Protein AF-A0A183C1S2-F1 (afdb_monomer)

Structure (mmCIF, N/CA/C/O backbone):
data_AF-A0A183C1S2-F1
#
_entry.id   AF-A0A183C1S2-F1
#
loop_
_atom_site.group_PDB
_atom_site.id
_atom_site.type_symbol
_atom_site.label_atom_id
_atom_site.label_alt_id
_atom_site.label_comp_id
_atom_site.label_asym_id
_atom_site.label_entity_id
_atom_site.label_seq_id
_atom_site.pdbx_PDB_ins_code
_atom_site.Cartn_x
_atom_site.Cartn_y
_atom_site.Cartn_z
_atom_site.occupancy
_atom_site.B_iso_or_equiv
_atom_site.auth_seq_id
_atom_site.auth_comp_id
_atom_site.auth_asym_id
_atom_site.auth_atom_id
_atom_site.pdbx_PDB_model_num
ATOM 1 N N . MET A 1 1 ? 8.996 10.610 -42.663 1.00 86.88 1 MET A N 1
ATOM 2 C CA . MET A 1 1 ? 8.122 9.421 -42.533 1.00 86.88 1 MET A CA 1
ATOM 3 C C . MET A 1 1 ? 7.282 9.482 -41.266 1.00 86.88 1 MET A C 1
ATOM 5 O O . MET A 1 1 ? 6.077 9.630 -41.398 1.00 86.88 1 MET A O 1
ATOM 9 N N . ALA A 1 2 ? 7.885 9.478 -40.071 1.00 90.56 2 ALA A N 1
ATOM 10 C CA . ALA A 1 2 ? 7.154 9.500 -38.797 1.00 90.56 2 ALA A CA 1
ATOM 11 C C . ALA A 1 2 ? 6.073 10.596 -38.691 1.00 90.56 2 ALA A C 1
ATOM 13 O O . ALA A 1 2 ? 4.922 10.272 -38.434 1.00 90.56 2 ALA A O 1
ATOM 14 N N . LEU A 1 3 ? 6.405 11.858 -39.000 1.00 92.50 3 LEU A N 1
ATOM 15 C CA . LEU A 1 3 ? 5.444 12.977 -38.957 1.00 92.50 3 LEU A CA 1
ATOM 16 C C . LEU A 1 3 ? 4.254 12.818 -39.920 1.00 92.50 3 LEU A C 1
ATOM 18 O O . LEU A 1 3 ? 3.155 13.280 -39.635 1.00 92.50 3 LEU A O 1
ATOM 22 N N . VAL A 1 4 ? 4.472 12.184 -41.076 1.00 93.31 4 VAL A N 1
ATOM 23 C CA . VAL A 1 4 ? 3.407 11.931 -42.059 1.00 93.31 4 VAL A CA 1
ATOM 24 C C . VAL A 1 4 ? 2.514 10.797 -41.564 1.00 93.31 4 VAL A C 1
ATOM 26 O O . VAL A 1 4 ? 1.294 10.919 -41.606 1.00 93.31 4 VAL A O 1
ATOM 29 N N . TYR A 1 5 ? 3.123 9.725 -41.047 1.00 94.06 5 TYR A N 1
ATOM 30 C CA . TYR A 1 5 ? 2.396 8.586 -40.499 1.00 94.06 5 TYR A CA 1
ATOM 31 C C . TYR A 1 5 ? 1.552 8.987 -39.286 1.00 94.06 5 TYR A C 1
ATOM 33 O O . TYR A 1 5 ? 0.387 8.631 -39.217 1.00 94.06 5 TYR A O 1
ATOM 41 N N . GLU A 1 6 ? 2.091 9.799 -38.377 1.00 91.88 6 GLU A N 1
ATOM 42 C CA . GLU A 1 6 ? 1.359 10.329 -37.221 1.00 91.88 6 GLU A CA 1
ATOM 43 C C . GLU A 1 6 ? 0.052 11.034 -37.611 1.00 91.88 6 GLU A C 1
ATOM 45 O O . GLU A 1 6 ? -0.973 10.835 -36.968 1.00 91.88 6 GLU A O 1
ATOM 50 N N . ARG A 1 7 ? 0.075 11.837 -38.681 1.00 93.12 7 ARG A N 1
ATOM 51 C CA . ARG A 1 7 ? -1.089 12.619 -39.127 1.00 93.12 7 ARG A CA 1
ATOM 52 C C . ARG A 1 7 ? -2.082 11.818 -39.966 1.00 93.12 7 ARG A C 1
ATOM 54 O O . ARG A 1 7 ? -3.243 12.204 -40.058 1.00 93.12 7 ARG A O 1
ATOM 61 N N . HIS A 1 8 ? -1.629 10.741 -40.605 1.00 92.19 8 HIS A N 1
ATOM 62 C CA . HIS A 1 8 ? -2.396 10.028 -41.628 1.00 92.19 8 HIS A CA 1
ATOM 63 C C . HIS A 1 8 ? -2.383 8.500 -41.452 1.00 92.19 8 HIS A C 1
ATOM 65 O O . HIS A 1 8 ? -2.609 7.779 -42.421 1.00 92.19 8 HIS A O 1
ATOM 71 N N . CYS A 1 9 ? -2.144 7.983 -40.241 1.00 90.38 9 CYS A N 1
ATOM 72 C CA . CYS A 1 9 ? -2.015 6.542 -39.982 1.00 90.38 9 CYS A CA 1
ATOM 73 C C . CYS A 1 9 ? -3.252 5.745 -40.414 1.00 90.38 9 CYS A C 1
ATOM 75 O O . CYS A 1 9 ? -3.107 4.668 -40.976 1.00 90.38 9 CYS A O 1
ATOM 77 N N . ILE A 1 10 ? -4.455 6.298 -40.236 1.00 90.25 10 ILE A N 1
ATOM 78 C CA . ILE A 1 10 ? -5.716 5.660 -40.648 1.00 90.25 10 ILE A CA 1
ATOM 79 C C . ILE A 1 10 ? -5.782 5.509 -42.175 1.00 90.25 10 ILE A C 1
ATOM 81 O O . ILE A 1 10 ? -6.250 4.494 -42.680 1.00 90.25 10 ILE A O 1
ATOM 85 N N . SER A 1 11 ? -5.306 6.514 -42.916 1.00 92.19 11 SER A N 1
ATOM 86 C CA . SER A 1 11 ? -5.316 6.511 -44.383 1.00 92.19 11 SER A CA 1
ATOM 87 C C . SER A 1 11 ? -4.192 5.666 -44.978 1.00 92.19 11 SER A C 1
ATOM 89 O O . SER A 1 11 ? -4.379 5.058 -46.026 1.00 92.19 11 SER A O 1
ATOM 91 N N . ILE A 1 12 ? -3.025 5.643 -44.329 1.00 93.44 12 ILE A N 1
ATOM 92 C CA . ILE A 1 12 ? -1.869 4.848 -44.763 1.00 93.44 12 ILE A CA 1
ATOM 93 C C . ILE A 1 12 ? -2.078 3.367 -44.423 1.00 93.44 12 ILE A C 1
ATOM 95 O O . ILE A 1 12 ? -1.725 2.501 -45.221 1.00 93.44 12 ILE A O 1
ATOM 99 N N . GLY A 1 13 ? -2.666 3.075 -43.262 1.00 91.94 13 GLY A N 1
ATOM 100 C CA . GLY A 1 13 ? -2.820 1.719 -42.753 1.00 91.94 13 GLY A CA 1
ATOM 101 C C . GLY A 1 13 ? -1.478 1.079 -42.362 1.00 91.94 13 GLY A C 1
ATOM 102 O O . GLY A 1 13 ? -0.510 1.788 -42.072 1.00 91.94 13 GLY A O 1
ATOM 103 N N . PRO A 1 14 ? -1.396 -0.263 -42.332 1.00 93.19 14 PRO A N 1
ATOM 104 C CA . PRO A 1 14 ? -0.197 -0.970 -41.901 1.00 93.19 14 PRO A CA 1
ATOM 105 C C . PRO A 1 14 ? 1.006 -0.700 -42.809 1.00 93.19 14 PRO A C 1
ATOM 107 O O . PRO A 1 14 ? 0.916 -0.689 -44.036 1.00 93.19 14 PRO A O 1
ATOM 110 N N . PHE A 1 15 ? 2.168 -0.553 -42.187 1.00 92.62 15 PHE A N 1
ATOM 111 C CA . PHE A 1 15 ? 3.444 -0.322 -42.837 1.00 92.62 15 PHE A CA 1
ATOM 112 C C . PHE A 1 15 ? 4.160 -1.657 -43.080 1.00 92.62 15 PHE A C 1
ATOM 114 O O . PHE A 1 15 ? 4.559 -2.346 -42.136 1.00 92.62 15 PHE A O 1
ATOM 121 N N . ALA A 1 16 ? 4.342 -2.018 -44.353 1.00 89.31 16 ALA A N 1
ATOM 122 C CA . ALA A 1 16 ? 4.861 -3.326 -44.765 1.00 89.31 16 ALA A CA 1
ATOM 123 C C . ALA A 1 16 ? 6.265 -3.631 -44.205 1.00 89.31 16 ALA A C 1
ATOM 125 O O . ALA A 1 16 ? 6.531 -4.748 -43.766 1.00 89.31 16 ALA A O 1
ATOM 126 N N . ASP A 1 17 ? 7.140 -2.624 -44.134 1.00 91.75 17 ASP A N 1
ATOM 127 C CA . ASP A 1 17 ? 8.545 -2.798 -43.737 1.00 91.75 17 ASP A CA 1
ATOM 128 C C . ASP A 1 17 ? 8.784 -2.683 -42.223 1.00 91.75 17 ASP A C 1
ATOM 130 O O . ASP A 1 17 ? 9.921 -2.536 -41.773 1.00 91.75 17 ASP A O 1
ATOM 134 N N . THR A 1 18 ? 7.731 -2.779 -41.405 1.00 92.62 18 THR A N 1
ATOM 135 C CA . THR A 1 18 ? 7.818 -2.676 -39.937 1.00 92.62 18 THR A CA 1
ATOM 136 C C . THR A 1 18 ? 8.899 -3.585 -39.338 1.00 92.62 18 THR A C 1
ATOM 138 O O . THR A 1 18 ? 9.689 -3.137 -38.505 1.00 92.62 18 THR A O 1
ATOM 141 N N . ARG A 1 19 ? 9.007 -4.843 -39.792 1.00 93.50 19 ARG A N 1
ATOM 142 C CA . ARG A 1 19 ? 10.059 -5.770 -39.331 1.00 93.50 19 ARG A CA 1
ATOM 143 C C . ARG A 1 19 ? 11.462 -5.269 -39.685 1.00 93.50 19 ARG A C 1
ATOM 145 O O . ARG A 1 19 ? 12.357 -5.327 -38.844 1.00 93.50 19 ARG A O 1
ATOM 152 N N . HIS A 1 20 ? 11.646 -4.746 -40.895 1.00 94.44 20 HIS A N 1
ATOM 153 C CA . HIS A 1 20 ? 12.939 -4.242 -41.349 1.00 94.44 20 HIS A CA 1
ATOM 154 C C . HIS A 1 20 ? 13.402 -3.033 -40.523 1.00 94.44 20 HIS A C 1
ATOM 156 O O . HIS A 1 20 ? 14.577 -2.945 -40.174 1.00 94.44 20 HIS A O 1
ATOM 162 N N . ILE A 1 21 ? 12.481 -2.147 -40.117 1.00 95.31 21 ILE A N 1
ATOM 163 C CA . ILE A 1 21 ? 12.796 -1.031 -39.207 1.00 95.31 21 ILE A CA 1
ATOM 164 C C . ILE A 1 21 ? 13.357 -1.541 -37.869 1.00 95.31 21 ILE A C 1
ATOM 166 O O . ILE A 1 21 ? 14.352 -1.007 -37.375 1.00 95.31 21 ILE A O 1
ATOM 170 N N . VAL A 1 22 ? 12.764 -2.592 -37.292 1.00 95.75 22 VAL A N 1
ATOM 171 C CA . VAL A 1 22 ? 13.248 -3.191 -36.033 1.00 95.75 22 VAL A CA 1
ATOM 172 C C . VAL A 1 22 ? 14.637 -3.811 -36.212 1.00 95.75 22 VAL A C 1
ATOM 174 O O . VAL A 1 22 ? 15.506 -3.632 -35.359 1.00 95.75 22 VAL A O 1
ATOM 177 N N . GLU A 1 23 ? 14.888 -4.485 -37.336 1.00 95.06 23 GLU A N 1
ATOM 178 C CA . GLU A 1 23 ? 16.210 -5.033 -37.663 1.00 95.06 23 GLU A CA 1
ATOM 179 C C . GLU A 1 23 ? 17.272 -3.940 -37.850 1.00 95.06 23 GLU A C 1
ATOM 181 O O . GLU A 1 23 ? 18.414 -4.109 -37.408 1.00 95.06 23 GLU A O 1
ATOM 186 N N . MET A 1 24 ? 16.908 -2.814 -38.473 1.00 94.44 24 MET A N 1
ATOM 187 C CA . MET A 1 24 ? 17.787 -1.650 -38.595 1.00 94.44 24 MET A CA 1
ATOM 188 C C . MET A 1 24 ? 18.112 -1.060 -37.223 1.00 94.44 24 MET A C 1
ATOM 190 O O . MET A 1 24 ? 19.288 -0.856 -36.927 1.00 94.44 24 MET A O 1
ATOM 194 N N . LEU A 1 25 ? 17.120 -0.880 -36.343 1.00 94.88 25 LEU A N 1
ATOM 195 C CA . LEU A 1 25 ? 17.359 -0.428 -34.968 1.00 94.88 25 LEU A CA 1
ATOM 196 C C . LEU A 1 25 ? 18.285 -1.398 -34.214 1.00 94.88 25 LEU A C 1
ATOM 198 O O . LEU A 1 25 ? 19.251 -0.968 -33.581 1.00 94.88 25 LEU A O 1
ATOM 202 N N . ALA A 1 26 ? 18.060 -2.710 -34.343 1.00 92.00 26 ALA A N 1
ATOM 203 C CA . ALA A 1 26 ? 18.882 -3.735 -33.703 1.00 92.00 26 ALA A CA 1
ATOM 204 C C . ALA A 1 26 ? 20.354 -3.691 -34.154 1.00 92.00 26 ALA A C 1
ATOM 206 O O . ALA A 1 26 ? 21.242 -4.018 -33.365 1.00 92.00 26 ALA A O 1
ATOM 207 N N . LYS A 1 27 ? 20.645 -3.221 -35.376 1.00 90.19 27 LYS A N 1
ATOM 208 C CA . LYS A 1 27 ? 22.004 -3.081 -35.950 1.00 90.19 27 LYS A CA 1
ATOM 209 C C . LYS A 1 27 ? 22.564 -1.645 -35.917 1.00 90.19 27 LYS A C 1
ATOM 211 O O . LYS A 1 27 ? 23.754 -1.451 -36.138 1.00 90.19 27 LYS A O 1
ATOM 216 N N . CYS A 1 28 ? 21.749 -0.654 -35.554 1.00 89.69 28 CYS A N 1
ATOM 217 C CA . CYS A 1 28 ? 22.096 0.768 -35.506 1.00 89.69 28 CYS A CA 1
ATOM 218 C C . CYS A 1 28 ? 23.218 1.131 -34.509 1.00 89.69 28 CYS A C 1
ATOM 220 O O . CYS A 1 28 ? 23.058 0.994 -33.292 1.00 89.69 28 CYS A O 1
ATOM 222 N N . THR A 1 29 ? 24.342 1.657 -34.992 1.00 84.88 29 THR A N 1
ATOM 223 C CA . THR A 1 29 ? 25.438 2.156 -34.134 1.00 84.88 29 THR A CA 1
ATOM 224 C C . THR A 1 29 ? 25.468 3.678 -34.004 1.00 84.88 29 THR A C 1
ATOM 226 O O . THR A 1 29 ? 26.352 4.204 -33.339 1.00 84.88 29 THR A O 1
ATOM 229 N N . ASN A 1 30 ? 24.553 4.396 -34.657 1.00 87.00 30 ASN A N 1
ATOM 230 C CA . ASN A 1 30 ? 24.457 5.852 -34.599 1.00 87.00 30 ASN A CA 1
ATOM 231 C C . ASN A 1 30 ? 23.354 6.267 -33.606 1.00 87.00 30 ASN A C 1
ATOM 233 O O . ASN A 1 30 ? 22.238 5.750 -33.655 1.00 87.00 30 ASN A O 1
ATOM 237 N N . VAL A 1 31 ? 23.671 7.182 -32.686 1.00 88.19 31 VAL A N 1
ATOM 238 C CA . VAL A 1 31 ? 22.743 7.655 -31.642 1.00 88.19 31 VAL A CA 1
ATOM 239 C C . VAL A 1 31 ? 21.575 8.436 -32.251 1.00 88.19 31 VAL A C 1
ATOM 241 O O . VAL A 1 31 ? 20.428 8.203 -31.882 1.00 88.19 31 VAL A O 1
ATOM 244 N N . ALA A 1 32 ? 21.840 9.301 -33.233 1.00 88.12 32 ALA A N 1
ATOM 245 C CA . ALA A 1 32 ? 20.792 10.080 -33.884 1.00 88.12 32 ALA A CA 1
ATOM 246 C C . ALA A 1 32 ? 19.845 9.179 -34.691 1.00 88.12 32 ALA A C 1
ATOM 248 O O . ALA A 1 32 ? 18.630 9.339 -34.620 1.00 88.12 32 ALA A O 1
ATOM 249 N N . GLU A 1 33 ? 20.369 8.198 -35.430 1.00 90.62 33 GLU A N 1
ATOM 250 C CA . GLU A 1 33 ? 19.535 7.235 -36.170 1.00 90.62 33 GLU A CA 1
ATOM 251 C C . GLU A 1 33 ? 18.691 6.371 -35.229 1.00 90.62 33 GLU A C 1
ATOM 253 O O . GLU A 1 33 ? 17.504 6.181 -35.487 1.00 90.62 33 GLU A O 1
ATOM 258 N N . ARG A 1 34 ? 19.269 5.905 -34.110 1.00 93.75 34 ARG A N 1
ATOM 259 C CA . ARG A 1 34 ? 18.539 5.175 -33.059 1.00 93.75 34 ARG A CA 1
ATOM 260 C C . ARG A 1 34 ? 17.307 5.965 -32.621 1.00 93.75 34 ARG A C 1
ATOM 262 O O . ARG A 1 34 ? 16.212 5.410 -32.586 1.00 93.75 34 ARG A O 1
ATOM 269 N N . ASP A 1 35 ? 17.483 7.246 -32.323 1.00 94.19 35 ASP A N 1
ATOM 270 C CA . ASP A 1 35 ? 16.407 8.111 -31.841 1.00 94.19 35 ASP A CA 1
ATOM 271 C C . ASP A 1 35 ? 15.313 8.315 -32.897 1.00 94.19 35 ASP A C 1
ATOM 273 O O . ASP A 1 35 ? 14.125 8.217 -32.587 1.00 94.19 35 ASP A O 1
ATOM 277 N N . HIS A 1 36 ? 15.691 8.508 -34.164 1.00 94.06 36 HIS A N 1
ATOM 278 C CA . HIS A 1 36 ? 14.730 8.597 -35.267 1.00 94.06 36 HIS A CA 1
ATOM 279 C C . HIS A 1 36 ? 13.964 7.284 -35.483 1.00 94.06 36 HIS A C 1
ATOM 281 O O . HIS A 1 36 ? 12.757 7.317 -35.730 1.00 94.06 36 HIS A O 1
ATOM 287 N N . PHE A 1 37 ? 14.633 6.128 -35.387 1.00 95.50 37 PHE A N 1
ATOM 288 C CA . PHE A 1 37 ? 13.973 4.825 -35.486 1.00 95.50 37 PHE A CA 1
ATOM 289 C C . PHE A 1 37 ? 12.991 4.605 -34.339 1.00 95.50 37 PHE A C 1
ATOM 291 O O . PHE A 1 37 ? 11.874 4.162 -34.586 1.00 95.50 37 PHE A O 1
ATOM 298 N N . LEU A 1 38 ? 13.364 4.953 -33.106 1.00 96.31 38 LEU A N 1
ATOM 299 C CA . LEU A 1 38 ? 12.480 4.847 -31.944 1.00 96.31 38 LEU A CA 1
ATOM 300 C C . LEU A 1 38 ? 11.268 5.770 -32.069 1.00 96.31 38 LEU A C 1
ATOM 302 O O . LEU A 1 38 ? 10.142 5.329 -31.842 1.00 96.31 38 LEU A O 1
ATOM 306 N N . PHE A 1 39 ? 11.473 7.009 -32.518 1.00 96.12 39 PHE A N 1
ATOM 307 C CA . PHE A 1 39 ? 10.376 7.924 -32.820 1.00 96.12 39 PHE A CA 1
ATOM 308 C C . PHE A 1 39 ? 9.462 7.372 -33.915 1.00 96.12 39 PHE A C 1
ATOM 310 O O . PHE A 1 39 ? 8.240 7.441 -33.799 1.00 96.12 39 PHE A O 1
ATOM 317 N N . PHE A 1 40 ? 10.020 6.763 -34.963 1.00 96.00 40 PHE A N 1
ATOM 318 C CA . PHE A 1 40 ? 9.198 6.165 -36.005 1.00 96.00 40 PHE A CA 1
ATOM 319 C C . PHE A 1 40 ? 8.435 4.929 -35.514 1.00 96.00 40 PHE A C 1
ATOM 321 O O . PHE A 1 40 ? 7.249 4.822 -35.802 1.00 96.00 40 PHE A O 1
ATOM 328 N N . ILE A 1 41 ? 9.058 4.048 -34.723 1.00 97.00 41 ILE A N 1
ATOM 329 C CA . ILE A 1 41 ? 8.394 2.894 -34.094 1.00 97.00 41 ILE A CA 1
ATOM 330 C C . ILE A 1 41 ? 7.246 3.354 -33.188 1.00 97.00 41 ILE A C 1
ATOM 332 O O . ILE A 1 41 ? 6.169 2.764 -33.242 1.00 97.00 41 ILE A O 1
ATOM 336 N N . ASN A 1 42 ? 7.435 4.434 -32.422 1.00 97.06 42 ASN A N 1
ATOM 337 C CA . ASN A 1 42 ? 6.368 5.050 -31.633 1.00 97.06 42 ASN A CA 1
ATOM 338 C C . ASN A 1 42 ? 5.184 5.500 -32.505 1.00 97.06 42 ASN A C 1
ATOM 340 O O . ASN A 1 42 ? 4.036 5.305 -32.131 1.00 97.06 42 ASN A O 1
ATOM 344 N N . LYS A 1 43 ? 5.429 6.073 -33.690 1.00 96.38 43 LYS A N 1
ATOM 345 C CA . LYS A 1 43 ? 4.331 6.446 -34.602 1.00 96.38 43 LYS A CA 1
ATOM 346 C C . LYS A 1 43 ? 3.717 5.237 -35.305 1.00 96.38 43 LYS A C 1
ATOM 348 O O . LYS A 1 43 ? 2.506 5.206 -35.496 1.00 96.38 43 LYS A O 1
ATOM 353 N N . LEU A 1 44 ? 4.510 4.223 -35.646 1.00 96.12 44 LEU A N 1
ATOM 354 C CA . LEU A 1 44 ? 4.011 2.968 -36.215 1.00 96.12 44 LEU A CA 1
ATOM 355 C C . LEU A 1 44 ? 3.118 2.209 -35.231 1.00 96.12 44 LEU A C 1
ATOM 357 O O . LEU A 1 44 ? 2.179 1.547 -35.675 1.00 96.12 44 LEU A O 1
ATOM 361 N N . SER A 1 45 ? 3.357 2.339 -33.921 1.00 96.19 45 SER A N 1
ATOM 362 C CA . SER A 1 45 ? 2.532 1.701 -32.893 1.00 96.19 45 SER A CA 1
ATOM 363 C C . SER A 1 45 ? 1.125 2.284 -32.773 1.00 96.19 45 SER A C 1
ATOM 365 O O . SER A 1 45 ? 0.346 1.729 -32.013 1.00 96.19 45 SER A O 1
ATOM 367 N N . LEU A 1 46 ? 0.767 3.332 -33.530 1.00 95.75 46 LEU A N 1
ATOM 368 C CA . LEU A 1 46 ? -0.602 3.860 -33.628 1.00 95.75 46 LEU A CA 1
ATOM 369 C C . LEU A 1 46 ? -1.550 2.960 -34.441 1.00 95.75 46 LEU A C 1
ATOM 371 O O . LEU A 1 46 ? -2.757 3.182 -34.414 1.00 95.75 46 LEU A O 1
ATOM 375 N N . ASP A 1 47 ? -1.033 1.958 -35.159 1.00 96.19 47 ASP A N 1
ATOM 376 C CA . ASP A 1 47 ? -1.834 0.979 -35.900 1.00 96.19 47 ASP A CA 1
ATOM 377 C C . ASP A 1 47 ? -1.700 -0.433 -35.305 1.00 96.19 47 ASP A C 1
ATOM 379 O O . ASP A 1 47 ? -0.600 -0.933 -35.052 1.00 96.19 47 ASP A O 1
ATOM 383 N N . LYS A 1 48 ? -2.837 -1.113 -35.118 1.00 95.75 48 LYS A N 1
ATOM 384 C CA . LYS A 1 48 ? -2.898 -2.432 -34.469 1.00 95.75 48 LYS A CA 1
ATOM 385 C C . LYS A 1 48 ? -2.121 -3.509 -35.228 1.00 95.75 48 LYS A C 1
ATOM 387 O O . LYS A 1 48 ? -1.547 -4.401 -34.597 1.00 95.75 48 LYS A O 1
ATOM 392 N N . GLN A 1 49 ? -2.126 -3.477 -36.560 1.00 95.62 49 GLN A N 1
ATOM 393 C CA . GLN A 1 49 ? -1.455 -4.488 -37.372 1.00 95.62 49 GLN A CA 1
ATOM 394 C C . GLN A 1 49 ? 0.064 -4.289 -37.347 1.00 95.62 49 GLN A C 1
ATOM 396 O O . GLN A 1 49 ? 0.790 -5.268 -37.175 1.00 95.62 49 GLN A O 1
ATOM 401 N N . ASN A 1 50 ? 0.544 -3.044 -37.373 1.00 96.25 50 ASN A N 1
ATOM 402 C CA . ASN A 1 50 ? 1.960 -2.751 -37.135 1.00 96.25 50 ASN A CA 1
ATOM 403 C C . ASN A 1 50 ? 2.429 -3.235 -35.767 1.00 96.25 50 ASN A C 1
ATOM 405 O O . ASN A 1 50 ? 3.501 -3.826 -35.665 1.00 96.25 50 ASN A O 1
ATOM 409 N N . VAL A 1 51 ? 1.625 -3.054 -34.714 1.00 97.06 51 VAL A N 1
ATOM 410 C CA . VAL A 1 51 ? 1.975 -3.574 -33.385 1.00 97.06 51 VAL A CA 1
ATOM 411 C C . VAL A 1 51 ? 2.151 -5.097 -33.405 1.00 97.06 51 VAL A C 1
ATOM 413 O O . VAL A 1 51 ? 3.095 -5.600 -32.793 1.00 97.06 51 VAL A O 1
ATOM 416 N N . ARG A 1 52 ? 1.315 -5.855 -34.135 1.00 96.12 52 ARG A N 1
ATOM 417 C CA . ARG A 1 52 ? 1.509 -7.315 -34.282 1.00 96.12 52 ARG A CA 1
ATOM 418 C C . ARG A 1 52 ? 2.856 -7.653 -34.918 1.00 96.12 52 ARG A C 1
ATOM 420 O O . ARG A 1 52 ? 3.537 -8.572 -34.449 1.00 96.12 52 ARG A O 1
ATOM 427 N N . GLU A 1 53 ? 3.239 -6.913 -35.954 1.00 96.31 53 GLU A N 1
ATOM 428 C CA . GLU A 1 53 ? 4.522 -7.096 -36.636 1.00 96.31 53 GLU A CA 1
ATOM 429 C C . GLU A 1 53 ? 5.704 -6.706 -35.739 1.00 96.31 53 GLU A C 1
ATOM 431 O O . GLU A 1 53 ? 6.660 -7.474 -35.633 1.00 96.31 53 GLU A O 1
ATOM 436 N N . LEU A 1 54 ? 5.609 -5.591 -35.005 1.00 97.25 54 LEU A N 1
ATOM 437 C CA . LEU A 1 54 ? 6.607 -5.149 -34.022 1.00 97.25 54 LEU A CA 1
ATOM 438 C C . LEU A 1 54 ? 6.859 -6.223 -32.950 1.00 97.25 54 LEU A C 1
ATOM 440 O O . LEU A 1 54 ? 8.006 -6.613 -32.717 1.00 97.25 54 LEU A O 1
ATOM 444 N N . ILE A 1 55 ? 5.792 -6.769 -32.351 1.00 96.38 55 ILE A N 1
ATOM 445 C CA . ILE A 1 55 ? 5.893 -7.850 -31.354 1.00 96.38 55 ILE A CA 1
ATOM 446 C C . ILE A 1 55 ? 6.566 -9.083 -31.969 1.00 96.38 55 ILE A C 1
ATOM 448 O O . ILE A 1 55 ? 7.413 -9.719 -31.341 1.00 96.38 55 ILE A O 1
ATOM 452 N N . THR A 1 56 ? 6.198 -9.437 -33.202 1.00 95.38 56 THR A N 1
ATOM 453 C CA . THR A 1 56 ? 6.755 -10.610 -33.889 1.00 95.38 56 THR A CA 1
ATOM 454 C C . THR A 1 56 ? 8.222 -10.415 -34.273 1.00 95.38 56 THR A C 1
ATOM 456 O O . THR A 1 56 ? 8.975 -11.385 -34.271 1.00 95.38 56 THR A O 1
ATOM 459 N N . ALA A 1 57 ? 8.644 -9.178 -34.536 1.00 95.31 57 ALA A N 1
ATOM 460 C CA . ALA A 1 57 ? 10.025 -8.795 -34.819 1.00 95.31 57 ALA A CA 1
ATOM 461 C C . ALA A 1 57 ? 10.905 -8.640 -33.558 1.00 95.31 57 ALA A C 1
ATOM 463 O O . ALA A 1 57 ? 12.031 -8.163 -33.662 1.00 95.31 57 ALA A O 1
ATOM 464 N N . ASN A 1 58 ? 10.419 -9.043 -32.376 1.00 93.62 58 ASN A N 1
ATOM 465 C CA . ASN A 1 58 ? 11.127 -8.933 -31.095 1.00 93.62 58 ASN A CA 1
ATOM 466 C C . ASN A 1 58 ? 11.482 -7.483 -30.697 1.00 93.62 58 ASN A C 1
ATOM 468 O O . ASN A 1 58 ? 12.480 -7.243 -30.014 1.00 93.62 58 ASN A O 1
ATOM 472 N N . SER A 1 59 ? 10.662 -6.502 -31.098 1.00 96.69 59 SER A N 1
ATOM 473 C CA . SER A 1 59 ? 10.902 -5.099 -30.736 1.00 96.69 59 SER A CA 1
ATOM 474 C C . SER A 1 59 ? 10.817 -4.863 -29.226 1.00 96.69 59 SER A C 1
ATOM 476 O O . SER A 1 59 ? 11.534 -4.024 -28.702 1.00 96.69 59 SER A O 1
ATOM 478 N N . VAL A 1 60 ? 9.978 -5.620 -28.514 1.00 97.31 60 VAL A N 1
ATOM 479 C CA . VAL A 1 60 ? 9.698 -5.435 -27.081 1.00 97.31 60 VAL A CA 1
ATOM 480 C C . VAL A 1 60 ? 10.964 -5.564 -26.232 1.00 97.31 60 VAL A C 1
ATOM 482 O O . VAL A 1 60 ? 11.262 -4.671 -25.445 1.00 97.31 60 VAL A O 1
ATOM 485 N N . ALA A 1 61 ? 11.742 -6.633 -26.426 1.00 95.44 61 ALA A N 1
ATOM 486 C CA . ALA A 1 61 ? 12.990 -6.839 -25.694 1.00 95.44 61 ALA A CA 1
ATOM 487 C C . ALA A 1 61 ? 14.026 -5.751 -26.020 1.00 95.44 61 ALA A C 1
ATOM 489 O O . ALA A 1 61 ? 14.691 -5.243 -25.122 1.00 95.44 61 ALA A O 1
ATOM 490 N N . LEU A 1 62 ? 14.119 -5.350 -27.294 1.00 95.56 62 LEU A N 1
ATOM 491 C CA . LEU A 1 62 ? 15.014 -4.281 -27.746 1.00 95.56 62 LEU A CA 1
ATOM 492 C C . LEU A 1 62 ? 14.640 -2.919 -27.139 1.00 95.56 62 LEU A C 1
ATOM 494 O O . LEU A 1 62 ? 15.516 -2.160 -26.741 1.00 95.56 62 LEU A O 1
ATOM 498 N N . LEU A 1 63 ? 13.344 -2.622 -27.046 1.00 97.75 63 LEU A N 1
ATOM 499 C CA . LEU A 1 63 ? 12.824 -1.408 -26.425 1.00 97.75 63 LEU A CA 1
ATOM 500 C C . LEU A 1 63 ? 13.173 -1.359 -24.931 1.00 97.75 63 LEU A C 1
ATOM 502 O O . LEU A 1 63 ? 13.707 -0.353 -24.471 1.00 97.75 63 LEU A O 1
ATOM 506 N N . VAL A 1 64 ? 12.949 -2.446 -24.184 1.00 96.69 64 VAL A N 1
ATOM 507 C CA . VAL A 1 64 ? 13.316 -2.522 -22.756 1.00 96.69 64 VAL A CA 1
ATOM 508 C C . VAL A 1 64 ? 14.832 -2.375 -22.558 1.00 96.69 64 VAL A C 1
ATOM 510 O O . VAL A 1 64 ? 15.257 -1.622 -21.683 1.00 96.69 64 VAL A O 1
ATOM 513 N N . ASP A 1 65 ? 15.648 -3.007 -23.409 1.00 93.50 65 ASP A N 1
ATOM 514 C CA . ASP A 1 65 ? 17.119 -2.917 -23.363 1.00 93.50 65 ASP A CA 1
ATOM 515 C C . ASP A 1 65 ? 17.639 -1.482 -23.586 1.00 93.50 65 ASP A C 1
ATOM 517 O O . ASP A 1 65 ? 18.674 -1.097 -23.043 1.00 93.50 65 ASP A O 1
ATOM 521 N N . ILE A 1 66 ? 16.905 -0.658 -24.344 1.00 95.06 66 ILE A N 1
ATOM 522 C CA . ILE A 1 66 ? 17.207 0.771 -24.518 1.00 95.06 66 ILE A CA 1
ATOM 523 C C . ILE A 1 66 ? 16.654 1.599 -23.350 1.00 95.06 66 ILE A C 1
ATOM 525 O O . ILE A 1 66 ? 17.323 2.526 -22.893 1.00 95.06 66 ILE A O 1
ATOM 529 N N . ALA A 1 67 ? 15.464 1.277 -22.837 1.00 96.12 67 ALA A N 1
ATOM 530 C CA . ALA A 1 67 ? 14.821 2.028 -21.757 1.00 96.12 67 ALA A CA 1
ATOM 531 C C . ALA A 1 67 ? 15.671 2.058 -20.474 1.00 96.12 67 ALA A C 1
ATOM 533 O O . ALA A 1 67 ? 15.790 3.105 -19.835 1.00 96.12 67 ALA A O 1
ATOM 534 N N . VAL A 1 68 ? 16.337 0.946 -20.132 1.00 94.56 68 VAL A N 1
ATOM 535 C CA . VAL A 1 68 ? 17.208 0.855 -18.941 1.00 94.56 68 VAL A CA 1
ATOM 536 C C . VAL A 1 68 ? 18.422 1.787 -18.982 1.00 94.56 68 VAL A C 1
ATOM 538 O O . VAL A 1 68 ? 19.001 2.077 -17.936 1.00 94.56 68 VAL A O 1
ATOM 541 N N . LEU A 1 69 ? 18.776 2.338 -20.150 1.00 92.69 69 LEU A N 1
ATOM 542 C CA . LEU A 1 69 ? 19.818 3.364 -20.252 1.00 92.69 69 LEU A CA 1
ATOM 543 C C . LEU A 1 69 ? 19.471 4.636 -19.469 1.00 92.69 69 LEU A C 1
ATOM 545 O O . LEU A 1 69 ? 20.383 5.377 -19.114 1.00 92.69 69 LEU A O 1
ATOM 549 N N . ALA A 1 70 ? 18.196 4.870 -19.136 1.00 92.38 70 ALA A N 1
ATOM 550 C CA . ALA A 1 70 ? 17.778 5.972 -18.268 1.00 92.38 70 ALA A CA 1
ATOM 551 C C . ALA A 1 70 ? 18.532 6.002 -16.924 1.00 92.38 70 ALA A C 1
ATOM 553 O O . ALA A 1 70 ? 18.740 7.077 -16.365 1.00 92.38 70 ALA A O 1
ATOM 554 N N . HIS A 1 71 ? 19.019 4.855 -16.433 1.00 89.62 71 HIS A N 1
ATOM 555 C CA . HIS A 1 71 ? 19.845 4.784 -15.224 1.00 89.62 71 HIS A CA 1
ATOM 556 C C . HIS A 1 71 ? 21.202 5.498 -15.333 1.00 89.62 71 HIS A C 1
ATOM 558 O O . HIS A 1 71 ? 21.803 5.798 -14.303 1.00 89.62 71 HIS A O 1
ATOM 564 N N . LEU A 1 72 ? 21.681 5.790 -16.547 1.00 86.75 72 LEU A N 1
ATOM 565 C CA . LEU A 1 72 ? 22.930 6.520 -16.783 1.00 86.75 72 LEU A CA 1
ATOM 566 C C . LEU A 1 72 ? 22.751 8.041 -16.882 1.00 86.75 72 LEU A C 1
ATOM 568 O O . LEU A 1 72 ? 23.744 8.752 -17.039 1.00 86.75 72 LEU A O 1
ATOM 572 N N . HIS A 1 73 ? 21.520 8.558 -16.840 1.00 81.56 73 HIS A N 1
ATOM 573 C CA . HIS A 1 73 ? 21.292 9.997 -16.947 1.00 81.56 73 HIS A CA 1
ATOM 574 C C . HIS A 1 73 ? 21.864 10.732 -15.718 1.00 81.56 73 HIS A C 1
ATOM 576 O O . HIS A 1 73 ? 21.719 10.284 -14.581 1.00 81.56 73 HIS A O 1
ATOM 582 N N . THR A 1 74 ? 22.536 11.865 -15.948 1.00 54.59 74 THR A N 1
ATOM 583 C CA . THR A 1 74 ? 23.437 12.558 -15.006 1.00 54.59 74 THR A CA 1
ATOM 584 C C . THR A 1 74 ? 22.774 13.160 -13.762 1.00 54.59 74 THR A C 1
ATOM 586 O O . THR A 1 74 ? 23.484 13.596 -12.861 1.00 54.59 74 THR A O 1
ATOM 589 N N . ASN A 1 75 ? 21.446 13.090 -13.636 1.00 51.41 75 ASN A N 1
ATOM 590 C CA . ASN A 1 75 ? 20.694 13.536 -12.464 1.00 51.41 75 ASN A CA 1
ATOM 591 C C . ASN A 1 75 ? 19.823 12.406 -11.912 1.00 51.41 75 ASN A C 1
ATOM 593 O O . ASN A 1 75 ? 18.598 12.429 -12.022 1.00 51.41 75 ASN A O 1
ATOM 597 N N . ARG A 1 76 ? 20.440 11.405 -11.277 1.00 57.28 76 ARG A N 1
ATOM 598 C CA . ARG A 1 76 ? 19.674 10.513 -10.401 1.00 57.28 76 ARG A CA 1
ATOM 599 C C . ARG A 1 76 ? 19.105 11.373 -9.276 1.00 57.28 76 ARG A C 1
ATOM 601 O O . ARG A 1 76 ? 19.891 12.009 -8.570 1.00 57.28 76 ARG A O 1
ATOM 608 N N . ALA A 1 77 ? 17.785 11.409 -9.087 1.00 47.44 77 ALA A N 1
ATOM 609 C CA . ALA A 1 77 ? 17.241 12.073 -7.909 1.00 47.44 77 ALA A CA 1
ATOM 610 C C . ALA A 1 77 ? 17.811 11.352 -6.678 1.00 47.44 77 ALA A C 1
ATOM 612 O O . ALA A 1 77 ? 17.529 10.176 -6.434 1.00 47.44 77 ALA A O 1
ATOM 613 N N . LYS A 1 78 ? 18.701 12.022 -5.944 1.00 50.16 78 LYS A N 1
ATOM 614 C CA . LYS A 1 78 ? 19.217 11.499 -4.683 1.00 50.16 78 LYS A CA 1
ATOM 615 C C . LYS A 1 78 ? 18.095 11.663 -3.668 1.00 50.16 78 LYS A C 1
ATOM 617 O O . LYS A 1 78 ? 17.600 12.772 -3.462 1.00 50.16 78 LYS A O 1
ATOM 622 N N . LEU A 1 79 ? 17.657 10.562 -3.064 1.00 50.16 79 LEU A N 1
ATOM 623 C CA . LEU A 1 79 ? 16.700 10.631 -1.965 1.00 50.16 79 LEU A CA 1
ATOM 624 C C . LEU A 1 79 ? 17.310 11.501 -0.860 1.00 50.16 79 LEU A C 1
ATOM 626 O O . LEU A 1 79 ? 18.416 11.226 -0.398 1.00 50.16 79 LEU A O 1
ATOM 630 N N . HIS A 1 80 ? 16.590 12.540 -0.434 1.00 41.84 80 HIS A N 1
ATOM 631 C CA . HIS A 1 80 ? 17.054 13.513 0.565 1.00 41.84 80 HIS A CA 1
ATOM 632 C C . HIS A 1 80 ? 17.283 12.900 1.970 1.00 41.84 80 HIS A C 1
ATOM 634 O O . HIS A 1 80 ? 17.772 13.594 2.851 1.00 41.84 80 HIS A O 1
ATOM 640 N N . GLY A 1 81 ? 16.984 11.607 2.170 1.00 42.34 81 GLY A N 1
ATOM 641 C CA . GLY A 1 81 ? 17.320 10.822 3.371 1.00 42.34 81 GLY A CA 1
ATOM 642 C C . GLY A 1 81 ? 18.618 10.001 3.269 1.00 42.34 81 GLY A C 1
ATOM 643 O O . GLY A 1 81 ? 18.992 9.314 4.214 1.00 42.34 81 GLY A O 1
ATOM 644 N N . GLN A 1 82 ? 19.339 10.045 2.139 1.00 40.47 82 GLN A N 1
ATOM 645 C CA . GLN A 1 82 ? 20.654 9.391 2.015 1.00 40.47 82 GLN A CA 1
ATOM 646 C C . GLN A 1 82 ? 21.794 10.177 2.682 1.00 40.47 82 GLN A C 1
ATOM 648 O O . GLN A 1 82 ? 22.904 9.662 2.790 1.00 40.47 82 GLN A O 1
ATOM 653 N N . THR A 1 83 ? 21.551 11.403 3.147 1.00 34.88 83 THR A N 1
ATOM 654 C CA . THR A 1 83 ? 22.573 12.276 3.745 1.00 34.88 83 THR A CA 1
ATOM 655 C C . THR A 1 83 ? 23.261 11.644 4.954 1.00 34.88 83 THR A C 1
ATOM 657 O O . THR A 1 83 ? 24.484 11.709 5.030 1.00 34.88 83 THR A O 1
ATOM 660 N N . ASN A 1 84 ? 22.534 10.923 5.814 1.00 34.09 84 ASN A N 1
ATOM 661 C CA . ASN A 1 84 ? 23.114 10.308 7.019 1.00 34.09 84 ASN A CA 1
ATOM 662 C C . ASN A 1 84 ? 23.952 9.047 6.738 1.00 34.09 84 ASN A C 1
ATOM 664 O O . ASN A 1 84 ? 24.758 8.648 7.571 1.00 34.09 84 ASN A O 1
ATOM 668 N N . VAL A 1 85 ? 23.802 8.421 5.565 1.00 37.00 85 VAL A N 1
ATOM 669 C CA . VAL A 1 85 ? 24.646 7.283 5.140 1.00 37.00 85 VAL A CA 1
ATOM 670 C C . VAL A 1 85 ? 25.853 7.771 4.323 1.00 37.00 85 VAL A C 1
ATOM 672 O O . VAL A 1 85 ? 26.843 7.060 4.178 1.00 37.00 85 VAL A O 1
ATOM 675 N N . ILE A 1 86 ? 25.803 9.013 3.828 1.00 37.19 86 ILE A N 1
ATOM 676 C CA . ILE A 1 86 ? 26.867 9.650 3.040 1.00 37.19 86 ILE A CA 1
ATOM 677 C C . ILE A 1 86 ? 27.826 10.473 3.922 1.00 37.19 86 ILE A C 1
ATOM 679 O O . ILE A 1 86 ? 28.879 10.876 3.441 1.00 37.19 86 ILE A O 1
ATOM 683 N N . GLU A 1 87 ? 27.568 10.684 5.218 1.00 33.72 87 GLU A N 1
ATOM 684 C CA . GLU A 1 87 ? 28.553 11.370 6.081 1.00 33.72 87 GLU A CA 1
ATOM 685 C C . GLU A 1 87 ? 29.850 10.574 6.296 1.00 33.72 87 GLU A C 1
ATOM 687 O O . GLU A 1 87 ? 30.879 11.174 6.587 1.00 33.72 87 GLU A O 1
ATOM 692 N N . ALA A 1 88 ? 29.856 9.264 6.030 1.00 32.34 88 ALA A N 1
ATOM 693 C CA . ALA A 1 88 ? 31.093 8.482 5.921 1.00 32.34 88 ALA A CA 1
ATOM 694 C C . ALA A 1 88 ? 31.834 8.675 4.578 1.00 32.34 88 ALA A C 1
ATOM 696 O O . ALA A 1 88 ? 32.893 8.094 4.376 1.00 32.34 88 ALA A O 1
ATOM 697 N N . ASN A 1 89 ? 31.280 9.463 3.653 1.00 38.00 89 ASN A N 1
ATOM 698 C CA . ASN A 1 89 ? 31.800 9.684 2.303 1.00 38.00 89 ASN A CA 1
ATOM 699 C C . ASN A 1 89 ? 31.751 11.176 1.910 1.00 38.00 89 ASN A C 1
ATOM 701 O O . ASN A 1 89 ? 31.573 11.529 0.741 1.00 38.00 89 ASN A O 1
ATOM 705 N N . LYS A 1 90 ? 31.885 12.068 2.902 1.00 29.41 90 LYS A N 1
ATOM 706 C CA . LYS A 1 90 ? 32.126 13.503 2.704 1.00 29.41 90 LYS A CA 1
ATOM 707 C C . LYS A 1 90 ? 33.599 13.738 2.359 1.00 29.41 90 LYS A C 1
ATOM 709 O O . LYS A 1 90 ? 34.318 14.351 3.127 1.00 29.41 90 LYS A O 1
ATOM 714 N N . ASP A 1 91 ? 34.002 13.284 1.181 1.00 27.70 91 ASP A N 1
ATOM 715 C CA . ASP A 1 91 ? 35.053 13.940 0.411 1.00 27.70 91 ASP A CA 1
ATOM 716 C C . ASP A 1 91 ? 34.588 13.976 -1.043 1.00 27.70 91 ASP A C 1
ATOM 718 O O . ASP A 1 91 ? 34.324 12.956 -1.677 1.00 27.70 91 ASP A O 1
ATOM 722 N N . GLY A 1 92 ? 34.398 15.191 -1.554 1.00 32.16 92 GLY A N 1
ATOM 723 C CA . GLY A 1 92 ? 33.865 15.503 -2.880 1.00 32.16 92 GLY A CA 1
ATOM 724 C C . GLY A 1 92 ? 34.821 15.185 -4.030 1.00 32.16 92 GLY A C 1
ATOM 725 O O . GLY A 1 92 ? 34.905 15.960 -4.976 1.00 32.16 92 GLY A O 1
ATOM 726 N N . ILE A 1 93 ? 35.512 14.049 -3.967 1.00 34.44 93 ILE A N 1
ATOM 727 C CA . ILE A 1 93 ? 36.295 13.463 -5.051 1.00 34.44 93 ILE A CA 1
ATOM 728 C C . ILE A 1 93 ? 35.828 12.011 -5.151 1.00 34.44 93 ILE A C 1
ATOM 730 O O . ILE A 1 93 ? 36.106 11.193 -4.281 1.00 34.44 93 ILE A O 1
ATOM 734 N N . GLN A 1 94 ? 35.062 11.676 -6.193 1.00 40.28 94 GLN A N 1
ATOM 735 C CA . GLN A 1 94 ? 34.696 10.283 -6.459 1.00 40.28 94 GLN A CA 1
ATOM 736 C C . GLN A 1 94 ? 35.952 9.515 -6.886 1.00 40.28 94 GLN A C 1
ATOM 738 O O . GLN A 1 94 ? 36.255 9.416 -8.073 1.00 40.28 94 GLN A O 1
ATOM 743 N N . CYS A 1 95 ? 36.693 8.984 -5.915 1.00 39.31 95 CYS A N 1
ATOM 744 C CA . CYS A 1 95 ? 37.803 8.075 -6.158 1.00 39.31 95 CYS A CA 1
ATOM 745 C C . CYS A 1 95 ? 37.283 6.811 -6.861 1.00 39.31 95 CYS A C 1
ATOM 747 O O . CYS A 1 95 ? 36.297 6.210 -6.427 1.00 39.31 95 CYS A O 1
ATOM 749 N N . GLU A 1 96 ? 37.964 6.378 -7.926 1.00 45.28 96 GLU A N 1
ATOM 750 C CA . GLU A 1 96 ? 37.643 5.188 -8.742 1.00 45.28 96 GLU A CA 1
ATOM 751 C C . GLU A 1 96 ? 37.432 3.900 -7.944 1.00 45.28 96 GLU A C 1
ATOM 753 O O . GLU A 1 96 ? 36.796 2.957 -8.415 1.00 45.28 96 GLU A O 1
ATOM 758 N N . GLU A 1 97 ? 37.981 3.845 -6.735 1.00 48.16 97 GLU A N 1
ATOM 759 C CA . GLU A 1 97 ? 37.890 2.698 -5.842 1.00 48.16 97 GLU A CA 1
ATOM 760 C C . GLU A 1 97 ? 36.495 2.513 -5.226 1.00 48.16 97 GLU A C 1
ATOM 762 O O . GLU A 1 97 ? 36.179 1.406 -4.792 1.00 48.16 97 GLU A O 1
ATOM 767 N N . THR A 1 98 ? 35.651 3.552 -5.241 1.00 59.16 98 THR A N 1
ATOM 768 C CA . THR A 1 98 ? 34.332 3.568 -4.578 1.00 59.16 98 THR A CA 1
ATOM 769 C C . THR A 1 98 ? 33.157 3.172 -5.479 1.00 59.16 98 THR A C 1
ATOM 771 O O . THR A 1 98 ? 32.043 2.993 -4.988 1.00 59.16 98 THR A O 1
ATOM 774 N N . GLU A 1 99 ? 33.365 3.000 -6.789 1.00 70.94 99 GLU A N 1
ATOM 775 C CA . GLU A 1 99 ? 32.295 2.575 -7.699 1.00 70.94 99 GLU A CA 1
ATOM 776 C C . GLU A 1 99 ? 32.027 1.064 -7.648 1.00 70.94 99 GLU A C 1
ATOM 778 O O . GLU A 1 99 ? 32.973 0.269 -7.593 1.00 70.94 99 GLU A O 1
ATOM 783 N N . PRO A 1 100 ? 30.755 0.635 -7.775 1.00 82.12 100 PRO A N 1
ATOM 784 C CA . PRO A 1 100 ? 30.425 -0.779 -7.822 1.00 82.12 100 PRO A CA 1
ATOM 785 C C . PRO A 1 100 ? 31.069 -1.446 -9.042 1.00 82.12 100 PRO A C 1
ATOM 787 O O . PRO A 1 100 ? 30.944 -1.001 -10.190 1.00 82.12 100 PRO A O 1
ATOM 790 N N . LYS A 1 101 ? 31.787 -2.536 -8.777 1.00 89.31 101 LYS A N 1
ATOM 791 C CA . LYS A 1 101 ? 32.530 -3.307 -9.772 1.00 89.31 101 LYS A CA 1
ATOM 792 C C . LYS A 1 101 ? 31.657 -4.471 -10.239 1.00 89.31 101 LYS A C 1
ATOM 794 O O . LYS A 1 101 ? 31.485 -5.439 -9.509 1.00 89.31 101 LYS A O 1
ATOM 799 N N . GLU A 1 102 ? 31.129 -4.378 -11.455 1.00 90.50 102 GLU A N 1
ATOM 800 C CA . GLU A 1 102 ? 30.166 -5.351 -12.005 1.00 90.50 102 GLU A CA 1
ATOM 801 C C . GLU A 1 102 ? 30.693 -6.085 -13.247 1.00 90.50 102 GLU A C 1
ATOM 803 O O . GLU A 1 102 ? 30.235 -7.183 -13.561 1.00 90.50 102 GLU A O 1
ATOM 808 N N . TRP A 1 103 ? 31.652 -5.491 -13.962 1.00 93.56 103 TRP A N 1
ATOM 809 C CA . TRP A 1 103 ? 32.043 -5.937 -15.296 1.00 93.56 103 TRP A CA 1
ATOM 810 C C . TRP A 1 103 ? 33.291 -6.806 -15.286 1.00 93.56 103 TRP A C 1
ATOM 812 O O . TRP A 1 103 ? 34.269 -6.520 -14.597 1.00 93.56 103 TRP A O 1
ATOM 822 N N . TYR A 1 104 ? 33.271 -7.834 -16.122 1.00 94.31 104 TYR A N 1
ATOM 823 C CA . TYR A 1 104 ? 34.407 -8.679 -16.446 1.00 94.31 104 TYR A CA 1
ATOM 824 C C . TYR A 1 104 ? 34.691 -8.585 -17.943 1.00 94.31 104 TYR A C 1
ATOM 826 O O . TYR A 1 104 ? 33.770 -8.407 -18.742 1.00 94.31 104 TYR A O 1
ATOM 834 N N . TYR A 1 105 ? 35.955 -8.733 -18.326 1.00 94.25 105 TYR A N 1
ATOM 835 C CA . TYR A 1 105 ? 36.365 -8.813 -19.726 1.00 94.25 105 TYR A CA 1
ATOM 836 C C . TYR A 1 105 ? 37.459 -9.863 -19.910 1.00 94.25 105 TYR A C 1
ATOM 838 O O . TYR A 1 105 ? 38.183 -10.171 -18.962 1.00 94.25 105 TYR A O 1
ATOM 846 N N . ASN A 1 106 ? 37.584 -10.400 -21.121 1.00 92.31 106 ASN A N 1
ATOM 847 C CA . ASN A 1 106 ? 38.706 -11.263 -21.488 1.00 92.31 106 ASN A CA 1
ATOM 848 C C . ASN A 1 106 ? 39.829 -10.413 -22.087 1.00 92.31 106 ASN A C 1
ATOM 850 O O . ASN A 1 106 ? 39.599 -9.632 -23.017 1.00 92.31 106 ASN A O 1
ATOM 854 N N . ASP A 1 107 ? 41.040 -10.546 -21.552 1.00 85.31 107 ASP A N 1
ATOM 855 C CA . ASP A 1 107 ? 42.216 -9.894 -22.125 1.00 85.31 107 ASP A CA 1
ATOM 856 C C . ASP A 1 107 ? 42.677 -10.572 -23.432 1.00 85.31 107 ASP A C 1
ATOM 858 O O . ASP A 1 107 ? 42.093 -11.548 -23.908 1.00 85.31 107 ASP A O 1
ATOM 862 N N . ARG A 1 108 ? 43.752 -10.055 -24.042 1.00 79.88 108 ARG A N 1
ATOM 863 C CA . ARG A 1 108 ? 44.300 -10.595 -25.303 1.00 79.88 108 ARG A CA 1
ATOM 864 C C . ARG A 1 108 ? 44.809 -12.040 -25.182 1.00 79.88 108 ARG A C 1
ATOM 866 O O . ARG A 1 108 ? 45.005 -12.683 -26.207 1.00 79.88 108 ARG A O 1
ATOM 873 N N . GLN A 1 109 ? 45.038 -12.534 -23.964 1.00 79.69 109 GLN A N 1
ATOM 874 C CA . GLN A 1 109 ? 45.455 -13.909 -23.675 1.00 79.69 109 GLN A CA 1
ATOM 875 C C . GLN A 1 109 ? 44.259 -14.812 -23.323 1.00 79.69 109 GLN A C 1
ATOM 877 O O . GLN A 1 109 ? 44.451 -15.984 -23.000 1.00 79.69 109 GLN A O 1
ATOM 882 N N . GLY A 1 110 ? 43.029 -14.286 -23.389 1.00 79.56 110 GLY A N 1
ATOM 883 C CA . GLY A 1 110 ? 41.809 -15.002 -23.024 1.00 79.56 110 GLY A CA 1
ATOM 884 C C . GLY A 1 110 ? 41.633 -15.177 -21.516 1.00 79.56 110 GLY A C 1
ATOM 885 O O . GLY A 1 110 ? 40.798 -15.975 -21.095 1.00 79.56 110 GLY A O 1
ATOM 886 N N . GLN A 1 111 ? 42.411 -14.465 -20.693 1.00 85.94 111 GLN A N 1
ATOM 887 C CA . GLN A 1 111 ? 42.273 -14.518 -19.243 1.00 85.94 111 GLN A CA 1
ATOM 888 C C . GLN A 1 111 ? 41.188 -13.550 -18.780 1.00 85.94 111 GLN A C 1
ATOM 890 O O . GLN A 1 111 ? 41.085 -12.411 -19.243 1.00 85.94 111 GLN A O 1
ATOM 895 N N . ARG A 1 112 ? 40.374 -14.021 -17.834 1.00 91.25 112 ARG A N 1
ATOM 896 C CA . ARG A 1 112 ? 39.282 -13.245 -17.250 1.00 91.25 112 ARG A CA 1
ATOM 897 C C . ARG A 1 112 ? 39.840 -12.183 -16.308 1.00 91.25 112 ARG A C 1
ATOM 899 O O . ARG A 1 112 ? 40.428 -12.506 -15.281 1.00 91.25 112 ARG A O 1
ATOM 906 N N . GLN A 1 113 ? 39.545 -10.928 -16.611 1.00 91.75 113 GLN A N 1
ATOM 907 C CA . GLN A 1 113 ? 39.852 -9.767 -15.785 1.00 91.75 113 GLN A CA 1
ATOM 908 C C . GLN A 1 113 ? 38.565 -9.216 -15.153 1.00 91.75 113 GLN A C 1
ATOM 910 O O . GLN A 1 113 ? 37.506 -9.215 -15.785 1.00 91.75 113 GLN A O 1
ATOM 915 N N . GLY A 1 114 ? 38.640 -8.741 -13.907 1.00 87.56 114 GLY A N 1
ATOM 916 C CA . GLY A 1 114 ? 37.511 -8.139 -13.181 1.00 87.56 114 GLY A CA 1
ATOM 917 C C . GLY A 1 114 ? 37.234 -8.761 -11.802 1.00 87.56 114 GLY A C 1
ATOM 918 O O . GLY A 1 114 ? 37.920 -9.704 -11.410 1.00 87.56 114 GLY A O 1
ATOM 919 N N . PRO A 1 115 ? 36.232 -8.253 -11.060 1.00 90.19 115 PRO A N 1
ATOM 920 C CA . PRO A 1 115 ? 35.254 -7.253 -11.492 1.00 90.19 115 PRO A CA 1
ATOM 921 C C . PRO A 1 115 ? 35.828 -5.827 -11.543 1.00 90.19 115 PRO A C 1
ATOM 923 O O . PRO A 1 115 ? 36.660 -5.449 -10.716 1.00 90.19 115 PRO A O 1
ATOM 926 N N . ILE A 1 116 ? 35.359 -5.012 -12.490 1.00 90.88 116 ILE A N 1
ATOM 927 C CA . ILE A 1 116 ? 35.708 -3.589 -12.634 1.00 90.88 116 ILE A CA 1
ATOM 928 C C . ILE A 1 116 ? 34.472 -2.702 -12.846 1.00 90.88 116 ILE A C 1
ATOM 930 O O . ILE A 1 116 ? 33.394 -3.185 -13.197 1.00 90.88 116 ILE A O 1
ATOM 934 N N . SER A 1 117 ? 34.611 -1.400 -12.574 1.00 90.88 117 SER A N 1
ATOM 935 C CA . SER A 1 117 ? 33.513 -0.434 -12.696 1.00 90.88 117 SER A CA 1
ATOM 936 C C . SER A 1 117 ? 33.260 -0.014 -14.145 1.00 90.88 117 SER A C 1
ATOM 938 O O . SER A 1 117 ? 34.126 -0.145 -15.017 1.00 90.88 117 SER A O 1
ATOM 940 N N . PHE A 1 118 ? 32.075 0.545 -14.400 1.00 89.94 118 PHE A N 1
ATOM 941 C CA . PHE A 1 118 ? 31.715 1.105 -15.702 1.00 89.94 118 PHE A CA 1
ATOM 942 C C . PHE A 1 118 ? 32.679 2.205 -16.175 1.00 89.94 118 PHE A C 1
ATOM 944 O O . PHE A 1 118 ? 33.092 2.190 -17.337 1.00 89.94 118 PHE A O 1
ATOM 951 N N . ARG A 1 119 ? 33.114 3.118 -15.290 1.00 86.88 119 ARG A N 1
ATOM 952 C CA . ARG A 1 119 ? 34.099 4.150 -15.661 1.00 86.88 119 ARG A CA 1
ATOM 953 C C . ARG A 1 119 ? 35.435 3.546 -16.073 1.00 86.88 119 ARG A C 1
ATOM 955 O O . ARG A 1 119 ? 36.007 3.974 -17.075 1.00 86.88 119 ARG A O 1
ATOM 962 N N . LYS A 1 120 ? 35.904 2.516 -15.360 1.00 89.19 120 LYS A N 1
ATOM 963 C CA . LYS A 1 120 ? 37.141 1.811 -15.718 1.00 89.19 120 LYS A CA 1
ATOM 964 C C . LYS A 1 120 ? 37.019 1.090 -17.063 1.00 89.19 120 LYS A C 1
ATOM 966 O O . LYS A 1 120 ? 37.939 1.184 -17.866 1.00 89.19 120 LYS A O 1
ATOM 971 N N . MET A 1 121 ? 35.883 0.449 -17.354 1.00 90.94 121 MET A N 1
ATOM 972 C CA . MET A 1 121 ? 35.609 -0.139 -18.679 1.00 90.94 121 MET A CA 1
ATOM 973 C C . MET A 1 121 ? 35.669 0.912 -19.796 1.00 90.94 121 MET A C 1
ATOM 975 O O . MET A 1 121 ? 36.288 0.678 -20.832 1.00 90.94 121 MET A O 1
ATOM 979 N N . LYS A 1 122 ? 35.063 2.088 -19.572 1.00 89.56 122 LYS A N 1
ATOM 980 C CA . LYS A 1 122 ? 35.094 3.217 -20.514 1.00 89.56 122 LYS A CA 1
ATOM 981 C C . LYS A 1 122 ? 36.529 3.694 -20.769 1.00 89.56 122 LYS A C 1
ATOM 983 O O . LYS A 1 122 ? 36.898 3.889 -21.921 1.00 89.56 122 LYS A O 1
ATOM 988 N N . ARG A 1 123 ? 37.347 3.818 -19.718 1.00 88.94 123 ARG A N 1
ATOM 989 C CA . ARG A 1 123 ? 38.768 4.182 -19.837 1.00 88.94 123 ARG A CA 1
ATOM 990 C C . ARG A 1 123 ? 39.589 3.148 -20.601 1.00 88.94 123 ARG A C 1
ATOM 992 O O . ARG A 1 123 ? 40.216 3.507 -21.585 1.00 88.94 123 ARG A O 1
ATOM 999 N N . LEU A 1 124 ? 39.469 1.864 -20.261 1.00 90.25 124 LEU A N 1
ATOM 1000 C CA . LEU A 1 124 ? 40.161 0.783 -20.977 1.00 90.25 124 LEU A CA 1
ATOM 1001 C C . LEU A 1 124 ? 39.832 0.744 -22.480 1.00 90.25 124 LEU A C 1
ATOM 1003 O O . LEU A 1 124 ? 40.667 0.322 -23.279 1.00 90.25 124 LEU A O 1
ATOM 1007 N N . TYR A 1 125 ? 38.632 1.171 -22.877 1.00 90.25 125 TYR A N 1
ATOM 1008 C CA . TYR A 1 125 ? 38.274 1.317 -24.289 1.00 90.25 125 TYR A CA 1
ATOM 1009 C C . TYR A 1 125 ? 39.009 2.489 -24.956 1.00 90.25 125 TYR A C 1
ATOM 1011 O O . TYR A 1 125 ? 39.584 2.315 -26.028 1.00 90.25 125 TYR A O 1
ATOM 1019 N N . PHE A 1 126 ? 39.037 3.666 -24.323 1.00 88.38 126 PHE A N 1
ATOM 1020 C CA . PHE A 1 126 ? 39.757 4.831 -24.856 1.00 88.38 126 PHE A CA 1
ATOM 1021 C C . PHE A 1 126 ? 41.278 4.655 -24.854 1.00 88.38 126 PHE A C 1
ATOM 1023 O O . PHE A 1 126 ? 41.940 5.117 -25.779 1.00 88.38 126 PHE A O 1
ATOM 1030 N N . ASP A 1 127 ? 41.812 3.912 -23.886 1.00 88.00 127 ASP A N 1
ATOM 1031 C CA . ASP A 1 127 ? 43.231 3.556 -23.798 1.00 88.00 127 ASP A CA 1
ATOM 1032 C C . ASP A 1 127 ? 43.633 2.464 -24.817 1.00 88.00 127 ASP A C 1
ATOM 1034 O O . ASP A 1 127 ? 44.792 2.056 -24.881 1.00 88.00 127 ASP A O 1
ATOM 1038 N N . GLY A 1 128 ? 42.687 1.945 -25.614 1.00 86.62 128 GLY A N 1
ATOM 1039 C CA . GLY A 1 128 ? 42.945 0.925 -26.639 1.00 86.62 128 GLY A CA 1
ATOM 1040 C C . GLY A 1 128 ? 43.236 -0.478 -26.087 1.00 86.62 128 GLY A C 1
ATOM 1041 O O . GLY A 1 128 ? 43.793 -1.332 -26.788 1.00 86.62 128 GLY A O 1
ATOM 1042 N N . VAL A 1 129 ? 42.876 -0.735 -24.826 1.00 87.56 129 VAL A N 1
ATOM 1043 C CA . VAL A 1 129 ? 42.953 -2.067 -24.205 1.00 87.56 129 VAL A CA 1
ATOM 1044 C C . VAL A 1 129 ? 41.742 -2.913 -24.608 1.00 87.56 129 VAL A C 1
ATOM 1046 O O . VAL A 1 129 ? 41.898 -4.093 -24.930 1.00 87.56 129 VAL A O 1
ATOM 1049 N N . LEU A 1 130 ? 40.552 -2.304 -24.633 1.00 90.19 130 LEU A N 1
ATOM 1050 C CA . LEU A 1 130 ? 39.302 -2.907 -25.099 1.00 90.19 130 LEU A CA 1
ATOM 1051 C C . LEU A 1 130 ? 38.926 -2.409 -26.497 1.00 90.19 130 LEU A C 1
ATOM 1053 O O . LEU A 1 130 ? 39.145 -1.254 -26.843 1.00 90.19 130 LEU A O 1
ATOM 1057 N N . PHE A 1 131 ? 38.290 -3.280 -27.278 1.00 90.06 131 PHE A N 1
ATOM 1058 C CA . PHE A 1 131 ? 37.789 -2.991 -28.621 1.00 90.06 131 PHE A CA 1
ATOM 1059 C C . PHE A 1 131 ? 36.321 -3.411 -28.746 1.00 90.06 131 PHE A C 1
ATOM 1061 O O . PHE A 1 131 ? 35.805 -4.167 -27.927 1.00 90.06 131 PHE A O 1
ATOM 1068 N N . GLU A 1 132 ? 35.645 -2.997 -29.821 1.00 89.12 132 GLU A N 1
ATOM 1069 C CA . GLU A 1 132 ? 34.232 -3.332 -30.075 1.00 89.12 132 GLU A CA 1
ATOM 1070 C C . GLU A 1 132 ? 33.923 -4.842 -30.020 1.00 89.12 132 GLU A C 1
ATOM 1072 O O . GLU A 1 132 ? 32.809 -5.230 -29.660 1.00 89.12 132 GLU A O 1
ATOM 1077 N N . LYS A 1 133 ? 34.900 -5.688 -30.372 1.00 90.75 133 LYS A N 1
ATOM 1078 C CA . LYS A 1 133 ? 34.792 -7.157 -30.377 1.00 90.75 133 LYS A CA 1
ATOM 1079 C C . LYS A 1 133 ? 35.271 -7.823 -29.084 1.00 90.75 133 LYS A C 1
ATOM 1081 O O . LYS A 1 133 ? 35.113 -9.035 -28.964 1.00 90.75 133 LYS A O 1
ATOM 1086 N N . SER A 1 134 ? 35.839 -7.076 -28.136 1.00 92.69 134 SER A N 1
ATOM 1087 C CA . SER A 1 134 ? 36.270 -7.632 -26.850 1.00 92.69 134 SER A CA 1
ATOM 1088 C C . SER A 1 134 ? 35.092 -8.283 -26.132 1.00 92.69 134 SER A C 1
ATOM 1090 O O . SER A 1 134 ? 33.994 -7.724 -26.110 1.00 92.69 134 SER A O 1
ATOM 1092 N N . GLU A 1 135 ? 35.309 -9.468 -25.569 1.00 94.06 135 GLU A N 1
ATOM 1093 C CA . GLU A 1 135 ? 34.280 -10.188 -24.825 1.00 94.06 135 GLU A CA 1
ATOM 1094 C C . GLU A 1 135 ? 34.148 -9.618 -23.417 1.00 94.06 135 GLU A C 1
ATOM 1096 O O . GLU A 1 135 ? 35.135 -9.493 -22.687 1.00 94.06 135 GLU A O 1
ATOM 1101 N N . VAL A 1 136 ? 32.915 -9.293 -23.043 1.00 94.69 136 VAL A N 1
ATOM 1102 C CA . VAL A 1 136 ? 32.553 -8.756 -21.736 1.00 94.69 136 VAL A CA 1
ATOM 1103 C C . VAL A 1 136 ? 31.370 -9.504 -21.146 1.00 94.69 136 VAL A C 1
ATOM 1105 O O . VAL A 1 136 ? 30.511 -10.025 -21.862 1.00 94.69 136 VAL A O 1
ATOM 1108 N N . TRP A 1 137 ? 31.321 -9.543 -19.821 1.00 94.69 137 TRP A N 1
ATOM 1109 C CA . TRP A 1 137 ? 30.244 -10.176 -19.076 1.00 94.69 137 TRP A CA 1
ATOM 1110 C C . TRP A 1 137 ? 29.973 -9.432 -17.770 1.00 94.69 137 TRP A C 1
ATOM 1112 O O . TRP A 1 137 ? 30.882 -8.888 -17.146 1.00 94.69 137 TRP A O 1
ATOM 1122 N N . ALA A 1 138 ? 28.715 -9.432 -17.352 1.00 92.50 138 ALA A N 1
ATOM 1123 C CA . ALA A 1 138 ? 28.258 -8.955 -16.058 1.00 92.50 138 ALA A CA 1
ATOM 1124 C C . ALA A 1 138 ? 27.055 -9.799 -15.627 1.00 92.50 138 ALA A C 1
ATOM 1126 O O . ALA A 1 138 ? 26.407 -10.452 -16.452 1.00 92.50 138 ALA A O 1
ATOM 1127 N N . GLU A 1 139 ? 26.743 -9.778 -14.334 1.00 84.38 139 GLU A N 1
ATOM 1128 C CA . GLU A 1 139 ? 25.551 -10.448 -13.825 1.00 84.38 139 GLU A CA 1
ATOM 1129 C C . GLU A 1 139 ? 24.284 -9.887 -14.502 1.00 84.38 139 GLU A C 1
ATOM 1131 O O . GLU A 1 139 ? 24.115 -8.673 -14.610 1.00 84.38 139 GLU A O 1
ATOM 1136 N N . GLY A 1 140 ? 23.394 -10.767 -14.971 1.00 79.25 140 GLY A N 1
ATOM 1137 C CA . GLY A 1 140 ? 22.206 -10.389 -15.752 1.00 79.25 140 GLY A CA 1
ATOM 1138 C C . GLY A 1 140 ? 22.388 -10.494 -17.272 1.00 79.25 140 GLY A C 1
ATOM 1139 O O . GLY A 1 140 ? 21.419 -10.322 -18.008 1.00 79.25 140 GLY A O 1
ATOM 1140 N N . LEU A 1 141 ? 23.597 -10.815 -17.754 1.00 85.81 141 LEU A N 1
ATOM 1141 C CA . LEU A 1 141 ? 23.831 -11.246 -19.134 1.00 85.81 141 LEU A CA 1
ATOM 1142 C C . LEU A 1 141 ? 23.834 -12.777 -19.236 1.00 85.81 141 LEU A C 1
ATOM 1144 O O . LEU A 1 141 ? 24.532 -13.453 -18.478 1.00 85.81 141 LEU A O 1
ATOM 1148 N N . ASP A 1 142 ? 23.112 -13.312 -20.224 1.00 83.88 142 ASP A N 1
ATOM 1149 C CA . ASP A 1 142 ? 22.982 -14.763 -20.445 1.00 83.88 142 ASP A CA 1
ATOM 1150 C C . ASP A 1 142 ? 24.312 -15.435 -20.816 1.00 83.88 142 ASP A C 1
ATOM 1152 O O . ASP A 1 142 ? 24.533 -16.613 -20.541 1.00 83.88 142 ASP A O 1
ATOM 1156 N N . LYS A 1 143 ? 25.200 -14.688 -21.477 1.00 91.75 143 LYS A N 1
ATOM 1157 C CA . LYS A 1 143 ? 26.494 -15.162 -21.972 1.00 91.75 143 LYS A CA 1
ATOM 1158 C C . LYS A 1 143 ? 27.491 -14.018 -22.090 1.00 91.75 143 LYS A C 1
ATOM 1160 O O . LYS A 1 143 ? 27.122 -12.848 -21.998 1.00 91.75 143 LYS A O 1
ATOM 1165 N N . TRP A 1 144 ? 28.753 -14.371 -22.312 1.00 92.81 144 TRP A N 1
ATOM 1166 C CA . TRP A 1 144 ? 29.767 -13.422 -22.758 1.00 92.81 144 TRP A CA 1
ATOM 1167 C C . TRP A 1 144 ? 29.327 -12.792 -24.081 1.00 92.81 144 TRP A C 1
ATOM 1169 O O . TRP A 1 144 ? 28.914 -13.485 -25.014 1.00 92.81 144 TRP A O 1
ATOM 1179 N N . CYS A 1 145 ? 29.377 -11.468 -24.129 1.00 93.19 145 CYS A N 1
ATOM 1180 C CA . CYS A 1 145 ? 28.892 -10.660 -25.237 1.00 93.19 145 CYS A CA 1
ATOM 1181 C C . CYS A 1 145 ? 30.020 -9.765 -25.744 1.00 93.19 145 CYS A C 1
ATOM 1183 O O . CYS A 1 145 ? 30.894 -9.364 -24.981 1.00 93.19 145 CYS A O 1
ATOM 1185 N N . HIS A 1 146 ? 29.997 -9.399 -27.024 1.00 92.94 146 HIS A N 1
ATOM 1186 C CA . HIS A 1 146 ? 30.924 -8.386 -27.523 1.00 92.94 146 HIS A CA 1
ATOM 1187 C C . HIS A 1 146 ? 30.614 -7.027 -26.886 1.00 92.94 146 HIS A C 1
ATOM 1189 O O . HIS A 1 146 ? 29.441 -6.681 -26.721 1.00 92.94 146 HIS A O 1
ATOM 1195 N N . PHE A 1 147 ? 31.641 -6.231 -26.596 1.00 91.75 147 PHE A N 1
ATOM 1196 C CA . PHE A 1 147 ? 31.510 -4.891 -26.015 1.00 91.75 147 PHE A CA 1
ATOM 1197 C C . PHE A 1 147 ? 30.487 -4.026 -26.773 1.00 91.75 147 PHE A C 1
ATOM 1199 O O . PHE A 1 147 ? 29.593 -3.440 -26.172 1.00 91.75 147 PHE A O 1
ATOM 1206 N N . SER A 1 148 ? 30.536 -4.045 -28.108 1.00 90.62 148 SER A N 1
ATOM 1207 C CA . SER A 1 148 ? 29.604 -3.323 -28.993 1.00 90.62 148 SER A CA 1
ATOM 1208 C C . SER A 1 148 ? 28.175 -3.883 -29.046 1.00 90.62 148 SER A C 1
ATOM 1210 O O . SER A 1 148 ? 27.274 -3.210 -29.544 1.00 90.62 148 SER A O 1
ATOM 1212 N N . SER A 1 149 ? 27.938 -5.102 -28.554 1.00 89.75 149 SER A N 1
ATOM 1213 C CA . SER A 1 149 ? 26.604 -5.722 -28.539 1.00 89.75 149 SER A CA 1
ATOM 1214 C C . SER A 1 149 ? 25.781 -5.353 -27.305 1.00 89.75 149 SER A C 1
ATOM 1216 O O . SER A 1 149 ? 24.558 -5.455 -27.331 1.00 89.75 149 SER A O 1
ATOM 1218 N N . VAL A 1 150 ? 26.432 -4.885 -26.238 1.00 91.56 150 VAL A N 1
ATOM 1219 C CA . VAL A 1 150 ? 25.769 -4.451 -25.006 1.00 91.56 150 VAL A CA 1
ATOM 1220 C C . VAL A 1 150 ? 25.282 -3.014 -25.184 1.00 91.56 150 VAL A C 1
ATOM 1222 O O . VAL A 1 150 ? 26.102 -2.112 -25.338 1.00 91.56 150 VAL A O 1
ATOM 1225 N N . ALA A 1 151 ? 23.966 -2.783 -25.116 1.00 90.19 151 ALA A N 1
ATOM 1226 C CA . ALA A 1 151 ? 23.334 -1.467 -25.290 1.00 90.19 151 ALA A CA 1
ATOM 1227 C C . ALA A 1 151 ? 24.024 -0.340 -24.506 1.00 90.19 151 ALA A C 1
ATOM 1229 O O . ALA A 1 151 ? 24.306 0.723 -25.067 1.00 90.19 151 ALA A O 1
ATOM 1230 N N . GLN A 1 152 ? 24.350 -0.613 -23.234 1.00 91.38 152 GLN A N 1
ATOM 1231 C CA . GLN A 1 152 ? 25.038 0.315 -22.340 1.00 91.38 152 GLN A CA 1
ATOM 1232 C C . GLN A 1 152 ? 26.336 0.839 -22.958 1.00 91.38 152 GLN A C 1
ATOM 1234 O O . GLN A 1 152 ? 26.527 2.045 -23.013 1.00 91.38 152 GLN A O 1
ATOM 1239 N N . PHE A 1 153 ? 27.207 -0.028 -23.474 1.00 91.81 153 PHE A N 1
ATOM 1240 C CA . PHE A 1 153 ? 28.475 0.382 -24.084 1.00 91.81 153 PHE A CA 1
ATOM 1241 C C . PHE A 1 153 ? 28.308 0.861 -25.522 1.00 91.81 153 PHE A C 1
ATOM 1243 O O . PHE A 1 153 ? 28.892 1.871 -25.913 1.00 91.81 153 PHE A O 1
ATOM 1250 N N . ARG A 1 154 ? 27.473 0.169 -26.298 1.00 90.50 154 ARG A N 1
ATOM 1251 C CA . ARG A 1 154 ? 27.206 0.466 -27.703 1.00 90.50 154 ARG A CA 1
ATOM 1252 C C . ARG A 1 154 ? 26.832 1.923 -27.910 1.00 90.50 154 ARG A C 1
ATOM 1254 O O . ARG A 1 154 ? 27.460 2.585 -28.725 1.00 90.50 154 ARG A O 1
ATOM 1261 N N . TRP A 1 155 ? 25.841 2.415 -27.167 1.00 87.31 155 TRP A N 1
ATOM 1262 C CA . TRP A 1 155 ? 25.269 3.745 -27.384 1.00 87.31 155 TRP A CA 1
ATOM 1263 C C . TRP A 1 155 ? 25.826 4.837 -26.468 1.00 87.31 155 TRP A C 1
ATOM 1265 O O . TRP A 1 155 ? 25.431 5.989 -26.617 1.00 87.31 155 TRP A O 1
ATOM 1275 N N . THR A 1 156 ? 26.746 4.512 -25.551 1.00 85.12 156 THR A N 1
ATOM 1276 C CA . THR A 1 156 ? 27.373 5.520 -24.669 1.00 85.12 156 THR A CA 1
ATOM 1277 C C . THR A 1 156 ? 28.898 5.590 -24.767 1.00 85.12 156 THR A C 1
ATOM 1279 O O . THR A 1 156 ? 29.479 6.607 -24.392 1.00 85.12 156 THR A O 1
ATOM 1282 N N . VAL A 1 157 ? 29.559 4.550 -25.292 1.00 86.81 157 VAL A N 1
ATOM 1283 C CA . VAL A 1 157 ? 31.024 4.477 -25.425 1.00 86.81 157 VAL A CA 1
ATOM 1284 C C . VAL A 1 157 ? 31.439 4.325 -26.888 1.00 86.81 157 VAL A C 1
ATOM 1286 O O . VAL A 1 157 ? 32.138 5.191 -27.411 1.00 86.81 157 VAL A O 1
ATOM 1289 N N . CYS A 1 158 ? 30.976 3.283 -27.590 1.00 84.88 158 CYS A N 1
ATOM 1290 C CA . CYS A 1 158 ? 31.423 2.997 -28.963 1.00 84.88 158 CYS A CA 1
ATOM 1291 C C . CYS A 1 158 ? 31.092 4.126 -29.954 1.00 84.88 158 CYS A C 1
ATOM 1293 O O . CYS A 1 158 ? 31.846 4.368 -30.895 1.00 84.88 158 CYS A O 1
ATOM 1295 N N . CYS A 1 159 ? 29.995 4.853 -29.729 1.00 72.50 159 CYS A N 1
ATOM 1296 C CA . CYS A 1 159 ? 29.596 5.984 -30.568 1.00 72.50 159 CYS A CA 1
ATOM 1297 C C . CYS A 1 159 ? 30.517 7.213 -30.450 1.00 72.50 159 CYS A C 1
ATOM 1299 O O . CYS A 1 159 ? 30.512 8.038 -31.357 1.00 72.50 159 CYS A O 1
ATOM 1301 N N . VAL A 1 160 ? 31.299 7.344 -29.370 1.00 61.50 160 VAL A N 1
ATOM 1302 C CA . VAL A 1 160 ? 32.184 8.504 -29.123 1.00 61.50 160 VAL A CA 1
ATOM 1303 C C . VAL A 1 160 ? 33.490 8.396 -29.925 1.00 61.50 160 VAL A C 1
ATOM 1305 O O . VAL A 1 160 ? 34.050 9.399 -30.354 1.00 61.50 160 VAL A O 1
ATOM 1308 N N . GLY A 1 161 ? 33.961 7.173 -30.192 1.00 49.59 161 GLY A N 1
ATOM 1309 C CA . GLY A 1 161 ? 35.235 6.918 -30.878 1.00 49.59 161 GLY A CA 1
ATOM 1310 C C . GLY A 1 161 ? 35.232 7.132 -32.399 1.00 49.59 161 GLY A C 1
ATOM 1311 O O . GLY A 1 161 ? 36.261 6.915 -33.030 1.00 49.59 161 GLY A O 1
ATOM 1312 N N . LYS A 1 162 ? 34.104 7.526 -33.010 1.00 47.19 162 LYS A N 1
ATOM 1313 C CA . LYS A 1 162 ? 33.991 7.725 -34.472 1.00 47.19 162 LYS A CA 1
ATOM 1314 C C . LYS A 1 162 ? 34.150 9.185 -34.921 1.00 47.19 162 LYS A C 1
ATOM 1316 O O . LYS A 1 162 ? 34.182 9.449 -36.120 1.00 47.19 162 LYS A O 1
ATOM 1321 N N . THR A 1 163 ? 34.303 10.130 -33.994 1.00 37.34 163 THR A N 1
ATOM 1322 C CA . THR A 1 163 ? 34.533 11.558 -34.277 1.00 37.34 163 THR A CA 1
ATOM 1323 C C . THR A 1 163 ? 36.013 11.925 -34.172 1.00 37.34 163 THR A C 1
ATOM 1325 O O . THR A 1 163 ? 36.448 12.521 -33.195 1.00 37.34 163 THR A O 1
ATOM 1328 N N . THR A 1 164 ? 36.806 11.544 -35.177 1.00 33.47 164 THR A N 1
ATOM 1329 C CA . THR A 1 164 ? 38.036 12.233 -35.640 1.00 33.47 164 THR A CA 1
ATOM 1330 C C . THR A 1 164 ? 38.543 11.468 -36.868 1.00 33.47 164 THR A C 1
ATOM 1332 O O . THR A 1 164 ? 39.024 10.347 -36.772 1.00 33.47 164 THR A O 1
ATOM 1335 N N . THR A 1 165 ? 38.327 11.950 -38.089 1.00 32.97 165 THR A N 1
ATOM 1336 C CA . THR A 1 165 ? 39.306 12.796 -38.786 1.00 32.97 165 THR A CA 1
ATOM 1337 C C . THR A 1 165 ? 38.656 13.365 -40.056 1.00 32.97 165 THR A C 1
ATOM 1339 O O . THR A 1 165 ? 38.600 12.706 -41.090 1.00 32.97 165 THR A O 1
ATOM 1342 N N . ALA A 1 166 ? 38.160 14.603 -40.002 1.00 30.25 166 ALA A N 1
ATOM 1343 C CA . ALA A 1 166 ? 38.012 15.411 -41.210 1.00 30.25 166 ALA A CA 1
ATOM 1344 C C . ALA A 1 166 ? 39.309 16.214 -41.359 1.00 30.25 166 ALA A C 1
ATOM 1346 O O . ALA A 1 166 ? 39.631 17.043 -40.510 1.00 30.25 166 ALA A O 1
ATOM 1347 N N . ALA A 1 167 ? 40.087 15.888 -42.388 1.00 34.03 167 ALA A N 1
ATOM 1348 C CA . ALA A 1 167 ? 41.327 16.567 -42.728 1.00 34.03 167 ALA A CA 1
ATOM 1349 C C . ALA A 1 167 ? 41.071 18.066 -42.964 1.00 34.03 167 ALA A C 1
ATOM 1351 O O . ALA A 1 167 ? 40.305 18.432 -43.854 1.00 34.03 167 ALA A O 1
ATOM 1352 N N . ALA A 1 168 ? 41.720 18.927 -42.180 1.00 30.89 168 ALA A N 1
ATOM 1353 C CA . ALA A 1 168 ? 41.846 20.342 -42.507 1.00 30.89 168 ALA A CA 1
ATOM 1354 C C . ALA A 1 168 ? 42.949 20.518 -43.572 1.00 30.89 168 ALA A C 1
ATOM 1356 O O . ALA A 1 168 ? 43.966 19.819 -43.506 1.00 30.89 168 ALA A O 1
ATOM 1357 N N . PRO A 1 169 ? 42.776 21.413 -44.561 1.00 34.69 169 PRO A N 1
ATOM 1358 C CA . PRO A 1 169 ? 43.772 21.634 -45.596 1.00 34.69 169 PRO A CA 1
ATOM 1359 C C . PRO A 1 169 ? 44.975 22.390 -45.025 1.00 34.69 169 PRO A C 1
ATOM 1361 O O . PRO A 1 169 ? 44.847 23.310 -44.222 1.00 34.69 169 PRO A O 1
ATOM 1364 N N . SER A 1 170 ? 46.159 21.985 -45.469 1.00 35.50 170 SER A N 1
ATOM 1365 C CA . SER A 1 170 ? 47.433 22.620 -45.164 1.00 35.50 170 SER A CA 1
ATOM 1366 C C . SER A 1 170 ? 47.539 24.005 -45.806 1.00 35.50 170 SER A C 1
ATOM 1368 O O . SER A 1 170 ? 47.586 24.111 -47.032 1.00 35.50 170 SER A O 1
ATOM 1370 N N . THR A 1 171 ? 47.699 25.042 -44.990 1.00 31.42 171 THR A N 1
ATOM 1371 C CA . THR A 1 171 ? 48.346 26.302 -45.385 1.00 31.42 171 THR A CA 1
ATOM 1372 C C . THR A 1 171 ? 49.309 26.708 -44.280 1.00 31.42 171 THR A C 1
ATOM 1374 O O . THR A 1 171 ? 48.906 26.828 -43.125 1.00 31.42 171 THR A O 1
ATOM 1377 N N . GLY A 1 172 ? 50.587 26.830 -44.635 1.00 33.94 172 GLY A N 1
ATOM 1378 C CA . GLY A 1 172 ? 51.669 27.171 -43.719 1.00 33.94 172 GLY A CA 1
ATOM 1379 C C . GLY A 1 172 ? 51.873 28.674 -43.547 1.00 33.94 172 GLY A C 1
ATOM 1380 O O . GLY A 1 172 ? 51.573 29.441 -44.452 1.00 33.94 172 GLY A O 1
ATOM 1381 N N . ASP A 1 173 ? 52.374 29.039 -42.370 1.00 30.06 173 ASP A N 1
ATOM 1382 C CA . ASP A 1 173 ? 53.439 30.012 -42.050 1.00 30.06 173 ASP A CA 1
ATOM 1383 C C . ASP A 1 173 ? 53.482 30.042 -40.504 1.00 30.06 173 ASP A C 1
ATOM 1385 O O . ASP A 1 173 ? 52.437 30.039 -39.863 1.00 30.06 173 ASP A O 1
ATOM 1389 N N . GLY A 1 174 ? 54.594 29.870 -39.788 1.00 34.03 174 GLY A N 1
ATOM 1390 C CA . GLY A 1 174 ? 55.806 30.681 -39.829 1.00 34.03 174 GLY A CA 1
ATOM 1391 C C . GLY A 1 174 ? 55.824 31.595 -38.589 1.00 34.03 174 GLY A C 1
ATOM 1392 O O . GLY A 1 174 ? 55.297 32.698 -38.642 1.00 34.03 174 GLY A O 1
ATOM 1393 N N . GLY A 1 175 ? 56.399 31.154 -37.457 1.00 29.28 175 GLY A N 1
ATOM 1394 C CA . GLY A 1 175 ? 56.522 32.011 -36.265 1.00 29.28 175 GLY A CA 1
ATOM 1395 C C . GLY A 1 175 ? 57.032 31.319 -34.996 1.00 29.28 175 GLY A C 1
ATOM 1396 O O . GLY A 1 175 ? 56.299 30.607 -34.325 1.00 29.28 175 GLY A O 1
ATOM 1397 N N . SER A 1 176 ? 58.303 31.558 -34.676 1.00 35.28 176 SER A N 1
ATOM 1398 C CA . SER A 1 176 ? 59.044 31.117 -33.484 1.00 35.28 176 SER A CA 1
ATOM 1399 C C . SER A 1 176 ? 58.555 31.781 -32.186 1.00 35.28 176 SER A C 1
ATOM 1401 O O . SER A 1 176 ? 58.401 33.000 -32.163 1.00 35.28 176 SER A O 1
ATOM 1403 N N . GLY A 1 177 ? 58.462 31.030 -31.079 1.00 28.44 177 GLY A N 1
ATOM 1404 C CA . GLY A 1 177 ? 58.338 31.619 -29.739 1.00 28.44 177 GLY A CA 1
ATOM 1405 C C . GLY A 1 177 ? 58.117 30.637 -28.582 1.00 28.44 177 GLY A C 1
ATOM 1406 O O . GLY A 1 177 ? 56.999 30.204 -28.355 1.00 28.44 177 GLY A O 1
ATOM 1407 N N . THR A 1 178 ? 59.184 30.418 -27.803 1.00 29.33 178 THR A N 1
ATOM 1408 C CA . THR A 1 178 ? 59.227 30.118 -26.349 1.00 29.33 178 THR A CA 1
ATOM 1409 C C . THR A 1 178 ? 58.632 28.816 -25.786 1.00 29.33 178 THR A C 1
ATOM 1411 O O . THR A 1 178 ? 57.434 28.573 -25.780 1.00 29.33 178 THR A O 1
ATOM 1414 N N . ILE A 1 179 ? 59.539 28.032 -25.194 1.00 40.53 179 ILE A N 1
ATOM 1415 C CA . ILE A 1 179 ? 59.308 26.890 -24.305 1.00 40.53 179 ILE A CA 1
ATOM 1416 C C . ILE A 1 179 ? 58.948 27.433 -22.913 1.00 40.53 179 ILE A C 1
ATOM 1418 O O . ILE A 1 179 ? 59.752 28.155 -22.324 1.00 40.53 179 ILE A O 1
ATOM 1422 N N . GLY A 1 180 ? 57.779 27.066 -22.387 1.00 29.70 180 GLY A N 1
ATOM 1423 C CA . GLY A 1 180 ? 57.372 27.351 -21.010 1.00 29.70 180 GLY A CA 1
ATOM 1424 C C . GLY A 1 180 ? 55.981 26.797 -20.693 1.00 29.70 180 GLY A C 1
ATOM 1425 O O . GLY A 1 180 ? 55.005 27.278 -21.244 1.00 29.70 180 GLY A O 1
ATOM 1426 N N . GLU A 1 181 ? 55.943 25.787 -19.819 1.00 35.47 181 GLU A N 1
ATOM 1427 C CA . GLU A 1 181 ? 54.803 25.369 -18.980 1.00 35.47 181 GLU A CA 1
ATOM 1428 C C . GLU A 1 181 ? 53.436 25.114 -19.653 1.00 35.47 181 GLU A C 1
ATOM 1430 O O . GLU A 1 181 ? 52.529 25.934 -19.600 1.00 35.47 181 GLU A O 1
ATOM 1435 N N . GLU A 1 182 ? 53.226 23.885 -20.137 1.00 28.03 182 GLU A N 1
ATOM 1436 C CA . GLU A 1 182 ? 51.885 23.297 -20.288 1.00 28.03 182 GLU A CA 1
ATOM 1437 C C . GLU A 1 182 ? 51.886 21.862 -19.734 1.00 28.03 182 GLU A C 1
ATOM 1439 O O . GLU A 1 182 ? 52.138 20.892 -20.450 1.00 28.03 182 GLU A O 1
ATOM 1444 N N . VAL A 1 183 ? 51.640 21.715 -18.428 1.00 34.41 183 VAL A N 1
ATOM 1445 C CA . VAL A 1 183 ? 51.361 20.409 -17.790 1.00 34.41 183 VAL A CA 1
ATOM 1446 C C . VAL A 1 183 ? 49.972 20.362 -17.125 1.00 34.41 183 VAL A C 1
ATOM 1448 O O . VAL A 1 183 ? 49.539 19.294 -16.714 1.00 34.41 183 VAL A O 1
ATOM 1451 N N . GLU A 1 184 ? 49.180 21.440 -17.126 1.00 30.44 184 GLU A N 1
ATOM 1452 C CA . GLU A 1 184 ? 47.915 21.493 -16.357 1.00 30.44 184 GLU A CA 1
ATOM 1453 C C . GLU A 1 184 ? 46.638 21.828 -17.154 1.00 30.44 184 GLU A C 1
ATOM 1455 O O . GLU A 1 184 ? 45.676 22.357 -16.609 1.00 30.44 184 GLU A O 1
ATOM 1460 N N . THR A 1 185 ? 46.549 21.468 -18.437 1.00 28.30 185 THR A N 1
ATOM 1461 C CA . THR A 1 185 ? 45.312 21.687 -19.228 1.00 28.30 185 THR A CA 1
ATOM 1462 C C . THR A 1 185 ? 44.888 20.486 -20.078 1.00 28.30 185 THR A C 1
ATOM 1464 O O . THR A 1 185 ? 44.375 20.633 -21.185 1.00 28.30 185 THR A O 1
ATOM 1467 N N . ARG A 1 186 ? 45.046 19.259 -19.556 1.00 30.00 186 ARG A N 1
ATOM 1468 C CA . ARG A 1 186 ? 44.479 18.041 -20.180 1.00 30.00 186 ARG A CA 1
ATOM 1469 C C . ARG A 1 186 ? 43.176 17.525 -19.558 1.00 30.00 186 ARG A C 1
ATOM 1471 O O . ARG A 1 186 ? 42.586 16.611 -20.124 1.00 30.00 186 ARG A O 1
ATOM 1478 N N . GLU A 1 187 ? 42.683 18.117 -18.470 1.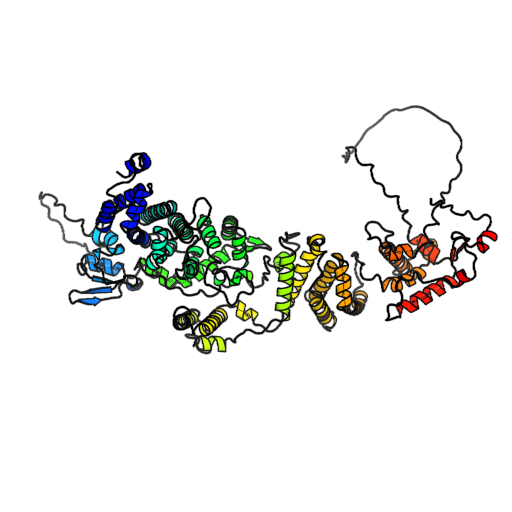00 29.95 187 GLU A N 1
ATOM 1479 C CA . GLU A 1 187 ? 41.449 17.663 -17.797 1.00 29.95 187 GLU A CA 1
ATOM 1480 C C . GLU A 1 187 ? 40.157 18.387 -18.223 1.00 29.95 187 GLU A C 1
ATOM 1482 O O . GLU A 1 187 ? 39.077 17.989 -17.800 1.00 29.95 187 GLU A O 1
ATOM 1487 N N . THR A 1 188 ? 40.210 19.396 -19.100 1.00 27.72 188 THR A N 1
ATOM 1488 C CA . THR A 1 188 ? 39.025 20.207 -19.466 1.00 27.72 188 THR A CA 1
ATOM 1489 C C . THR A 1 188 ? 38.497 20.000 -20.887 1.00 27.72 188 THR A C 1
ATOM 1491 O O . THR A 1 188 ? 37.546 20.665 -21.292 1.00 27.72 188 THR A O 1
ATOM 1494 N N . ALA A 1 189 ? 39.022 19.033 -21.641 1.00 31.64 189 ALA A N 1
ATOM 1495 C CA . ALA A 1 189 ? 38.377 18.587 -22.873 1.00 31.64 189 ALA A CA 1
ATOM 1496 C C . ALA A 1 189 ? 37.314 17.524 -22.544 1.00 31.64 189 ALA A C 1
ATOM 1498 O O . ALA A 1 189 ? 37.531 16.328 -22.747 1.00 31.64 189 ALA A O 1
ATOM 1499 N N . GLU A 1 190 ? 36.151 17.948 -22.037 1.00 36.03 190 GLU A N 1
ATOM 1500 C CA . GLU A 1 190 ? 34.932 17.142 -22.149 1.00 36.03 190 GLU A CA 1
ATOM 1501 C C . GLU A 1 190 ? 34.721 16.825 -23.639 1.00 36.03 190 GLU A C 1
ATOM 1503 O O . GLU A 1 190 ? 34.266 17.656 -24.423 1.00 36.03 190 GLU A O 1
ATOM 1508 N N . MET A 1 191 ? 35.136 15.623 -24.053 1.00 40.97 191 MET A N 1
ATOM 1509 C CA . MET A 1 191 ? 34.907 15.080 -25.389 1.00 40.97 191 MET A CA 1
ATOM 1510 C C . MET A 1 191 ? 33.411 15.185 -25.692 1.00 40.97 191 MET A C 1
ATOM 1512 O O . MET A 1 191 ? 32.610 14.499 -25.054 1.00 40.97 191 MET A O 1
ATOM 1516 N N . ALA A 1 192 ? 33.046 16.053 -26.639 1.00 40.56 192 ALA A N 1
ATOM 1517 C CA . ALA A 1 192 ? 31.664 16.294 -27.034 1.00 40.56 192 ALA A CA 1
ATOM 1518 C C . ALA A 1 192 ? 30.947 14.960 -27.299 1.00 40.56 192 ALA A C 1
ATOM 1520 O O . ALA A 1 192 ? 31.265 14.237 -28.246 1.00 40.56 192 ALA A O 1
ATOM 1521 N N . LEU A 1 193 ? 30.006 14.609 -26.419 1.00 49.84 193 LEU A N 1
ATOM 1522 C CA . LEU A 1 193 ? 29.171 13.425 -26.574 1.00 49.84 193 LEU A CA 1
ATOM 1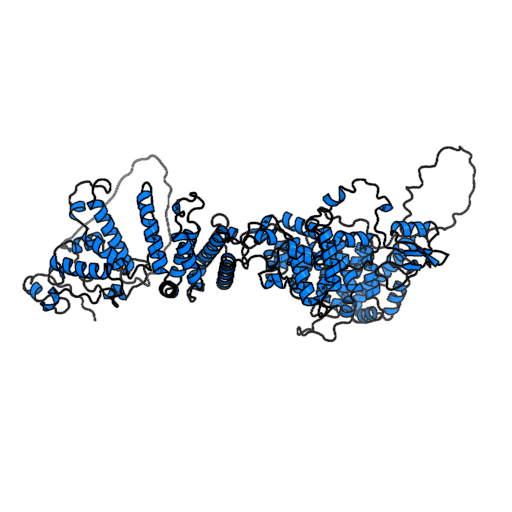523 C C . LEU A 1 193 ? 28.369 13.556 -27.882 1.00 49.84 193 LEU A C 1
ATOM 1525 O O . LEU A 1 193 ? 27.906 14.655 -28.198 1.00 49.84 193 LEU A O 1
ATOM 1529 N N . PRO A 1 194 ? 28.171 12.469 -28.649 1.00 53.62 194 PRO A N 1
ATOM 1530 C CA . PRO A 1 194 ? 27.294 12.500 -29.812 1.00 53.62 194 PRO A CA 1
ATOM 1531 C C . PRO A 1 194 ? 25.903 12.995 -29.393 1.00 53.62 194 PRO A C 1
ATOM 1533 O O . PRO A 1 194 ? 25.268 12.409 -28.515 1.00 53.62 194 PRO A O 1
ATOM 1536 N N . VAL A 1 195 ? 25.451 14.094 -30.003 1.00 62.12 195 VAL A N 1
ATOM 1537 C CA . VAL A 1 195 ? 24.185 14.755 -29.660 1.00 62.12 195 VAL A CA 1
ATOM 1538 C C . VAL A 1 195 ? 23.028 13.901 -30.180 1.00 62.12 195 VAL A C 1
ATOM 1540 O O . VAL A 1 195 ? 22.738 13.882 -31.376 1.00 62.12 195 VAL A O 1
ATOM 1543 N N . GLY A 1 196 ? 22.400 13.143 -29.279 1.00 72.31 196 GLY A N 1
ATOM 1544 C CA . GLY A 1 196 ? 21.114 12.495 -29.535 1.00 72.31 196 GLY A CA 1
ATOM 1545 C C . GLY A 1 196 ? 19.989 13.526 -29.653 1.00 72.31 196 GLY A C 1
ATOM 1546 O O . GLY A 1 196 ? 20.111 14.647 -29.163 1.00 72.31 196 GLY A O 1
ATOM 1547 N N . LEU A 1 197 ? 18.885 13.141 -30.293 1.00 82.50 197 LEU A N 1
ATOM 1548 C CA . LEU A 1 197 ? 17.669 13.963 -30.336 1.00 82.50 197 LEU A CA 1
ATOM 1549 C C . LEU A 1 197 ? 16.992 14.031 -28.965 1.00 82.50 197 LEU A C 1
ATOM 1551 O O . LEU A 1 197 ? 16.353 15.028 -28.639 1.00 82.50 197 LEU A O 1
ATOM 1555 N N . TYR A 1 198 ? 17.119 12.955 -28.189 1.00 86.25 198 TYR A N 1
ATOM 1556 C CA . TYR A 1 198 ? 16.536 12.816 -26.863 1.00 86.25 198 TYR A CA 1
ATOM 1557 C C . TYR A 1 198 ? 17.636 12.574 -25.832 1.00 86.25 198 TYR A C 1
ATOM 1559 O O . TYR A 1 198 ? 18.611 11.861 -26.094 1.00 86.25 198 TYR A O 1
ATOM 1567 N N . ASN A 1 199 ? 17.454 13.105 -24.620 1.00 89.06 199 ASN A N 1
ATOM 1568 C CA . ASN A 1 199 ? 18.193 12.581 -23.474 1.00 89.06 199 ASN A CA 1
ATOM 1569 C C . ASN A 1 199 ? 17.663 11.175 -23.109 1.00 89.06 199 ASN A C 1
ATOM 1571 O O . ASN A 1 199 ? 16.623 10.729 -23.598 1.00 89.06 199 ASN A O 1
ATOM 1575 N N . LEU A 1 200 ? 18.386 10.448 -22.252 1.00 90.69 200 LEU A N 1
ATOM 1576 C CA . LEU A 1 200 ? 18.053 9.052 -21.934 1.00 90.69 200 LEU A CA 1
ATOM 1577 C C . LEU A 1 200 ? 16.718 8.901 -21.181 1.00 90.69 200 LEU A C 1
ATOM 1579 O O . LEU A 1 200 ? 16.061 7.871 -21.329 1.00 90.69 200 LEU A O 1
ATOM 1583 N N . THR A 1 201 ? 16.299 9.912 -20.413 1.00 91.38 201 THR A N 1
ATOM 1584 C CA . THR A 1 201 ? 14.993 9.920 -19.733 1.00 91.38 201 THR A CA 1
ATOM 1585 C C . THR A 1 201 ? 13.856 10.119 -20.731 1.00 91.38 201 THR A C 1
ATOM 1587 O O . THR A 1 201 ? 12.916 9.328 -20.737 1.00 91.38 201 THR A O 1
ATOM 1590 N N . ASP A 1 202 ? 13.959 11.107 -21.622 1.00 93.12 202 ASP A N 1
ATOM 1591 C CA . ASP A 1 202 ? 12.953 11.371 -22.658 1.00 93.12 202 ASP A CA 1
ATOM 1592 C C . ASP A 1 202 ? 12.808 10.178 -23.608 1.00 93.12 202 ASP A C 1
ATOM 1594 O O . ASP A 1 202 ? 11.697 9.796 -23.981 1.00 93.12 202 ASP A O 1
ATOM 1598 N N . LEU A 1 203 ? 13.931 9.534 -23.944 1.00 94.00 203 LEU A N 1
ATOM 1599 C CA . LEU A 1 203 ? 13.947 8.315 -24.744 1.00 94.00 203 LEU A CA 1
ATOM 1600 C C . LEU A 1 203 ? 13.213 7.166 -24.043 1.00 94.00 203 LEU A C 1
ATOM 1602 O O . LEU A 1 203 ? 12.421 6.462 -24.669 1.00 94.00 203 LEU A O 1
ATOM 1606 N N . CYS A 1 204 ? 13.456 6.983 -22.744 1.00 96.25 204 CYS A N 1
ATOM 1607 C CA . CYS A 1 204 ? 12.759 5.992 -21.931 1.00 96.25 204 CYS A CA 1
ATOM 1608 C C . CYS A 1 204 ? 11.254 6.278 -21.876 1.00 96.25 204 CYS A C 1
ATOM 1610 O O . CYS A 1 204 ? 10.456 5.370 -22.097 1.00 96.25 204 CYS A O 1
ATOM 1612 N N . SER A 1 205 ? 10.855 7.537 -21.696 1.00 96.56 205 SER A N 1
ATOM 1613 C CA . SER A 1 205 ? 9.448 7.947 -21.730 1.00 96.56 205 SER A CA 1
ATOM 1614 C C . SER A 1 205 ? 8.779 7.634 -23.073 1.00 96.56 205 SER A C 1
ATOM 1616 O O . SER A 1 205 ? 7.710 7.026 -23.082 1.00 96.56 205 SER A O 1
ATOM 1618 N N . LEU A 1 206 ? 9.433 7.935 -24.203 1.00 97.38 206 LEU A N 1
ATOM 1619 C CA . LEU A 1 206 ? 8.946 7.589 -25.547 1.00 97.38 206 LEU A CA 1
ATOM 1620 C C . LEU A 1 206 ? 8.778 6.070 -25.733 1.00 97.38 206 LEU A C 1
ATOM 1622 O O . LEU A 1 206 ? 7.806 5.601 -26.333 1.00 97.38 206 LEU A O 1
ATOM 1626 N N . ILE A 1 207 ? 9.726 5.286 -25.218 1.00 98.38 207 ILE A N 1
ATOM 1627 C CA . ILE A 1 207 ? 9.673 3.823 -25.265 1.00 98.38 207 ILE A CA 1
ATOM 1628 C C . ILE A 1 207 ? 8.514 3.293 -24.419 1.00 98.38 207 ILE A C 1
ATOM 1630 O O . ILE A 1 207 ? 7.750 2.452 -24.890 1.00 98.38 207 ILE A O 1
ATOM 1634 N N . LEU A 1 208 ? 8.361 3.783 -23.192 1.00 98.44 208 LEU A N 1
ATOM 1635 C CA . LEU A 1 208 ? 7.290 3.359 -22.299 1.00 98.44 208 LEU A CA 1
ATOM 1636 C C . LEU A 1 208 ? 5.911 3.731 -22.862 1.00 98.44 208 LEU A C 1
ATOM 1638 O O . LEU A 1 208 ? 5.021 2.886 -22.838 1.00 98.44 208 LEU A O 1
ATOM 1642 N N . ASP A 1 209 ? 5.752 4.919 -23.458 1.00 98.31 209 ASP A N 1
ATOM 1643 C CA . ASP A 1 209 ? 4.528 5.308 -24.180 1.00 98.31 209 ASP A CA 1
ATOM 1644 C C . ASP A 1 209 ? 4.226 4.344 -25.332 1.00 98.31 209 ASP A C 1
ATOM 1646 O O . ASP A 1 209 ? 3.086 3.925 -25.534 1.00 98.31 209 ASP A O 1
ATOM 1650 N N . THR A 1 210 ? 5.267 3.925 -26.056 1.00 98.25 210 THR A N 1
ATOM 1651 C CA . THR A 1 210 ? 5.139 2.922 -27.118 1.00 98.25 210 THR A CA 1
ATOM 1652 C C . THR A 1 210 ? 4.662 1.583 -26.555 1.00 98.25 210 THR A C 1
ATOM 1654 O O . THR A 1 210 ? 3.720 1.009 -27.092 1.00 98.25 210 THR A O 1
ATOM 1657 N N . LEU A 1 211 ? 5.258 1.087 -25.465 1.00 98.56 211 LEU A N 1
ATOM 1658 C CA . LEU A 1 211 ? 4.868 -0.182 -24.837 1.00 98.56 211 LEU A CA 1
ATOM 1659 C C . LEU A 1 211 ? 3.442 -0.142 -24.268 1.00 98.56 211 LEU A C 1
ATOM 1661 O O . LEU A 1 211 ? 2.700 -1.109 -24.438 1.00 98.56 211 LEU A O 1
ATOM 1665 N N . ILE A 1 212 ? 3.038 0.974 -23.652 1.00 98.38 212 ILE A N 1
ATOM 1666 C CA . ILE A 1 212 ? 1.663 1.192 -23.177 1.00 98.38 212 ILE A CA 1
ATOM 1667 C C . ILE A 1 212 ? 0.698 1.131 -24.363 1.00 98.38 212 ILE A C 1
ATOM 1669 O O . ILE A 1 212 ? -0.244 0.343 -24.335 1.00 98.38 212 ILE A O 1
ATOM 1673 N N . GLN A 1 213 ? 0.977 1.859 -25.449 1.00 97.56 213 GLN A N 1
ATOM 1674 C CA . GLN A 1 213 ? 0.157 1.821 -26.663 1.00 97.56 213 GLN A CA 1
ATOM 1675 C C . GLN A 1 213 ? 0.065 0.410 -27.269 1.00 97.56 213 GLN A C 1
ATOM 1677 O O . GLN A 1 213 ? -0.978 -0.006 -27.771 1.00 97.56 213 GLN A O 1
ATOM 1682 N N . MET A 1 214 ? 1.145 -0.372 -27.214 1.00 97.81 214 MET A N 1
ATOM 1683 C CA . MET A 1 214 ? 1.104 -1.766 -27.658 1.00 97.81 214 MET A CA 1
ATOM 1684 C C . MET A 1 214 ? 0.187 -2.619 -26.766 1.00 97.81 214 MET A C 1
ATOM 1686 O O . MET A 1 214 ? -0.520 -3.485 -27.279 1.00 97.81 214 MET A O 1
ATOM 1690 N N . CYS A 1 215 ? 0.168 -2.384 -25.452 1.00 97.00 215 CYS A N 1
ATOM 1691 C CA . CYS A 1 215 ? -0.725 -3.068 -24.513 1.00 97.00 215 CYS A CA 1
ATOM 1692 C C . CYS A 1 215 ? -2.200 -2.672 -24.690 1.00 97.00 215 CYS A C 1
ATOM 1694 O O . CYS A 1 215 ? -3.058 -3.551 -24.596 1.00 97.00 215 CYS A O 1
ATOM 1696 N N . THR A 1 216 ? -2.511 -1.406 -24.996 1.00 95.69 216 THR A N 1
ATOM 1697 C CA . THR A 1 216 ? -3.902 -0.944 -25.182 1.00 95.69 216 THR A CA 1
ATOM 1698 C C . THR A 1 216 ? -4.586 -1.605 -26.382 1.00 95.69 216 THR A C 1
ATOM 1700 O O . THR A 1 216 ? -5.772 -1.919 -26.316 1.00 95.69 216 THR A O 1
ATOM 1703 N N . PHE A 1 217 ? -3.849 -1.921 -27.454 1.00 95.69 217 PHE A N 1
ATOM 1704 C CA . PHE A 1 217 ? -4.392 -2.653 -28.609 1.00 95.69 217 PHE A CA 1
ATOM 1705 C C . PHE A 1 217 ? -4.732 -4.127 -28.343 1.00 95.69 217 PHE A C 1
ATOM 1707 O O . PHE A 1 217 ? -5.490 -4.736 -29.114 1.00 95.69 217 PHE A O 1
ATOM 1714 N N . PHE A 1 218 ? -4.160 -4.706 -27.284 1.00 95.38 218 PHE A N 1
ATOM 1715 C CA . PHE A 1 218 ? -4.357 -6.098 -26.884 1.00 95.38 218 PHE A CA 1
ATOM 1716 C C . PHE A 1 218 ? -4.695 -6.179 -25.384 1.00 95.38 218 PHE A C 1
ATOM 1718 O O . PHE A 1 218 ? -3.851 -6.607 -24.585 1.00 95.38 218 PHE A O 1
ATOM 1725 N N . PRO A 1 219 ? -5.917 -5.763 -24.991 1.00 94.75 219 PRO A N 1
ATOM 1726 C CA . PRO A 1 219 ? -6.352 -5.761 -23.596 1.00 94.75 219 PRO A CA 1
ATOM 1727 C C . PRO A 1 219 ? -6.433 -7.183 -23.014 1.00 94.75 219 PRO A C 1
ATOM 1729 O O . PRO A 1 219 ? -6.453 -8.173 -23.746 1.00 94.75 219 PRO A O 1
ATOM 1732 N N . SER A 1 220 ? -6.462 -7.294 -21.679 1.00 94.00 220 SER A N 1
ATOM 1733 C CA . SER A 1 220 ? -6.640 -8.592 -20.996 1.00 94.00 220 SER A CA 1
ATOM 1734 C C . SER A 1 220 ? -8.100 -9.048 -20.964 1.00 94.00 220 SER A C 1
ATOM 1736 O O . SER A 1 220 ? -8.359 -10.224 -20.711 1.00 94.00 220 SER A O 1
ATOM 1738 N N . ARG A 1 221 ? -9.034 -8.127 -21.214 1.00 94.38 221 ARG A N 1
ATOM 1739 C CA . ARG A 1 221 ? -10.478 -8.347 -21.208 1.00 94.38 221 ARG A CA 1
ATOM 1740 C C . ARG A 1 221 ? -11.102 -7.842 -22.499 1.00 94.38 221 ARG A C 1
ATOM 1742 O O . ARG A 1 221 ? -10.551 -6.934 -23.122 1.00 94.38 221 ARG A O 1
ATOM 1749 N N . ASP A 1 222 ? -12.194 -8.465 -22.917 1.00 92.38 222 ASP A N 1
ATOM 1750 C CA . ASP A 1 222 ? -12.962 -8.043 -24.087 1.00 92.38 222 ASP A CA 1
ATOM 1751 C C . ASP A 1 222 ? -14.026 -6.985 -23.737 1.00 92.38 222 ASP A C 1
ATOM 1753 O O . ASP A 1 222 ? -14.092 -6.490 -22.613 1.00 92.38 222 ASP A O 1
ATOM 1757 N N . GLU A 1 223 ? -14.855 -6.620 -24.717 1.00 92.62 223 GLU A N 1
ATOM 1758 C CA . GLU A 1 223 ? -15.939 -5.636 -24.567 1.00 92.62 223 GLU A CA 1
ATOM 1759 C C . GLU A 1 223 ? -17.022 -6.070 -23.562 1.00 92.62 223 GLU A C 1
ATOM 1761 O O . GLU A 1 223 ? -17.778 -5.232 -23.077 1.00 92.62 223 GLU A O 1
ATOM 1766 N N . THR A 1 224 ? -17.089 -7.363 -23.225 1.00 93.56 224 THR A N 1
ATOM 1767 C CA . THR A 1 224 ? -18.026 -7.935 -22.245 1.00 93.56 224 THR A CA 1
ATOM 1768 C C . THR A 1 224 ? -17.411 -8.101 -20.851 1.00 93.56 224 THR A C 1
ATOM 1770 O O . THR A 1 224 ? -18.010 -8.734 -19.985 1.00 93.56 224 THR A O 1
ATOM 1773 N N . ASP A 1 225 ? -16.215 -7.541 -20.628 1.00 92.50 225 ASP A N 1
ATOM 1774 C CA . ASP A 1 225 ? -15.384 -7.715 -19.428 1.00 92.50 225 ASP A CA 1
ATOM 1775 C C . ASP A 1 225 ? -14.904 -9.166 -19.195 1.00 92.50 225 ASP A C 1
ATOM 1777 O O . ASP A 1 225 ? -14.349 -9.499 -18.142 1.00 92.50 225 ASP A O 1
ATOM 1781 N N . ALA A 1 226 ? -15.039 -10.052 -20.186 1.00 93.31 226 ALA A N 1
ATOM 1782 C CA . ALA A 1 226 ? -14.571 -11.427 -20.076 1.00 93.31 226 ALA A CA 1
ATOM 1783 C C . ALA A 1 226 ? -13.051 -11.513 -20.281 1.00 93.31 226 ALA A C 1
ATOM 1785 O O . ALA A 1 226 ? -12.468 -10.834 -21.128 1.00 93.31 226 ALA A O 1
ATOM 1786 N N . VAL A 1 227 ? -12.385 -12.372 -19.502 1.00 94.44 227 VAL A N 1
ATOM 1787 C CA . VAL A 1 227 ? -10.925 -12.542 -19.564 1.00 94.44 227 VAL A CA 1
ATOM 1788 C C . VAL A 1 227 ? -10.515 -13.233 -20.867 1.00 94.44 227 VAL A C 1
ATOM 1790 O O . VAL A 1 227 ? -10.892 -14.376 -21.127 1.00 94.44 227 VAL A O 1
ATOM 1793 N N . ILE A 1 228 ? -9.653 -12.584 -21.649 1.00 92.62 228 ILE A N 1
ATOM 1794 C CA . ILE A 1 228 ? -9.147 -13.105 -22.922 1.00 92.62 228 ILE A CA 1
ATOM 1795 C C . ILE A 1 228 ? -8.071 -14.171 -22.662 1.00 92.62 228 ILE A C 1
ATOM 1797 O O . ILE A 1 228 ? -7.058 -13.930 -21.991 1.00 92.62 228 ILE A O 1
ATOM 1801 N N . ARG A 1 229 ? -8.269 -15.369 -23.230 1.00 92.06 229 ARG A N 1
ATOM 1802 C CA . ARG A 1 229 ? -7.316 -16.489 -23.188 1.00 92.06 229 ARG A CA 1
ATOM 1803 C C . ARG A 1 229 ? -7.082 -17.055 -24.603 1.00 92.06 229 ARG A C 1
ATOM 1805 O O . ARG A 1 229 ? -8.055 -17.269 -25.319 1.00 92.06 229 ARG A O 1
ATOM 1812 N N . PRO A 1 230 ? -5.826 -17.340 -25.009 1.00 91.19 230 PRO A N 1
ATOM 1813 C CA . PRO A 1 230 ? -4.584 -17.156 -24.252 1.00 91.19 230 PRO A CA 1
ATOM 1814 C C . PRO A 1 230 ? -4.230 -15.673 -24.051 1.00 91.19 230 PRO A C 1
ATOM 1816 O O . PRO A 1 230 ? -4.683 -14.809 -24.795 1.00 91.19 230 PRO A O 1
ATOM 1819 N N . MET A 1 231 ? -3.414 -15.385 -23.032 1.00 93.12 231 MET A N 1
ATOM 1820 C CA . MET A 1 231 ? -2.965 -14.022 -22.726 1.00 93.12 231 MET A CA 1
ATOM 1821 C C . MET A 1 231 ? -2.323 -13.344 -23.955 1.00 93.12 231 MET A C 1
ATOM 1823 O O . MET A 1 231 ? -1.521 -13.990 -24.642 1.00 93.12 231 MET A O 1
ATOM 1827 N N . PRO A 1 232 ? -2.588 -12.041 -24.189 1.00 94.94 232 PRO A N 1
ATOM 1828 C CA . PRO A 1 232 ? -1.913 -11.250 -25.211 1.00 94.94 232 PRO A CA 1
ATOM 1829 C C . PRO A 1 232 ? -0.392 -11.421 -25.232 1.00 94.94 232 PRO A C 1
ATOM 1831 O O . PRO A 1 232 ? 0.280 -11.325 -24.204 1.00 94.94 232 PRO A O 1
ATOM 1834 N N . ARG A 1 233 ? 0.172 -11.612 -26.431 1.00 95.50 233 ARG A N 1
ATOM 1835 C CA . ARG A 1 233 ? 1.607 -11.888 -26.610 1.00 95.50 233 ARG A CA 1
ATOM 1836 C C . ARG A 1 233 ? 2.505 -10.798 -26.014 1.00 95.50 233 ARG A C 1
ATOM 1838 O O . ARG A 1 233 ? 3.503 -11.144 -25.397 1.00 95.50 233 ARG A O 1
ATOM 1845 N N . ILE A 1 234 ? 2.141 -9.518 -26.150 1.00 96.31 234 ILE A N 1
ATOM 1846 C CA . ILE A 1 234 ? 2.891 -8.396 -25.555 1.00 96.31 234 ILE A CA 1
ATOM 1847 C C . ILE A 1 234 ? 2.987 -8.524 -24.030 1.00 96.31 234 ILE A C 1
ATOM 1849 O O . ILE A 1 234 ? 4.087 -8.505 -23.487 1.00 96.31 234 ILE A O 1
ATOM 1853 N N . LYS A 1 235 ? 1.860 -8.763 -23.349 1.00 96.69 235 LYS A N 1
ATOM 1854 C CA . LYS A 1 235 ? 1.811 -8.929 -21.889 1.00 96.69 235 LYS A CA 1
ATOM 1855 C C . LYS A 1 235 ? 2.576 -10.173 -21.441 1.00 96.69 235 LYS A C 1
ATOM 1857 O O . LYS A 1 235 ? 3.282 -10.123 -20.439 1.00 96.69 235 LYS A O 1
ATOM 1862 N N . LYS A 1 236 ? 2.506 -11.263 -22.217 1.00 95.75 236 LYS A N 1
ATOM 1863 C CA . LYS A 1 236 ? 3.282 -12.485 -21.963 1.00 95.75 236 LYS A CA 1
ATOM 1864 C C . LYS A 1 236 ? 4.793 -12.225 -22.007 1.00 95.75 236 LYS A C 1
ATOM 1866 O O . LYS A 1 236 ? 5.477 -12.627 -21.076 1.00 95.75 236 LYS A O 1
ATOM 1871 N N . VAL A 1 237 ? 5.290 -11.542 -23.044 1.00 96.62 237 VAL A N 1
ATOM 1872 C CA . VAL A 1 237 ? 6.720 -11.194 -23.179 1.00 96.62 237 VAL A CA 1
ATOM 1873 C C . VAL A 1 237 ? 7.158 -10.251 -22.056 1.00 96.62 237 VAL A C 1
ATOM 1875 O O . VAL A 1 237 ? 8.172 -10.485 -21.415 1.00 96.62 237 VAL A O 1
ATOM 1878 N N . LEU A 1 238 ? 6.359 -9.226 -21.744 1.00 97.19 238 LEU A N 1
ATOM 1879 C CA . LEU A 1 238 ? 6.654 -8.291 -20.651 1.00 97.19 238 LEU A CA 1
ATOM 1880 C C . LEU A 1 238 ? 6.594 -8.925 -19.252 1.00 97.19 238 LEU A C 1
ATOM 1882 O O . LEU A 1 238 ? 7.118 -8.350 -18.304 1.00 97.19 238 LEU A O 1
ATOM 1886 N N . SER A 1 239 ? 5.976 -10.101 -19.119 1.00 96.12 239 SER A N 1
ATOM 1887 C CA . SER A 1 239 ? 5.945 -10.873 -17.870 1.00 96.12 239 SER A CA 1
ATOM 1888 C C . SER A 1 239 ? 7.151 -11.801 -17.707 1.00 96.12 239 SER A C 1
ATOM 1890 O O . SER A 1 239 ? 7.283 -12.441 -16.663 1.00 96.12 239 SER A O 1
ATOM 1892 N N . GLU A 1 240 ? 8.025 -11.915 -18.713 1.00 93.81 240 GLU A N 1
ATOM 1893 C CA . GLU A 1 240 ? 9.262 -12.684 -18.584 1.00 93.81 240 GLU A CA 1
ATOM 1894 C C . GLU A 1 240 ? 10.149 -12.060 -17.492 1.00 93.81 240 GLU A C 1
ATOM 1896 O O . GLU A 1 240 ? 10.346 -10.842 -17.507 1.00 93.81 240 GLU A O 1
ATOM 1901 N N . PRO A 1 241 ? 10.712 -12.849 -16.551 1.00 90.00 241 PRO A N 1
ATOM 1902 C CA . PRO A 1 241 ? 11.361 -12.308 -15.354 1.00 90.00 241 PRO A CA 1
ATOM 1903 C C . PRO A 1 241 ? 12.424 -11.239 -15.633 1.00 90.00 241 PRO A C 1
ATOM 1905 O O . PRO A 1 241 ? 12.427 -10.199 -14.988 1.00 90.00 241 PRO A O 1
ATOM 1908 N N . VAL A 1 242 ? 13.293 -11.448 -16.626 1.00 91.81 242 VAL A N 1
ATOM 1909 C CA . VAL A 1 242 ? 14.365 -10.495 -16.958 1.00 91.81 242 VAL A CA 1
ATOM 1910 C C . VAL A 1 242 ? 13.797 -9.153 -17.427 1.00 91.81 242 VAL A C 1
ATOM 1912 O O . VAL A 1 242 ? 14.200 -8.110 -16.913 1.00 91.81 242 VAL A O 1
ATOM 1915 N N . LEU A 1 243 ? 12.837 -9.172 -18.358 1.00 94.81 243 LEU A N 1
ATOM 1916 C CA . LEU A 1 243 ? 12.234 -7.952 -18.904 1.00 94.81 243 LEU A CA 1
ATOM 1917 C C . LEU A 1 243 ? 11.371 -7.236 -17.865 1.00 94.81 243 LEU A C 1
ATOM 1919 O O . LEU A 1 243 ? 11.455 -6.016 -17.738 1.00 94.81 243 LEU A O 1
ATOM 1923 N N . LEU A 1 244 ? 10.589 -7.987 -17.084 1.00 96.38 244 LEU A N 1
ATOM 1924 C CA . LEU A 1 244 ? 9.785 -7.425 -16.004 1.00 96.38 244 LEU A CA 1
ATOM 1925 C C . LEU A 1 244 ? 10.670 -6.719 -14.973 1.00 96.38 244 LEU A C 1
ATOM 1927 O O . LEU A 1 244 ? 10.352 -5.612 -14.549 1.00 96.38 244 LEU A O 1
ATOM 1931 N N . TYR A 1 245 ? 11.793 -7.327 -14.585 1.00 95.12 245 TYR A N 1
ATOM 1932 C CA . TYR A 1 245 ? 12.675 -6.772 -13.557 1.00 95.12 245 TYR A CA 1
ATOM 1933 C C . TYR A 1 245 ? 13.386 -5.519 -14.079 1.00 95.12 245 TYR A C 1
ATOM 1935 O O . TYR A 1 245 ? 13.490 -4.532 -13.353 1.00 95.12 245 TYR A O 1
ATOM 1943 N N . GLN A 1 246 ? 13.792 -5.524 -15.353 1.00 95.19 246 GLN A N 1
ATOM 1944 C CA . GLN A 1 246 ? 14.361 -4.363 -16.045 1.00 95.19 246 GLN A CA 1
ATOM 1945 C C . GLN A 1 246 ? 13.366 -3.206 -16.199 1.00 95.19 246 GLN A C 1
ATOM 1947 O O . GLN A 1 246 ? 13.757 -2.047 -16.094 1.00 95.19 246 GLN A O 1
ATOM 1952 N N . LEU A 1 247 ? 12.078 -3.493 -16.401 1.00 97.06 247 LEU A N 1
ATOM 1953 C CA . LEU A 1 247 ? 11.037 -2.466 -16.376 1.00 97.06 247 LEU A CA 1
ATOM 1954 C C . LEU A 1 247 ? 10.804 -1.930 -14.963 1.00 97.06 247 LEU A C 1
ATOM 1956 O O . LEU A 1 247 ? 10.732 -0.723 -14.763 1.00 97.06 247 LEU A O 1
ATOM 1960 N N . VAL A 1 248 ? 10.707 -2.817 -13.974 1.00 97.00 248 VAL A N 1
ATOM 1961 C CA . VAL A 1 248 ? 10.420 -2.457 -12.580 1.00 97.00 248 VAL A CA 1
ATOM 1962 C C . VAL A 1 248 ? 11.542 -1.614 -11.968 1.00 97.00 248 VAL A C 1
ATOM 1964 O O . VAL A 1 248 ? 11.258 -0.642 -11.270 1.00 97.00 248 VAL A O 1
ATOM 1967 N N . GLN A 1 249 ? 12.814 -1.906 -12.256 1.00 94.88 249 GLN A N 1
ATOM 1968 C CA . GLN A 1 249 ? 13.933 -1.106 -11.737 1.00 94.88 249 GLN A CA 1
ATOM 1969 C C . GLN A 1 249 ? 13.929 0.345 -12.241 1.00 94.88 249 GLN A C 1
ATOM 1971 O O . GLN A 1 249 ? 14.489 1.202 -11.560 1.00 94.88 249 GLN A O 1
ATOM 1976 N N . LEU A 1 250 ? 13.263 0.661 -13.366 1.00 95.44 250 LEU A N 1
ATOM 1977 C CA . LEU A 1 250 ? 13.141 2.040 -13.864 1.00 95.44 250 LEU A CA 1
ATOM 1978 C C . LEU A 1 250 ? 12.435 2.959 -12.856 1.00 95.44 250 LEU A C 1
ATOM 1980 O O . LEU A 1 250 ? 12.655 4.169 -12.885 1.00 95.44 250 LEU A O 1
ATOM 1984 N N . LEU A 1 251 ? 11.665 2.410 -11.909 1.00 95.06 251 LEU A N 1
ATOM 1985 C CA . LEU A 1 251 ? 11.114 3.158 -10.773 1.00 95.06 251 LEU A CA 1
ATOM 1986 C C . LEU A 1 251 ? 12.213 3.833 -9.925 1.00 95.06 251 LEU A C 1
ATOM 1988 O O . LEU A 1 251 ? 12.000 4.914 -9.385 1.00 95.06 251 LEU A O 1
ATOM 1992 N N . LEU A 1 252 ? 13.422 3.257 -9.880 1.00 92.44 252 LEU A N 1
ATOM 1993 C CA . LEU A 1 252 ? 14.596 3.790 -9.169 1.00 92.44 252 LEU A CA 1
ATOM 1994 C C . LEU A 1 252 ? 15.342 4.896 -9.936 1.00 92.44 252 LEU A C 1
ATOM 1996 O O . LEU A 1 252 ? 16.426 5.321 -9.518 1.00 92.44 252 LEU A O 1
ATOM 2000 N N . THR A 1 253 ? 14.800 5.348 -11.072 1.00 90.06 253 THR A N 1
ATOM 2001 C CA . THR A 1 253 ? 15.185 6.637 -11.670 1.00 90.06 253 THR A CA 1
ATOM 2002 C C . THR A 1 253 ? 14.600 7.806 -10.874 1.00 90.06 253 THR A C 1
ATOM 2004 O O . THR A 1 253 ? 15.187 8.886 -10.880 1.00 90.06 253 THR A O 1
ATOM 2007 N N . TYR A 1 254 ? 13.481 7.571 -10.168 1.00 88.38 254 TYR A N 1
ATOM 2008 C CA . TYR A 1 254 ? 12.663 8.563 -9.457 1.00 88.38 254 TYR A CA 1
ATOM 2009 C C . TYR A 1 254 ? 12.166 9.720 -10.332 1.00 88.38 254 TYR A C 1
ATOM 2011 O O . TYR A 1 254 ? 11.656 10.713 -9.812 1.00 88.38 254 TYR A O 1
ATOM 2019 N N . ASP A 1 255 ? 12.291 9.595 -11.653 1.00 90.56 255 ASP A N 1
ATOM 2020 C CA . ASP A 1 255 ? 11.773 10.580 -12.585 1.00 90.56 255 ASP A CA 1
ATOM 2021 C C . ASP A 1 255 ? 10.241 10.454 -12.659 1.00 90.56 255 ASP A C 1
ATOM 2023 O O . ASP A 1 255 ? 9.734 9.365 -12.954 1.00 90.56 255 ASP A O 1
ATOM 2027 N N . PRO A 1 256 ? 9.474 11.532 -12.412 1.00 92.19 256 PRO A N 1
ATOM 2028 C CA . PRO A 1 256 ? 8.016 11.474 -12.424 1.00 92.19 256 PRO A CA 1
ATOM 2029 C C . PRO A 1 256 ? 7.418 10.941 -13.726 1.00 92.19 256 PRO A C 1
ATOM 2031 O O . PRO A 1 256 ? 6.433 10.198 -13.696 1.00 92.19 256 PRO A O 1
ATOM 2034 N N . SER A 1 257 ? 8.018 11.299 -14.863 1.00 92.06 257 SER A N 1
ATOM 2035 C CA . SER A 1 257 ? 7.521 10.932 -16.185 1.00 92.06 257 SER A CA 1
ATOM 2036 C C . SER A 1 257 ? 7.728 9.442 -16.473 1.00 92.06 257 SER A C 1
ATOM 2038 O O . SER A 1 257 ? 6.849 8.809 -17.063 1.00 92.06 257 SER A O 1
ATOM 2040 N N . VAL A 1 258 ? 8.834 8.867 -15.996 1.00 94.81 258 VAL A N 1
ATOM 2041 C CA . VAL A 1 258 ? 9.138 7.434 -16.096 1.00 94.81 258 VAL A CA 1
ATOM 2042 C C . VAL A 1 258 ? 8.293 6.639 -15.104 1.00 94.81 258 VAL A C 1
ATOM 2044 O O . VAL A 1 258 ? 7.619 5.687 -15.494 1.00 94.81 258 VAL A O 1
ATOM 2047 N N . VAL A 1 259 ? 8.266 7.048 -13.832 1.00 95.12 259 VAL A N 1
ATOM 2048 C CA . VAL A 1 259 ? 7.582 6.317 -12.753 1.00 95.12 259 VAL A CA 1
ATOM 2049 C C . VAL A 1 259 ? 6.096 6.131 -13.050 1.00 95.12 259 VAL A C 1
ATOM 2051 O O . VAL A 1 259 ? 5.595 5.009 -12.949 1.00 95.12 259 VAL A O 1
ATOM 2054 N N . GLN A 1 260 ? 5.392 7.184 -13.484 1.00 95.69 260 GLN A N 1
ATOM 2055 C CA . GLN A 1 260 ? 3.962 7.070 -13.795 1.00 95.69 260 GLN A CA 1
ATOM 2056 C C . GLN A 1 260 ? 3.689 6.071 -14.927 1.00 95.69 260 GLN A C 1
ATOM 2058 O O . GLN A 1 260 ? 2.698 5.339 -14.891 1.00 95.69 260 GLN A O 1
ATOM 2063 N N . ARG A 1 261 ? 4.571 6.032 -15.935 1.00 97.69 261 ARG A N 1
ATOM 2064 C CA . ARG A 1 261 ? 4.430 5.169 -17.108 1.00 97.69 261 ARG A CA 1
ATOM 2065 C C . ARG A 1 261 ? 4.739 3.726 -16.759 1.00 97.69 261 ARG A C 1
ATOM 2067 O O . ARG A 1 261 ? 3.994 2.846 -17.167 1.00 97.69 261 ARG A O 1
ATOM 2074 N N . VAL A 1 262 ? 5.778 3.483 -15.960 1.00 98.12 262 VAL A N 1
ATOM 2075 C CA . VAL A 1 262 ? 6.088 2.141 -15.452 1.00 98.12 262 VAL A CA 1
ATOM 2076 C C . VAL A 1 262 ? 4.935 1.624 -14.595 1.00 98.12 262 VAL A C 1
ATOM 2078 O O . VAL A 1 262 ? 4.483 0.508 -14.822 1.00 98.12 262 VAL A O 1
ATOM 2081 N N . ALA A 1 263 ? 4.402 2.432 -13.672 1.00 97.75 263 ALA A N 1
ATOM 2082 C CA . ALA A 1 263 ? 3.255 2.040 -12.849 1.00 97.75 263 ALA A CA 1
ATOM 2083 C C . ALA A 1 263 ? 2.019 1.703 -13.703 1.00 97.75 263 ALA A C 1
ATOM 2085 O O . ALA A 1 263 ? 1.391 0.669 -13.489 1.00 97.75 263 ALA A O 1
ATOM 2086 N N . THR A 1 264 ? 1.718 2.528 -14.712 1.00 97.81 264 THR A N 1
ATOM 2087 C CA . THR A 1 264 ? 0.610 2.293 -15.657 1.00 97.81 264 THR A CA 1
ATOM 2088 C C . THR A 1 264 ? 0.828 1.010 -16.462 1.00 97.81 264 THR A C 1
ATOM 2090 O O . THR A 1 264 ? -0.020 0.123 -16.457 1.00 97.81 264 THR A O 1
ATOM 2093 N N . LEU A 1 265 ? 1.999 0.867 -17.091 1.00 98.31 265 LEU A N 1
ATOM 2094 C CA . LEU A 1 265 ? 2.347 -0.288 -17.914 1.00 98.31 265 LEU A CA 1
ATOM 2095 C C . LEU A 1 265 ? 2.309 -1.588 -17.110 1.00 98.31 265 LEU A C 1
ATOM 2097 O O . LEU A 1 265 ? 1.741 -2.577 -17.567 1.00 98.31 265 LEU A O 1
ATOM 2101 N N . VAL A 1 266 ? 2.908 -1.606 -15.917 1.00 97.75 266 VAL A N 1
ATOM 2102 C CA . VAL A 1 266 ? 2.925 -2.801 -15.069 1.00 97.75 266 VAL A CA 1
ATOM 2103 C C . VAL A 1 266 ? 1.512 -3.130 -14.588 1.00 97.75 266 VAL A C 1
ATOM 2105 O O . VAL A 1 266 ? 1.159 -4.306 -14.600 1.00 97.75 266 VAL A O 1
ATOM 2108 N N . ASN A 1 267 ? 0.674 -2.143 -14.243 1.00 97.25 267 ASN A N 1
ATOM 2109 C CA . ASN A 1 267 ? -0.723 -2.410 -13.887 1.00 97.25 267 ASN A CA 1
ATOM 2110 C C . ASN A 1 267 ? -1.488 -3.068 -15.049 1.00 97.25 267 ASN A C 1
ATOM 2112 O O . ASN A 1 267 ? -2.107 -4.119 -14.874 1.00 97.25 267 ASN A O 1
ATOM 2116 N N . ASP A 1 268 ? -1.353 -2.520 -16.260 1.00 96.25 268 ASP A N 1
ATOM 2117 C CA . ASP A 1 268 ? -1.999 -3.049 -17.465 1.00 96.25 268 ASP A CA 1
ATOM 2118 C C . ASP A 1 268 ? -1.512 -4.462 -17.816 1.00 96.25 268 ASP A C 1
ATOM 2120 O O . ASP A 1 268 ? -2.302 -5.326 -18.211 1.00 96.25 268 ASP A O 1
ATOM 2124 N N . VAL A 1 269 ? -0.208 -4.727 -17.678 1.00 97.00 269 VAL A N 1
ATOM 2125 C CA . VAL A 1 269 ? 0.387 -6.053 -17.922 1.00 97.00 269 VAL A CA 1
ATOM 2126 C C . VAL A 1 269 ? -0.076 -7.068 -16.874 1.00 97.00 269 VAL A C 1
ATOM 2128 O O . VAL A 1 269 ? -0.253 -8.243 -17.204 1.00 97.00 269 VAL A O 1
ATOM 2131 N N . MET A 1 270 ? -0.286 -6.637 -15.630 1.00 96.56 270 MET A N 1
ATOM 2132 C CA . MET A 1 270 ? -0.650 -7.504 -14.506 1.00 96.56 270 MET A CA 1
ATOM 2133 C C . MET A 1 270 ? -2.157 -7.784 -14.398 1.00 96.56 270 MET A C 1
ATOM 2135 O O . MET A 1 270 ? -2.558 -8.701 -13.677 1.00 96.56 270 MET A O 1
ATOM 2139 N N . GLN A 1 271 ? -3.002 -7.088 -15.161 1.00 94.81 271 GLN A N 1
ATOM 2140 C CA . GLN A 1 271 ? -4.438 -7.371 -15.222 1.00 94.81 271 GLN A CA 1
ATOM 2141 C C . GLN A 1 271 ? -4.717 -8.811 -15.707 1.00 94.81 271 GLN A C 1
ATOM 2143 O O . GLN A 1 271 ? -4.357 -9.188 -16.827 1.00 94.81 271 GLN A O 1
ATOM 2148 N N . ASP A 1 272 ? -5.363 -9.614 -14.849 1.00 93.69 272 ASP A N 1
ATOM 2149 C CA . ASP A 1 272 ? -5.692 -11.040 -15.051 1.00 93.69 272 ASP A CA 1
ATOM 2150 C C . ASP A 1 272 ? -4.488 -11.928 -15.422 1.00 93.69 272 ASP A C 1
ATOM 2152 O O . ASP A 1 272 ? -4.610 -12.947 -16.127 1.00 93.69 272 ASP A O 1
ATOM 2156 N N . ASN A 1 273 ? -3.308 -11.532 -14.941 1.00 94.56 273 ASN A N 1
ATOM 2157 C CA . ASN A 1 273 ? -2.042 -12.183 -15.226 1.00 94.56 273 ASN A CA 1
ATOM 2158 C C . ASN A 1 273 ? -1.714 -13.271 -14.183 1.00 94.56 273 ASN A C 1
ATOM 2160 O O . ASN A 1 273 ? -1.645 -12.975 -12.990 1.00 94.56 273 ASN A O 1
ATOM 2164 N N . PRO A 1 274 ? -1.466 -14.532 -14.592 1.00 92.44 274 PRO A N 1
ATOM 2165 C CA . PRO A 1 274 ? -1.154 -15.615 -13.661 1.00 92.44 274 PRO A CA 1
ATOM 2166 C C . PRO A 1 274 ? 0.189 -15.444 -12.931 1.00 92.44 274 PRO A C 1
ATOM 2168 O O . PRO A 1 274 ? 0.429 -16.149 -11.956 1.00 92.44 274 PRO A O 1
ATOM 2171 N N . PHE A 1 275 ? 1.058 -14.519 -13.358 1.00 91.56 275 PHE A N 1
ATOM 2172 C CA . PHE A 1 275 ? 2.312 -14.203 -12.668 1.00 91.56 275 PHE A CA 1
ATOM 2173 C C . PHE A 1 275 ? 2.151 -13.215 -11.502 1.00 91.56 275 PHE A C 1
ATOM 2175 O O . PHE A 1 275 ? 3.088 -13.076 -10.714 1.00 91.56 275 PHE A O 1
ATOM 2182 N N . VAL A 1 276 ? 0.980 -12.581 -11.332 1.00 94.56 276 VAL A N 1
ATOM 2183 C CA . VAL A 1 276 ? 0.717 -11.607 -10.249 1.00 94.56 276 VAL A CA 1
ATOM 2184 C C . VAL A 1 276 ? 1.099 -12.122 -8.858 1.00 94.56 276 VAL A C 1
ATOM 2186 O O . VAL A 1 276 ? 1.723 -11.352 -8.132 1.00 94.56 276 VAL A O 1
ATOM 2189 N N . PRO A 1 277 ? 0.840 -13.391 -8.474 1.00 93.31 277 PRO A N 1
ATOM 2190 C CA . PRO A 1 277 ? 1.228 -13.890 -7.156 1.00 93.31 277 PRO A CA 1
ATOM 2191 C C . PRO A 1 277 ? 2.731 -13.826 -6.866 1.00 93.31 277 PRO A C 1
ATOM 2193 O O . PRO A 1 277 ? 3.129 -13.797 -5.708 1.00 93.31 277 PRO A O 1
ATOM 2196 N N . ARG A 1 278 ? 3.582 -13.787 -7.894 1.00 91.56 278 ARG A N 1
ATOM 2197 C CA . ARG A 1 278 ? 5.045 -13.722 -7.760 1.00 91.56 278 ARG A CA 1
ATOM 2198 C C . ARG A 1 278 ? 5.613 -12.338 -8.071 1.00 91.56 278 ARG A C 1
ATOM 2200 O O . ARG A 1 278 ? 6.829 -12.171 -8.068 1.00 91.56 278 ARG A O 1
ATOM 2207 N N . LEU A 1 279 ? 4.760 -11.345 -8.321 1.00 94.62 279 LEU A N 1
ATOM 2208 C CA . LEU A 1 279 ? 5.176 -9.999 -8.710 1.00 94.62 279 LEU A CA 1
ATOM 2209 C C . LEU A 1 279 ? 6.056 -9.337 -7.643 1.00 94.62 279 LEU A C 1
ATOM 2211 O O . LEU A 1 279 ? 7.009 -8.637 -7.986 1.00 94.62 279 LEU A O 1
ATOM 2215 N N . TYR A 1 280 ? 5.803 -9.611 -6.362 1.00 92.81 280 TYR A N 1
ATOM 2216 C CA . TYR A 1 280 ? 6.609 -9.091 -5.256 1.00 92.81 280 TYR A CA 1
ATOM 2217 C C . TYR A 1 280 ? 8.106 -9.439 -5.357 1.00 92.81 280 TYR A C 1
ATOM 2219 O O . TYR A 1 280 ? 8.942 -8.647 -4.922 1.00 92.81 280 TYR A O 1
ATOM 2227 N N . LEU A 1 281 ? 8.466 -10.550 -6.018 1.00 91.06 281 LEU A N 1
ATOM 2228 C CA . LEU A 1 281 ? 9.860 -10.955 -6.233 1.00 91.06 281 LEU A CA 1
ATOM 2229 C C . LEU A 1 281 ? 10.647 -9.993 -7.140 1.00 91.06 281 LEU A C 1
ATOM 2231 O O . LEU A 1 281 ? 11.877 -10.008 -7.129 1.00 91.06 281 LEU A O 1
ATOM 2235 N N . SER A 1 282 ? 9.965 -9.145 -7.912 1.00 93.75 282 SER A N 1
ATOM 2236 C CA . SER A 1 282 ? 10.614 -8.116 -8.737 1.00 93.75 282 SER A CA 1
ATOM 2237 C C . SER A 1 282 ? 11.131 -6.921 -7.926 1.00 93.75 282 SER A C 1
ATOM 2239 O O . SER A 1 282 ? 11.888 -6.111 -8.451 1.00 93.75 282 SER A O 1
ATOM 2241 N N . GLY A 1 283 ? 10.723 -6.786 -6.656 1.00 94.12 283 GLY A N 1
ATOM 2242 C CA . GLY A 1 283 ? 11.018 -5.608 -5.834 1.00 94.12 283 GLY A CA 1
ATOM 2243 C C . GLY A 1 283 ? 10.109 -4.406 -6.106 1.00 94.12 283 GLY A C 1
ATOM 2244 O O . GLY A 1 283 ? 10.308 -3.357 -5.499 1.00 94.12 283 GLY A O 1
ATOM 2245 N N . VAL A 1 284 ? 9.086 -4.545 -6.964 1.00 97.31 284 VAL A N 1
ATOM 2246 C CA . VAL A 1 284 ? 8.207 -3.434 -7.372 1.00 97.31 284 VAL A CA 1
ATOM 2247 C C . VAL A 1 284 ? 7.600 -2.676 -6.192 1.00 97.31 284 VAL A C 1
ATOM 2249 O O . VAL A 1 284 ? 7.613 -1.450 -6.200 1.00 97.31 284 VAL A O 1
ATOM 2252 N N . PHE A 1 285 ? 7.148 -3.371 -5.144 1.00 97.00 285 PHE A N 1
ATOM 2253 C CA . PHE A 1 285 ? 6.550 -2.731 -3.968 1.00 97.00 285 PHE A CA 1
ATOM 2254 C C . PHE A 1 285 ? 7.567 -1.908 -3.167 1.00 97.00 285 PHE A C 1
ATOM 2256 O O . PHE A 1 285 ? 7.214 -0.860 -2.638 1.00 97.00 285 PHE A O 1
ATOM 2263 N N . PHE A 1 286 ? 8.839 -2.317 -3.143 1.00 95.31 286 PHE A N 1
ATOM 2264 C CA . PHE A 1 286 ? 9.906 -1.528 -2.530 1.00 95.31 286 PHE A CA 1
ATOM 2265 C C . PHE A 1 286 ? 10.182 -0.271 -3.351 1.00 95.31 286 PHE A C 1
ATOM 2267 O O . PHE A 1 286 ? 10.173 0.838 -2.826 1.00 95.31 286 PHE A O 1
ATOM 2274 N N . PHE A 1 287 ? 10.392 -0.433 -4.658 1.00 95.50 287 PHE A N 1
ATOM 2275 C CA . PHE A 1 287 ? 10.818 0.673 -5.513 1.00 95.50 287 PHE A CA 1
ATOM 2276 C C . PHE A 1 287 ? 9.719 1.722 -5.681 1.00 95.50 287 PHE A C 1
ATOM 2278 O O . PHE A 1 287 ? 10.011 2.915 -5.704 1.00 95.50 287 PHE A O 1
ATOM 2285 N N . ILE A 1 288 ? 8.457 1.290 -5.758 1.00 95.25 288 ILE A N 1
ATOM 2286 C CA . ILE A 1 288 ? 7.321 2.188 -5.965 1.00 95.25 288 ILE A CA 1
ATOM 2287 C C . ILE A 1 288 ? 6.977 2.995 -4.705 1.00 95.25 288 ILE A C 1
ATOM 2289 O O . ILE A 1 288 ? 6.617 4.160 -4.824 1.00 95.25 288 ILE A O 1
ATOM 2293 N N . LEU A 1 289 ? 7.143 2.427 -3.502 1.00 95.19 289 LEU A N 1
ATOM 2294 C CA . LEU A 1 289 ? 6.902 3.139 -2.237 1.00 95.19 289 LEU A CA 1
ATOM 2295 C C . LEU A 1 289 ? 7.999 4.153 -1.898 1.00 95.19 289 LEU A C 1
ATOM 2297 O O . LEU A 1 289 ? 7.772 5.069 -1.112 1.00 95.19 289 LEU A O 1
ATOM 2301 N N . MET A 1 290 ? 9.184 4.020 -2.498 1.00 92.25 290 MET A N 1
ATOM 2302 C CA . MET A 1 290 ? 10.251 5.016 -2.374 1.00 92.25 290 MET A CA 1
ATOM 2303 C C . MET A 1 290 ? 9.979 6.289 -3.187 1.00 92.25 290 MET A C 1
ATOM 2305 O O . MET A 1 290 ? 10.692 7.284 -3.035 1.00 92.25 290 MET A O 1
ATOM 2309 N N . TYR A 1 291 ? 8.969 6.272 -4.057 1.00 91.56 291 TYR A N 1
ATOM 2310 C CA . TYR A 1 291 ? 8.587 7.419 -4.858 1.00 91.56 291 TYR A CA 1
ATOM 2311 C C . TYR A 1 291 ? 7.736 8.412 -4.054 1.00 91.56 291 TYR A C 1
ATOM 2313 O O . TYR A 1 291 ? 6.715 8.052 -3.475 1.00 91.56 291 TYR A O 1
ATOM 2321 N N . ASN A 1 292 ? 8.142 9.684 -4.053 1.00 85.88 292 ASN A N 1
ATOM 2322 C CA . ASN A 1 292 ? 7.478 10.766 -3.312 1.00 85.88 292 ASN A CA 1
ATOM 2323 C C . ASN A 1 292 ? 7.055 11.934 -4.227 1.00 85.88 292 ASN A C 1
ATOM 2325 O O . ASN A 1 292 ? 7.040 13.087 -3.804 1.00 85.88 292 ASN A O 1
ATOM 2329 N N . GLY A 1 293 ? 6.787 11.662 -5.509 1.00 86.62 293 GLY A N 1
ATOM 2330 C CA . GLY A 1 293 ? 6.236 12.669 -6.419 1.00 86.62 293 GLY A CA 1
ATOM 2331 C C . GLY A 1 293 ? 4.723 12.830 -6.259 1.00 86.62 293 GLY A C 1
ATOM 2332 O O . GLY A 1 293 ? 4.039 11.945 -5.747 1.00 86.62 293 GLY A O 1
ATOM 2333 N N . SER A 1 294 ? 4.188 13.963 -6.718 1.00 88.25 294 SER A N 1
ATOM 2334 C CA . SER A 1 294 ? 2.759 14.291 -6.599 1.00 88.25 294 SER A CA 1
ATOM 2335 C C . SER A 1 294 ? 1.859 13.469 -7.531 1.00 88.25 294 SER A C 1
ATOM 2337 O O . SER A 1 294 ? 0.688 13.248 -7.236 1.00 88.25 294 SER A O 1
ATOM 2339 N N . ASN A 1 295 ? 2.390 12.951 -8.637 1.00 91.00 295 ASN A N 1
ATOM 2340 C CA . ASN A 1 295 ? 1.692 12.099 -9.605 1.00 91.00 295 ASN A CA 1
ATOM 2341 C C . ASN A 1 295 ? 1.640 10.624 -9.158 1.00 91.00 295 ASN A C 1
ATOM 2343 O O . ASN A 1 295 ? 1.972 9.710 -9.912 1.00 91.00 295 ASN A O 1
ATOM 2347 N N . ILE A 1 296 ? 1.197 10.391 -7.921 1.00 92.50 296 ILE A N 1
ATOM 2348 C CA . ILE A 1 296 ? 1.118 9.062 -7.298 1.00 92.50 296 ILE A CA 1
ATOM 2349 C C . ILE A 1 296 ? -0.131 8.268 -7.717 1.00 92.50 296 ILE A C 1
ATOM 2351 O O . ILE A 1 296 ? -0.226 7.081 -7.433 1.00 92.50 296 ILE A O 1
ATOM 2355 N N . LEU A 1 297 ? -1.108 8.866 -8.407 1.00 95.25 297 LEU A N 1
ATOM 2356 C CA . LEU A 1 297 ? -2.370 8.180 -8.725 1.00 95.25 297 LEU A CA 1
ATOM 2357 C C . LEU A 1 297 ? -2.185 6.855 -9.505 1.00 95.25 297 LEU A C 1
ATOM 2359 O O . LEU A 1 297 ? -2.802 5.860 -9.119 1.00 95.25 297 LEU A O 1
ATOM 2363 N N . PRO A 1 298 ? -1.325 6.763 -10.542 1.00 96.50 298 PRO A N 1
ATOM 2364 C CA . PRO A 1 298 ? -1.038 5.484 -11.198 1.00 96.50 298 PRO A CA 1
ATOM 2365 C C . PRO A 1 298 ? -0.399 4.455 -10.257 1.00 96.50 298 PRO A C 1
ATOM 2367 O O . PRO A 1 298 ? -0.713 3.269 -10.337 1.00 96.50 298 PRO A O 1
ATOM 2370 N N . VAL A 1 299 ? 0.449 4.910 -9.329 1.00 96.00 299 VAL A N 1
ATOM 2371 C CA . VAL A 1 299 ? 1.044 4.070 -8.279 1.00 96.00 299 VAL A CA 1
ATOM 2372 C C . VAL A 1 299 ? -0.037 3.549 -7.334 1.00 96.00 299 VAL A C 1
ATOM 2374 O O . VAL A 1 299 ? -0.083 2.354 -7.066 1.00 96.00 299 VAL A O 1
ATOM 2377 N N . ALA A 1 300 ? -0.943 4.411 -6.876 1.00 96.69 300 ALA A N 1
ATOM 2378 C CA . ALA A 1 300 ? -2.040 4.033 -5.993 1.00 96.69 300 ALA A CA 1
ATOM 2379 C C . ALA A 1 300 ? -2.983 3.010 -6.650 1.00 96.69 300 ALA A C 1
ATOM 2381 O O . ALA A 1 300 ? -3.377 2.040 -6.005 1.00 96.69 300 ALA A O 1
ATOM 2382 N N . ARG A 1 301 ? -3.293 3.179 -7.947 1.00 97.31 301 ARG A N 1
ATOM 2383 C CA . ARG A 1 301 ? -4.078 2.207 -8.733 1.00 97.31 301 ARG A CA 1
ATOM 2384 C C . ARG A 1 301 ? -3.377 0.855 -8.796 1.00 97.31 301 ARG A C 1
ATOM 2386 O O . ARG A 1 301 ? -3.979 -0.155 -8.443 1.00 97.31 301 ARG A O 1
ATOM 2393 N N . PHE A 1 302 ? -2.092 0.858 -9.148 1.00 97.38 302 PHE A N 1
ATOM 2394 C CA . PHE A 1 302 ? -1.269 -0.347 -9.154 1.00 97.38 302 PHE A CA 1
ATOM 2395 C C . PHE A 1 302 ? -1.260 -1.049 -7.789 1.00 97.38 302 PHE A C 1
ATOM 2397 O O . PHE A 1 302 ? -1.482 -2.258 -7.719 1.00 97.38 302 PHE A O 1
ATOM 2404 N N . LEU A 1 303 ? -1.024 -0.309 -6.700 1.00 97.06 303 LEU A N 1
ATOM 2405 C CA . LEU A 1 303 ? -0.986 -0.869 -5.349 1.00 97.06 303 LEU A CA 1
ATOM 2406 C C . LEU A 1 303 ? -2.324 -1.517 -5.000 1.00 97.06 303 LEU A C 1
ATOM 2408 O O . LEU A 1 303 ? -2.334 -2.706 -4.688 1.00 97.06 303 LEU A O 1
ATOM 2412 N N . LYS A 1 304 ? -3.434 -0.783 -5.144 1.00 96.25 304 LYS A N 1
ATOM 2413 C CA . LYS A 1 304 ? -4.794 -1.265 -4.865 1.00 96.25 304 LYS A CA 1
ATOM 2414 C C . LYS A 1 304 ? -5.145 -2.513 -5.683 1.00 96.25 304 LYS A C 1
ATOM 2416 O O . LYS A 1 304 ? -5.742 -3.450 -5.164 1.00 96.25 304 LYS A O 1
ATOM 2421 N N . ASP A 1 305 ? -4.745 -2.579 -6.951 1.00 95.38 305 ASP A N 1
ATOM 2422 C CA . ASP A 1 305 ? -5.089 -3.716 -7.809 1.00 95.38 305 ASP A CA 1
ATOM 2423 C C . ASP A 1 305 ? -4.229 -4.967 -7.553 1.00 95.38 305 ASP A C 1
ATOM 2425 O O . ASP A 1 305 ? -4.625 -6.063 -7.973 1.00 95.38 305 ASP A O 1
ATOM 2429 N N . THR A 1 306 ? -3.077 -4.845 -6.875 1.00 96.00 306 THR A N 1
ATOM 2430 C CA . THR A 1 306 ? -2.076 -5.926 -6.791 1.00 96.00 306 THR A CA 1
ATOM 2431 C C . THR A 1 306 ? -1.674 -6.360 -5.380 1.00 96.00 306 THR A C 1
ATOM 2433 O O . THR A 1 306 ? -1.275 -7.519 -5.223 1.00 96.00 306 THR A O 1
ATOM 2436 N N . HIS A 1 307 ? -1.787 -5.517 -4.347 1.00 94.88 307 HIS A N 1
ATOM 2437 C CA . HIS A 1 307 ? -1.165 -5.790 -3.041 1.00 94.88 307 HIS A CA 1
ATOM 2438 C C . HIS A 1 307 ? -1.717 -7.020 -2.297 1.00 94.88 307 HIS A C 1
ATOM 2440 O O . HIS A 1 307 ? -0.954 -7.693 -1.604 1.00 94.88 307 HIS A O 1
ATOM 2446 N N . LEU A 1 308 ? -3.002 -7.355 -2.484 1.00 94.25 308 LEU A N 1
ATOM 2447 C CA . LEU A 1 308 ? -3.650 -8.552 -1.913 1.00 94.25 308 LEU A CA 1
ATOM 2448 C C . LEU A 1 308 ? -3.545 -9.803 -2.797 1.00 94.25 308 LEU A C 1
ATOM 2450 O O . LEU A 1 308 ? -3.997 -10.880 -2.408 1.00 94.25 308 LEU A O 1
ATOM 2454 N N . LYS A 1 309 ? -2.997 -9.673 -4.010 1.00 94.06 309 LYS A N 1
ATOM 2455 C CA . LYS A 1 309 ? -2.921 -10.762 -5.000 1.00 94.06 309 LYS A CA 1
ATOM 2456 C C . LYS A 1 309 ? -1.565 -11.468 -5.006 1.00 94.06 309 LYS A C 1
ATOM 2458 O O . LYS A 1 309 ? -1.281 -12.224 -5.930 1.00 94.06 309 LYS A O 1
ATOM 2463 N N . GLN A 1 310 ? -0.726 -11.205 -4.008 1.00 92.06 310 GLN A N 1
ATOM 2464 C CA . GLN A 1 310 ? 0.608 -11.784 -3.884 1.00 92.06 310 GLN A CA 1
ATOM 2465 C C . GLN A 1 310 ? 0.547 -13.146 -3.179 1.00 92.06 310 GLN A C 1
ATOM 2467 O O . GLN A 1 310 ? -0.268 -13.353 -2.284 1.00 92.06 310 GLN A O 1
ATOM 2472 N N . ALA A 1 311 ? 1.445 -14.068 -3.529 1.00 86.38 311 ALA A N 1
ATOM 2473 C CA . ALA A 1 311 ? 1.705 -15.299 -2.780 1.00 86.38 311 ALA A CA 1
ATOM 2474 C C . ALA A 1 311 ? 2.534 -14.988 -1.517 1.00 86.38 311 ALA A C 1
ATOM 2476 O O . ALA A 1 311 ? 3.577 -15.586 -1.268 1.00 86.38 311 ALA A O 1
ATOM 2477 N N . PHE A 1 312 ? 2.077 -14.001 -0.750 1.00 81.31 312 PHE A N 1
ATOM 2478 C CA . PHE A 1 312 ? 2.682 -13.508 0.476 1.00 81.31 312 PHE A CA 1
ATOM 2479 C C . PHE A 1 312 ? 1.674 -13.655 1.615 1.00 81.31 312 PHE A C 1
ATOM 2481 O O . PHE A 1 312 ? 0.479 -13.426 1.426 1.00 81.31 312 PHE A O 1
ATOM 2488 N N . ARG A 1 313 ? 2.157 -14.022 2.804 1.00 77.12 313 ARG A N 1
ATOM 2489 C CA . ARG A 1 313 ? 1.357 -13.994 4.027 1.00 77.12 313 ARG A CA 1
ATOM 2490 C C . ARG A 1 313 ? 2.243 -13.620 5.208 1.00 77.12 313 ARG A C 1
ATOM 2492 O O . ARG A 1 313 ? 3.226 -14.309 5.464 1.00 77.12 313 ARG A O 1
ATOM 2499 N N . SER A 1 314 ? 1.892 -12.546 5.907 1.00 73.75 314 SER A N 1
ATOM 2500 C CA . SER A 1 314 ? 2.564 -12.148 7.145 1.00 73.75 314 SER A CA 1
ATOM 2501 C C . SER A 1 314 ? 2.137 -13.072 8.284 1.00 73.75 314 SER A C 1
ATOM 2503 O O . SER A 1 314 ? 0.947 -13.333 8.467 1.00 73.75 314 SER A O 1
ATOM 2505 N N . THR A 1 315 ? 3.114 -13.569 9.042 1.00 66.75 315 THR A N 1
ATOM 2506 C CA . THR A 1 315 ? 2.901 -14.432 10.214 1.00 66.75 315 THR A CA 1
ATOM 2507 C C . THR A 1 315 ? 2.658 -13.651 11.504 1.00 66.75 315 THR A C 1
ATOM 2509 O O . THR A 1 315 ? 2.223 -14.239 12.490 1.00 66.75 315 THR A O 1
ATOM 2512 N N . LEU A 1 316 ? 2.933 -12.344 11.510 1.00 63.97 316 LEU A N 1
ATOM 2513 C CA . LEU A 1 316 ? 2.836 -11.498 12.704 1.00 63.97 316 LEU A CA 1
ATOM 2514 C C . LEU A 1 316 ? 1.590 -10.617 12.756 1.00 63.97 316 LEU A C 1
ATOM 2516 O O . LEU A 1 316 ? 1.217 -10.170 13.841 1.00 63.97 316 LEU A O 1
ATOM 2520 N N . SER A 1 317 ? 0.958 -10.329 11.616 1.00 68.88 317 SER A N 1
ATOM 2521 C CA . SER A 1 317 ? -0.240 -9.491 11.628 1.00 68.88 317 SER A CA 1
ATOM 2522 C C . SER A 1 317 ? -1.432 -10.262 12.189 1.00 68.88 317 SER A C 1
ATOM 2524 O O . SER A 1 317 ? -1.718 -11.386 11.772 1.00 68.88 317 SER A O 1
ATOM 2526 N N . LYS A 1 318 ? -2.134 -9.631 13.134 1.00 67.81 318 LYS A N 1
ATOM 2527 C CA . LYS A 1 318 ? -3.370 -10.158 13.724 1.00 67.81 318 LYS A CA 1
ATOM 2528 C C . LYS A 1 318 ? -4.591 -9.919 12.831 1.00 67.81 318 LYS A C 1
ATOM 2530 O O . LYS A 1 318 ? -5.557 -10.670 12.911 1.00 67.81 318 LYS A O 1
ATOM 2535 N N . SER A 1 319 ? -4.553 -8.884 11.991 1.00 75.06 319 SER A N 1
ATOM 2536 C CA . SER A 1 319 ? -5.644 -8.524 11.085 1.00 75.06 319 SER A CA 1
ATOM 2537 C C . SER A 1 319 ? -5.604 -9.377 9.816 1.00 75.06 319 SER A C 1
ATOM 2539 O O . SER A 1 319 ? -4.548 -9.567 9.208 1.00 75.06 319 SER A O 1
ATOM 2541 N N . GLU A 1 320 ? -6.761 -9.877 9.374 1.00 79.69 320 GLU A N 1
ATOM 2542 C CA . GLU A 1 320 ? -6.846 -10.704 8.166 1.00 79.69 320 GLU A CA 1
ATOM 2543 C C . GLU A 1 320 ? -6.354 -9.943 6.926 1.00 79.69 320 GLU A C 1
ATOM 2545 O O . GLU A 1 320 ? -5.551 -10.480 6.156 1.00 79.69 320 GLU A O 1
ATOM 2550 N N . LEU A 1 321 ? -6.772 -8.681 6.763 1.00 83.88 321 LEU A N 1
ATOM 2551 C CA . LEU A 1 321 ? -6.372 -7.845 5.630 1.00 83.88 321 LEU A CA 1
ATOM 2552 C C . LEU A 1 321 ? -4.856 -7.632 5.611 1.00 83.88 321 LEU A C 1
ATOM 2554 O O . LEU A 1 321 ? -4.193 -7.895 4.604 1.00 83.88 321 LEU A O 1
ATOM 2558 N N . ALA A 1 322 ? -4.295 -7.186 6.734 1.00 82.31 322 ALA A N 1
ATOM 2559 C CA . ALA A 1 322 ? -2.870 -6.906 6.832 1.00 82.31 322 ALA A CA 1
ATOM 2560 C C . ALA A 1 322 ? -2.035 -8.190 6.683 1.00 82.31 322 ALA A C 1
ATOM 2562 O O . ALA A 1 322 ? -1.020 -8.169 5.988 1.00 82.31 322 ALA A O 1
ATOM 2563 N N . SER A 1 323 ? -2.507 -9.340 7.182 1.00 83.94 323 SER A N 1
ATOM 2564 C CA . SER A 1 323 ? -1.824 -10.627 6.986 1.00 83.94 323 SER A CA 1
ATOM 2565 C C . SER A 1 323 ? -1.680 -11.030 5.511 1.00 83.94 323 SER A C 1
ATOM 2567 O O . SER A 1 323 ? -0.716 -11.706 5.153 1.00 83.94 323 SER A O 1
ATOM 2569 N N . ARG A 1 324 ? -2.609 -10.609 4.644 1.00 88.56 324 ARG A N 1
ATOM 2570 C CA . ARG A 1 324 ? -2.633 -10.937 3.206 1.00 88.56 324 ARG A CA 1
ATOM 2571 C C . ARG A 1 324 ? -1.961 -9.883 2.327 1.00 88.56 324 ARG A C 1
ATOM 2573 O O . ARG A 1 324 ? -1.662 -10.154 1.167 1.00 88.56 324 ARG A O 1
ATOM 2580 N N . SER A 1 325 ? -1.740 -8.684 2.856 1.00 92.50 325 SER A N 1
ATOM 2581 C CA . SER A 1 325 ? -1.150 -7.573 2.116 1.00 92.50 325 SER A CA 1
ATOM 2582 C C . SER A 1 325 ? 0.373 -7.655 2.122 1.00 92.50 325 SER A C 1
ATOM 2584 O O . SER A 1 325 ? 1.005 -7.620 3.177 1.00 92.50 325 SER A O 1
ATOM 2586 N N . VAL A 1 326 ? 0.986 -7.650 0.934 1.00 91.56 326 VAL A N 1
ATOM 2587 C CA . VAL A 1 326 ? 2.453 -7.538 0.792 1.00 91.56 326 VAL A CA 1
ATOM 2588 C C . VAL A 1 326 ? 3.012 -6.234 1.375 1.00 91.56 326 VAL A C 1
ATOM 2590 O O . VAL A 1 326 ? 4.205 -6.139 1.643 1.00 91.56 326 VAL A O 1
ATOM 2593 N N . LEU A 1 327 ? 2.157 -5.229 1.583 1.00 94.31 327 LEU A N 1
ATOM 2594 C CA . LEU A 1 327 ? 2.534 -3.920 2.113 1.00 94.31 327 LEU A CA 1
ATOM 2595 C C . LEU A 1 327 ? 2.673 -3.903 3.639 1.00 94.31 327 LEU A C 1
ATOM 2597 O O . LEU A 1 327 ? 3.243 -2.956 4.167 1.00 94.31 327 LEU A O 1
ATOM 2601 N N . CYS A 1 328 ? 2.197 -4.937 4.339 1.00 90.25 328 CYS A N 1
ATOM 2602 C CA . CYS A 1 328 ? 2.191 -5.011 5.803 1.00 90.25 328 CYS A CA 1
ATOM 2603 C C . CYS A 1 328 ? 3.559 -4.752 6.465 1.00 90.25 328 CYS A C 1
ATOM 2605 O O . CYS A 1 328 ? 3.598 -4.004 7.437 1.00 90.25 328 CYS A O 1
ATOM 2607 N N . PRO A 1 329 ? 4.69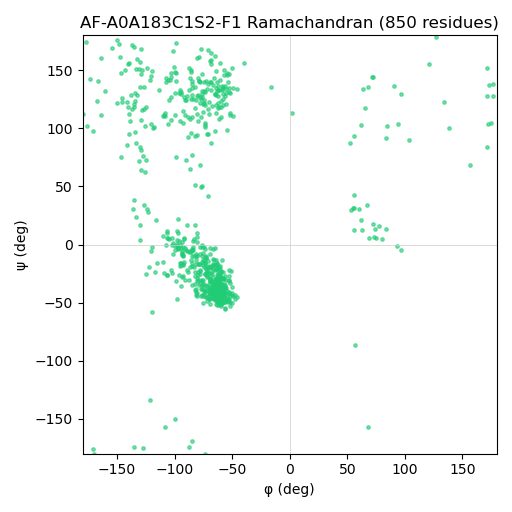7 -5.257 5.946 1.00 87.38 329 PRO A N 1
ATOM 2608 C CA . PRO A 1 329 ? 6.002 -4.937 6.527 1.00 87.38 329 PRO A CA 1
ATOM 2609 C C . PRO A 1 329 ? 6.437 -3.477 6.328 1.00 87.38 329 PRO A C 1
ATOM 2611 O O . PRO A 1 329 ? 7.346 -3.015 7.008 1.00 87.38 329 PRO A O 1
ATOM 2614 N N . MET A 1 330 ? 5.851 -2.759 5.367 1.00 91.69 330 MET A N 1
ATOM 2615 C CA . MET A 1 330 ? 6.314 -1.436 4.936 1.00 91.69 330 MET A CA 1
ATOM 2616 C C . MET A 1 330 ? 5.397 -0.293 5.348 1.00 91.69 330 MET A C 1
ATOM 2618 O O . MET A 1 330 ? 5.868 0.833 5.400 1.00 91.69 330 MET A O 1
ATOM 2622 N N . LEU A 1 331 ? 4.109 -0.551 5.570 1.00 92.62 331 LEU A N 1
ATOM 2623 C CA . LEU A 1 331 ? 3.100 0.467 5.847 1.00 92.62 331 LEU A CA 1
ATOM 2624 C C . LEU A 1 331 ? 2.303 0.115 7.106 1.00 92.62 331 LEU A C 1
ATOM 2626 O O . LEU A 1 331 ? 2.023 -1.065 7.329 1.00 92.62 331 LEU A O 1
ATOM 2630 N N . PRO A 1 332 ? 1.861 1.120 7.886 1.00 91.12 332 PRO A N 1
ATOM 2631 C CA . PRO A 1 332 ? 0.882 0.908 8.944 1.00 91.12 332 PRO A CA 1
ATOM 2632 C C . PRO A 1 332 ? -0.407 0.286 8.400 1.00 91.12 332 PRO A C 1
ATOM 2634 O O . PRO A 1 332 ? -0.805 0.561 7.265 1.00 91.12 332 PRO A O 1
ATOM 2637 N N . GLU A 1 333 ? -1.100 -0.500 9.229 1.00 88.38 333 GLU A N 1
ATOM 2638 C CA . GLU A 1 333 ? -2.351 -1.155 8.827 1.00 88.38 333 GLU A CA 1
ATOM 2639 C C . GLU A 1 333 ? -3.391 -0.139 8.329 1.00 88.38 333 GLU A C 1
ATOM 2641 O O . GLU A 1 333 ? -3.987 -0.356 7.276 1.00 88.38 333 GLU A O 1
ATOM 2646 N N . ALA A 1 334 ? -3.525 1.013 8.999 1.00 89.44 334 ALA A N 1
ATOM 2647 C CA . ALA A 1 334 ? -4.418 2.099 8.589 1.00 89.44 334 ALA A CA 1
ATOM 2648 C C . ALA A 1 334 ? -4.197 2.533 7.128 1.00 89.44 334 ALA A C 1
ATOM 2650 O O . ALA A 1 334 ? -5.145 2.617 6.349 1.00 89.44 334 ALA A O 1
ATOM 2651 N N . ASN A 1 335 ? -2.944 2.742 6.709 1.00 90.06 335 ASN A N 1
ATOM 2652 C CA . ASN A 1 335 ? -2.619 3.122 5.330 1.00 90.06 335 ASN A CA 1
ATOM 2653 C C . ASN A 1 335 ? -3.007 2.038 4.318 1.00 90.06 335 ASN A C 1
ATOM 2655 O O . ASN A 1 335 ? -3.395 2.365 3.198 1.00 90.06 335 ASN A O 1
ATOM 2659 N N . ILE A 1 336 ? -2.910 0.762 4.699 1.00 91.81 336 ILE A N 1
ATOM 2660 C CA . ILE A 1 336 ? -3.332 -0.359 3.851 1.00 91.81 336 ILE A CA 1
ATOM 2661 C C . ILE A 1 336 ? -4.856 -0.360 3.717 1.00 91.81 336 ILE A C 1
ATOM 2663 O O . ILE A 1 336 ? -5.353 -0.489 2.604 1.00 91.81 336 ILE A O 1
ATOM 2667 N N . PHE A 1 337 ? -5.598 -0.126 4.803 1.00 87.94 337 PHE A N 1
ATOM 2668 C CA . PHE A 1 337 ? -7.057 0.008 4.746 1.00 87.94 337 PHE A CA 1
ATOM 2669 C C . PHE A 1 337 ? -7.509 1.158 3.835 1.00 87.94 337 PHE A C 1
ATOM 2671 O O . PHE A 1 337 ? -8.504 1.021 3.128 1.00 87.94 337 PHE A O 1
ATOM 2678 N N . TYR A 1 338 ? -6.760 2.264 3.764 1.00 88.56 338 TYR A N 1
ATOM 2679 C CA . TYR A 1 338 ? -7.090 3.351 2.836 1.00 88.56 338 TYR A CA 1
ATOM 2680 C C . TYR A 1 338 ? -6.988 2.979 1.352 1.00 88.56 338 TYR A C 1
ATOM 2682 O O . TYR A 1 338 ? -7.655 3.622 0.541 1.00 88.56 338 TYR A O 1
ATOM 2690 N N . LEU A 1 339 ? -6.223 1.945 0.981 1.00 90.25 339 LEU A N 1
ATOM 2691 C CA . LEU A 1 339 ? -6.242 1.424 -0.394 1.00 90.25 339 LEU A CA 1
ATOM 2692 C C . LEU A 1 339 ? -7.598 0.809 -0.747 1.00 90.25 339 LEU A C 1
ATOM 2694 O O . LEU A 1 339 ? -8.038 0.944 -1.890 1.00 90.25 339 LEU A O 1
ATOM 2698 N N . GLU A 1 340 ? -8.281 0.205 0.227 1.00 87.25 340 GLU A N 1
ATOM 2699 C CA . GLU A 1 340 ? -9.594 -0.422 0.030 1.00 87.25 340 GLU A CA 1
ATOM 2700 C C . GLU A 1 340 ? -10.699 0.617 -0.213 1.00 87.25 340 GLU A C 1
ATOM 2702 O O . GLU A 1 340 ? -11.647 0.349 -0.948 1.00 87.25 340 GLU A O 1
ATOM 2707 N N . TYR A 1 341 ? -10.549 1.844 0.306 1.00 86.12 341 TYR A N 1
ATOM 2708 C CA . TYR A 1 341 ? -11.444 2.964 -0.024 1.00 86.12 341 TYR A CA 1
ATOM 2709 C C . TYR A 1 341 ? -11.242 3.512 -1.446 1.00 86.12 341 TYR A C 1
ATOM 2711 O O . TYR A 1 341 ? -12.062 4.295 -1.925 1.00 86.12 341 TYR A O 1
ATOM 2719 N N . GLY A 1 342 ? -10.168 3.111 -2.129 1.00 92.00 342 GLY A N 1
ATOM 2720 C CA . GLY A 1 342 ? -9.882 3.470 -3.512 1.00 92.00 342 GLY A CA 1
ATOM 2721 C C . GLY A 1 342 ? -8.560 4.213 -3.697 1.00 92.00 342 GLY A C 1
ATOM 2722 O O . GLY A 1 342 ? -8.051 4.902 -2.814 1.00 92.00 342 GLY A O 1
ATOM 2723 N N . ALA A 1 343 ? -8.013 4.105 -4.910 1.00 94.75 343 ALA A N 1
ATOM 2724 C CA . ALA A 1 343 ? -6.703 4.653 -5.261 1.00 94.75 343 ALA A CA 1
ATOM 2725 C C . ALA A 1 343 ? -6.611 6.184 -5.120 1.00 94.75 343 ALA A C 1
ATOM 2727 O O . ALA A 1 343 ? -5.556 6.706 -4.772 1.00 94.75 343 ALA A O 1
ATOM 2728 N N . GLU A 1 344 ? -7.700 6.908 -5.382 1.00 94.12 344 GLU A N 1
ATOM 2729 C CA . GLU A 1 344 ? -7.740 8.371 -5.262 1.00 94.12 344 GLU A CA 1
ATOM 2730 C C . GLU A 1 344 ? -7.658 8.810 -3.802 1.00 94.12 344 GLU A C 1
ATOM 2732 O O . GLU A 1 344 ? -6.823 9.647 -3.456 1.00 94.12 344 GLU A O 1
ATOM 2737 N N . LYS A 1 345 ? -8.452 8.176 -2.928 1.00 91.62 345 LYS A N 1
ATOM 2738 C CA . LYS A 1 345 ? -8.413 8.460 -1.493 1.00 91.62 345 LYS A CA 1
ATOM 2739 C C . LYS A 1 345 ? -7.065 8.081 -0.893 1.00 91.62 345 LYS A C 1
ATOM 2741 O O . LYS A 1 345 ? -6.519 8.841 -0.098 1.00 91.62 345 LYS A O 1
ATOM 2746 N N . TYR A 1 346 ? -6.491 6.955 -1.313 1.00 93.62 346 TYR A N 1
ATOM 2747 C CA . TYR A 1 346 ? -5.142 6.590 -0.900 1.00 93.62 346 TYR A CA 1
ATOM 2748 C C . TYR A 1 346 ? -4.098 7.615 -1.350 1.00 93.62 346 TYR A C 1
ATOM 2750 O O . TYR A 1 346 ? -3.237 7.969 -0.558 1.00 93.62 346 TYR A O 1
ATOM 2758 N N . ALA A 1 347 ? -4.160 8.116 -2.588 1.00 93.25 347 ALA A N 1
ATOM 2759 C CA . ALA A 1 347 ? -3.217 9.123 -3.077 1.00 93.25 347 ALA A CA 1
ATOM 2760 C C . ALA A 1 347 ? -3.271 10.421 -2.251 1.00 93.25 347 ALA A C 1
ATOM 2762 O O . ALA A 1 347 ? -2.225 10.966 -1.896 1.00 93.25 347 ALA A O 1
ATOM 2763 N N . GLU A 1 348 ? -4.479 10.879 -1.911 1.00 91.62 348 GLU A N 1
ATOM 2764 C CA . GLU A 1 348 ? -4.707 12.023 -1.021 1.00 91.62 348 GLU A CA 1
ATOM 2765 C C . GLU A 1 348 ? -4.100 11.773 0.366 1.00 91.62 348 GLU A C 1
ATOM 2767 O O . GLU A 1 348 ? -3.307 12.582 0.851 1.00 91.62 348 GLU A O 1
ATOM 2772 N N . VAL A 1 349 ? -4.419 10.625 0.976 1.00 91.69 349 VAL A N 1
ATOM 2773 C CA . VAL A 1 349 ? -3.940 10.275 2.319 1.00 91.69 349 VAL A CA 1
ATOM 2774 C C . VAL A 1 349 ? -2.426 10.103 2.346 1.00 91.69 349 VAL A C 1
ATOM 2776 O O . VAL A 1 349 ? -1.748 10.637 3.219 1.00 91.69 349 VAL A O 1
ATOM 2779 N N . PHE A 1 350 ? -1.877 9.398 1.359 1.00 91.75 350 PHE A N 1
ATOM 2780 C CA . PHE A 1 350 ? -0.456 9.105 1.275 1.00 91.75 350 PHE A CA 1
ATOM 2781 C C . PHE A 1 350 ? 0.380 10.376 1.164 1.00 91.75 350 PHE A C 1
ATOM 2783 O O . PHE A 1 350 ? 1.450 10.406 1.767 1.00 91.75 350 PHE A O 1
ATOM 2790 N N . LEU A 1 351 ? -0.094 11.398 0.432 1.00 90.88 351 LEU A N 1
ATOM 2791 C CA . LEU A 1 351 ? 0.604 12.672 0.232 1.00 90.88 351 LEU A CA 1
ATOM 2792 C C . LEU A 1 351 ? 0.303 13.738 1.294 1.00 90.88 351 LEU A C 1
ATOM 2794 O O . LEU A 1 351 ? 1.140 14.628 1.473 1.00 90.88 351 LEU A O 1
ATOM 2798 N N . GLY A 1 352 ? -0.820 13.644 2.003 1.00 90.88 352 GLY A N 1
ATOM 2799 C CA . GLY A 1 352 ? -1.201 14.603 3.038 1.00 90.88 352 GLY A CA 1
ATOM 2800 C C . GLY A 1 352 ? -0.611 14.324 4.424 1.00 90.88 352 GLY A C 1
ATOM 2801 O O . GLY A 1 352 ? 0.293 13.503 4.596 1.00 90.88 352 GLY A O 1
ATOM 2802 N N . GLU A 1 353 ? -1.147 15.062 5.394 1.00 93.81 353 GLU A N 1
ATOM 2803 C CA . GLU A 1 353 ? -0.807 15.039 6.817 1.00 93.81 353 GLU A CA 1
ATOM 2804 C C . GLU A 1 353 ? -2.102 14.772 7.591 1.00 93.81 353 GLU A C 1
ATOM 2806 O O . GLU A 1 353 ? -3.056 15.548 7.497 1.00 93.81 353 GLU A O 1
ATOM 2811 N N . PHE A 1 354 ? -2.160 13.661 8.318 1.00 93.19 354 PHE A N 1
ATOM 2812 C CA . PHE A 1 354 ? -3.359 13.200 9.005 1.00 93.19 354 PHE A CA 1
ATOM 2813 C C . PHE A 1 354 ? -3.021 12.774 10.427 1.00 93.19 354 PHE A C 1
ATOM 2815 O O . PHE A 1 354 ? -2.107 11.985 10.656 1.00 93.19 354 PHE A O 1
ATOM 2822 N N . GLU A 1 355 ? -3.801 13.288 11.370 1.00 92.06 355 GLU A N 1
ATOM 2823 C CA . GLU A 1 355 ? -3.788 12.882 12.770 1.00 92.06 355 GLU A CA 1
ATOM 2824 C C . GLU A 1 355 ? -5.238 12.875 13.258 1.00 92.06 355 GLU A C 1
ATOM 2826 O O . GLU A 1 355 ? -5.779 13.881 13.719 1.00 92.06 355 GLU A O 1
ATOM 2831 N N . ASN A 1 356 ? -5.921 11.759 13.028 1.00 92.12 356 ASN A N 1
ATOM 2832 C CA . ASN A 1 356 ? -7.328 11.581 13.356 1.00 92.12 356 ASN A CA 1
ATOM 2833 C C . ASN A 1 356 ? -7.622 10.113 13.721 1.00 92.12 356 ASN A C 1
ATOM 2835 O O . ASN A 1 356 ? -6.751 9.256 13.560 1.00 92.12 356 ASN A O 1
ATOM 2839 N N . PRO A 1 357 ? -8.841 9.791 14.198 1.00 92.38 357 PRO A N 1
ATOM 2840 C CA . PRO A 1 357 ? -9.175 8.436 14.614 1.00 92.38 357 PRO A CA 1
ATOM 2841 C C . PRO A 1 357 ? -9.017 7.365 13.535 1.00 92.38 357 PRO A C 1
ATOM 2843 O O . PRO A 1 357 ? -8.851 6.218 13.908 1.00 92.38 357 PRO A O 1
ATOM 2846 N N . GLU A 1 358 ? -9.061 7.677 12.237 1.00 90.94 358 GLU A N 1
ATOM 2847 C CA . GLU A 1 358 ? -8.894 6.684 11.158 1.00 90.94 358 GLU A CA 1
ATOM 2848 C C . GLU A 1 358 ? -7.453 6.616 10.619 1.00 90.94 358 GLU A C 1
ATOM 2850 O O . GLU A 1 358 ? -7.025 5.586 10.096 1.00 90.94 358 GLU A O 1
ATOM 2855 N N . CYS A 1 359 ? -6.691 7.708 10.722 1.00 91.75 359 CYS A N 1
ATOM 2856 C CA . CYS A 1 359 ? -5.379 7.835 10.105 1.00 91.75 359 CYS A CA 1
ATOM 2857 C C . CYS A 1 359 ? -4.422 8.675 10.948 1.00 91.75 359 CYS A C 1
ATOM 2859 O O . CYS A 1 359 ? -4.685 9.844 11.233 1.00 91.75 359 CYS A O 1
ATOM 2861 N N . ILE A 1 360 ? -3.262 8.091 11.238 1.00 93.50 360 ILE A N 1
ATOM 2862 C CA . ILE A 1 360 ? -2.083 8.797 11.726 1.00 93.50 360 ILE A CA 1
ATOM 2863 C C . ILE A 1 360 ? -1.000 8.570 10.675 1.00 93.50 360 ILE A C 1
ATOM 2865 O O . ILE A 1 360 ? -0.419 7.488 10.578 1.00 93.50 360 ILE A O 1
ATOM 2869 N N . TRP A 1 361 ? -0.791 9.569 9.825 1.00 94.94 361 TRP A N 1
ATOM 2870 C CA . TRP A 1 361 ? 0.175 9.519 8.738 1.00 94.94 361 TRP A CA 1
ATOM 2871 C C . TRP A 1 361 ? 0.701 10.913 8.444 1.00 94.94 361 TRP A C 1
ATOM 2873 O O . TRP A 1 361 ? -0.061 11.816 8.107 1.00 94.94 361 TRP A O 1
ATOM 2883 N N . ASN A 1 362 ? 2.014 11.078 8.545 1.00 93.62 362 ASN A N 1
ATOM 2884 C CA . ASN A 1 362 ? 2.669 12.359 8.334 1.00 93.62 362 ASN A CA 1
ATOM 2885 C C . ASN A 1 362 ? 3.920 12.224 7.456 1.00 93.62 362 ASN A C 1
ATOM 2887 O O . ASN A 1 362 ? 4.393 11.120 7.148 1.00 93.62 362 ASN A O 1
ATOM 2891 N N . SER A 1 363 ? 4.477 13.358 7.035 1.00 92.38 363 SER A N 1
ATOM 2892 C CA . SER A 1 363 ? 5.697 13.391 6.219 1.00 92.38 363 SER A CA 1
ATOM 2893 C C . SER A 1 363 ? 6.907 12.741 6.896 1.00 92.38 363 SER A C 1
ATOM 2895 O O . SER A 1 363 ? 7.773 12.214 6.195 1.00 92.38 363 SER A O 1
ATOM 2897 N N . GLU A 1 364 ? 6.981 12.728 8.229 1.00 93.44 364 GLU A N 1
ATOM 2898 C CA . GLU A 1 364 ? 8.052 12.052 8.968 1.00 93.44 364 GLU A CA 1
ATOM 2899 C C . GLU A 1 364 ? 7.930 10.526 8.875 1.00 93.44 364 GLU A C 1
ATOM 2901 O O . GLU A 1 364 ? 8.912 9.850 8.565 1.00 93.44 364 GLU A O 1
ATOM 2906 N N . MET A 1 365 ? 6.726 9.977 9.042 1.00 94.81 365 MET A N 1
ATOM 2907 C CA . MET A 1 365 ? 6.444 8.554 8.846 1.00 94.81 365 MET A CA 1
ATOM 2908 C C . MET A 1 365 ? 6.747 8.131 7.408 1.00 94.81 365 MET A C 1
ATOM 2910 O O . MET A 1 365 ? 7.434 7.130 7.185 1.00 94.81 365 MET A O 1
ATOM 2914 N N . ARG A 1 366 ? 6.320 8.927 6.419 1.00 93.62 366 ARG A N 1
ATOM 2915 C CA . ARG A 1 366 ? 6.647 8.681 5.008 1.00 93.62 366 ARG A CA 1
ATOM 2916 C C . ARG A 1 366 ? 8.157 8.680 4.774 1.00 93.62 366 ARG A C 1
ATOM 2918 O O . ARG A 1 366 ? 8.670 7.799 4.088 1.00 93.62 366 ARG A O 1
ATOM 2925 N N . ARG A 1 367 ? 8.884 9.632 5.362 1.00 92.31 367 ARG A N 1
ATOM 2926 C CA . ARG A 1 367 ? 10.347 9.710 5.258 1.00 92.31 367 ARG A CA 1
ATOM 2927 C C . ARG A 1 367 ? 11.025 8.497 5.891 1.00 92.31 367 ARG A C 1
ATOM 2929 O O . ARG A 1 367 ? 11.857 7.885 5.230 1.00 92.31 367 ARG A O 1
ATOM 2936 N N . ASN A 1 368 ? 10.623 8.106 7.103 1.00 91.81 368 ASN A N 1
ATOM 2937 C CA . ASN A 1 368 ? 11.133 6.910 7.779 1.00 91.81 368 ASN A CA 1
ATOM 2938 C C . ASN A 1 368 ? 10.913 5.659 6.914 1.00 91.81 368 ASN A C 1
ATOM 2940 O O . ASN A 1 368 ? 11.843 4.885 6.703 1.00 91.81 368 ASN A O 1
ATOM 2944 N N . MET A 1 369 ? 9.720 5.498 6.328 1.00 94.81 369 MET A N 1
ATOM 2945 C CA . MET A 1 369 ? 9.442 4.400 5.398 1.00 94.81 369 MET A CA 1
ATOM 2946 C C . MET A 1 369 ? 10.433 4.388 4.227 1.00 94.81 369 MET A C 1
ATOM 2948 O O . MET A 1 369 ? 11.102 3.382 3.982 1.00 94.81 369 MET A O 1
ATOM 2952 N N . ILE A 1 370 ? 10.555 5.517 3.524 1.00 92.62 370 ILE A N 1
ATOM 2953 C CA . ILE A 1 370 ? 11.441 5.653 2.364 1.00 92.62 370 ILE A CA 1
ATOM 2954 C C . ILE A 1 370 ? 12.894 5.364 2.756 1.00 92.62 370 ILE A C 1
ATOM 2956 O O . ILE A 1 370 ? 13.577 4.645 2.034 1.00 92.62 370 ILE A O 1
ATOM 2960 N N . GLU A 1 371 ? 13.369 5.868 3.895 1.00 89.00 371 GLU A N 1
ATOM 2961 C CA . GLU A 1 371 ? 14.732 5.645 4.388 1.00 89.00 371 GLU A CA 1
ATOM 2962 C C . GLU A 1 371 ? 15.008 4.169 4.692 1.00 89.00 371 GLU A C 1
ATOM 2964 O O . GLU A 1 371 ? 16.034 3.629 4.271 1.00 89.00 371 GLU A O 1
ATOM 2969 N N . LYS A 1 372 ? 14.089 3.479 5.377 1.00 87.19 372 LYS A N 1
ATOM 2970 C CA . LYS A 1 372 ? 14.251 2.054 5.702 1.00 87.19 372 LYS A CA 1
ATOM 2971 C C . LYS A 1 372 ? 14.260 1.187 4.446 1.00 87.19 372 LYS A C 1
ATOM 2973 O O . LYS A 1 372 ? 15.115 0.303 4.338 1.00 87.19 372 LYS A O 1
ATOM 2978 N N . ILE A 1 373 ? 13.380 1.469 3.481 1.00 91.62 373 ILE A N 1
ATOM 2979 C CA . ILE A 1 373 ? 13.381 0.772 2.188 1.00 91.62 373 ILE A CA 1
ATOM 2980 C C . ILE A 1 373 ? 14.654 1.121 1.400 1.00 91.62 373 ILE A C 1
ATOM 2982 O O . ILE A 1 373 ? 15.303 0.220 0.872 1.00 91.62 373 ILE A O 1
ATOM 2986 N N . ALA A 1 374 ? 15.082 2.387 1.380 1.00 88.88 374 ALA A N 1
ATOM 2987 C CA . ALA A 1 374 ? 16.298 2.822 0.693 1.00 88.88 374 ALA A CA 1
ATOM 2988 C C . ALA A 1 374 ? 17.546 2.099 1.207 1.00 88.88 374 ALA A C 1
ATOM 2990 O O . ALA A 1 374 ? 18.367 1.655 0.406 1.00 88.88 374 ALA A O 1
ATOM 2991 N N . ILE A 1 375 ? 17.676 1.940 2.528 1.00 83.88 375 ILE A N 1
ATOM 2992 C CA . ILE A 1 375 ? 18.759 1.164 3.144 1.00 83.88 375 ILE A CA 1
ATOM 2993 C C . ILE A 1 375 ? 18.670 -0.302 2.711 1.00 83.88 375 ILE A C 1
ATOM 2995 O O . ILE A 1 375 ? 19.690 -0.890 2.349 1.00 83.88 375 ILE A O 1
ATOM 2999 N N . HIS A 1 376 ? 17.467 -0.886 2.709 1.00 83.69 376 HIS A N 1
ATOM 3000 C CA . HIS A 1 376 ? 17.235 -2.276 2.302 1.00 83.69 376 HIS A CA 1
ATOM 3001 C C . HIS A 1 376 ? 17.648 -2.554 0.851 1.00 83.69 376 HIS A C 1
ATOM 3003 O O . HIS A 1 376 ? 18.255 -3.585 0.574 1.00 83.69 376 HIS A O 1
ATOM 3009 N N . VAL A 1 377 ? 17.380 -1.624 -0.070 1.00 88.50 377 VAL A N 1
ATOM 3010 C CA . VAL A 1 377 ? 17.690 -1.785 -1.504 1.00 88.50 377 VAL A CA 1
ATOM 3011 C C . VAL A 1 377 ? 19.002 -1.117 -1.936 1.00 88.50 377 VAL A C 1
ATOM 3013 O O . VAL A 1 377 ? 19.322 -1.119 -3.124 1.00 88.50 377 VAL A O 1
ATOM 3016 N N . SER A 1 378 ? 19.760 -0.533 -1.002 1.00 84.31 378 SER A N 1
ATOM 3017 C CA . SER A 1 378 ? 20.935 0.310 -1.287 1.00 84.31 378 SER A CA 1
ATOM 3018 C C . SER A 1 378 ? 22.017 -0.396 -2.107 1.00 84.31 378 SER A C 1
ATOM 3020 O O . SER A 1 378 ? 22.503 0.182 -3.080 1.00 84.31 378 SER A O 1
ATOM 3022 N N . ASP A 1 379 ? 22.332 -1.652 -1.774 1.00 82.56 379 ASP A N 1
ATOM 3023 C CA . ASP A 1 379 ? 23.293 -2.485 -2.507 1.00 82.56 379 ASP A CA 1
ATOM 3024 C C . ASP A 1 379 ? 22.900 -2.594 -3.987 1.00 82.56 379 ASP A C 1
ATOM 3026 O O . ASP A 1 379 ? 23.631 -2.144 -4.868 1.00 82.56 379 ASP A O 1
ATOM 3030 N N . PHE A 1 380 ? 21.677 -3.048 -4.267 1.00 89.00 380 PHE A N 1
ATOM 3031 C CA . PHE A 1 380 ? 21.154 -3.140 -5.631 1.00 89.00 380 PHE A CA 1
ATOM 3032 C C . PHE A 1 380 ? 21.106 -1.782 -6.342 1.00 89.00 380 PHE A C 1
ATOM 3034 O O . PHE A 1 380 ? 21.572 -1.644 -7.472 1.00 89.00 380 PHE A O 1
ATOM 3041 N N . SER A 1 381 ? 20.579 -0.760 -5.667 1.00 87.38 381 SER A N 1
ATOM 3042 C CA . SER A 1 381 ? 20.443 0.582 -6.224 1.00 87.38 381 SER A CA 1
ATOM 3043 C C . SER A 1 381 ? 21.796 1.167 -6.630 1.00 87.38 381 SER A C 1
ATOM 3045 O O . SER A 1 381 ? 21.879 1.839 -7.660 1.00 87.38 381 SER A O 1
ATOM 3047 N N . SER A 1 382 ? 22.861 0.906 -5.867 1.00 84.38 382 SER A N 1
ATOM 3048 C CA . SER A 1 382 ? 24.213 1.359 -6.201 1.00 84.38 382 SER A CA 1
ATOM 3049 C C . SER A 1 382 ? 24.747 0.689 -7.471 1.00 84.38 382 SER A C 1
ATOM 3051 O O . SER A 1 382 ? 25.288 1.374 -8.334 1.00 84.38 382 SER A O 1
ATOM 3053 N N . ARG A 1 383 ? 24.510 -0.617 -7.649 1.00 87.69 383 ARG A N 1
ATOM 3054 C CA . ARG A 1 383 ? 25.006 -1.414 -8.785 1.00 87.69 383 ARG A CA 1
ATOM 3055 C C . ARG A 1 383 ? 24.463 -0.953 -10.139 1.00 87.69 383 ARG A C 1
ATOM 3057 O O . ARG A 1 383 ? 25.176 -1.059 -11.136 1.00 87.69 383 ARG A O 1
ATOM 3064 N N . LEU A 1 384 ? 23.256 -0.379 -10.174 1.00 88.56 384 LEU A N 1
ATOM 3065 C CA . LEU A 1 384 ? 22.607 0.102 -11.404 1.00 88.56 384 LEU A CA 1
ATOM 3066 C C . LEU A 1 384 ? 23.376 1.215 -12.130 1.00 88.56 384 LEU A C 1
ATOM 3068 O O . LEU A 1 384 ? 23.225 1.354 -13.341 1.00 88.56 384 LEU A O 1
ATOM 3072 N N . SER A 1 385 ? 24.214 1.992 -11.431 1.00 83.25 385 SER A N 1
ATOM 3073 C CA . SER A 1 385 ? 25.070 2.997 -12.085 1.00 83.25 385 SER A CA 1
ATOM 3074 C C . SER A 1 385 ? 26.223 2.369 -12.873 1.00 83.25 385 SER A C 1
ATOM 3076 O O . SER A 1 385 ? 26.756 2.988 -13.793 1.00 83.25 385 SER A O 1
ATOM 3078 N N . SER A 1 386 ? 26.607 1.138 -12.521 1.00 87.75 386 SER A N 1
ATOM 3079 C CA . SER A 1 386 ? 27.678 0.389 -13.174 1.00 87.75 386 SER A CA 1
ATOM 3080 C C . SER A 1 386 ? 27.117 -0.593 -14.203 1.00 87.75 386 SER A C 1
ATOM 3082 O O . SER A 1 386 ? 27.575 -0.614 -15.344 1.00 87.75 386 SER A O 1
ATOM 3084 N N . ASN A 1 387 ? 26.083 -1.357 -13.848 1.00 91.44 387 ASN A N 1
ATOM 3085 C CA . ASN A 1 387 ? 25.409 -2.315 -14.721 1.00 91.44 387 ASN A CA 1
ATOM 3086 C C . ASN A 1 387 ? 23.904 -2.030 -14.750 1.00 91.44 387 ASN A C 1
ATOM 3088 O O . ASN A 1 387 ? 23.169 -2.427 -13.845 1.00 91.44 387 ASN A O 1
ATOM 3092 N N . VAL A 1 388 ? 23.431 -1.393 -15.823 1.00 91.19 388 VAL A N 1
ATOM 3093 C CA . VAL A 1 388 ? 22.006 -1.042 -15.968 1.00 91.19 388 VAL A CA 1
ATOM 3094 C C . VAL A 1 388 ? 21.097 -2.256 -16.169 1.00 91.19 388 VAL A C 1
ATOM 3096 O O . VAL A 1 388 ? 19.883 -2.107 -16.168 1.00 91.19 388 VAL A O 1
ATOM 3099 N N . LYS A 1 389 ? 21.655 -3.456 -16.363 1.00 91.31 389 LYS A N 1
ATOM 3100 C CA . LYS A 1 389 ? 20.909 -4.714 -16.524 1.00 91.31 389 LYS A CA 1
ATOM 3101 C C . LYS A 1 389 ? 21.006 -5.618 -15.295 1.00 91.31 389 LYS A C 1
ATOM 3103 O O . LYS A 1 389 ? 20.598 -6.778 -15.373 1.00 91.31 389 LYS A O 1
ATOM 3108 N N . ALA A 1 390 ? 21.556 -5.117 -14.185 1.00 90.75 390 ALA A N 1
ATOM 3109 C CA . ALA A 1 390 ? 21.625 -5.865 -12.938 1.00 90.75 390 ALA A CA 1
ATOM 3110 C C . ALA A 1 390 ? 20.218 -6.318 -12.520 1.00 90.75 390 ALA A C 1
ATOM 3112 O O . ALA A 1 390 ? 19.268 -5.543 -12.552 1.00 90.75 390 ALA A O 1
ATOM 3113 N N . LEU A 1 391 ? 20.073 -7.581 -12.121 1.00 89.50 391 LEU A N 1
ATOM 3114 C CA . LEU A 1 391 ? 18.775 -8.130 -11.732 1.00 89.50 391 LEU A CA 1
ATOM 3115 C C . LEU A 1 391 ? 18.588 -8.035 -10.221 1.00 89.50 391 LEU A C 1
ATOM 3117 O O . LEU A 1 391 ? 19.442 -8.480 -9.448 1.00 89.50 391 LEU A O 1
ATOM 3121 N N . TYR A 1 392 ? 17.448 -7.488 -9.801 1.00 91.44 392 TYR A N 1
ATOM 3122 C CA . TYR A 1 392 ? 17.097 -7.448 -8.390 1.00 91.44 392 TYR A CA 1
ATOM 3123 C C . TYR A 1 392 ? 16.905 -8.863 -7.840 1.00 91.44 392 TYR A C 1
ATOM 3125 O O . TYR A 1 392 ? 16.242 -9.710 -8.443 1.00 91.44 392 TYR A O 1
ATOM 3133 N N . ARG A 1 393 ? 17.474 -9.110 -6.660 1.00 87.38 393 ARG A N 1
ATOM 3134 C CA . ARG A 1 393 ? 17.282 -10.348 -5.908 1.00 87.38 393 ARG A CA 1
ATOM 3135 C C . ARG A 1 393 ? 16.415 -10.034 -4.701 1.00 87.38 393 ARG A C 1
ATOM 3137 O O . ARG A 1 393 ? 16.858 -9.343 -3.787 1.00 87.38 393 ARG A O 1
ATOM 3144 N N . TYR A 1 394 ? 15.189 -10.544 -4.715 1.00 85.44 394 TYR A N 1
ATOM 3145 C CA . TYR A 1 394 ? 14.239 -10.299 -3.641 1.00 85.44 394 TYR A CA 1
ATOM 3146 C C . TYR A 1 394 ? 14.757 -10.779 -2.288 1.00 85.44 394 TYR A C 1
ATOM 3148 O O . TYR A 1 394 ? 15.233 -11.907 -2.142 1.00 85.44 394 TYR A O 1
ATOM 3156 N N . CYS A 1 395 ? 14.596 -9.910 -1.298 1.00 76.75 395 CYS A N 1
ATOM 3157 C CA . CYS A 1 395 ? 14.763 -10.216 0.107 1.00 76.75 395 CYS A CA 1
ATOM 3158 C C . CYS A 1 395 ? 13.620 -9.531 0.873 1.00 76.75 395 CYS A C 1
ATOM 3160 O O . CYS A 1 395 ? 13.411 -8.330 0.668 1.00 76.75 395 CYS A O 1
ATOM 3162 N N . PRO A 1 396 ? 12.880 -10.254 1.727 1.00 77.38 396 PRO A N 1
ATOM 3163 C CA . PRO A 1 396 ? 11.934 -9.673 2.673 1.00 77.38 396 PRO A CA 1
ATOM 3164 C C . PRO A 1 396 ? 12.554 -8.532 3.476 1.00 77.38 396 PRO A C 1
ATOM 3166 O O . PRO A 1 396 ? 13.685 -8.630 3.955 1.00 77.38 396 PRO A O 1
ATOM 3169 N N . ILE A 1 397 ? 11.812 -7.435 3.591 1.00 79.31 397 ILE A N 1
ATOM 3170 C CA . ILE A 1 397 ? 12.194 -6.301 4.429 1.00 79.31 397 ILE A CA 1
ATOM 3171 C C . ILE A 1 397 ? 11.733 -6.570 5.869 1.00 79.31 397 ILE A C 1
ATOM 3173 O O . ILE A 1 397 ? 10.638 -7.106 6.054 1.00 79.31 397 ILE A O 1
ATOM 3177 N N . PRO A 1 398 ? 12.526 -6.210 6.894 1.00 75.69 398 PRO A N 1
ATOM 3178 C CA . PRO A 1 398 ? 12.023 -6.162 8.259 1.00 75.69 398 PRO A CA 1
ATOM 3179 C C . PRO A 1 398 ? 10.781 -5.270 8.365 1.00 75.69 398 PRO A C 1
ATOM 3181 O O . PRO A 1 398 ? 10.758 -4.232 7.694 1.00 75.69 398 PRO A O 1
ATOM 3184 N N . PRO A 1 399 ? 9.810 -5.598 9.236 1.00 81.00 399 PRO A N 1
ATOM 3185 C CA . PRO A 1 399 ? 8.726 -4.683 9.559 1.00 81.00 399 PRO A CA 1
ATOM 3186 C C . PRO A 1 399 ? 9.266 -3.309 9.977 1.00 81.00 399 PRO A C 1
ATOM 3188 O O . PRO A 1 399 ? 10.176 -3.207 10.804 1.00 81.00 399 PRO A O 1
ATOM 3191 N N . ILE A 1 400 ? 8.732 -2.251 9.373 1.00 86.12 400 ILE A N 1
ATOM 3192 C CA . ILE A 1 400 ? 9.108 -0.875 9.682 1.00 86.12 400 ILE A CA 1
ATOM 3193 C C . ILE A 1 400 ? 8.363 -0.443 10.944 1.00 86.12 400 ILE A C 1
ATOM 3195 O O . ILE A 1 400 ? 7.146 -0.273 10.938 1.00 86.12 400 ILE A O 1
ATOM 3199 N N . ASP A 1 401 ? 9.111 -0.242 12.028 1.00 83.50 401 ASP A N 1
ATOM 3200 C CA . ASP A 1 401 ? 8.573 0.330 13.259 1.00 83.50 401 ASP A CA 1
ATOM 3201 C C . ASP A 1 401 ? 8.398 1.858 13.093 1.00 83.50 401 ASP A C 1
ATOM 3203 O O . ASP A 1 401 ? 9.320 2.569 12.666 1.00 83.50 401 ASP A O 1
ATOM 3207 N N . TYR A 1 402 ? 7.223 2.371 13.471 1.00 88.50 402 TYR A N 1
ATOM 3208 C CA . TYR A 1 402 ? 6.893 3.800 13.457 1.00 88.50 402 TYR A CA 1
ATOM 3209 C C . TYR A 1 402 ? 6.826 4.345 14.888 1.00 88.50 402 TYR A C 1
ATOM 3211 O O . TYR A 1 402 ? 5.918 3.962 15.630 1.00 88.50 402 TYR A O 1
ATOM 3219 N N . PRO A 1 403 ? 7.742 5.246 15.296 1.00 86.50 403 PRO A N 1
ATOM 3220 C CA . PRO A 1 403 ? 7.738 5.827 16.640 1.00 86.50 403 PRO A CA 1
ATOM 3221 C C . PRO A 1 403 ? 6.417 6.509 17.007 1.00 86.50 403 PRO A C 1
ATOM 3223 O O . PRO A 1 403 ? 5.965 6.389 18.142 1.00 86.50 403 PRO A O 1
ATOM 3226 N N . GLN A 1 404 ? 5.777 7.159 16.030 1.00 88.81 404 GLN A N 1
ATOM 3227 C CA . GLN A 1 404 ? 4.502 7.862 16.180 1.00 88.81 404 GLN A CA 1
ATOM 3228 C C . GLN A 1 404 ? 3.345 6.929 16.568 1.00 88.81 404 GLN A C 1
ATOM 3230 O O . GLN A 1 404 ? 2.357 7.391 17.117 1.00 88.81 404 GLN A O 1
ATOM 3235 N N . LEU A 1 405 ? 3.464 5.623 16.299 1.00 88.56 405 LEU A N 1
ATOM 3236 C CA . LEU A 1 405 ? 2.413 4.633 16.555 1.00 88.56 405 LEU A CA 1
ATOM 3237 C C . LEU A 1 405 ? 2.702 3.743 17.770 1.00 88.56 405 LEU A C 1
ATOM 3239 O O . LEU A 1 405 ? 1.973 2.786 18.013 1.00 88.56 405 LEU A O 1
ATOM 3243 N N . LYS A 1 406 ? 3.777 4.003 18.523 1.00 79.94 406 LYS A N 1
ATOM 3244 C CA . LYS A 1 406 ? 4.243 3.101 19.588 1.00 79.94 406 LYS A CA 1
ATOM 3245 C C . LYS A 1 406 ? 3.202 2.891 20.696 1.00 79.94 406 LYS A C 1
ATOM 3247 O O . LYS A 1 406 ? 3.029 1.767 21.162 1.00 79.94 406 LYS A O 1
ATOM 3252 N N . GLU A 1 407 ? 2.528 3.965 21.091 1.00 78.38 407 GLU A N 1
ATOM 3253 C CA . GLU A 1 407 ? 1.505 3.961 22.147 1.00 78.38 407 GLU A CA 1
ATOM 3254 C C . GLU A 1 407 ? 0.080 3.873 21.571 1.00 78.38 407 GLU A C 1
ATOM 3256 O O . GLU A 1 407 ? -0.903 3.834 22.307 1.00 78.38 407 GLU A O 1
ATOM 3261 N N . GLU A 1 408 ? -0.045 3.813 20.244 1.00 86.06 408 GLU A N 1
ATOM 3262 C CA . GLU A 1 408 ? -1.333 3.803 19.569 1.00 86.06 408 GLU A CA 1
ATOM 3263 C C . GLU A 1 408 ? -1.905 2.386 19.491 1.00 86.06 408 GLU A C 1
ATOM 3265 O O . GLU A 1 408 ? -1.225 1.421 19.130 1.00 86.06 408 GLU A O 1
ATOM 3270 N N . LEU A 1 409 ? -3.194 2.259 19.805 1.00 86.75 409 LEU A N 1
ATOM 3271 C CA . LEU A 1 409 ? -3.926 1.003 19.688 1.00 86.75 409 LEU A CA 1
ATOM 3272 C C . LEU A 1 409 ? -4.849 1.063 18.474 1.00 86.75 409 LEU A C 1
ATOM 3274 O O . LEU A 1 409 ? -5.904 1.693 18.519 1.00 86.75 409 LEU A O 1
ATOM 3278 N N . PHE A 1 410 ? -4.446 0.399 17.393 1.00 87.81 410 PHE A N 1
ATOM 3279 C CA . PHE A 1 410 ? -5.241 0.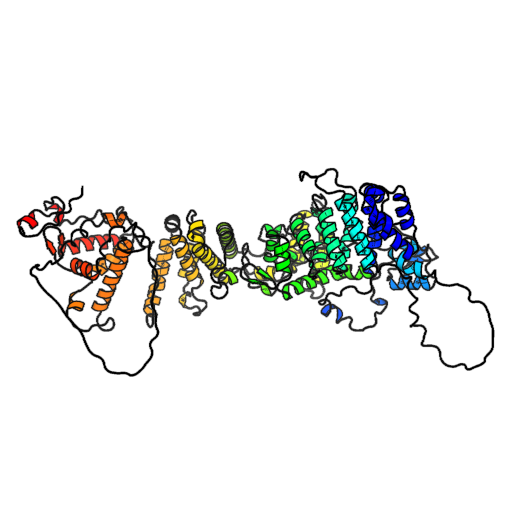298 16.174 1.00 87.81 410 PHE A CA 1
ATOM 3280 C C . PHE A 1 410 ? -6.172 -0.920 16.228 1.00 87.81 410 PHE A C 1
ATOM 3282 O O . PHE A 1 410 ? -5.727 -2.039 16.486 1.00 87.81 410 PHE A O 1
ATOM 3289 N N . CYS A 1 411 ? -7.464 -0.705 15.989 1.00 88.00 411 CYS A N 1
ATOM 3290 C CA . CYS A 1 411 ? -8.483 -1.749 15.960 1.00 88.00 411 CYS A CA 1
ATOM 3291 C C . CYS A 1 411 ? -9.402 -1.548 14.749 1.00 88.00 411 CYS A C 1
ATOM 3293 O O . CYS A 1 411 ? -10.096 -0.532 14.655 1.00 88.00 411 CYS A O 1
ATOM 3295 N N . GLN A 1 412 ? -9.427 -2.532 13.844 1.00 84.12 412 GLN A N 1
ATOM 3296 C CA . GLN A 1 412 ? -10.161 -2.513 12.571 1.00 84.12 412 GLN A CA 1
ATOM 3297 C C . GLN A 1 412 ? -9.783 -1.316 11.677 1.00 84.12 412 GLN A C 1
ATOM 3299 O O . GLN A 1 412 ? -8.906 -1.439 10.833 1.00 84.12 412 GLN A O 1
ATOM 3304 N N . PHE A 1 413 ? -10.433 -0.167 11.875 1.00 86.50 413 PHE A N 1
ATOM 3305 C CA . PHE A 1 413 ? -10.249 1.068 11.108 1.00 86.50 413 PHE A CA 1
ATOM 3306 C C . PHE A 1 413 ? -9.811 2.251 11.969 1.00 86.50 413 PHE A C 1
ATOM 3308 O O . PHE A 1 413 ? -9.561 3.321 11.421 1.00 86.50 413 PHE A O 1
ATOM 3315 N N . TYR A 1 414 ? -9.758 2.084 13.295 1.00 91.62 414 TYR A N 1
ATOM 3316 C CA . TYR A 1 414 ? -9.640 3.208 14.210 1.00 91.62 414 TYR A CA 1
ATOM 3317 C C . TYR A 1 414 ? -8.468 3.070 15.180 1.00 91.62 414 TYR A C 1
ATOM 3319 O O . TYR A 1 414 ? -8.282 2.036 15.823 1.00 91.62 414 TYR A O 1
ATOM 3327 N N . TYR A 1 415 ? -7.727 4.160 15.346 1.00 92.62 415 TYR A N 1
ATOM 3328 C CA . TYR A 1 415 ? -6.859 4.400 16.486 1.00 92.62 415 TYR A CA 1
ATOM 3329 C C . TYR A 1 415 ? -7.729 4.729 17.697 1.00 92.62 415 TYR A C 1
ATOM 3331 O O . TYR A 1 415 ? -8.308 5.812 17.810 1.00 92.62 415 TYR A O 1
ATOM 3339 N N . LEU A 1 416 ? -7.862 3.754 18.596 1.00 92.44 416 LEU A N 1
ATOM 3340 C CA . LEU A 1 416 ? -8.767 3.841 19.736 1.00 92.44 416 LEU A CA 1
ATOM 3341 C C . LEU A 1 416 ? -8.461 5.013 20.680 1.00 92.44 416 LEU A C 1
ATOM 3343 O O . LEU A 1 416 ? -9.429 5.658 21.080 1.00 92.44 416 LEU A O 1
ATOM 3347 N N . PRO A 1 417 ? -7.190 5.357 20.997 1.00 90.75 417 PRO A N 1
ATOM 3348 C CA . PRO A 1 417 ? -6.899 6.523 21.833 1.00 90.75 417 PRO A CA 1
ATOM 3349 C C . PRO A 1 417 ? -7.521 7.804 21.263 1.00 90.75 417 PRO A C 1
ATOM 3351 O O . PRO A 1 417 ? -8.247 8.507 21.966 1.00 90.75 417 PRO A O 1
ATOM 3354 N N . HIS A 1 418 ? -7.349 8.033 19.958 1.00 91.12 418 HIS A N 1
ATOM 3355 C CA . HIS A 1 418 ? -7.921 9.169 19.237 1.00 91.12 418 HIS A CA 1
ATOM 3356 C C . HIS A 1 418 ? -9.453 9.108 19.180 1.00 91.12 418 HIS A C 1
ATOM 3358 O O . HIS A 1 418 ? -10.122 10.114 19.394 1.00 91.12 418 HIS A O 1
ATOM 3364 N N . LEU A 1 419 ? -10.041 7.931 18.941 1.00 92.06 419 LEU A N 1
ATOM 3365 C CA . LEU A 1 419 ? -11.500 7.773 18.926 1.00 92.06 419 LEU A CA 1
ATOM 3366 C C . LEU A 1 419 ? -12.138 8.081 20.293 1.00 92.06 419 LEU A C 1
ATOM 3368 O O . LEU A 1 419 ? -13.254 8.606 20.351 1.00 92.06 419 LEU A O 1
ATOM 3372 N N . THR A 1 420 ? -11.439 7.746 21.382 1.00 89.25 420 THR A N 1
ATOM 3373 C CA . THR A 1 420 ? -11.890 7.996 22.759 1.00 89.25 420 THR A CA 1
ATOM 3374 C C . THR A 1 420 ? -11.656 9.427 23.243 1.00 89.25 420 THR A C 1
ATOM 3376 O O . THR A 1 420 ? -12.200 9.808 24.279 1.00 89.25 420 THR A O 1
ATOM 3379 N N . ASP A 1 421 ? -10.916 10.245 22.493 1.00 86.81 421 ASP A N 1
ATOM 3380 C CA . ASP A 1 421 ? -10.708 11.656 22.811 1.00 86.81 421 ASP A CA 1
ATOM 3381 C C . ASP A 1 421 ? -11.909 12.505 22.361 1.00 86.81 421 ASP A C 1
ATOM 3383 O O . ASP A 1 421 ? -12.024 12.961 21.219 1.00 86.81 421 ASP A O 1
ATOM 3387 N N . HIS A 1 422 ? -12.829 12.732 23.297 1.00 81.19 422 HIS A N 1
ATOM 3388 C CA . HIS A 1 422 ? -14.022 13.548 23.076 1.00 81.19 422 HIS A CA 1
ATOM 3389 C C . HIS A 1 422 ? -13.748 15.046 22.918 1.00 81.19 422 HIS A C 1
ATOM 3391 O O . HIS A 1 422 ? -14.616 15.749 22.400 1.00 81.19 422 HIS A O 1
ATOM 3397 N N . HIS A 1 423 ? -12.583 15.537 23.344 1.00 83.94 423 HIS A N 1
ATOM 3398 C CA . HIS A 1 423 ? -12.229 16.945 23.203 1.00 83.94 423 HIS A CA 1
ATOM 3399 C C . HIS A 1 423 ? -11.723 17.242 21.795 1.00 83.94 423 HIS A C 1
ATOM 3401 O O . HIS A 1 423 ? -12.142 18.229 21.191 1.00 83.94 423 HIS A O 1
ATOM 3407 N N . ARG A 1 424 ? -10.851 16.380 21.262 1.00 86.12 424 ARG A N 1
ATOM 3408 C CA . ARG A 1 424 ? -10.277 16.552 19.921 1.00 86.12 424 ARG A CA 1
ATOM 3409 C C . ARG A 1 424 ? -11.211 16.074 18.812 1.00 86.12 424 ARG A C 1
ATOM 3411 O O . ARG A 1 424 ? -11.291 16.729 17.776 1.00 86.12 424 ARG A O 1
ATOM 3418 N N . PHE A 1 425 ? -11.929 14.967 19.021 1.00 89.88 425 PHE A N 1
ATOM 3419 C CA . PHE A 1 425 ? -12.745 14.325 17.982 1.00 89.88 425 PHE A CA 1
ATOM 3420 C C . PHE A 1 425 ? -14.185 14.050 18.452 1.00 89.88 425 PHE A C 1
ATOM 3422 O O . PHE A 1 425 ? -14.629 12.893 18.535 1.00 89.88 425 PHE A O 1
ATOM 3429 N N . PRO A 1 426 ? -14.965 15.106 18.756 1.00 86.12 426 PRO A N 1
ATOM 3430 C CA . PRO A 1 426 ? -16.356 14.945 19.150 1.00 86.12 426 PRO A CA 1
ATOM 3431 C C . PRO A 1 426 ? -17.167 14.327 18.004 1.00 86.12 426 PRO A C 1
ATOM 3433 O O . PRO A 1 426 ? -17.103 14.771 16.863 1.00 86.12 426 PRO A O 1
ATOM 3436 N N . ASN A 1 427 ? -17.961 13.300 18.318 1.00 85.62 427 ASN A N 1
ATOM 3437 C CA . ASN A 1 427 ? -18.904 12.665 17.387 1.00 85.62 427 ASN A CA 1
ATOM 3438 C C . ASN A 1 427 ? -18.296 12.138 16.070 1.00 85.62 427 ASN A C 1
ATOM 3440 O O . ASN A 1 427 ? -18.995 12.088 15.061 1.00 85.62 427 ASN A O 1
ATOM 3444 N N . TRP A 1 428 ? -17.030 11.693 16.078 1.00 90.88 428 TRP A N 1
ATOM 3445 C CA . TRP A 1 428 ? -16.426 11.046 14.905 1.00 90.88 428 TRP A CA 1
ATOM 3446 C C . TRP A 1 428 ? -17.295 9.879 14.380 1.00 90.88 428 TRP A C 1
ATOM 3448 O O . TRP A 1 428 ? -17.731 9.042 15.188 1.00 90.88 428 TRP A O 1
ATOM 3458 N N . PRO A 1 429 ? -17.572 9.806 13.064 1.00 90.00 429 PRO A N 1
ATOM 3459 C CA . PRO A 1 429 ? -18.483 8.815 12.501 1.00 90.00 429 PRO A CA 1
ATOM 3460 C C . PRO A 1 429 ? -17.909 7.394 12.559 1.00 90.00 429 PRO A C 1
ATOM 3462 O O . PRO A 1 429 ? -16.732 7.165 12.283 1.00 90.00 429 PRO A O 1
ATOM 3465 N N . ILE A 1 430 ? -18.775 6.428 12.875 1.00 91.19 430 ILE A N 1
ATOM 3466 C CA . ILE A 1 430 ? -18.453 4.996 12.903 1.00 91.19 430 ILE A CA 1
ATOM 3467 C C . ILE A 1 430 ? -19.174 4.334 11.730 1.00 91.19 430 ILE A C 1
ATOM 3469 O O . ILE A 1 430 ? -20.403 4.268 11.726 1.00 91.19 430 ILE A O 1
ATOM 3473 N N . ARG A 1 431 ? -18.418 3.886 10.721 1.00 84.88 431 ARG A N 1
ATOM 3474 C CA . ARG A 1 431 ? -18.975 3.409 9.439 1.00 84.88 431 ARG A CA 1
ATOM 3475 C C . ARG A 1 431 ? -19.655 2.048 9.563 1.00 84.88 431 ARG A C 1
ATOM 3477 O O . ARG A 1 431 ? -20.765 1.869 9.077 1.00 84.88 431 ARG A O 1
ATOM 3484 N N . GLU A 1 432 ? -19.007 1.116 10.259 1.00 88.50 432 GLU A N 1
ATOM 3485 C CA . GLU A 1 432 ? -19.465 -0.269 10.422 1.00 88.50 432 GLU A CA 1
ATOM 3486 C C . GLU A 1 432 ? -19.512 -0.643 11.914 1.00 88.50 432 GLU A C 1
ATOM 3488 O O . GLU A 1 432 ? -18.633 -1.348 12.417 1.00 88.50 432 GLU A O 1
ATOM 3493 N N . PRO A 1 433 ? -20.530 -0.167 12.664 1.00 91.94 433 PRO A N 1
ATOM 3494 C CA . PRO A 1 433 ? -20.566 -0.292 14.123 1.00 91.94 433 PRO A CA 1
ATOM 3495 C C . PRO A 1 433 ? -20.510 -1.740 14.618 1.00 91.94 433 PRO A C 1
ATOM 3497 O O . PRO A 1 433 ? -19.883 -2.024 15.634 1.00 91.94 433 PRO A O 1
ATOM 3500 N N . VAL A 1 434 ? -21.147 -2.667 13.895 1.00 92.25 434 VAL A N 1
ATOM 3501 C CA . VAL A 1 434 ? -21.212 -4.083 14.284 1.00 92.25 434 VAL A CA 1
ATOM 3502 C C . VAL A 1 434 ? -19.865 -4.780 14.085 1.00 92.25 434 VAL A C 1
ATOM 3504 O O . VAL A 1 434 ? -19.428 -5.518 14.966 1.00 92.25 434 VAL A O 1
ATOM 3507 N N . GLU A 1 435 ? -19.195 -4.560 12.951 1.00 90.44 435 GLU A N 1
ATOM 3508 C CA . GLU A 1 435 ? -17.880 -5.161 12.689 1.00 90.44 435 GLU A CA 1
ATOM 3509 C C . GLU A 1 435 ? -16.819 -4.596 13.623 1.00 90.44 435 GLU A C 1
ATOM 3511 O O . GLU A 1 435 ? -16.065 -5.353 14.235 1.00 90.44 435 GLU A O 1
ATOM 3516 N N . PHE A 1 436 ? -16.837 -3.279 13.824 1.00 92.31 436 PHE A N 1
ATOM 3517 C CA . PHE A 1 436 ? -15.940 -2.622 14.759 1.00 92.31 436 PHE A CA 1
ATOM 3518 C C . PHE A 1 436 ? -16.150 -3.106 16.203 1.00 92.31 436 PHE A C 1
ATOM 3520 O O . PHE A 1 436 ? -15.174 -3.400 16.892 1.00 92.31 436 PHE A O 1
ATOM 3527 N N . LEU A 1 437 ? -17.399 -3.301 16.651 1.00 93.56 437 LEU A N 1
ATOM 3528 C CA . LEU A 1 437 ? -17.681 -3.880 17.970 1.00 93.56 437 LEU A CA 1
ATOM 3529 C C . LEU A 1 437 ? -17.105 -5.298 18.115 1.00 93.56 437 LEU A C 1
ATOM 3531 O O . LEU A 1 437 ? -16.504 -5.612 19.143 1.00 93.56 437 LEU A O 1
ATOM 3535 N N . ARG A 1 438 ? -17.246 -6.155 17.092 1.00 92.19 438 ARG A N 1
ATOM 3536 C CA . ARG A 1 438 ? -16.645 -7.504 17.102 1.00 92.19 438 ARG A CA 1
ATOM 3537 C C . ARG A 1 438 ? -15.121 -7.440 17.187 1.00 92.19 438 ARG A C 1
ATOM 3539 O O . ARG A 1 438 ? -14.530 -8.212 17.939 1.00 92.19 438 ARG A O 1
ATOM 3546 N N . ALA A 1 439 ? -14.499 -6.513 16.463 1.00 90.75 439 ALA A N 1
ATOM 3547 C CA . ALA A 1 439 ? -13.058 -6.303 16.509 1.00 90.75 439 ALA A CA 1
ATOM 3548 C C . ALA A 1 439 ? -12.593 -5.843 17.898 1.00 90.75 439 ALA A C 1
ATOM 3550 O O . ALA A 1 439 ? -11.641 -6.406 18.435 1.00 90.75 439 ALA A O 1
ATOM 3551 N N . CYS A 1 440 ? -13.306 -4.902 18.530 1.00 93.31 440 CYS A N 1
ATOM 3552 C CA . CYS A 1 440 ? -13.034 -4.478 19.906 1.00 93.31 440 CYS A CA 1
ATOM 3553 C C . CYS A 1 440 ? -13.157 -5.635 20.907 1.00 93.31 440 CYS A C 1
ATOM 3555 O O . CYS A 1 440 ? -12.289 -5.785 21.763 1.00 93.31 440 CYS A O 1
ATOM 3557 N N . LEU A 1 441 ? -14.188 -6.479 20.787 1.00 92.69 441 LEU A N 1
ATOM 3558 C CA . LEU A 1 441 ? -14.351 -7.669 21.634 1.00 92.69 441 LEU A CA 1
ATOM 3559 C C . LEU A 1 441 ? -13.198 -8.667 21.449 1.00 92.69 441 LEU A C 1
ATOM 3561 O O . LEU A 1 441 ? -12.688 -9.208 22.430 1.00 92.69 441 LEU A O 1
ATOM 3565 N N . SER A 1 442 ? -12.755 -8.888 20.207 1.00 90.06 442 SER A N 1
ATOM 3566 C CA . SER A 1 442 ? -11.596 -9.742 19.919 1.00 90.06 442 SER A CA 1
ATOM 3567 C C . SER A 1 442 ? -10.308 -9.154 20.497 1.00 90.06 442 SER A C 1
ATOM 3569 O O . SER A 1 442 ? -9.556 -9.865 21.156 1.00 90.06 442 SER A O 1
ATOM 3571 N N . ALA A 1 443 ? -10.072 -7.853 20.309 1.00 89.00 443 ALA A N 1
ATOM 3572 C CA . ALA A 1 443 ? -8.903 -7.158 20.843 1.00 89.00 443 ALA A CA 1
ATOM 3573 C C . ALA A 1 443 ? -8.873 -7.188 22.379 1.00 89.00 443 ALA A C 1
ATOM 3575 O O . ALA A 1 443 ? -7.817 -7.386 22.976 1.00 89.00 443 ALA A O 1
ATOM 3576 N N . TRP A 1 444 ? -10.034 -7.046 23.025 1.00 90.56 444 TRP A N 1
ATOM 3577 C CA . TRP A 1 444 ? -10.156 -7.151 24.476 1.00 90.56 444 TRP A CA 1
ATOM 3578 C C . TRP A 1 444 ? -9.812 -8.553 24.980 1.00 90.56 444 TRP A C 1
ATOM 3580 O O . TRP A 1 444 ? -9.025 -8.705 25.917 1.00 90.56 444 TRP A O 1
ATOM 3590 N N . GLN A 1 445 ? -10.361 -9.581 24.330 1.00 87.81 445 GLN A N 1
ATOM 3591 C CA . GLN A 1 445 ? -10.073 -10.972 24.657 1.00 87.81 445 GLN A CA 1
ATOM 3592 C C . GLN A 1 445 ? -8.583 -11.293 24.472 1.00 87.81 445 GLN A C 1
ATOM 3594 O O . GLN A 1 445 ? -7.992 -11.949 25.333 1.00 87.81 445 GLN A O 1
ATOM 3599 N N . ASP A 1 446 ? -7.968 -10.815 23.391 1.00 82.50 446 ASP A N 1
ATOM 3600 C CA . ASP A 1 446 ? -6.541 -10.993 23.109 1.00 82.50 446 ASP A CA 1
ATOM 3601 C C . ASP A 1 446 ? -5.646 -10.318 24.155 1.00 82.50 446 ASP A C 1
ATOM 3603 O O . ASP A 1 446 ? -4.606 -10.868 24.515 1.00 82.50 446 ASP A O 1
ATOM 3607 N N . GLU A 1 447 ? -6.037 -9.141 24.651 1.00 84.31 447 GLU A N 1
ATOM 3608 C CA . GLU A 1 447 ? -5.282 -8.409 25.673 1.00 84.31 447 GLU A CA 1
ATOM 3609 C C . GLU A 1 447 ? -5.394 -9.088 27.049 1.00 84.31 447 GLU A C 1
ATOM 3611 O O . GLU A 1 447 ? -4.396 -9.214 27.756 1.00 84.31 447 GLU A O 1
ATOM 3616 N N . ILE A 1 448 ? -6.573 -9.612 27.411 1.00 80.62 448 ILE A N 1
ATOM 3617 C CA . ILE A 1 448 ? -6.757 -10.380 28.656 1.00 80.62 448 ILE A CA 1
ATOM 3618 C C . ILE A 1 448 ? -6.033 -11.731 28.591 1.00 80.62 448 ILE A C 1
ATOM 3620 O O . ILE A 1 448 ? -5.451 -12.178 29.578 1.00 80.62 448 ILE A O 1
ATOM 3624 N N . THR A 1 449 ? -6.088 -12.414 27.445 1.00 78.00 449 THR A N 1
ATOM 3625 C CA . THR A 1 449 ? -5.511 -13.761 27.267 1.00 78.00 449 THR A CA 1
ATOM 3626 C C . THR A 1 449 ? -4.128 -13.751 26.635 1.00 78.00 449 THR A C 1
ATOM 3628 O O . THR A 1 449 ? -3.688 -14.759 26.073 1.00 78.00 449 THR A O 1
ATOM 3631 N N . ARG A 1 450 ? -3.436 -12.614 26.739 1.00 73.50 450 ARG A N 1
ATOM 3632 C CA . ARG A 1 450 ? -2.139 -12.369 26.118 1.00 73.50 450 ARG A CA 1
ATOM 3633 C C . ARG A 1 450 ? -1.157 -13.487 26.467 1.00 73.50 450 ARG A C 1
ATOM 3635 O O . ARG A 1 450 ? -0.781 -13.684 27.620 1.00 73.50 450 ARG A O 1
ATOM 3642 N N . LYS A 1 451 ? -0.768 -14.254 25.447 1.00 64.12 451 LYS A N 1
ATOM 3643 C CA . LYS A 1 451 ? 0.202 -15.348 25.569 1.00 64.12 451 LYS A CA 1
ATOM 3644 C C . LYS A 1 451 ? 1.627 -14.804 25.431 1.00 64.12 451 LYS A C 1
ATOM 3646 O O . LYS A 1 451 ? 1.825 -13.833 24.697 1.00 64.12 451 LYS A O 1
ATOM 3651 N N . PRO A 1 452 ? 2.625 -15.430 26.080 1.00 63.31 452 PRO A N 1
ATOM 3652 C CA . PRO A 1 452 ? 4.024 -15.106 25.827 1.00 63.31 452 PRO A CA 1
ATOM 3653 C C . PRO A 1 452 ? 4.382 -15.367 24.356 1.00 63.31 452 PRO A C 1
ATOM 3655 O O . PRO A 1 452 ? 3.733 -16.172 23.682 1.00 63.31 452 PRO A O 1
ATOM 3658 N N . ALA A 1 453 ? 5.417 -14.684 23.864 1.00 67.12 453 ALA A N 1
ATOM 3659 C CA . ALA A 1 453 ? 5.907 -14.850 22.497 1.00 67.12 453 ALA A CA 1
ATOM 3660 C C . ALA A 1 453 ? 6.188 -16.323 22.159 1.00 67.12 453 ALA A C 1
ATOM 3662 O O . ALA A 1 453 ? 6.647 -17.089 23.007 1.00 67.12 453 ALA A O 1
ATOM 3663 N N . GLN A 1 454 ? 5.961 -16.703 20.895 1.00 67.56 454 GLN A N 1
ATOM 3664 C CA . GLN A 1 454 ? 6.131 -18.085 20.429 1.00 67.56 454 GLN A CA 1
ATOM 3665 C C . GLN A 1 454 ? 7.578 -18.597 20.559 1.00 67.56 454 GLN A C 1
ATOM 3667 O O . GLN A 1 454 ? 7.786 -19.803 20.673 1.00 67.56 454 GLN A O 1
ATOM 3672 N N . MET A 1 455 ? 8.573 -17.702 20.549 1.00 76.31 455 MET A N 1
ATOM 3673 C CA . MET A 1 455 ? 9.978 -18.032 20.800 1.00 76.31 455 MET A CA 1
ATOM 3674 C C . MET A 1 455 ? 10.684 -16.920 21.580 1.00 76.31 455 MET A C 1
ATOM 3676 O O . MET A 1 455 ? 10.328 -15.746 21.454 1.00 76.31 455 MET A O 1
ATOM 3680 N N . SER A 1 456 ? 11.690 -17.290 22.374 1.00 83.00 456 SER A N 1
ATOM 3681 C CA . SER A 1 456 ? 12.558 -16.334 23.073 1.00 83.00 456 SER A CA 1
ATOM 3682 C C . SER A 1 456 ? 13.598 -15.712 22.131 1.00 83.00 456 SER A C 1
ATOM 3684 O O . SER A 1 456 ? 13.813 -16.187 21.012 1.00 83.00 456 SER A O 1
ATOM 3686 N N . VAL A 1 457 ? 14.282 -14.653 22.583 1.00 81.44 457 VAL A N 1
ATOM 3687 C CA . VAL A 1 457 ? 15.376 -14.024 21.816 1.00 81.44 457 VAL A CA 1
ATOM 3688 C C . VAL A 1 457 ? 16.492 -15.036 21.547 1.00 81.44 457 VAL A C 1
ATOM 3690 O O . VAL A 1 457 ? 17.014 -15.086 20.437 1.00 81.44 457 VAL A O 1
ATOM 3693 N N . GLU A 1 458 ? 16.812 -15.888 22.520 1.00 83.12 458 GLU A N 1
ATOM 3694 C CA . GLU A 1 458 ? 17.833 -16.935 22.411 1.00 83.12 458 GLU A CA 1
ATOM 3695 C C . GLU A 1 458 ? 17.448 -17.979 21.360 1.00 83.12 458 GLU A C 1
ATOM 3697 O O . GLU A 1 458 ? 18.260 -18.310 20.499 1.00 83.12 458 GLU A O 1
ATOM 3702 N N . GLN A 1 459 ? 16.192 -18.435 21.374 1.00 84.19 459 GLN A N 1
ATOM 3703 C CA . GLN A 1 459 ? 15.675 -19.389 20.392 1.00 84.19 459 GLN A CA 1
ATOM 3704 C C . GLN A 1 459 ? 15.652 -18.791 18.980 1.00 84.19 459 GLN A C 1
ATOM 3706 O O . GLN A 1 459 ? 16.028 -19.458 18.019 1.00 84.19 459 GLN A O 1
ATOM 3711 N N . ALA A 1 460 ? 15.260 -17.523 18.835 1.00 84.75 460 ALA A N 1
ATOM 3712 C CA . ALA A 1 460 ? 15.286 -16.841 17.544 1.00 84.75 460 ALA A CA 1
ATOM 3713 C C . ALA A 1 460 ? 16.724 -16.685 17.010 1.00 84.75 460 ALA A C 1
ATOM 3715 O O . ALA A 1 460 ? 16.972 -16.892 15.819 1.00 84.75 460 ALA A O 1
ATOM 3716 N N . CYS A 1 461 ? 17.688 -16.383 17.890 1.00 84.56 461 CYS A N 1
ATOM 3717 C CA . CYS A 1 461 ? 19.108 -16.329 17.537 1.00 84.56 461 CYS A CA 1
ATOM 3718 C C . CYS A 1 461 ? 19.630 -17.698 17.094 1.00 84.56 461 CYS A C 1
ATOM 3720 O O . CYS A 1 461 ? 20.280 -17.785 16.055 1.00 84.56 461 CYS A O 1
ATOM 3722 N N . GLU A 1 462 ? 19.298 -18.768 17.821 1.00 86.12 462 GLU A N 1
ATOM 3723 C CA . GLU A 1 462 ? 19.675 -20.141 17.472 1.00 86.12 462 GLU A CA 1
ATOM 3724 C C . GLU A 1 462 ? 19.129 -20.541 16.094 1.00 86.12 462 GLU A C 1
ATOM 3726 O O . GLU A 1 462 ? 19.864 -21.070 15.259 1.00 86.12 462 GLU A O 1
ATOM 3731 N N . ARG A 1 463 ? 17.864 -20.208 15.805 1.00 86.31 463 ARG A N 1
ATOM 3732 C CA . ARG A 1 463 ? 17.227 -20.487 14.507 1.00 86.31 463 ARG A CA 1
ATOM 3733 C C . ARG A 1 463 ? 17.896 -19.764 13.342 1.00 86.31 463 ARG A C 1
ATOM 3735 O O . ARG A 1 463 ? 17.991 -20.342 12.261 1.00 86.31 463 ARG A O 1
ATOM 3742 N N . LEU A 1 464 ? 18.374 -18.536 13.551 1.00 84.75 464 LEU A N 1
ATOM 3743 C CA . LEU A 1 464 ? 19.142 -17.800 12.543 1.00 84.75 464 LEU A CA 1
ATOM 3744 C C . LEU A 1 464 ? 20.646 -18.128 12.559 1.00 84.75 464 LEU A C 1
ATOM 3746 O O . LEU A 1 464 ? 21.371 -17.683 11.673 1.00 84.75 464 LEU A O 1
ATOM 3750 N N . GLY A 1 465 ? 21.133 -18.916 13.520 1.00 82.00 465 GLY A N 1
ATOM 3751 C CA . GLY A 1 465 ? 22.561 -19.198 13.685 1.00 82.00 465 GLY A CA 1
ATOM 3752 C C . GLY A 1 465 ? 23.379 -17.968 14.101 1.00 82.00 465 GLY A C 1
ATOM 3753 O O . GLY A 1 465 ? 24.517 -17.813 13.660 1.00 82.00 465 GLY A O 1
ATOM 3754 N N . LEU A 1 466 ? 22.786 -17.077 14.900 1.00 84.56 466 LEU A N 1
ATOM 3755 C CA . LEU A 1 466 ? 23.401 -15.857 15.426 1.00 84.56 466 LEU A CA 1
ATOM 3756 C C . LEU A 1 466 ? 23.876 -16.055 16.869 1.00 84.56 466 LEU A C 1
ATOM 3758 O O . LEU A 1 466 ? 23.252 -16.776 17.646 1.00 84.56 466 LEU A O 1
ATOM 3762 N N . SER A 1 467 ? 24.956 -15.367 17.246 1.00 75.69 467 SER A N 1
ATOM 3763 C CA . SER A 1 467 ? 25.445 -15.357 18.630 1.00 75.69 467 SER A CA 1
ATOM 3764 C C . SER A 1 467 ? 24.608 -14.417 19.507 1.00 75.69 467 SER A C 1
ATOM 3766 O O . SER A 1 467 ? 24.232 -13.319 19.088 1.00 75.69 467 SER A O 1
ATOM 3768 N N . THR A 1 468 ? 24.324 -14.827 20.744 1.00 69.94 468 THR A N 1
ATOM 3769 C CA . THR A 1 468 ? 23.650 -13.991 21.753 1.00 69.94 468 THR A CA 1
ATOM 3770 C C . THR A 1 468 ? 24.620 -13.085 22.517 1.00 69.94 468 THR A C 1
ATOM 3772 O O . THR A 1 468 ? 24.184 -12.093 23.101 1.00 69.94 468 THR A O 1
ATOM 3775 N N . THR A 1 469 ? 25.922 -13.391 22.497 1.00 64.19 469 THR A N 1
ATOM 3776 C CA . THR A 1 469 ? 26.955 -12.740 23.321 1.00 64.19 469 THR A CA 1
ATOM 3777 C C . THR A 1 469 ? 27.873 -11.795 22.540 1.00 64.19 469 THR A C 1
ATOM 3779 O O . THR A 1 469 ? 28.383 -10.837 23.120 1.00 64.19 469 THR A O 1
ATOM 3782 N N . ASP A 1 470 ? 28.057 -12.003 21.232 1.00 65.06 470 ASP A N 1
ATOM 3783 C CA . ASP A 1 470 ? 28.944 -11.172 20.404 1.00 65.06 470 ASP A CA 1
ATOM 3784 C C . ASP A 1 470 ? 28.247 -9.917 19.871 1.00 65.06 470 ASP A C 1
ATOM 3786 O O . ASP A 1 470 ? 27.239 -9.998 19.178 1.00 65.06 470 ASP A O 1
ATOM 3790 N N . SER A 1 471 ? 28.813 -8.731 20.112 1.00 55.97 471 SER A N 1
ATOM 3791 C CA . SER A 1 471 ? 28.214 -7.465 19.646 1.00 55.97 471 SER A CA 1
ATOM 3792 C C . SER A 1 471 ? 28.437 -7.178 18.152 1.00 55.97 471 SER A C 1
ATOM 3794 O O . SER A 1 471 ? 27.653 -6.445 17.560 1.00 55.97 471 SER A O 1
ATOM 3796 N N . ALA A 1 472 ? 29.465 -7.768 17.526 1.00 53.72 472 ALA A N 1
ATOM 3797 C CA . ALA A 1 472 ? 29.796 -7.562 16.106 1.00 53.72 472 ALA A CA 1
ATOM 3798 C C . ALA A 1 472 ? 29.182 -8.615 15.155 1.00 53.72 472 ALA A C 1
ATOM 3800 O O . ALA A 1 472 ? 29.108 -8.388 13.950 1.00 53.72 472 ALA A O 1
ATOM 3801 N N . ALA A 1 473 ? 28.741 -9.762 15.686 1.00 56.44 473 ALA A N 1
ATOM 3802 C CA . ALA A 1 473 ? 28.110 -10.862 14.942 1.00 56.44 473 ALA A CA 1
ATOM 3803 C C . ALA A 1 473 ? 26.792 -11.334 15.589 1.00 56.44 473 ALA A C 1
ATOM 3805 O O . ALA A 1 473 ? 26.307 -12.436 15.320 1.00 56.44 473 ALA A O 1
ATOM 3806 N N . GLY A 1 474 ? 26.235 -10.514 16.479 1.00 65.38 474 GLY A N 1
ATOM 3807 C CA . GLY A 1 474 ? 25.031 -10.830 17.231 1.00 65.38 474 GLY A CA 1
ATOM 3808 C C . GLY A 1 474 ? 23.777 -10.207 16.650 1.00 65.38 474 GLY A C 1
ATOM 3809 O O . GLY A 1 474 ? 23.800 -9.378 15.742 1.00 65.38 474 GLY A O 1
ATOM 3810 N N . TRP A 1 475 ? 22.649 -10.592 17.232 1.00 69.06 475 TRP A N 1
ATOM 3811 C CA . TRP A 1 475 ? 21.314 -10.208 16.776 1.00 69.06 475 TRP A CA 1
ATOM 3812 C C . TRP A 1 475 ? 21.002 -8.702 16.854 1.00 69.06 475 TRP A C 1
ATOM 3814 O O . TRP A 1 475 ? 20.035 -8.247 16.251 1.00 69.06 475 TRP A O 1
ATOM 3824 N N . LYS A 1 476 ? 21.819 -7.914 17.567 1.00 71.56 476 LYS A N 1
ATOM 3825 C CA . LYS A 1 476 ? 21.702 -6.446 17.615 1.00 71.56 476 LYS A CA 1
ATOM 3826 C C . LYS A 1 476 ? 22.162 -5.766 16.321 1.00 71.56 476 LYS A C 1
ATOM 3828 O O . LYS A 1 476 ? 21.750 -4.639 16.060 1.00 71.56 476 LYS A O 1
ATOM 3833 N N . ASP A 1 477 ? 22.985 -6.433 15.510 1.00 72.88 477 ASP A N 1
ATOM 3834 C CA . ASP A 1 477 ? 23.360 -5.949 14.182 1.00 72.88 477 ASP A CA 1
ATOM 3835 C C . ASP A 1 477 ? 22.326 -6.406 13.141 1.00 72.88 477 ASP A C 1
ATOM 3837 O O . ASP A 1 477 ? 22.271 -7.571 12.737 1.00 72.88 477 ASP A O 1
ATOM 3841 N N . THR A 1 478 ? 21.522 -5.459 12.649 1.00 68.62 478 THR A N 1
ATOM 3842 C CA . THR A 1 478 ? 20.506 -5.713 11.617 1.00 68.62 478 THR A CA 1
ATOM 3843 C C . THR A 1 478 ? 21.113 -6.299 10.335 1.00 68.62 478 THR A C 1
ATOM 3845 O O . THR A 1 478 ? 20.447 -7.058 9.630 1.00 68.62 478 THR A O 1
ATOM 3848 N N . SER A 1 479 ? 22.374 -5.988 10.015 1.00 68.62 479 SER A N 1
ATOM 3849 C CA . SER A 1 479 ? 23.046 -6.516 8.826 1.00 68.62 479 SER A CA 1
ATOM 3850 C C . SER A 1 479 ? 23.438 -7.992 8.987 1.00 68.62 479 SER A C 1
ATOM 3852 O O . SER A 1 479 ? 23.237 -8.785 8.063 1.00 68.62 479 SER A O 1
ATOM 3854 N N . ALA A 1 480 ? 23.912 -8.401 10.170 1.00 75.62 480 ALA A N 1
ATOM 3855 C CA . ALA A 1 480 ? 24.154 -9.801 10.514 1.00 75.62 480 ALA A CA 1
ATOM 3856 C C . ALA A 1 480 ? 22.860 -10.626 10.474 1.00 75.62 480 ALA A C 1
ATOM 3858 O O . ALA A 1 480 ? 22.828 -11.665 9.811 1.00 75.62 480 ALA A O 1
ATOM 3859 N N . VAL A 1 481 ? 21.781 -10.117 11.079 1.00 78.06 481 VAL A N 1
ATOM 3860 C CA . VAL A 1 481 ? 20.455 -10.760 11.069 1.00 78.06 481 VAL A CA 1
ATOM 3861 C C . VAL A 1 481 ? 19.942 -10.958 9.638 1.00 78.06 481 VAL A C 1
ATOM 3863 O O . VAL A 1 481 ? 19.514 -12.055 9.277 1.00 78.06 481 VAL A O 1
ATOM 3866 N N . ARG A 1 482 ? 20.065 -9.935 8.778 1.00 71.75 482 ARG A N 1
ATOM 3867 C CA . ARG A 1 482 ? 19.708 -10.016 7.349 1.00 71.75 482 ARG A CA 1
ATOM 3868 C C . ARG A 1 482 ? 20.518 -11.063 6.590 1.00 71.75 482 ARG A C 1
ATOM 3870 O O . ARG A 1 482 ? 19.937 -11.847 5.844 1.00 71.75 482 ARG A O 1
ATOM 3877 N N . ARG A 1 483 ? 21.844 -11.098 6.765 1.00 74.81 483 ARG A N 1
ATOM 3878 C CA . ARG A 1 483 ? 22.715 -12.076 6.084 1.00 74.81 483 ARG A CA 1
ATOM 3879 C C . ARG A 1 483 ? 22.386 -13.510 6.495 1.00 74.81 483 ARG A C 1
ATOM 3881 O O . ARG A 1 483 ? 22.311 -14.391 5.638 1.00 74.81 483 ARG A O 1
ATOM 3888 N N . ALA A 1 484 ? 22.180 -13.728 7.791 1.00 81.12 484 ALA A N 1
ATOM 3889 C CA . ALA A 1 484 ? 21.803 -15.018 8.349 1.00 81.12 484 ALA A CA 1
ATOM 3890 C C . ALA A 1 484 ? 20.456 -15.502 7.796 1.00 81.12 484 ALA A C 1
ATOM 3892 O O . ALA A 1 484 ? 20.368 -16.609 7.257 1.00 81.12 484 ALA A O 1
ATOM 3893 N N . TYR A 1 485 ? 19.444 -14.630 7.830 1.00 81.56 485 TYR A N 1
ATOM 3894 C CA . TYR A 1 485 ? 18.143 -14.900 7.235 1.00 81.56 485 TYR A CA 1
ATOM 3895 C C . TYR A 1 485 ? 18.258 -15.225 5.744 1.00 81.56 485 TYR A C 1
ATOM 3897 O O . TYR A 1 485 ? 17.771 -16.266 5.325 1.00 81.56 485 TYR A O 1
ATOM 3905 N N . PHE A 1 486 ? 18.971 -14.417 4.950 1.00 71.12 486 PHE A N 1
ATOM 3906 C CA . PHE A 1 486 ? 19.116 -14.636 3.506 1.00 71.12 486 PHE A CA 1
ATOM 3907 C C . PHE A 1 486 ? 19.686 -16.022 3.179 1.00 71.12 486 PHE A C 1
ATOM 3909 O O . PHE A 1 486 ? 19.149 -16.747 2.338 1.00 71.12 486 PHE A O 1
ATOM 3916 N N . LYS A 1 487 ? 20.746 -16.422 3.888 1.00 80.12 487 LYS A N 1
ATOM 3917 C CA . LYS A 1 487 ? 21.390 -17.728 3.710 1.00 80.12 487 LYS A CA 1
ATOM 3918 C C . LYS A 1 487 ? 20.420 -18.885 3.977 1.00 80.12 487 LYS A C 1
ATOM 3920 O O . LYS A 1 487 ? 20.437 -19.879 3.251 1.00 80.12 487 LYS A O 1
ATOM 3925 N N . LEU A 1 488 ? 19.588 -18.765 5.011 1.00 81.00 488 LEU A N 1
ATOM 3926 C CA . LEU A 1 488 ? 18.641 -19.804 5.417 1.00 81.00 488 LEU A CA 1
ATOM 3927 C C . LEU A 1 488 ? 17.362 -19.790 4.567 1.00 81.00 488 LEU A C 1
ATOM 3929 O O . LEU A 1 488 ? 16.936 -20.840 4.092 1.00 81.00 488 LEU A O 1
ATOM 3933 N N . ALA A 1 489 ? 16.806 -18.613 4.287 1.00 73.38 489 ALA A N 1
ATOM 3934 C CA . ALA A 1 489 ? 15.646 -18.411 3.426 1.00 73.38 489 ALA A CA 1
ATOM 3935 C C . ALA A 1 489 ? 15.897 -18.943 2.008 1.00 73.38 489 ALA A C 1
ATOM 3937 O O . ALA A 1 489 ? 15.041 -19.620 1.447 1.00 73.38 489 ALA A O 1
ATOM 3938 N N . GLN A 1 490 ? 17.095 -18.733 1.445 1.00 70.94 490 GLN A N 1
ATOM 3939 C CA . GLN A 1 490 ? 17.464 -19.284 0.136 1.00 70.94 490 GLN A CA 1
ATOM 3940 C C . GLN A 1 490 ? 17.551 -20.820 0.140 1.00 70.94 490 GLN A C 1
ATOM 3942 O O . GLN A 1 490 ? 17.261 -21.452 -0.879 1.00 70.94 490 GLN A O 1
ATOM 3947 N N . LYS A 1 491 ? 17.953 -21.416 1.269 1.00 77.38 491 LYS A N 1
ATOM 3948 C CA . LYS A 1 491 ? 18.104 -22.868 1.438 1.00 77.38 491 LYS A CA 1
ATOM 3949 C C . LYS A 1 491 ? 16.760 -23.578 1.627 1.00 77.38 491 LYS A C 1
ATOM 3951 O O . LYS A 1 491 ? 16.578 -24.674 1.102 1.00 77.38 491 LYS A O 1
ATOM 3956 N N . TYR A 1 492 ? 15.836 -22.962 2.363 1.00 74.62 492 TYR A N 1
ATOM 3957 C CA . TYR A 1 492 ? 14.552 -23.563 2.744 1.00 74.62 492 TYR A CA 1
ATOM 3958 C C . TYR A 1 492 ? 13.347 -22.984 1.992 1.00 74.62 492 TYR A C 1
ATOM 3960 O O . TYR A 1 492 ? 12.210 -23.261 2.352 1.00 74.62 492 TYR A O 1
ATOM 3968 N N . HIS A 1 493 ? 13.577 -22.203 0.933 1.00 71.31 493 HIS A N 1
ATOM 3969 C CA . HIS A 1 493 ? 12.508 -21.586 0.151 1.00 71.31 493 HIS A CA 1
ATOM 3970 C C . HIS A 1 493 ? 11.504 -22.633 -0.386 1.00 71.31 493 HIS A C 1
ATOM 3972 O O . HIS A 1 493 ? 11.947 -23.567 -1.064 1.00 71.31 493 HIS A O 1
ATOM 3978 N N . PRO A 1 494 ? 10.178 -22.451 -0.207 1.00 65.75 494 PRO A N 1
ATOM 3979 C CA . PRO A 1 494 ? 9.162 -23.440 -0.591 1.00 65.75 494 PRO A CA 1
ATOM 3980 C C . PRO A 1 494 ? 9.199 -23.855 -2.071 1.00 65.75 494 PRO A C 1
ATOM 3982 O O . PRO A 1 494 ? 9.015 -25.024 -2.389 1.00 65.75 494 PRO A O 1
ATOM 3985 N N . ASP A 1 495 ? 9.507 -22.921 -2.984 1.00 59.09 495 ASP A N 1
ATOM 3986 C CA . ASP A 1 495 ? 9.630 -23.231 -4.424 1.00 59.09 495 ASP A CA 1
ATOM 3987 C C . ASP A 1 495 ? 10.845 -24.123 -4.770 1.00 59.09 495 ASP A C 1
ATOM 3989 O O . ASP A 1 495 ? 10.847 -24.773 -5.812 1.00 59.09 495 ASP A O 1
ATOM 3993 N N . LYS A 1 496 ? 11.903 -24.130 -3.944 1.00 65.12 496 LYS A N 1
ATOM 3994 C CA . LYS A 1 496 ? 13.124 -24.933 -4.172 1.00 65.12 496 LYS A CA 1
ATOM 3995 C C . LYS A 1 496 ? 13.175 -26.183 -3.299 1.00 65.12 496 LYS A C 1
ATOM 3997 O O . LYS A 1 496 ? 13.871 -27.133 -3.647 1.00 65.12 496 LYS A O 1
ATOM 4002 N N . ASN A 1 497 ? 12.473 -26.160 -2.171 1.00 69.12 497 ASN A N 1
ATOM 4003 C CA . ASN A 1 497 ? 12.418 -27.232 -1.196 1.00 69.12 497 ASN A CA 1
ATOM 4004 C C . ASN A 1 497 ? 10.971 -27.378 -0.681 1.00 69.12 497 ASN A C 1
ATOM 4006 O O . ASN A 1 497 ? 10.589 -26.662 0.248 1.00 69.12 497 ASN A O 1
ATOM 4010 N N . PRO A 1 498 ? 10.169 -28.285 -1.273 1.00 69.81 498 PRO A N 1
ATOM 4011 C CA . PRO A 1 498 ? 8.770 -28.496 -0.890 1.00 69.81 498 PRO A CA 1
ATOM 4012 C C . PRO A 1 498 ? 8.587 -28.860 0.592 1.00 69.81 498 PRO A C 1
ATOM 4014 O O . PRO A 1 498 ? 7.632 -28.404 1.218 1.00 69.81 498 PRO A O 1
ATOM 4017 N N . ASP A 1 499 ? 9.545 -29.592 1.171 1.00 72.25 499 ASP A N 1
ATOM 4018 C CA . ASP A 1 499 ? 9.548 -30.005 2.584 1.00 72.25 499 ASP A CA 1
ATOM 4019 C C . ASP A 1 499 ? 10.138 -28.927 3.519 1.00 72.25 499 ASP A C 1
ATOM 4021 O O . ASP A 1 499 ? 10.134 -29.063 4.741 1.00 72.25 499 ASP A O 1
ATOM 4025 N N . GLY A 1 500 ? 10.658 -27.826 2.961 1.00 71.00 500 GLY A N 1
ATOM 4026 C CA . GLY A 1 500 ? 11.304 -26.737 3.699 1.00 71.00 500 GLY A CA 1
ATOM 4027 C C . GLY A 1 500 ? 10.348 -25.688 4.270 1.00 71.00 500 GLY A C 1
ATOM 4028 O O . GLY A 1 500 ? 10.796 -24.790 4.982 1.00 71.00 500 GLY A O 1
ATOM 4029 N N . ARG A 1 501 ? 9.043 -25.780 3.979 1.00 72.31 501 ARG A N 1
ATOM 4030 C CA . ARG A 1 501 ? 8.053 -24.738 4.298 1.00 72.31 501 ARG A CA 1
ATOM 4031 C C . ARG A 1 501 ? 7.962 -24.416 5.788 1.00 72.31 501 ARG A C 1
ATOM 4033 O O . ARG A 1 501 ? 7.999 -23.247 6.152 1.00 72.31 501 ARG A O 1
ATOM 4040 N N . GLU A 1 502 ? 7.894 -25.434 6.640 1.00 77.69 502 GLU A N 1
ATOM 4041 C CA . GLU A 1 502 ? 7.796 -25.237 8.091 1.00 77.69 502 GLU A CA 1
ATOM 4042 C C . GLU A 1 502 ? 9.051 -24.544 8.647 1.00 77.69 502 GLU A C 1
ATOM 4044 O O . GLU A 1 502 ? 8.966 -23.608 9.441 1.00 77.69 502 GLU A O 1
ATOM 4049 N N . GLN A 1 503 ? 10.235 -24.944 8.171 1.00 79.25 503 GLN A N 1
ATOM 4050 C CA . GLN A 1 503 ? 11.489 -24.303 8.566 1.00 79.25 503 GLN A CA 1
ATOM 4051 C C . GLN A 1 503 ? 11.555 -22.859 8.070 1.00 79.25 503 GLN A C 1
ATOM 4053 O O . GLN A 1 503 ? 11.997 -21.981 8.805 1.00 79.25 503 GLN A O 1
ATOM 4058 N N . PHE A 1 504 ? 11.085 -22.596 6.850 1.00 76.75 504 PHE A N 1
ATOM 4059 C CA . PHE A 1 504 ? 11.011 -21.251 6.290 1.00 76.75 504 PHE A CA 1
ATOM 4060 C C . PHE A 1 504 ? 10.097 -20.334 7.110 1.00 76.75 504 PHE A C 1
ATOM 4062 O O . PHE A 1 504 ? 10.492 -19.213 7.416 1.00 76.75 504 PHE A O 1
ATOM 4069 N N . GLU A 1 505 ? 8.922 -20.814 7.524 1.00 76.56 505 GLU A N 1
ATOM 4070 C CA . GLU A 1 505 ? 7.993 -20.069 8.386 1.00 76.56 505 GLU A CA 1
ATOM 4071 C C . GLU A 1 505 ? 8.626 -19.754 9.754 1.00 76.56 505 GLU A C 1
ATOM 4073 O O . GLU A 1 505 ? 8.565 -18.613 10.213 1.00 76.56 505 GLU A O 1
ATOM 4078 N N . GLN A 1 506 ? 9.330 -20.714 10.366 1.00 80.75 506 GLN A N 1
ATOM 4079 C CA . GLN A 1 506 ? 10.059 -20.493 11.623 1.00 80.75 506 GLN A CA 1
ATOM 4080 C C . GLN A 1 506 ? 11.224 -19.500 11.472 1.00 80.75 506 GLN A C 1
ATOM 4082 O O . GLN A 1 506 ? 11.433 -18.658 12.345 1.00 80.75 506 GLN A O 1
ATOM 4087 N N . ILE A 1 507 ? 11.979 -19.579 10.371 1.00 82.38 507 ILE A N 1
ATOM 4088 C CA . ILE A 1 507 ? 13.066 -18.642 10.043 1.00 82.38 507 ILE A CA 1
ATOM 4089 C C . ILE A 1 507 ? 12.505 -17.233 9.818 1.00 82.38 507 ILE A C 1
ATOM 4091 O O . ILE A 1 507 ? 13.109 -16.257 10.266 1.00 82.38 507 ILE A O 1
ATOM 4095 N N . ASN A 1 508 ? 11.348 -17.124 9.161 1.00 78.06 508 ASN A N 1
ATOM 4096 C CA . ASN A 1 508 ? 10.672 -15.854 8.926 1.00 78.06 508 ASN A CA 1
ATOM 4097 C C . ASN A 1 508 ? 10.183 -15.230 10.234 1.00 78.06 508 ASN A C 1
ATOM 4099 O O . ASN A 1 508 ? 10.494 -14.072 10.499 1.00 78.06 508 ASN A O 1
ATOM 4103 N N . TYR A 1 509 ? 9.542 -16.016 11.102 1.00 79.00 509 TYR A N 1
ATOM 4104 C CA . TYR A 1 509 ? 9.160 -15.549 12.432 1.00 79.00 509 TYR A CA 1
ATOM 4105 C C . TYR A 1 509 ? 10.383 -15.082 13.234 1.00 79.00 509 TYR A C 1
ATOM 4107 O O . TYR A 1 509 ? 10.365 -13.991 13.798 1.00 79.00 509 TYR A O 1
ATOM 4115 N N . ALA A 1 510 ? 11.462 -15.876 13.284 1.00 83.25 510 ALA A N 1
ATOM 4116 C CA . ALA A 1 510 ? 12.671 -15.529 14.038 1.00 83.25 510 ALA A CA 1
ATOM 4117 C C . ALA A 1 510 ? 13.296 -14.214 13.548 1.00 83.25 510 ALA A C 1
ATOM 4119 O O . ALA A 1 510 ? 13.716 -13.377 14.347 1.00 83.25 510 ALA A O 1
ATOM 4120 N N . TYR A 1 511 ? 13.324 -14.014 12.230 1.00 79.56 511 TYR A N 1
ATOM 4121 C CA . TYR A 1 511 ? 13.793 -12.781 11.614 1.00 79.56 511 TYR A CA 1
ATOM 4122 C C . TYR A 1 511 ? 12.924 -11.578 11.970 1.00 79.56 511 TYR A C 1
ATOM 4124 O O . TYR A 1 511 ? 13.446 -10.561 12.431 1.00 79.56 511 TYR A O 1
ATOM 4132 N N . GLU A 1 512 ? 11.608 -11.683 11.799 1.00 75.12 512 GLU A N 1
ATOM 4133 C CA . GLU A 1 512 ? 10.690 -10.586 12.103 1.00 75.12 512 GLU A CA 1
ATOM 4134 C C . GLU A 1 512 ? 10.678 -10.261 13.614 1.00 75.12 512 GLU A C 1
ATOM 4136 O O . GLU A 1 512 ? 10.683 -9.091 13.997 1.00 75.12 512 GLU A O 1
ATOM 4141 N N . PHE A 1 513 ? 10.780 -11.275 14.483 1.00 78.56 513 PHE A N 1
ATOM 4142 C CA . PHE A 1 513 ? 10.868 -11.116 15.940 1.00 78.56 513 PHE A CA 1
ATOM 4143 C C . PHE A 1 513 ? 12.151 -10.404 16.393 1.00 78.56 513 PHE A C 1
ATOM 4145 O O . PHE A 1 513 ? 12.101 -9.517 17.244 1.00 78.56 513 PHE A O 1
ATOM 4152 N N . LEU A 1 514 ? 13.311 -10.769 15.833 1.00 76.88 514 LEU A N 1
ATOM 4153 C CA . LEU A 1 514 ? 14.588 -10.137 16.188 1.00 76.88 514 LEU A CA 1
ATOM 4154 C C . LEU A 1 514 ? 14.714 -8.714 15.641 1.00 76.88 514 LEU A C 1
ATOM 4156 O O . LEU A 1 514 ? 15.434 -7.899 16.219 1.00 76.88 514 LEU A O 1
ATOM 4160 N N . THR A 1 515 ? 14.031 -8.416 14.536 1.00 70.44 515 THR A N 1
ATOM 4161 C CA . THR A 1 515 ? 14.127 -7.115 13.869 1.00 70.44 515 THR A CA 1
ATOM 4162 C C . THR A 1 515 ? 13.095 -6.096 14.348 1.00 70.44 515 THR A C 1
ATOM 4164 O O . THR A 1 515 ? 13.429 -4.913 14.381 1.00 70.44 515 THR A O 1
ATOM 4167 N N . SER A 1 516 ? 11.898 -6.510 14.782 1.00 68.25 516 SER A N 1
ATOM 4168 C CA . SER A 1 516 ? 10.907 -5.581 15.340 1.00 68.25 516 SER A CA 1
ATOM 4169 C C . SER A 1 516 ? 11.144 -5.325 16.830 1.00 68.25 516 SER A C 1
ATOM 4171 O O . SER A 1 516 ? 11.263 -6.232 17.661 1.00 68.25 516 SER A O 1
ATOM 4173 N N . THR A 1 517 ? 11.196 -4.050 17.203 1.00 62.12 517 THR A N 1
ATOM 4174 C CA . THR A 1 517 ? 11.270 -3.634 18.611 1.00 62.12 517 THR A CA 1
ATOM 4175 C C . THR A 1 517 ? 9.887 -3.662 19.259 1.00 62.12 517 THR A C 1
ATOM 4177 O O . THR A 1 517 ? 9.774 -3.999 20.439 1.00 62.12 517 THR A O 1
ATOM 4180 N N . LEU A 1 518 ? 8.832 -3.396 18.481 1.00 58.06 518 LEU A N 1
ATOM 4181 C CA . LEU A 1 518 ? 7.440 -3.413 18.937 1.00 58.06 518 LEU A CA 1
ATOM 4182 C C . LEU A 1 518 ? 6.961 -4.820 19.301 1.00 58.06 518 LEU A C 1
ATOM 4184 O O . LEU A 1 518 ? 6.315 -4.986 20.335 1.00 58.06 518 LEU A O 1
ATOM 4188 N N . VAL A 1 519 ? 7.316 -5.842 18.515 1.00 61.31 519 VAL A N 1
ATOM 4189 C CA . VAL A 1 519 ? 6.961 -7.240 18.822 1.00 61.31 519 VAL A CA 1
ATOM 4190 C C . VAL A 1 519 ? 7.605 -7.684 20.138 1.00 61.31 519 VAL A C 1
ATOM 4192 O O . VAL A 1 519 ? 6.946 -8.291 20.982 1.00 61.31 519 VAL A O 1
ATOM 4195 N N . ARG A 1 520 ? 8.867 -7.305 20.374 1.00 64.94 520 ARG A N 1
ATOM 4196 C CA . ARG A 1 520 ? 9.587 -7.627 21.617 1.00 64.94 520 ARG A CA 1
ATOM 4197 C C . ARG A 1 520 ? 9.043 -6.867 22.825 1.00 64.94 520 ARG A C 1
ATOM 4199 O O . ARG A 1 520 ? 8.857 -7.473 23.875 1.00 64.94 520 ARG A O 1
ATOM 4206 N N . ALA A 1 521 ? 8.722 -5.580 22.677 1.00 56.19 521 ALA A N 1
ATOM 4207 C CA . ALA A 1 521 ? 8.074 -4.791 23.730 1.00 56.19 521 ALA A CA 1
ATOM 4208 C C . ALA A 1 521 ? 6.664 -5.314 24.054 1.00 56.19 521 ALA A C 1
ATOM 4210 O O . ALA A 1 521 ? 6.262 -5.356 25.211 1.00 56.19 521 ALA A O 1
ATOM 4211 N N . SER A 1 522 ? 5.948 -5.799 23.036 1.00 54.94 522 SER A N 1
ATOM 4212 C CA . SER A 1 522 ? 4.622 -6.406 23.170 1.00 54.94 522 SER A CA 1
ATOM 4213 C C . SER A 1 522 ? 4.646 -7.833 23.737 1.00 54.94 522 SER A C 1
ATOM 4215 O O . SER A 1 522 ? 3.586 -8.433 23.917 1.00 54.94 522 SER A O 1
ATOM 4217 N N . SER A 1 523 ? 5.822 -8.392 24.012 1.00 54.25 523 SER A N 1
ATOM 4218 C CA . SER A 1 523 ? 5.977 -9.741 24.565 1.00 54.25 523 SER A CA 1
ATOM 4219 C C . SER A 1 523 ? 6.035 -9.762 26.099 1.00 54.25 523 SER A C 1
ATOM 4221 O O . SER A 1 523 ? 6.265 -10.821 26.682 1.00 54.25 523 SER A O 1
ATOM 4223 N N . SER A 1 524 ? 5.845 -8.616 26.767 1.00 57.41 524 SER A N 1
ATOM 4224 C CA . SER A 1 524 ? 5.670 -8.569 28.220 1.00 57.41 524 SER A CA 1
ATOM 4225 C C . SER A 1 524 ? 4.411 -9.345 28.633 1.00 57.41 524 SER A C 1
ATOM 4227 O O . SER A 1 524 ? 3.364 -9.273 27.994 1.00 57.41 524 SER A O 1
ATOM 4229 N N . SER A 1 525 ? 4.536 -10.144 29.695 1.00 55.72 525 SER A N 1
ATOM 4230 C CA . SER A 1 525 ? 3.515 -11.110 30.132 1.00 55.72 525 SER A CA 1
ATOM 4231 C C . SER A 1 525 ? 2.310 -10.477 30.842 1.00 55.72 525 SER A C 1
ATOM 4233 O O . SER A 1 525 ? 1.347 -11.189 31.123 1.00 55.72 525 SER A O 1
ATOM 4235 N N . SER A 1 526 ? 2.354 -9.189 31.183 1.00 60.78 526 SER A N 1
ATOM 4236 C CA . SER A 1 526 ? 1.293 -8.523 31.943 1.00 60.78 526 SER A CA 1
ATOM 4237 C C . SER A 1 526 ? 0.313 -7.796 31.013 1.00 60.78 526 SER A C 1
ATOM 4239 O O . SER A 1 526 ? 0.777 -7.016 30.177 1.00 60.78 526 SER A O 1
ATOM 4241 N N . PRO A 1 527 ? -1.011 -7.992 31.170 1.00 68.25 527 PRO A N 1
ATOM 4242 C CA . PRO A 1 527 ? -2.022 -7.198 30.476 1.00 68.25 527 PRO A CA 1
ATOM 4243 C C . PRO A 1 527 ? -1.841 -5.707 30.763 1.00 68.25 527 PRO A C 1
ATOM 4245 O O . PRO A 1 527 ? -1.616 -5.316 31.910 1.00 68.25 527 PRO A O 1
ATOM 4248 N N . ASP A 1 528 ? -1.953 -4.874 29.733 1.00 76.31 528 ASP A N 1
ATOM 4249 C CA . ASP A 1 528 ? -1.893 -3.424 29.894 1.00 76.31 528 ASP A CA 1
ATOM 4250 C C . ASP A 1 528 ? -3.285 -2.881 30.257 1.00 76.31 528 ASP A C 1
ATOM 4252 O O . ASP A 1 528 ? -4.207 -2.873 29.435 1.00 76.31 528 ASP A O 1
ATOM 4256 N N . MET A 1 529 ? -3.446 -2.425 31.504 1.00 80.19 529 MET A N 1
ATOM 4257 C CA . MET A 1 529 ? -4.722 -1.904 32.007 1.00 80.19 529 MET A CA 1
ATOM 4258 C C . MET A 1 529 ? -5.220 -0.698 31.200 1.00 80.19 529 MET A C 1
ATOM 4260 O O . MET A 1 529 ? -6.423 -0.592 30.958 1.00 80.19 529 MET A O 1
ATOM 4264 N N . ASN A 1 530 ? -4.323 0.169 30.722 1.00 82.38 530 ASN A N 1
ATOM 4265 C CA . ASN A 1 530 ? -4.707 1.350 29.949 1.00 82.38 530 ASN A CA 1
ATOM 4266 C C . ASN A 1 530 ? -5.262 0.957 28.578 1.00 82.38 530 ASN A C 1
ATOM 4268 O O . ASN A 1 530 ? -6.274 1.507 28.138 1.00 82.38 530 ASN A O 1
ATOM 4272 N N . ARG A 1 531 ? -4.675 -0.057 27.929 1.00 86.38 531 ARG A N 1
ATOM 4273 C CA . ARG A 1 531 ? -5.220 -0.610 26.677 1.00 86.38 531 ARG A CA 1
ATOM 4274 C C . ARG A 1 531 ? -6.619 -1.176 26.873 1.00 86.38 531 ARG A C 1
ATOM 4276 O O . ARG A 1 531 ? -7.499 -0.903 26.060 1.00 86.38 531 ARG A O 1
ATOM 4283 N N . ILE A 1 532 ? -6.846 -1.910 27.963 1.00 88.25 532 ILE A N 1
ATOM 4284 C CA . ILE A 1 532 ? -8.169 -2.465 28.278 1.00 88.25 532 ILE A CA 1
ATOM 4285 C C . ILE A 1 532 ? -9.195 -1.341 28.483 1.00 88.25 532 ILE A C 1
ATOM 4287 O O . ILE A 1 532 ? -10.276 -1.396 27.896 1.00 88.25 532 ILE A O 1
ATOM 4291 N N . VAL A 1 533 ? -8.855 -0.299 29.252 1.00 87.62 533 VAL A N 1
ATOM 4292 C CA . VAL A 1 533 ? -9.721 0.878 29.459 1.00 87.62 533 VAL A CA 1
ATOM 4293 C C . VAL A 1 533 ? -10.111 1.512 28.122 1.00 87.62 533 VAL A C 1
ATOM 4295 O O . VAL A 1 533 ? -11.292 1.763 27.882 1.00 87.62 533 VAL A O 1
ATOM 4298 N N . ILE A 1 534 ? -9.138 1.737 27.236 1.00 90.06 534 ILE A N 1
ATOM 4299 C CA . ILE A 1 534 ? -9.360 2.346 25.918 1.00 90.06 534 ILE A CA 1
ATOM 4300 C C . ILE A 1 534 ? -10.286 1.473 25.055 1.00 90.06 534 ILE A C 1
ATOM 4302 O O . ILE A 1 534 ? -11.216 1.994 24.437 1.00 90.06 534 ILE A O 1
ATOM 4306 N N . ILE A 1 535 ? -10.096 0.148 25.054 1.00 92.88 535 ILE A N 1
ATOM 4307 C CA . ILE A 1 535 ? -10.960 -0.784 24.312 1.00 92.88 535 ILE A CA 1
ATOM 4308 C C . ILE A 1 535 ? -12.398 -0.752 24.845 1.00 92.88 535 ILE A C 1
ATOM 4310 O O . ILE A 1 535 ? -13.343 -0.702 24.059 1.00 92.88 535 ILE A O 1
ATOM 4314 N N . ILE A 1 536 ? -12.587 -0.763 26.167 1.00 92.44 536 ILE A N 1
ATOM 4315 C CA . ILE A 1 536 ? -13.918 -0.714 26.790 1.00 92.44 536 ILE A CA 1
ATOM 4316 C C . ILE A 1 536 ? -14.607 0.623 26.483 1.00 92.44 536 ILE A C 1
ATOM 4318 O O . ILE A 1 536 ? -15.766 0.631 26.067 1.00 92.44 536 ILE A O 1
ATOM 4322 N N . ARG A 1 537 ? -13.895 1.753 26.595 1.00 91.69 537 ARG A N 1
ATOM 4323 C CA . ARG A 1 537 ? -14.433 3.076 26.232 1.00 91.69 537 ARG A CA 1
ATOM 4324 C C . ARG A 1 537 ? -14.831 3.151 24.760 1.00 91.69 537 ARG A C 1
ATOM 4326 O O . ARG A 1 537 ? -15.897 3.677 24.450 1.00 91.69 537 ARG A O 1
ATOM 4333 N N . ALA A 1 538 ? -14.034 2.588 23.850 1.00 94.19 538 ALA A N 1
ATOM 4334 C CA . ALA A 1 538 ? -14.393 2.524 22.434 1.00 94.19 538 ALA A CA 1
ATOM 4335 C C . ALA A 1 538 ? -15.723 1.776 22.216 1.00 94.19 538 ALA A C 1
ATOM 4337 O O . ALA A 1 538 ? -16.576 2.249 21.466 1.00 94.19 538 ALA A O 1
ATOM 4338 N N . GLN A 1 539 ? -15.954 0.670 22.932 1.00 94.94 539 GLN A N 1
ATOM 4339 C CA . GLN A 1 539 ? -17.234 -0.047 22.889 1.00 94.94 539 GLN A CA 1
ATOM 4340 C C . GLN A 1 539 ? -18.397 0.802 23.432 1.00 94.94 539 GLN A C 1
ATOM 4342 O O . GLN A 1 539 ? -19.475 0.805 22.834 1.00 94.94 539 GLN A O 1
ATOM 4347 N N . SER A 1 540 ? -18.186 1.574 24.505 1.00 90.38 540 SER A N 1
ATOM 4348 C CA . SER A 1 540 ? -19.199 2.503 25.035 1.00 90.38 540 SER A CA 1
ATOM 4349 C C . SER A 1 540 ? -19.595 3.547 23.994 1.00 90.38 540 SER A C 1
ATOM 4351 O O . SER A 1 540 ? -20.778 3.826 23.811 1.00 90.38 540 SER A O 1
ATOM 4353 N N . ILE A 1 541 ? -18.618 4.084 23.256 1.00 90.88 541 ILE A N 1
ATOM 4354 C CA . ILE A 1 541 ? -18.849 5.057 22.181 1.00 90.88 541 ILE A CA 1
ATOM 4355 C C . ILE A 1 541 ? -19.688 4.447 21.055 1.00 90.88 541 ILE A C 1
ATOM 4357 O O . ILE A 1 541 ? -20.623 5.094 20.579 1.00 90.88 541 ILE A O 1
ATOM 4361 N N . VAL A 1 542 ? -19.385 3.208 20.660 1.00 92.94 542 VAL A N 1
ATOM 4362 C CA . VAL A 1 542 ? -20.144 2.468 19.641 1.00 92.94 542 VAL A CA 1
ATOM 4363 C C . VAL A 1 542 ? -21.606 2.314 20.057 1.00 92.94 542 VAL A C 1
ATOM 4365 O O . VAL A 1 542 ? -22.502 2.679 19.297 1.00 92.94 542 VAL A O 1
ATOM 4368 N N . TYR A 1 543 ? -21.866 1.862 21.287 1.00 89.06 543 TYR A N 1
ATOM 4369 C CA . TYR A 1 543 ? -23.235 1.742 21.791 1.00 89.06 543 TYR A CA 1
ATOM 4370 C C . TYR A 1 543 ? -23.937 3.092 21.897 1.00 89.06 543 TYR A C 1
ATOM 4372 O O . TYR A 1 543 ? -25.052 3.234 21.402 1.00 89.06 543 TYR A O 1
ATOM 4380 N N . ARG A 1 544 ? -23.278 4.099 22.475 1.00 86.88 544 ARG A N 1
ATOM 4381 C CA . ARG A 1 544 ? -23.830 5.446 22.653 1.00 86.88 544 ARG A CA 1
ATOM 4382 C C . ARG A 1 544 ? -24.264 6.085 21.334 1.00 86.88 544 ARG A C 1
ATOM 4384 O O . ARG A 1 544 ? -25.303 6.738 21.294 1.00 86.88 544 ARG A O 1
ATOM 4391 N N . ARG A 1 545 ? -23.469 5.937 20.269 1.00 89.06 545 ARG A N 1
ATOM 4392 C CA . ARG A 1 545 ? -23.711 6.597 18.974 1.00 89.06 545 ARG A CA 1
ATOM 4393 C C . ARG A 1 545 ? -24.606 5.784 18.037 1.00 89.06 545 ARG A C 1
ATOM 4395 O O . ARG A 1 545 ? -25.248 6.370 17.172 1.00 89.06 545 ARG A O 1
ATOM 4402 N N . ASN A 1 546 ? -24.678 4.460 18.202 1.00 89.94 546 ASN A N 1
ATOM 4403 C CA . ASN A 1 546 ? -25.348 3.561 17.256 1.00 89.94 546 ASN A CA 1
ATOM 4404 C C . ASN A 1 546 ? -26.411 2.652 17.911 1.00 89.94 546 ASN A C 1
ATOM 4406 O O . ASN A 1 546 ? -26.624 1.529 17.449 1.00 89.94 546 ASN A O 1
ATOM 4410 N N . LEU A 1 547 ? -27.121 3.143 18.941 1.00 86.06 547 LEU A N 1
ATOM 4411 C CA . LEU A 1 547 ? -28.153 2.395 19.688 1.00 86.06 547 LEU A CA 1
ATOM 4412 C C . LEU A 1 547 ? -29.161 1.674 18.778 1.00 86.06 547 LEU A C 1
ATOM 4414 O O . LEU A 1 547 ? -29.414 0.490 18.968 1.00 86.06 547 LEU A O 1
ATOM 4418 N N . GLN A 1 548 ? -29.693 2.365 17.765 1.00 84.50 548 GLN A N 1
ATOM 4419 C CA . GLN A 1 548 ? -30.711 1.807 16.861 1.00 84.50 548 GLN A CA 1
ATOM 4420 C C . GLN A 1 548 ? -30.198 0.617 16.039 1.00 84.50 548 GLN A C 1
ATOM 4422 O O . GLN A 1 548 ? -30.939 -0.324 15.780 1.00 84.50 548 GLN A O 1
ATOM 4427 N N . VAL A 1 549 ? -28.920 0.638 15.647 1.00 90.06 549 VAL A N 1
ATOM 4428 C CA . VAL A 1 549 ? -28.296 -0.441 14.861 1.00 90.06 549 VAL A CA 1
ATOM 4429 C C . VAL A 1 549 ? -27.989 -1.654 15.744 1.00 90.06 549 VAL A C 1
ATOM 4431 O O . VAL A 1 549 ? -28.012 -2.790 15.273 1.00 90.06 549 VAL A O 1
ATOM 4434 N N . LEU A 1 550 ? -27.695 -1.419 17.025 1.00 90.19 550 LEU A N 1
ATOM 4435 C CA . LEU A 1 550 ? -27.244 -2.444 17.967 1.00 90.19 550 LEU A CA 1
ATOM 4436 C C . LEU A 1 550 ? -28.374 -3.053 18.808 1.00 90.19 550 LEU A C 1
ATOM 4438 O O . LEU A 1 550 ? -28.193 -4.152 19.326 1.00 90.19 550 LEU A O 1
ATOM 4442 N N . SER A 1 551 ? -29.534 -2.394 18.909 1.00 84.44 551 SER A N 1
ATOM 4443 C CA . SER A 1 551 ? -30.690 -2.850 19.697 1.00 84.44 551 SER A CA 1
ATOM 4444 C C . SER A 1 551 ? -31.179 -4.283 19.404 1.00 84.44 551 SER A C 1
ATOM 4446 O O . SER A 1 551 ? -31.621 -4.942 20.356 1.00 84.44 551 SER A O 1
ATOM 4448 N N . PRO A 1 552 ? -31.067 -4.836 18.170 1.00 87.69 552 PRO A N 1
ATOM 4449 C CA . PRO A 1 552 ? -31.479 -6.215 17.898 1.00 87.69 552 PRO A CA 1
ATOM 4450 C C . PRO A 1 552 ? -30.522 -7.272 18.469 1.00 87.69 552 PRO A C 1
ATOM 4452 O O . PRO A 1 552 ? -30.874 -8.451 18.533 1.00 87.69 552 PRO A O 1
ATOM 4455 N N . TYR A 1 553 ? -29.300 -6.887 18.852 1.00 87.00 553 TYR A N 1
ATOM 4456 C CA . TYR A 1 553 ? -28.235 -7.814 19.224 1.00 87.00 553 TYR A CA 1
ATOM 4457 C C . TYR A 1 553 ? -27.971 -7.808 20.731 1.00 87.00 553 TYR A C 1
ATOM 4459 O O . TYR A 1 553 ? -27.905 -6.763 21.378 1.00 87.00 553 TYR A O 1
ATOM 4467 N N . LYS A 1 554 ? -27.731 -9.002 21.284 1.00 86.75 554 LYS A N 1
ATOM 4468 C CA . LYS A 1 554 ? -27.209 -9.152 22.646 1.00 86.75 554 LYS A CA 1
ATOM 4469 C C . LYS A 1 554 ? -25.729 -8.790 22.684 1.00 86.75 554 LYS A C 1
ATOM 4471 O O . LYS A 1 554 ? -24.969 -9.192 21.802 1.00 86.75 554 LYS A O 1
ATOM 4476 N N . TYR A 1 555 ? -25.304 -8.101 23.732 1.00 91.75 555 TYR A N 1
ATOM 4477 C CA . TYR A 1 555 ? -23.901 -7.811 23.966 1.00 91.75 555 TYR A CA 1
ATOM 4478 C C . TYR A 1 555 ? -23.155 -9.094 24.358 1.00 91.75 555 TYR A C 1
ATOM 4480 O O . TYR A 1 555 ? -23.379 -9.676 25.417 1.00 91.75 555 TYR A O 1
ATOM 4488 N N . ALA A 1 556 ? -22.257 -9.549 23.483 1.00 90.88 556 ALA A N 1
ATOM 4489 C CA . ALA A 1 556 ? -21.521 -10.801 23.666 1.00 90.88 556 ALA A CA 1
ATOM 4490 C C . ALA A 1 556 ? -20.419 -10.717 24.744 1.00 90.88 556 ALA A C 1
ATOM 4492 O O . ALA A 1 556 ? -19.938 -11.744 25.221 1.00 90.88 556 ALA A O 1
ATOM 4493 N N . GLY A 1 557 ? -20.020 -9.504 25.143 1.00 91.19 557 GLY A N 1
ATOM 4494 C CA . GLY A 1 557 ? -18.908 -9.270 26.064 1.00 91.19 557 GLY A CA 1
ATOM 4495 C C . GLY A 1 557 ? -19.248 -9.362 27.555 1.00 91.19 557 GLY A C 1
ATOM 4496 O O . GLY A 1 557 ? -18.364 -9.110 28.369 1.00 91.19 557 GLY A O 1
ATOM 4497 N N . TYR A 1 558 ? -20.483 -9.705 27.957 1.00 90.38 558 TYR A N 1
ATOM 4498 C CA . TYR A 1 558 ? -20.872 -9.690 29.379 1.00 90.38 558 TYR A CA 1
ATOM 4499 C C . TYR A 1 558 ? -20.011 -10.594 30.261 1.00 90.38 558 TYR A C 1
ATOM 4501 O O . TYR A 1 558 ? -19.597 -10.181 31.341 1.00 90.38 558 TYR A O 1
ATOM 4509 N N . SER A 1 559 ? -19.656 -11.787 29.783 1.00 89.06 559 SER A N 1
ATOM 4510 C CA . SER A 1 559 ? -18.794 -12.705 30.537 1.00 89.06 559 SER A CA 1
ATOM 4511 C C . SER A 1 559 ? -17.411 -12.115 30.860 1.00 89.06 559 SER A C 1
ATOM 4513 O O . SER A 1 559 ? -16.876 -12.359 31.942 1.00 89.06 559 SER A O 1
ATOM 4515 N N . GLN A 1 560 ? -16.833 -11.333 29.943 1.00 89.06 560 GLN A N 1
ATOM 4516 C CA . GLN A 1 560 ? -15.562 -10.627 30.139 1.00 89.06 560 GLN A CA 1
ATOM 4517 C C . GLN A 1 560 ? -15.766 -9.399 31.031 1.00 89.06 560 GLN A C 1
ATOM 4519 O O . GLN A 1 560 ? -15.013 -9.197 31.978 1.00 89.06 560 GLN A O 1
ATOM 4524 N N . LEU A 1 561 ? -16.841 -8.642 30.797 1.00 89.69 561 LEU A N 1
ATOM 4525 C CA . LEU A 1 561 ? -17.169 -7.420 31.531 1.00 89.69 561 LEU A CA 1
ATOM 4526 C C . LEU A 1 561 ? -17.385 -7.670 33.019 1.00 89.69 561 LEU A C 1
ATOM 4528 O O . LEU A 1 561 ? -16.818 -6.969 33.851 1.00 89.69 561 LEU A O 1
ATOM 4532 N N . ILE A 1 562 ? -18.134 -8.716 33.355 1.00 86.88 562 ILE A N 1
ATOM 4533 C CA . ILE A 1 562 ? -18.400 -9.114 34.739 1.00 86.88 562 ILE A CA 1
ATOM 4534 C C . ILE A 1 562 ? -17.103 -9.538 35.436 1.00 86.88 562 ILE A C 1
ATOM 4536 O O . ILE A 1 562 ? -16.876 -9.174 36.587 1.00 86.88 562 ILE A O 1
ATOM 4540 N N . LYS A 1 563 ? -16.216 -10.264 34.741 1.00 87.44 563 LYS A N 1
ATOM 4541 C CA . LYS A 1 563 ? -14.897 -10.627 35.281 1.00 87.44 563 LYS A CA 1
ATOM 4542 C C . LYS A 1 563 ? -14.040 -9.394 35.545 1.00 87.44 563 LYS A C 1
ATOM 4544 O O . LYS A 1 563 ? -13.431 -9.322 36.605 1.00 87.44 563 LYS A O 1
ATOM 4549 N N . THR A 1 564 ? -14.014 -8.435 34.621 1.00 86.25 564 THR A N 1
ATOM 4550 C CA . THR A 1 564 ? -13.279 -7.174 34.787 1.00 86.25 564 THR A CA 1
ATOM 4551 C C . THR A 1 564 ? -13.819 -6.355 35.958 1.00 86.25 564 THR A C 1
ATOM 4553 O O . THR A 1 564 ? -13.030 -5.883 36.770 1.00 86.25 564 THR A O 1
ATOM 4556 N N . ILE A 1 565 ? -15.145 -6.249 36.096 1.00 83.06 565 ILE A N 1
ATOM 4557 C CA . ILE A 1 565 ? -15.789 -5.567 37.229 1.00 83.06 565 ILE A CA 1
ATOM 4558 C C . ILE A 1 565 ? -15.412 -6.246 38.545 1.00 83.06 565 ILE A C 1
ATOM 4560 O O . ILE A 1 565 ? -14.964 -5.565 39.456 1.00 83.06 565 ILE A O 1
ATOM 4564 N N . ASN A 1 566 ? -15.540 -7.572 38.637 1.00 84.50 566 ASN A N 1
ATOM 4565 C CA . ASN A 1 566 ? -15.210 -8.315 39.855 1.00 84.50 566 ASN A CA 1
ATOM 4566 C C . ASN A 1 566 ? -13.721 -8.237 40.217 1.00 84.50 566 ASN A C 1
ATOM 4568 O O . ASN A 1 566 ? -13.385 -8.148 41.393 1.00 84.50 566 ASN A O 1
ATOM 4572 N N . LEU A 1 567 ? -12.825 -8.282 39.227 1.00 82.56 567 LEU A N 1
ATOM 4573 C CA . LEU A 1 567 ? -11.384 -8.169 39.454 1.00 82.56 567 LEU A CA 1
ATOM 4574 C C . LEU A 1 567 ? -11.040 -6.820 40.098 1.00 82.56 567 LEU A C 1
ATOM 4576 O O . LEU A 1 567 ? -10.348 -6.781 41.108 1.00 82.56 567 LEU A O 1
ATOM 4580 N N . GLU A 1 568 ? -11.572 -5.732 39.546 1.00 78.56 568 GLU A N 1
ATOM 4581 C CA . GLU A 1 568 ? -11.279 -4.379 40.023 1.00 78.56 568 GLU A CA 1
ATOM 4582 C C . GLU A 1 568 ? -12.040 -4.060 41.322 1.00 78.56 568 GLU A C 1
ATOM 4584 O O . GLU A 1 568 ? -11.510 -3.410 42.220 1.00 78.56 568 GLU A O 1
ATOM 4589 N N . SER A 1 569 ? -13.270 -4.561 41.476 1.00 73.00 569 SER A N 1
ATOM 4590 C CA . SER A 1 569 ? -14.086 -4.348 42.676 1.00 73.00 569 SER A CA 1
ATOM 4591 C C . SER A 1 569 ? -13.655 -5.192 43.868 1.00 73.00 569 SER A C 1
ATOM 4593 O O . SER A 1 569 ? -14.074 -4.895 44.982 1.00 73.00 569 SER A O 1
ATOM 4595 N N . THR A 1 570 ? -12.828 -6.222 43.677 1.00 77.31 570 THR A N 1
ATOM 4596 C CA . THR A 1 570 ? -12.218 -6.995 44.773 1.00 77.31 570 THR A CA 1
ATOM 4597 C C . THR A 1 570 ? -10.839 -6.469 45.175 1.00 77.31 570 THR A C 1
ATOM 4599 O O . THR A 1 570 ? -10.366 -6.821 46.252 1.00 77.31 570 THR A O 1
ATOM 4602 N N . ASP A 1 571 ? -10.252 -5.547 44.409 1.00 75.06 571 ASP A N 1
ATOM 4603 C CA . ASP A 1 571 ? -8.925 -4.985 44.664 1.00 75.06 571 ASP A CA 1
ATOM 4604 C C . ASP A 1 571 ? -8.891 -4.041 45.882 1.00 75.06 571 ASP A C 1
ATOM 4606 O O . ASP A 1 571 ? -9.487 -2.961 45.895 1.00 75.06 571 ASP A O 1
ATOM 4610 N N . ASP A 1 572 ? -8.134 -4.423 46.912 1.00 66.50 572 ASP A N 1
ATOM 4611 C CA . ASP A 1 572 ? -7.931 -3.645 48.144 1.00 66.50 572 ASP A CA 1
ATOM 4612 C C . ASP A 1 572 ? -7.229 -2.305 47.928 1.00 66.50 572 ASP A C 1
ATOM 4614 O O . ASP A 1 572 ? -7.384 -1.384 48.731 1.00 66.50 572 ASP A O 1
ATOM 4618 N N . THR A 1 573 ? -6.531 -2.152 46.804 1.00 66.81 573 THR A N 1
ATOM 4619 C CA . THR A 1 573 ? -5.845 -0.917 46.420 1.00 66.81 573 THR A CA 1
ATOM 4620 C C . THR A 1 573 ? -6.679 0.001 45.526 1.00 66.81 573 THR A C 1
ATOM 4622 O O . THR A 1 573 ? -6.194 1.077 45.173 1.00 66.81 573 THR A O 1
ATOM 4625 N N . LEU A 1 574 ? -7.933 -0.359 45.212 1.00 66.50 574 LEU A N 1
ATOM 4626 C CA . LEU A 1 574 ? -8.825 0.388 44.310 1.00 66.50 574 LEU A CA 1
ATOM 4627 C C . LEU A 1 574 ? -8.865 1.897 44.605 1.00 66.50 574 LEU A C 1
ATOM 4629 O O . LEU A 1 574 ? -8.781 2.713 43.690 1.00 66.50 574 LEU A O 1
ATOM 4633 N N . PHE A 1 575 ? -8.940 2.263 45.888 1.00 64.38 575 PHE A N 1
ATOM 4634 C CA . PHE A 1 575 ? -9.000 3.654 46.353 1.00 64.38 575 PHE A CA 1
ATOM 4635 C C . PHE A 1 575 ? -7.655 4.213 46.853 1.00 64.38 575 PHE A C 1
ATOM 4637 O O . PHE A 1 575 ? -7.591 5.364 47.276 1.00 64.38 575 PHE A O 1
ATOM 4644 N N . ALA A 1 576 ? -6.596 3.398 46.845 1.00 58.44 576 ALA A N 1
ATOM 4645 C CA . ALA A 1 576 ? -5.251 3.774 47.290 1.00 58.44 576 ALA A CA 1
ATOM 4646 C C . ALA A 1 576 ? -4.342 4.229 46.133 1.00 58.44 576 ALA A C 1
ATOM 4648 O O . ALA A 1 576 ? -3.292 4.829 46.368 1.00 58.44 576 ALA A O 1
ATOM 4649 N N . ARG A 1 577 ? -4.729 3.932 44.887 1.00 61.28 577 ARG A N 1
ATOM 4650 C CA . ARG A 1 577 ? -4.054 4.407 43.671 1.00 61.28 577 ARG A CA 1
ATOM 4651 C C . ARG A 1 577 ? -4.243 5.922 43.511 1.00 61.28 577 ARG A C 1
ATOM 4653 O O . ARG A 1 577 ? -5.174 6.500 44.069 1.00 61.28 577 ARG A O 1
ATOM 4660 N N . SER A 1 578 ? -3.326 6.573 42.789 1.00 51.66 578 SER A N 1
ATOM 4661 C CA . SER A 1 578 ? -3.371 8.020 42.527 1.00 51.66 578 SER A CA 1
ATOM 4662 C C . SER A 1 578 ? -4.760 8.440 42.006 1.00 51.66 578 SER A C 1
ATOM 4664 O O . SER A 1 578 ? -5.446 7.648 41.359 1.00 51.66 578 SER A O 1
ATOM 4666 N N . LYS A 1 579 ? -5.178 9.695 42.248 1.00 48.28 579 LYS A N 1
ATOM 4667 C CA . LYS A 1 579 ? -6.447 10.249 41.717 1.00 48.28 579 LYS A CA 1
ATOM 4668 C C . LYS A 1 579 ? -6.584 10.097 40.193 1.00 48.28 579 LYS A C 1
ATOM 4670 O O . LYS A 1 579 ? -7.699 10.154 39.688 1.00 48.28 579 LYS A O 1
ATOM 4675 N N . GLU A 1 580 ? -5.464 9.942 39.490 1.00 45.22 580 GLU A N 1
ATOM 4676 C CA . GLU A 1 580 ? -5.400 9.806 38.039 1.00 45.22 580 GLU A CA 1
ATOM 4677 C C . GLU A 1 580 ? -5.414 8.338 37.577 1.00 45.22 580 GLU A C 1
ATOM 4679 O O . GLU A 1 580 ? -5.957 8.089 36.514 1.00 45.22 580 GLU A O 1
ATOM 4684 N N . ASP A 1 581 ? -4.958 7.351 38.363 1.00 50.31 581 ASP A N 1
ATOM 4685 C CA . ASP A 1 581 ? -4.897 5.934 37.936 1.00 50.31 581 ASP A CA 1
ATOM 4686 C C . ASP A 1 581 ? -5.903 5.005 38.649 1.00 50.31 581 ASP A C 1
ATOM 4688 O O . ASP A 1 581 ? -6.144 3.876 38.214 1.00 50.31 581 ASP A O 1
ATOM 4692 N N . GLY A 1 582 ? -6.507 5.443 39.756 1.00 58.69 582 GLY A N 1
ATOM 4693 C CA . GLY A 1 582 ? -7.423 4.623 40.555 1.00 58.69 582 GLY A CA 1
ATOM 4694 C C . GLY A 1 582 ? -8.806 4.447 39.924 1.00 58.69 582 GLY A C 1
ATOM 4695 O O . GLY A 1 582 ? -9.526 5.415 39.697 1.00 58.69 582 GLY A O 1
ATOM 4696 N N . GLY A 1 583 ? -9.209 3.198 39.667 1.00 67.62 583 GLY A N 1
ATOM 4697 C CA . GLY A 1 583 ? -10.590 2.840 39.320 1.00 67.62 583 GLY A CA 1
ATOM 4698 C C . GLY A 1 583 ? -11.051 3.191 37.900 1.00 67.62 583 GLY A C 1
ATOM 4699 O O . GLY A 1 583 ? -12.218 2.961 37.580 1.00 67.62 583 GLY A O 1
ATOM 4700 N N . GLN A 1 584 ? -10.175 3.690 37.016 1.00 76.12 584 GLN A N 1
ATOM 4701 C CA . GLN A 1 584 ? -10.539 4.007 35.623 1.00 76.12 584 GLN A CA 1
ATOM 4702 C C . GLN A 1 584 ? -11.130 2.808 34.867 1.00 76.12 584 GLN A C 1
ATOM 4704 O O . GLN A 1 584 ? -12.060 2.967 34.072 1.00 76.12 584 GLN A O 1
ATOM 4709 N N . LEU A 1 585 ? -10.600 1.610 35.128 1.00 82.12 585 LEU A N 1
ATOM 4710 C CA . LEU A 1 585 ? -11.079 0.361 34.542 1.00 82.12 585 LEU A CA 1
ATOM 4711 C C . LEU A 1 585 ? -12.506 0.038 34.982 1.00 82.12 585 LEU A C 1
ATOM 4713 O O . LEU A 1 585 ? -13.343 -0.305 34.146 1.00 82.12 585 LEU A O 1
ATOM 4717 N N . LEU A 1 586 ? -12.800 0.218 36.271 1.00 81.06 586 LEU A N 1
ATOM 4718 C CA . LEU A 1 586 ? -14.136 0.016 36.816 1.00 81.06 586 LEU A CA 1
ATOM 4719 C C . LEU A 1 586 ? -15.134 1.025 36.240 1.00 81.06 586 LEU A C 1
ATOM 4721 O O . LEU A 1 586 ? -16.217 0.631 35.816 1.00 81.06 586 LEU A O 1
ATOM 4725 N N . VAL A 1 587 ? -14.756 2.306 36.167 1.00 78.19 587 VAL A N 1
ATOM 4726 C CA . VAL A 1 587 ? -15.597 3.366 35.585 1.00 78.19 587 VAL A CA 1
ATOM 4727 C C . VAL A 1 587 ? -15.942 3.045 34.132 1.00 78.19 587 VAL A C 1
ATOM 4729 O O . VAL A 1 587 ? -17.117 3.049 33.772 1.00 78.19 587 VAL A O 1
ATOM 4732 N N . ALA A 1 588 ? -14.944 2.701 33.311 1.00 82.38 588 ALA A N 1
ATOM 4733 C CA . ALA A 1 588 ? -15.169 2.344 31.913 1.00 82.38 588 ALA A CA 1
ATOM 4734 C C . ALA A 1 588 ? -16.078 1.108 31.775 1.00 82.38 588 ALA A C 1
ATOM 4736 O O . ALA A 1 588 ? -16.975 1.087 30.932 1.00 82.38 588 ALA A O 1
ATOM 4737 N N . ALA A 1 589 ? -15.876 0.087 32.615 1.00 85.94 589 ALA A N 1
ATOM 4738 C CA . ALA A 1 589 ? -16.671 -1.137 32.584 1.00 85.94 589 ALA A CA 1
ATOM 4739 C C . ALA A 1 589 ? -18.141 -0.895 32.971 1.00 85.94 589 ALA A C 1
ATOM 4741 O O . ALA A 1 589 ? -19.053 -1.388 32.304 1.00 85.94 589 ALA A O 1
ATOM 4742 N N . VAL A 1 590 ? -18.385 -0.104 34.019 1.00 79.25 590 VAL A N 1
ATOM 4743 C CA . VAL A 1 590 ? -19.741 0.267 34.449 1.00 79.25 590 VAL A CA 1
ATOM 4744 C C . VAL A 1 590 ? -20.424 1.157 33.408 1.00 79.25 590 VAL A C 1
ATOM 4746 O O . VAL A 1 590 ? -21.604 0.959 33.121 1.00 79.25 590 VAL A O 1
ATOM 4749 N N . GLU A 1 591 ? -19.691 2.080 32.780 1.00 80.62 591 GLU A N 1
ATOM 4750 C CA . GLU A 1 591 ? -20.212 2.899 31.681 1.00 80.62 591 GLU A CA 1
ATOM 4751 C C . GLU A 1 591 ? -20.657 2.032 30.489 1.00 80.62 591 GLU A C 1
ATOM 4753 O O . GLU A 1 591 ? -21.746 2.228 29.944 1.00 80.62 591 GLU A O 1
ATOM 4758 N N . LEU A 1 592 ? -19.863 1.026 30.108 1.00 86.81 592 LEU A N 1
ATOM 4759 C CA . LEU A 1 592 ? -20.234 0.096 29.040 1.00 86.81 592 LEU A CA 1
ATOM 4760 C C . LEU A 1 592 ? -21.473 -0.737 29.408 1.00 86.81 592 LEU A C 1
ATOM 4762 O O . LEU A 1 592 ? -22.371 -0.918 28.579 1.00 86.81 592 LEU A O 1
ATOM 4766 N N . CYS A 1 593 ? -21.567 -1.205 30.658 1.00 83.06 593 CYS A N 1
ATOM 4767 C CA . CYS A 1 593 ? -22.784 -1.834 31.183 1.00 83.06 593 CYS A CA 1
ATOM 4768 C C . CYS A 1 593 ? -24.000 -0.915 30.997 1.00 83.06 593 CYS A C 1
ATOM 4770 O O . CYS A 1 593 ? -25.021 -1.347 30.470 1.00 83.06 593 CYS A O 1
ATOM 4772 N N . TYR A 1 594 ? -23.887 0.359 31.366 1.00 77.88 594 TYR A N 1
ATOM 4773 C CA . TYR A 1 594 ? -24.972 1.323 31.217 1.00 77.88 594 TYR A CA 1
ATOM 4774 C C . TYR A 1 594 ? -25.427 1.476 29.750 1.00 77.88 594 TYR A C 1
ATOM 4776 O O . TYR A 1 594 ? -26.615 1.322 29.454 1.00 77.88 594 TYR A O 1
ATOM 4784 N N . TRP A 1 595 ? -24.502 1.697 28.809 1.00 82.25 595 TRP A N 1
ATOM 4785 C CA . TRP A 1 595 ? -24.861 1.895 27.397 1.00 82.25 595 TRP A CA 1
ATOM 4786 C C . TRP A 1 595 ? -25.422 0.635 26.729 1.00 82.25 595 TRP A C 1
ATOM 4788 O O . TRP A 1 595 ? -26.362 0.720 25.934 1.00 82.25 595 TRP A O 1
ATOM 4798 N N . THR A 1 596 ? -24.894 -0.542 27.071 1.00 83.50 596 THR A N 1
ATOM 4799 C CA . THR A 1 596 ? -25.422 -1.820 26.567 1.00 83.50 596 THR A CA 1
ATOM 4800 C C . THR A 1 596 ? -26.848 -2.064 27.066 1.00 83.50 596 THR A C 1
ATOM 4802 O O . THR A 1 596 ? -27.717 -2.414 26.266 1.00 83.50 596 THR A O 1
ATOM 4805 N N . LEU A 1 597 ? -27.137 -1.792 28.341 1.00 77.44 597 LEU A N 1
ATOM 4806 C CA . LEU A 1 597 ? -28.482 -1.911 28.916 1.00 77.44 597 LEU A CA 1
ATOM 4807 C C . LEU A 1 597 ? -29.474 -0.916 28.305 1.00 77.44 597 LEU A C 1
ATOM 4809 O O . LEU A 1 597 ? -30.604 -1.288 27.995 1.00 77.44 597 LEU A O 1
ATOM 4813 N N . ARG A 1 598 ? -29.043 0.328 28.068 1.00 74.62 598 ARG A N 1
ATOM 4814 C CA . ARG A 1 598 ? -29.872 1.355 27.421 1.00 74.62 598 ARG A CA 1
ATOM 4815 C C . ARG A 1 598 ? -30.255 0.995 25.982 1.00 74.62 598 ARG A C 1
ATOM 4817 O O . ARG A 1 598 ? -31.276 1.465 25.490 1.00 74.62 598 ARG A O 1
ATOM 4824 N N . SER A 1 599 ? -29.451 0.180 25.302 1.00 79.38 599 SER A N 1
ATOM 4825 C CA . SER A 1 599 ? -29.708 -0.187 23.905 1.00 79.38 599 SER A CA 1
ATOM 4826 C C . SER A 1 599 ? -30.836 -1.201 23.706 1.00 79.38 599 SER A C 1
ATOM 4828 O O . SER A 1 599 ? -31.476 -1.170 22.658 1.00 79.38 599 SER A O 1
ATOM 4830 N N . SER A 1 600 ? -31.075 -2.113 24.658 1.00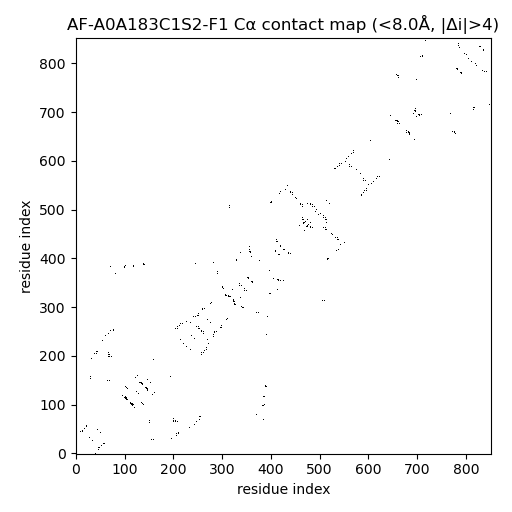 80.31 600 SER A N 1
ATOM 4831 C CA . SER A 1 600 ? -32.046 -3.200 24.477 1.00 80.31 600 SER A CA 1
ATOM 4832 C C . SER A 1 600 ? -32.398 -3.904 25.788 1.00 80.31 600 SER A C 1
ATOM 4834 O O . SER A 1 600 ? -31.515 -4.228 26.581 1.00 80.31 600 SER A O 1
ATOM 4836 N N . ALA A 1 601 ? -33.672 -4.265 25.974 1.00 71.38 601 ALA A N 1
ATOM 4837 C CA . ALA A 1 601 ? -34.111 -5.102 27.097 1.00 71.38 601 ALA A CA 1
ATOM 4838 C C . ALA A 1 601 ? -33.453 -6.499 27.091 1.00 71.38 601 ALA A C 1
ATOM 4840 O O . ALA A 1 601 ? -33.204 -7.080 28.148 1.00 71.38 601 ALA A O 1
ATOM 4841 N N . LEU A 1 602 ? -33.076 -7.009 25.909 1.00 75.75 602 LEU A N 1
ATOM 4842 C CA . LEU A 1 602 ? -32.372 -8.289 25.758 1.00 75.75 602 LEU A CA 1
ATOM 4843 C C . LEU A 1 602 ? -31.019 -8.305 26.484 1.00 75.75 602 LEU A C 1
ATOM 4845 O O . LEU A 1 602 ? -30.570 -9.353 26.950 1.00 75.75 602 LEU A O 1
ATOM 4849 N N . ASN A 1 603 ? -30.374 -7.142 26.585 1.00 77.44 603 ASN A N 1
ATOM 4850 C CA . ASN A 1 603 ? -29.104 -6.975 27.279 1.00 77.44 603 ASN A CA 1
ATOM 4851 C C . ASN A 1 603 ? -29.272 -7.045 28.800 1.00 77.44 603 ASN A C 1
ATOM 4853 O O . ASN A 1 603 ? -28.442 -7.654 29.473 1.00 77.44 603 ASN A O 1
ATOM 4857 N N . ALA A 1 604 ? -30.382 -6.528 29.336 1.00 70.94 604 ALA A N 1
ATOM 4858 C CA . ALA A 1 604 ? -30.714 -6.660 30.754 1.00 70.94 604 ALA A CA 1
ATOM 4859 C C . ALA A 1 604 ? -30.962 -8.122 31.148 1.00 70.94 604 ALA A C 1
ATOM 4861 O O . ALA A 1 604 ? -30.441 -8.593 32.161 1.00 70.94 604 ALA A O 1
ATOM 4862 N N . GLU A 1 605 ? -31.694 -8.870 30.318 1.00 69.69 605 GLU A N 1
ATOM 4863 C CA . GLU A 1 605 ? -31.890 -10.303 30.543 1.00 69.69 605 GLU A CA 1
ATOM 4864 C C . GLU A 1 605 ? -30.574 -11.082 30.511 1.00 69.69 605 GLU A C 1
ATOM 4866 O O . GLU A 1 605 ? -30.359 -11.956 31.354 1.00 69.69 605 GLU A O 1
ATOM 4871 N N . GLN A 1 606 ? -29.696 -10.776 29.549 1.00 77.69 606 GLN A N 1
ATOM 4872 C CA . GLN A 1 606 ? -28.412 -11.455 29.408 1.00 77.69 606 GLN A CA 1
ATOM 4873 C C . GLN A 1 606 ? -27.481 -11.150 30.589 1.00 77.69 606 GLN A C 1
ATOM 4875 O O . GLN A 1 606 ? -26.953 -12.081 31.193 1.00 77.69 606 GLN A O 1
ATOM 4880 N N . LEU A 1 607 ? -27.360 -9.880 30.992 1.00 74.69 607 LEU A N 1
ATOM 4881 C CA . LEU A 1 607 ? -26.574 -9.479 32.161 1.00 74.69 607 LEU A CA 1
ATOM 4882 C C . LEU A 1 607 ? -27.062 -10.179 33.440 1.00 74.69 607 LEU A C 1
ATOM 4884 O O . LEU A 1 607 ? -26.246 -10.634 34.240 1.00 74.69 607 LEU A O 1
ATOM 4888 N N . ARG A 1 608 ? -28.385 -10.305 33.629 1.00 77.44 608 ARG A N 1
ATOM 4889 C CA . ARG A 1 608 ? -28.963 -11.042 34.765 1.00 77.44 608 ARG A CA 1
ATOM 4890 C C . ARG A 1 608 ? -28.590 -12.523 34.729 1.00 77.44 608 ARG A C 1
ATOM 4892 O O . ARG A 1 608 ? -28.197 -13.066 35.758 1.00 77.44 608 ARG A O 1
ATOM 4899 N N . ARG A 1 609 ? -28.723 -13.175 33.568 1.00 77.50 609 ARG A N 1
ATOM 4900 C CA . ARG A 1 609 ? -28.393 -14.603 33.395 1.00 77.50 609 ARG A CA 1
ATOM 4901 C C . ARG A 1 609 ? -26.922 -14.891 33.680 1.00 77.50 609 ARG A C 1
ATOM 4903 O O . ARG A 1 609 ? -26.627 -15.908 34.296 1.00 77.50 609 ARG A O 1
ATOM 4910 N N . ASP A 1 610 ? -26.036 -13.980 33.295 1.00 78.50 610 ASP A N 1
ATOM 4911 C CA . ASP A 1 610 ? -24.591 -14.133 33.475 1.00 78.50 610 ASP A CA 1
ATOM 4912 C C . ASP A 1 610 ? -24.110 -13.723 34.885 1.00 78.50 610 ASP A C 1
ATOM 4914 O O . ASP A 1 610 ? -22.910 -13.725 35.155 1.00 78.50 610 ASP A O 1
ATOM 4918 N N . GLY A 1 611 ? -25.027 -13.380 35.802 1.00 74.75 611 GLY A N 1
ATOM 4919 C CA . GLY A 1 611 ? -24.706 -12.998 37.184 1.00 74.75 611 GLY A CA 1
ATOM 4920 C C . GLY A 1 611 ? -24.168 -11.571 37.338 1.00 74.75 611 GLY A C 1
ATOM 4921 O O . GLY A 1 611 ? -23.615 -11.220 38.377 1.00 74.75 611 GLY A O 1
ATOM 4922 N N . GLY A 1 612 ? -24.329 -10.719 36.326 1.00 70.62 612 GLY A N 1
ATOM 4923 C CA . GLY A 1 612 ? -23.770 -9.369 36.327 1.00 70.62 612 GLY A CA 1
ATOM 4924 C C . GLY A 1 612 ? -24.448 -8.394 37.290 1.00 70.62 612 GLY A C 1
ATOM 4925 O O . GLY A 1 612 ? -23.803 -7.448 37.735 1.00 70.62 612 GLY A O 1
ATOM 4926 N N . LEU A 1 613 ? -25.711 -8.632 37.667 1.00 70.69 613 LEU A N 1
ATOM 4927 C CA . LEU A 1 613 ? -26.402 -7.800 38.665 1.00 70.69 613 LEU A CA 1
ATOM 4928 C C . LEU A 1 613 ? -25.768 -7.919 40.057 1.00 70.69 613 LEU A C 1
ATOM 4930 O O . LEU A 1 613 ? -25.595 -6.911 40.734 1.00 70.69 613 LEU A O 1
ATOM 4934 N N . ASP A 1 614 ? -25.375 -9.130 40.454 1.00 72.00 614 ASP A N 1
ATOM 4935 C CA . ASP A 1 614 ? -24.688 -9.385 41.726 1.00 72.00 614 ASP A CA 1
ATOM 4936 C C . ASP A 1 614 ? -23.298 -8.724 41.750 1.00 72.00 614 ASP A C 1
ATOM 4938 O O . ASP A 1 614 ? -22.931 -8.068 42.724 1.00 72.00 614 ASP A O 1
ATOM 4942 N N . ALA A 1 615 ? -22.559 -8.801 40.637 1.00 71.88 615 ALA A N 1
ATOM 4943 C CA . ALA A 1 615 ? -21.270 -8.124 40.485 1.00 71.88 615 ALA A CA 1
ATOM 4944 C C . ALA A 1 615 ? -21.387 -6.592 40.619 1.00 71.88 615 ALA A C 1
ATOM 4946 O O . ALA A 1 615 ? -20.585 -5.959 41.312 1.00 71.88 615 ALA A O 1
ATOM 4947 N N . LEU A 1 616 ? -22.404 -5.985 39.993 1.00 70.31 616 LEU A N 1
ATOM 4948 C CA . LEU A 1 616 ? -22.673 -4.548 40.107 1.00 70.31 616 LEU A CA 1
ATOM 4949 C C . LEU A 1 616 ? -23.100 -4.155 41.526 1.00 70.31 616 LEU A C 1
ATOM 4951 O O . LEU A 1 616 ? -22.620 -3.145 42.037 1.00 70.31 616 LEU A O 1
ATOM 4955 N N . TYR A 1 617 ? -23.947 -4.957 42.179 1.00 65.62 617 TYR A N 1
ATOM 4956 C CA . TYR A 1 617 ? -24.384 -4.712 43.555 1.00 65.62 617 TYR A CA 1
ATOM 4957 C C . TYR A 1 617 ? -23.206 -4.717 44.540 1.00 65.62 617 TYR A C 1
ATOM 4959 O O . TYR A 1 617 ? -23.026 -3.752 45.279 1.00 65.62 617 TYR A O 1
ATOM 4967 N N . LYS A 1 618 ? -22.346 -5.743 44.491 1.00 68.94 618 LYS A N 1
ATOM 4968 C CA . LYS A 1 618 ? -21.140 -5.836 45.338 1.00 68.94 618 LYS A CA 1
ATOM 4969 C C . LYS A 1 618 ? -20.188 -4.663 45.126 1.00 68.94 618 LYS A C 1
ATOM 4971 O O . LYS A 1 618 ? -19.630 -4.117 46.075 1.00 68.94 618 LYS A O 1
ATOM 4976 N N . THR A 1 619 ? -20.019 -4.258 43.870 1.00 68.25 619 THR A N 1
ATOM 4977 C CA . THR A 1 619 ? -19.210 -3.088 43.513 1.00 68.25 619 THR A CA 1
ATOM 4978 C C . THR A 1 619 ? -19.795 -1.815 44.125 1.00 68.25 619 THR A C 1
ATOM 4980 O O . THR A 1 619 ? -19.074 -1.038 44.746 1.00 68.25 619 THR A O 1
ATOM 4983 N N . PHE A 1 620 ? -21.108 -1.617 43.989 1.00 66.38 620 PHE A N 1
ATOM 4984 C CA . PHE A 1 620 ? -21.808 -0.476 44.566 1.00 66.38 620 PHE A CA 1
ATOM 4985 C C . PHE A 1 620 ? -21.663 -0.441 46.091 1.00 66.38 620 PHE A C 1
ATOM 4987 O O . PHE A 1 620 ? -21.248 0.582 46.630 1.00 66.38 620 PHE A O 1
ATOM 4994 N N . GLU A 1 621 ? -21.907 -1.560 46.775 1.00 65.56 621 GLU A N 1
ATOM 4995 C CA . GLU A 1 621 ? -21.760 -1.687 48.230 1.00 65.56 621 GLU A CA 1
ATOM 4996 C C . GLU A 1 621 ? -20.356 -1.279 48.707 1.00 65.56 621 GLU A C 1
ATOM 4998 O O . GLU A 1 621 ? -20.221 -0.555 49.693 1.00 65.56 621 GLU A O 1
ATOM 5003 N N . ARG A 1 622 ? -19.308 -1.652 47.961 1.00 67.31 622 ARG A N 1
ATOM 5004 C CA . ARG A 1 622 ? -17.921 -1.261 48.255 1.00 67.31 622 ARG A CA 1
ATOM 5005 C C . ARG A 1 622 ? -17.644 0.230 48.019 1.00 67.31 622 ARG A C 1
ATOM 5007 O O . ARG A 1 622 ? -16.840 0.820 48.739 1.00 67.31 622 ARG A O 1
ATOM 5014 N N . CYS A 1 623 ? -18.277 0.848 47.023 1.00 63.81 623 CYS A N 1
ATOM 5015 C CA . CYS A 1 623 ? -18.090 2.267 46.701 1.00 63.81 623 CYS A CA 1
ATOM 5016 C C . CYS A 1 623 ? -18.891 3.212 47.614 1.00 63.81 623 CYS A C 1
ATOM 5018 O O . CYS A 1 623 ? -18.452 4.338 47.852 1.00 63.81 623 CYS A O 1
ATOM 5020 N N . VAL A 1 624 ? -20.038 2.772 48.145 1.00 57.09 624 VAL A N 1
ATOM 5021 C CA . VAL A 1 624 ? -20.939 3.590 48.980 1.00 57.09 624 VAL A CA 1
ATOM 5022 C C . VAL A 1 624 ? -20.227 4.251 50.174 1.00 57.09 624 VAL A C 1
ATOM 5024 O O . VAL A 1 624 ? -20.357 5.468 50.310 1.00 57.09 624 VAL A O 1
ATOM 5027 N N . PRO A 1 625 ? -19.416 3.551 50.995 1.00 53.47 625 PRO A N 1
ATOM 5028 C CA . PRO A 1 625 ? -18.700 4.166 52.118 1.00 53.47 625 PRO A CA 1
ATOM 5029 C C . PRO A 1 625 ? -17.761 5.313 51.715 1.00 53.47 625 PRO A C 1
ATOM 5031 O O . PRO A 1 625 ? -17.564 6.251 52.488 1.00 53.47 625 PRO A O 1
ATOM 5034 N N . MET A 1 626 ? -17.204 5.269 50.500 1.00 52.53 626 MET A N 1
ATOM 5035 C CA . MET A 1 626 ? -16.291 6.296 49.985 1.00 52.53 626 MET A CA 1
ATOM 5036 C C . MET A 1 626 ? -17.036 7.559 49.542 1.00 52.53 626 MET A C 1
ATOM 5038 O O . MET A 1 626 ? -16.507 8.661 49.676 1.00 52.53 626 MET A O 1
ATOM 5042 N N . ILE A 1 627 ? -18.283 7.419 49.082 1.00 48.59 627 ILE A N 1
ATOM 5043 C CA . ILE A 1 627 ? -19.175 8.551 48.790 1.00 48.59 627 ILE A CA 1
ATOM 5044 C C . ILE A 1 627 ? -19.535 9.275 50.096 1.00 48.59 627 ILE A C 1
ATOM 5046 O O . ILE A 1 627 ? -19.524 10.504 50.137 1.00 48.59 627 ILE A O 1
ATOM 5050 N N . THR A 1 628 ? -19.761 8.529 51.183 1.00 40.56 628 THR A N 1
ATOM 5051 C CA . THR A 1 628 ? -20.065 9.074 52.518 1.00 40.56 628 THR A CA 1
ATOM 5052 C C . THR A 1 628 ? -18.852 9.723 53.199 1.00 40.56 628 THR A C 1
ATOM 5054 O O . THR A 1 628 ? -19.013 10.644 53.998 1.00 40.56 628 THR A O 1
ATOM 5057 N N . ALA A 1 629 ? -17.630 9.280 52.881 1.00 36.53 629 ALA A N 1
ATOM 5058 C CA . ALA A 1 629 ? -16.385 9.906 53.339 1.00 36.53 629 ALA A CA 1
ATOM 5059 C C . ALA A 1 629 ? -15.975 11.128 52.486 1.00 36.53 629 ALA A C 1
ATOM 5061 O O . ALA A 1 629 ? -15.307 12.032 52.984 1.00 36.53 629 ALA A O 1
ATOM 5062 N N . GLY A 1 630 ? -16.388 11.164 51.214 1.00 32.62 630 GLY A N 1
ATOM 5063 C CA . GLY A 1 630 ? -16.118 12.240 50.256 1.00 32.62 630 GLY A CA 1
ATOM 5064 C C . GLY A 1 630 ? -17.171 13.350 50.205 1.00 32.62 630 GLY A C 1
ATOM 5065 O O . GLY A 1 630 ? -16.976 14.328 49.492 1.00 32.62 630 GLY A O 1
ATOM 5066 N N . SER A 1 631 ? -18.271 13.257 50.958 1.00 35.41 631 SER A N 1
ATOM 5067 C CA . SER A 1 631 ? -19.343 14.263 50.981 1.00 35.41 631 SER A CA 1
ATOM 5068 C C . SER A 1 631 ? -19.008 15.521 51.805 1.00 35.41 631 SER A C 1
ATOM 5070 O O . SER A 1 631 ? -19.809 15.998 52.606 1.00 35.41 631 SER A O 1
ATOM 5072 N N . HIS A 1 632 ? -17.835 16.102 51.555 1.00 37.19 632 HIS A N 1
ATOM 5073 C CA . HIS A 1 632 ? -17.668 17.549 51.497 1.00 37.19 632 HIS A CA 1
ATOM 5074 C C . HIS A 1 632 ? -17.431 17.895 50.022 1.00 37.19 632 HIS A C 1
ATOM 5076 O O . HIS A 1 632 ? -16.385 17.578 49.477 1.00 37.19 632 HIS A O 1
ATOM 5082 N N . GLU A 1 633 ? -18.418 18.567 49.427 1.00 32.91 633 GLU A N 1
ATOM 5083 C CA . GLU A 1 633 ? -18.441 19.134 48.068 1.00 32.91 633 GLU A CA 1
ATOM 5084 C C . GLU A 1 633 ? -19.053 18.268 46.946 1.00 32.91 633 GLU A C 1
ATOM 5086 O O . GLU A 1 633 ? -18.450 17.373 46.372 1.00 32.91 633 GLU A O 1
ATOM 5091 N N . ASN A 1 634 ? -20.281 18.670 46.588 1.00 36.03 634 ASN A N 1
ATOM 5092 C CA . ASN A 1 634 ? -20.868 18.681 45.245 1.00 36.03 634 ASN A CA 1
ATOM 5093 C C . ASN A 1 634 ? -20.905 17.371 44.434 1.00 36.03 634 ASN A C 1
ATOM 5095 O O . ASN A 1 634 ? -20.069 17.148 43.566 1.00 36.03 634 ASN A O 1
ATOM 5099 N N . LEU A 1 635 ? -22.023 16.638 44.527 1.00 29.19 635 LEU A N 1
ATOM 5100 C CA . LEU A 1 635 ? -22.564 15.907 43.373 1.00 29.19 635 LEU A CA 1
ATOM 5101 C C . LEU A 1 635 ? -23.988 16.384 43.059 1.00 29.19 635 LEU A C 1
ATOM 5103 O O . LEU A 1 635 ? -24.957 16.052 43.741 1.00 29.19 635 LEU A O 1
ATOM 5107 N N . ARG A 1 636 ? -24.092 17.190 41.999 1.00 31.25 636 ARG A N 1
ATOM 5108 C CA . ARG A 1 636 ? -25.311 17.395 41.212 1.00 31.25 636 ARG A CA 1
ATOM 5109 C C . ARG A 1 636 ? -25.218 16.523 39.955 1.00 31.25 636 ARG A C 1
ATOM 5111 O O . ARG A 1 636 ? -24.135 16.354 39.410 1.00 31.25 636 ARG A O 1
ATOM 5118 N N . SER A 1 637 ? -26.391 16.056 39.521 1.00 35.28 637 SER A N 1
ATOM 5119 C CA . SER A 1 637 ? -26.750 15.515 38.198 1.00 35.28 637 SER A CA 1
ATOM 5120 C C . SER A 1 637 ? -26.045 14.245 37.700 1.00 35.28 637 SER A C 1
ATOM 5122 O O . SER A 1 637 ? -24.965 14.320 37.129 1.00 35.28 637 SER A O 1
ATOM 5124 N N . SER A 1 638 ? -26.748 13.110 37.770 1.00 27.58 638 SER A N 1
ATOM 5125 C CA . SER A 1 638 ? -26.887 12.186 36.633 1.00 27.58 638 SER A CA 1
ATOM 5126 C C . SER A 1 638 ? -28.052 11.229 36.897 1.00 27.58 638 SER A C 1
ATOM 5128 O O . SER A 1 638 ? -28.009 10.403 37.803 1.00 27.58 638 SER A O 1
ATOM 5130 N N . THR A 1 639 ? -29.109 11.387 36.112 1.00 38.44 639 THR A N 1
ATOM 5131 C CA . THR A 1 639 ? -30.170 10.407 35.859 1.00 38.44 639 THR A CA 1
ATOM 5132 C C . THR A 1 639 ? -29.579 9.123 35.272 1.00 38.44 639 THR A C 1
ATOM 5134 O O . THR A 1 639 ? -28.715 9.237 34.411 1.00 38.44 639 THR A O 1
ATOM 5137 N N . ASP A 1 640 ? -30.014 7.940 35.738 1.00 30.53 640 ASP A N 1
ATOM 5138 C CA . ASP A 1 640 ? -30.473 6.807 34.903 1.00 30.53 640 ASP A CA 1
ATOM 5139 C C . ASP A 1 640 ? -30.717 5.510 35.705 1.00 30.53 640 ASP A C 1
ATOM 5141 O O . ASP A 1 640 ? -29.867 5.039 36.456 1.00 30.53 640 ASP A O 1
ATOM 5145 N N . TRP A 1 641 ? -31.911 4.925 35.536 1.00 29.70 641 TRP A N 1
ATOM 5146 C CA . TRP A 1 641 ? -32.530 3.982 36.476 1.00 29.70 641 TRP A CA 1
ATOM 5147 C C . TRP A 1 641 ? -33.097 2.610 35.970 1.00 29.70 641 TRP A C 1
ATOM 5149 O O . TRP A 1 641 ? -33.650 1.864 36.780 1.00 29.70 641 TRP A O 1
ATOM 5159 N N . PRO A 1 642 ? -33.011 2.130 34.711 1.00 34.62 642 PRO A N 1
ATOM 5160 C CA . PRO A 1 642 ? -33.987 1.109 34.277 1.00 34.62 642 PRO A CA 1
ATOM 5161 C C . PRO A 1 642 ? -33.803 -0.337 34.792 1.00 34.62 642 PRO A C 1
ATOM 5163 O O . PRO A 1 642 ? -34.686 -1.158 34.564 1.00 34.62 642 PRO A O 1
ATOM 5166 N N . VAL A 1 643 ? -32.716 -0.688 35.494 1.00 36.47 643 VAL A N 1
ATOM 5167 C CA . VAL A 1 643 ? -32.421 -2.092 35.893 1.00 36.47 643 VAL A CA 1
ATOM 5168 C C . VAL A 1 643 ? -32.623 -2.370 37.391 1.00 36.47 643 VAL A C 1
ATOM 5170 O O . VAL A 1 643 ? -32.544 -3.506 37.848 1.00 36.47 643 VAL A O 1
ATOM 5173 N N . LEU A 1 644 ? -33.012 -1.359 38.164 1.00 36.28 644 LEU A N 1
ATOM 5174 C CA . LEU A 1 644 ? -33.267 -1.486 39.602 1.00 36.28 644 LEU A CA 1
ATOM 5175 C C . LEU A 1 644 ? -34.736 -1.814 39.946 1.00 36.28 644 LEU A C 1
ATOM 5177 O O . LEU A 1 644 ? -35.097 -1.902 41.119 1.00 36.28 644 LEU A O 1
ATOM 5181 N N . ARG A 1 645 ? -35.580 -2.061 38.932 1.00 42.47 645 ARG A N 1
ATOM 5182 C CA . ARG A 1 645 ? -37.045 -2.204 39.063 1.00 42.47 645 ARG A CA 1
ATOM 5183 C C . ARG A 1 645 ? -37.514 -3.268 40.068 1.00 42.47 645 ARG A C 1
ATOM 5185 O O . ARG A 1 645 ? -38.550 -3.064 40.683 1.00 42.47 645 ARG A O 1
ATOM 5192 N N . GLN A 1 646 ? -36.771 -4.356 40.282 1.00 43.34 646 GLN A N 1
ATOM 5193 C CA . GLN A 1 646 ? -37.252 -5.490 41.092 1.00 43.34 646 GLN A CA 1
ATOM 5194 C C . GLN A 1 646 ? -36.856 -5.430 42.576 1.00 43.34 646 GLN A C 1
ATOM 5196 O O . GLN A 1 646 ? -37.581 -5.941 43.420 1.00 43.34 646 GLN A O 1
ATOM 5201 N N . SER A 1 647 ? -35.727 -4.789 42.905 1.00 47.88 647 SER A N 1
ATOM 5202 C CA . SER A 1 647 ? -35.255 -4.641 44.293 1.00 47.88 647 SER A CA 1
ATOM 5203 C C . SER A 1 647 ? -35.618 -3.277 44.869 1.00 47.88 647 SER A C 1
ATOM 5205 O O . SER A 1 647 ? -35.887 -3.146 46.059 1.00 47.88 647 SER A O 1
ATOM 5207 N N . VAL A 1 648 ? -35.673 -2.241 44.034 1.00 52.97 648 VAL A N 1
ATOM 5208 C CA . VAL A 1 648 ? -35.668 -0.888 44.572 1.00 52.97 648 VAL A CA 1
ATOM 5209 C C . VAL A 1 648 ? -37.049 -0.300 44.816 1.00 52.97 648 VAL A C 1
ATOM 5211 O O . VAL A 1 648 ? -37.168 0.585 45.656 1.00 52.97 648 VAL A O 1
ATOM 5214 N N . ILE A 1 649 ? -38.119 -0.839 44.234 1.00 58.06 649 ILE A N 1
ATOM 5215 C CA . ILE A 1 649 ? -39.463 -0.496 44.725 1.00 58.06 649 ILE A CA 1
ATOM 5216 C C . ILE A 1 649 ? -39.536 -0.782 46.238 1.00 58.06 649 ILE A C 1
ATOM 5218 O O . ILE A 1 649 ? -39.893 0.107 47.006 1.00 58.06 649 ILE A O 1
ATOM 5222 N N . TRP A 1 650 ? -39.035 -1.943 46.680 1.00 63.75 650 TRP A N 1
ATOM 5223 C CA . TRP A 1 650 ? -38.980 -2.334 48.095 1.00 63.75 650 TRP A CA 1
ATOM 5224 C C . TRP A 1 650 ? -38.015 -1.497 48.947 1.00 63.75 650 TRP A C 1
ATOM 5226 O O . TRP A 1 650 ? -38.215 -1.378 50.152 1.00 63.75 650 TRP A O 1
ATOM 5236 N N . GLN A 1 651 ? -36.982 -0.897 48.346 1.00 62.25 651 GLN A N 1
ATOM 5237 C CA . GLN A 1 651 ? -36.046 -0.020 49.064 1.00 62.25 651 GLN A CA 1
ATOM 5238 C C . GLN A 1 651 ? -36.522 1.441 49.110 1.00 62.25 651 GLN A C 1
ATOM 5240 O O . GLN A 1 651 ? -36.221 2.139 50.072 1.00 62.25 651 GLN A O 1
ATOM 5245 N N . LEU A 1 652 ? -37.269 1.919 48.105 1.00 63.84 652 LEU A N 1
ATOM 5246 C CA . LEU A 1 652 ? -37.781 3.295 48.046 1.00 63.84 652 LEU A CA 1
ATOM 5247 C C . LEU A 1 652 ? -39.093 3.459 48.810 1.00 63.84 652 LEU A C 1
ATOM 5249 O O . LEU A 1 652 ? -39.294 4.518 49.404 1.00 63.84 652 LEU A O 1
ATOM 5253 N N . LEU A 1 653 ? -39.967 2.440 48.813 1.00 70.94 653 LEU A N 1
ATOM 5254 C CA . LEU A 1 653 ? -41.288 2.535 49.443 1.00 70.94 653 LEU A CA 1
ATOM 5255 C C . LEU A 1 653 ? -41.230 2.986 50.912 1.00 70.94 653 LEU A C 1
ATOM 5257 O O . LEU A 1 653 ? -41.935 3.933 51.264 1.00 70.94 653 LEU A O 1
ATOM 5261 N N . PRO A 1 654 ? -40.363 2.406 51.769 1.00 76.44 654 PRO A N 1
ATOM 5262 C CA . PRO A 1 654 ? -40.292 2.784 53.179 1.00 76.44 654 PRO A CA 1
ATOM 5263 C C . PRO A 1 654 ? -39.933 4.257 53.402 1.00 76.44 654 PRO A C 1
ATOM 5265 O O . PRO A 1 654 ? -40.300 4.839 54.421 1.00 76.44 654 PRO A O 1
ATOM 5268 N N . HIS A 1 655 ? -39.223 4.888 52.461 1.00 73.62 655 HIS A N 1
ATOM 5269 C CA . HIS A 1 655 ? -38.819 6.286 52.585 1.00 73.62 655 HIS A CA 1
ATOM 5270 C C . HIS A 1 655 ? -39.977 7.271 52.381 1.00 73.62 655 HIS A C 1
ATOM 5272 O O . HIS A 1 655 ? -39.923 8.356 52.957 1.00 73.62 655 HIS A O 1
ATOM 5278 N N . LE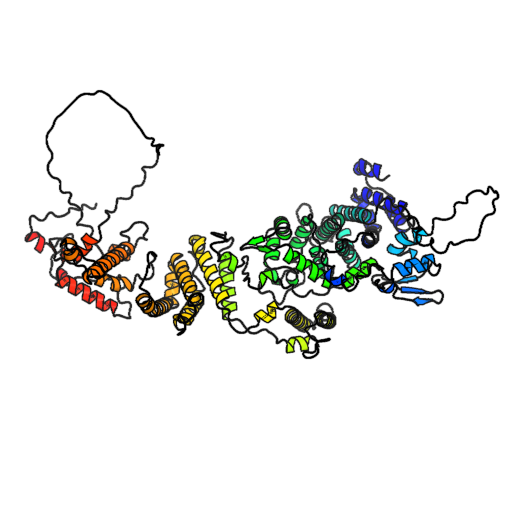U A 1 656 ? -41.036 6.903 51.644 1.00 76.75 656 LEU A N 1
ATOM 5279 C CA . LEU A 1 656 ? -42.237 7.742 51.482 1.00 76.75 656 LEU A CA 1
ATOM 5280 C C . LEU A 1 656 ? -42.949 7.965 52.825 1.00 76.75 656 LEU A C 1
ATOM 5282 O O . LEU A 1 656 ? -43.453 9.054 53.083 1.00 76.75 656 LEU A O 1
ATOM 5286 N N . PHE A 1 657 ? -42.931 6.955 53.700 1.00 80.81 657 PHE A N 1
ATOM 5287 C CA . PHE A 1 657 ? -43.582 6.955 55.018 1.00 80.81 657 PHE A CA 1
ATOM 5288 C C . PHE A 1 657 ? -42.789 7.684 56.111 1.00 80.81 657 PHE A C 1
ATOM 5290 O O . PHE A 1 657 ? -43.164 7.680 57.281 1.00 80.81 657 PHE A O 1
ATOM 5297 N N . ARG A 1 658 ? -41.644 8.276 55.750 1.00 77.19 658 ARG A N 1
ATOM 5298 C CA . ARG A 1 658 ? -40.822 9.103 56.649 1.00 77.19 658 ARG A CA 1
ATOM 5299 C C . ARG A 1 658 ? -41.004 10.596 56.385 1.00 77.19 658 ARG A C 1
ATOM 5301 O O . ARG A 1 658 ? -40.277 11.398 56.968 1.00 77.19 658 ARG A O 1
ATOM 5308 N N . PHE A 1 659 ? -41.927 10.950 55.490 1.00 79.88 659 PHE A N 1
ATOM 5309 C CA . PHE A 1 659 ? -42.268 12.327 55.171 1.00 79.88 659 PHE A CA 1
ATOM 5310 C C . PHE A 1 659 ? -43.170 12.923 56.252 1.00 79.88 659 PHE A C 1
ATOM 5312 O O . PHE A 1 659 ? -44.229 12.381 56.555 1.00 79.88 659 PHE A O 1
ATOM 5319 N N . ASP A 1 660 ? -42.764 14.069 56.787 1.00 80.69 660 ASP A N 1
ATOM 5320 C CA . ASP A 1 660 ? -43.548 14.847 57.741 1.00 80.69 660 ASP A CA 1
ATOM 5321 C C . ASP A 1 660 ? -43.869 16.217 57.141 1.00 80.69 660 ASP A C 1
ATOM 5323 O O . ASP A 1 660 ? -43.035 17.127 57.128 1.00 80.69 660 ASP A O 1
ATOM 5327 N N . TYR A 1 661 ? -45.093 16.366 56.637 1.00 78.94 661 TYR A N 1
ATOM 5328 C CA . TYR A 1 661 ? -45.556 17.606 56.015 1.00 78.94 661 TYR A CA 1
ATOM 5329 C C . TYR A 1 661 ? -45.669 18.771 57.013 1.00 78.94 661 TYR A C 1
ATOM 5331 O O . TYR A 1 661 ? -45.655 19.931 56.601 1.00 78.94 661 TYR A O 1
ATOM 5339 N N . THR A 1 662 ? -45.748 18.496 58.322 1.00 78.94 662 THR A N 1
ATOM 5340 C CA . THR A 1 662 ? -45.891 19.546 59.342 1.00 78.94 662 THR A CA 1
ATOM 5341 C C . THR A 1 662 ? -44.622 20.380 59.500 1.00 78.94 662 THR A C 1
ATOM 5343 O O . THR A 1 662 ? -44.703 21.549 59.877 1.00 78.94 662 THR A O 1
ATOM 5346 N N . LEU A 1 663 ? -43.455 19.830 59.141 1.00 76.62 663 LEU A N 1
ATOM 5347 C CA . LEU A 1 663 ? -42.194 20.570 59.140 1.00 76.62 663 LEU A CA 1
ATOM 5348 C C . LEU A 1 663 ? -42.186 21.695 58.091 1.00 76.62 663 LEU A C 1
ATOM 5350 O O . LEU A 1 663 ? -41.683 22.786 58.361 1.00 76.62 663 LEU A O 1
ATOM 5354 N N . ASP A 1 664 ? -42.758 21.432 56.914 1.00 69.19 664 ASP A N 1
ATOM 5355 C CA . ASP A 1 664 ? -42.808 22.377 55.795 1.00 69.19 664 ASP A CA 1
ATOM 5356 C C . ASP A 1 664 ? -43.963 23.387 55.950 1.00 69.19 664 ASP A C 1
ATOM 5358 O O . ASP A 1 664 ? -43.813 24.563 55.619 1.00 69.19 664 ASP A O 1
ATOM 5362 N N . GLU A 1 665 ? -45.095 22.966 56.527 1.00 76.00 665 GLU A N 1
ATOM 5363 C CA . GLU A 1 665 ? -46.267 23.824 56.782 1.00 76.00 665 GLU A CA 1
ATOM 5364 C C . GLU A 1 665 ? -46.175 24.616 58.101 1.00 76.00 665 GLU A C 1
ATOM 5366 O O . GLU A 1 665 ? -46.888 25.600 58.291 1.00 76.00 665 GLU A O 1
ATOM 5371 N N . GLY A 1 666 ? -45.270 24.233 59.006 1.00 65.19 666 GLY A N 1
ATOM 5372 C CA . GLY A 1 666 ? -45.110 24.838 60.331 1.00 65.19 666 GLY A CA 1
ATOM 5373 C C . GLY A 1 666 ? -44.468 26.231 60.345 1.00 65.19 666 GLY A C 1
ATOM 5374 O O . GLY A 1 666 ? -44.343 26.829 61.412 1.00 65.19 666 GLY A O 1
ATOM 5375 N N . GLY A 1 667 ? -44.033 26.757 59.193 1.00 59.25 667 GLY A N 1
ATOM 5376 C CA . GLY A 1 667 ? -43.483 28.115 59.054 1.00 59.25 667 GLY A CA 1
ATOM 5377 C C . GLY A 1 667 ? -42.122 28.350 59.728 1.00 59.25 667 GLY A C 1
ATOM 5378 O O . GLY A 1 667 ? -41.628 29.479 59.740 1.00 59.25 667 GLY A O 1
ATOM 5379 N N . VAL A 1 668 ? -41.495 27.307 60.284 1.00 67.81 668 VAL A N 1
ATOM 5380 C CA . VAL A 1 668 ? -40.190 27.385 60.954 1.00 67.81 668 VAL A CA 1
ATOM 5381 C C . VAL A 1 668 ? -39.072 27.148 59.943 1.00 67.81 668 VAL A C 1
ATOM 5383 O O . VAL A 1 668 ? -39.017 26.104 59.291 1.00 67.81 668 VAL A O 1
ATOM 5386 N N . ALA A 1 669 ? -38.140 28.101 59.844 1.00 65.44 669 ALA A N 1
ATOM 5387 C CA . ALA A 1 669 ? -36.960 27.964 58.999 1.00 65.44 669 ALA A CA 1
ATOM 5388 C C . ALA A 1 669 ? -36.100 26.778 59.463 1.00 65.44 669 ALA A C 1
ATOM 5390 O O . ALA A 1 669 ? -35.586 26.755 60.582 1.00 65.44 669 ALA A O 1
ATOM 5391 N N . HIS A 1 670 ? -35.927 25.796 58.587 1.00 69.38 670 HIS A N 1
ATOM 5392 C CA . HIS A 1 670 ? -35.144 24.595 58.837 1.00 69.38 670 HIS A CA 1
ATOM 5393 C C . HIS A 1 670 ? -34.164 24.362 57.681 1.00 69.38 670 HIS A C 1
ATOM 5395 O O . HIS A 1 670 ? -34.344 24.864 56.574 1.00 69.38 670 HIS A O 1
ATOM 5401 N N . SER A 1 671 ? -33.084 23.629 57.944 1.00 65.25 671 SER A N 1
ATOM 5402 C CA . SER A 1 671 ? -32.095 23.276 56.926 1.00 65.25 671 SER A CA 1
ATOM 5403 C C . SER A 1 671 ? -31.628 21.842 57.124 1.00 65.25 671 SER A C 1
ATOM 5405 O O . SER A 1 671 ? -31.623 21.337 58.245 1.00 65.25 671 SER A O 1
ATOM 5407 N N . GLU A 1 672 ? -31.157 21.207 56.056 1.00 58.91 672 GLU A N 1
ATOM 5408 C CA . GLU A 1 672 ? -30.602 19.847 56.109 1.00 58.91 672 GLU A CA 1
ATOM 5409 C C . GLU A 1 672 ? -29.390 19.725 57.048 1.00 58.91 672 GLU A C 1
ATOM 5411 O O . GLU A 1 672 ? -29.116 18.650 57.569 1.00 58.91 672 GLU A O 1
ATOM 5416 N N . LYS A 1 673 ? -28.681 20.834 57.305 1.00 50.06 673 LYS A N 1
ATOM 5417 C CA . LYS A 1 673 ? -27.545 20.879 58.240 1.00 50.06 673 LYS A CA 1
ATOM 5418 C C . LYS A 1 673 ? -27.975 20.922 59.707 1.00 50.06 673 LYS A C 1
ATOM 5420 O O . LYS A 1 673 ? -27.168 20.613 60.576 1.00 50.06 673 LYS A O 1
ATOM 5425 N N . SER A 1 674 ? -29.207 21.350 59.983 1.00 60.75 674 SER A N 1
ATOM 5426 C CA . SER A 1 674 ? -29.711 21.585 61.340 1.00 60.75 674 SER A CA 1
ATOM 5427 C C . SER A 1 674 ? -30.856 20.658 61.750 1.00 60.75 674 SER A C 1
ATOM 5429 O O . SER A 1 674 ? -31.140 20.571 62.941 1.00 60.75 674 SER A O 1
ATOM 5431 N N . ASN A 1 675 ? -31.513 19.967 60.809 1.00 71.50 675 ASN A N 1
ATOM 5432 C CA . ASN A 1 675 ? -32.672 19.124 61.093 1.00 71.50 675 ASN A CA 1
ATOM 5433 C C . ASN A 1 675 ? -32.658 17.818 60.276 1.00 71.50 675 ASN A C 1
ATOM 5435 O O . ASN A 1 675 ? -32.763 17.830 59.050 1.00 71.50 675 ASN A O 1
ATOM 5439 N N . GLN A 1 676 ? -32.599 16.680 60.974 1.00 68.94 676 GLN A N 1
ATOM 5440 C CA . GLN A 1 676 ? -32.629 15.346 60.368 1.00 68.94 676 GLN A CA 1
ATOM 5441 C C . GLN A 1 676 ? -33.953 15.054 59.637 1.00 68.94 676 GLN A C 1
ATOM 5443 O O . GLN A 1 676 ? -33.945 14.362 58.620 1.00 68.94 676 GLN A O 1
ATOM 5448 N N . GLN A 1 677 ? -35.076 15.626 60.084 1.00 75.62 677 GLN A N 1
ATOM 5449 C CA . GLN A 1 677 ? -36.376 15.483 59.421 1.00 75.62 677 GLN A CA 1
ATOM 5450 C C . GLN A 1 677 ? -36.420 16.215 58.068 1.00 75.62 677 GLN A C 1
ATOM 5452 O O . GLN A 1 677 ? -37.054 15.731 57.137 1.00 75.62 677 GLN A O 1
ATOM 5457 N N . ALA A 1 678 ? -35.664 17.308 57.892 1.00 67.62 678 ALA A N 1
ATOM 5458 C CA . ALA A 1 678 ? -35.537 17.979 56.592 1.00 67.62 678 ALA A CA 1
ATOM 5459 C C . ALA A 1 678 ? -34.830 17.084 55.553 1.00 67.62 678 ALA A C 1
ATOM 5461 O O . ALA A 1 678 ? -35.199 17.062 54.377 1.00 67.62 678 ALA A O 1
ATOM 5462 N N . VAL A 1 679 ? -33.852 16.288 56.003 1.00 64.75 679 VAL A N 1
ATOM 5463 C CA . VAL A 1 679 ? -33.172 15.281 55.173 1.00 64.75 679 VAL A CA 1
ATOM 5464 C C . VAL A 1 679 ? -34.133 14.147 54.801 1.00 64.75 679 VAL A C 1
ATOM 5466 O O . VAL A 1 679 ? -34.167 13.731 53.643 1.00 64.75 679 VAL A O 1
ATOM 5469 N N . LEU A 1 680 ? -34.953 13.680 55.751 1.00 65.31 680 LEU A N 1
ATOM 5470 C CA . LEU A 1 680 ? -35.969 12.649 55.503 1.00 65.31 680 LEU A CA 1
ATOM 5471 C C . LEU A 1 680 ? -37.058 13.127 54.532 1.00 65.31 680 LEU A C 1
ATOM 5473 O O . LEU A 1 680 ? -37.401 12.385 53.614 1.00 65.31 680 LEU A O 1
ATOM 5477 N N . ASN A 1 681 ? -37.525 14.375 54.648 1.00 73.75 681 ASN A N 1
ATOM 5478 C CA . ASN A 1 681 ? -38.501 14.948 53.717 1.00 73.75 681 ASN A CA 1
ATOM 5479 C C . ASN A 1 681 ? -37.937 15.071 52.294 1.00 73.75 681 ASN A C 1
ATOM 5481 O O . ASN A 1 681 ? -38.614 14.735 51.321 1.00 73.75 681 ASN A O 1
ATOM 5485 N N . ARG A 1 682 ? -36.678 15.505 52.144 1.00 72.50 682 ARG A N 1
ATOM 5486 C CA . ARG A 1 682 ? -36.002 15.535 50.836 1.00 72.50 682 ARG A CA 1
ATOM 5487 C C . ARG A 1 682 ? -35.845 14.138 50.239 1.00 72.50 682 ARG A C 1
ATOM 5489 O O . ARG A 1 682 ? -36.052 13.961 49.034 1.00 72.50 682 ARG A O 1
ATOM 5496 N N . LEU A 1 683 ? -35.476 13.159 51.064 1.00 62.25 683 LEU A N 1
ATOM 5497 C CA . LEU A 1 683 ? -35.338 11.772 50.636 1.00 62.25 683 LEU A CA 1
ATOM 5498 C C . LEU A 1 683 ? -36.687 11.219 50.159 1.00 62.25 683 LEU A C 1
ATOM 5500 O O . LEU A 1 683 ? -36.754 10.700 49.052 1.00 62.25 683 LEU A O 1
ATOM 5504 N N . ALA A 1 684 ? -37.767 11.434 50.914 1.00 65.75 684 ALA A N 1
ATOM 5505 C CA . ALA A 1 684 ? -39.116 11.010 50.543 1.00 65.75 684 ALA A CA 1
ATOM 5506 C C . ALA A 1 684 ? -39.592 11.625 49.214 1.00 65.75 684 ALA A C 1
ATOM 5508 O O . ALA A 1 684 ? -40.096 10.903 48.355 1.00 65.75 684 ALA A O 1
ATOM 5509 N N . ARG A 1 685 ? -39.356 12.927 48.988 1.00 68.56 685 ARG A N 1
ATOM 5510 C CA . ARG A 1 685 ? -39.638 13.600 47.701 1.00 68.56 685 ARG A CA 1
ATOM 5511 C C . ARG A 1 685 ? -38.870 12.991 46.536 1.00 68.56 685 ARG A C 1
ATOM 5513 O O . ARG A 1 685 ? -39.431 12.793 45.463 1.00 68.56 685 ARG A O 1
ATOM 5520 N N . SER A 1 686 ? -37.597 12.679 46.760 1.00 58.38 686 SER A N 1
ATOM 5521 C CA . SER A 1 686 ? -36.732 12.084 45.738 1.00 58.38 686 SER A CA 1
ATOM 5522 C C . SER A 1 686 ? -37.151 10.643 45.419 1.00 58.38 686 SER A C 1
ATOM 5524 O O . SER A 1 686 ? -37.191 10.262 44.252 1.00 58.38 686 SER A O 1
ATOM 5526 N N . CYS A 1 687 ? -37.526 9.859 46.436 1.00 61.78 687 CYS A N 1
ATOM 5527 C CA . CYS A 1 687 ? -38.075 8.513 46.274 1.00 61.78 687 CYS A CA 1
ATOM 5528 C C . CYS A 1 687 ? -39.428 8.536 45.547 1.00 61.78 687 CYS A C 1
ATOM 5530 O O . CYS A 1 687 ? -39.642 7.724 44.652 1.00 61.78 687 CYS A O 1
ATOM 5532 N N . CYS A 1 688 ? -40.305 9.488 45.880 1.00 65.50 688 CYS A N 1
ATOM 5533 C CA . CYS A 1 688 ? -41.588 9.690 45.205 1.00 65.50 688 CYS A CA 1
ATOM 5534 C C . CYS A 1 688 ? -41.403 10.023 43.719 1.00 65.50 688 CYS A C 1
ATOM 5536 O O . CYS A 1 688 ? -42.063 9.425 42.876 1.00 65.50 688 CYS A O 1
ATOM 5538 N N . GLU A 1 689 ? -40.469 10.919 43.383 1.00 64.19 689 GLU A N 1
ATOM 5539 C CA . GLU A 1 689 ? -40.168 11.261 41.987 1.00 64.19 689 GLU A CA 1
ATOM 5540 C C . GLU A 1 689 ? -39.597 10.062 41.219 1.00 64.19 689 GLU A C 1
ATOM 5542 O O . GLU A 1 689 ? -40.030 9.771 40.107 1.00 64.19 689 GLU A O 1
ATOM 5547 N N . ALA A 1 690 ? -38.671 9.315 41.828 1.00 55.16 690 ALA A N 1
ATOM 5548 C CA . ALA A 1 690 ? -38.109 8.113 41.221 1.00 55.16 690 ALA A CA 1
ATOM 5549 C C . ALA A 1 690 ? -39.181 7.039 40.961 1.00 55.16 690 ALA A C 1
ATOM 5551 O O . ALA A 1 690 ? -39.174 6.412 39.901 1.00 55.16 690 ALA A O 1
ATOM 5552 N N . LEU A 1 691 ? -40.124 6.854 41.892 1.00 62.62 691 LEU A N 1
ATOM 5553 C CA . LEU A 1 691 ? -41.255 5.934 41.738 1.00 62.62 691 LEU A CA 1
ATOM 5554 C C . LEU A 1 691 ? -42.259 6.416 40.679 1.00 62.62 691 LEU A C 1
ATOM 5556 O O . LEU A 1 691 ? -42.727 5.605 39.884 1.00 62.62 691 LEU A O 1
ATOM 5560 N N . ALA A 1 692 ? -42.527 7.722 40.594 1.00 59.81 692 ALA A N 1
ATOM 5561 C CA . ALA A 1 692 ? -43.383 8.297 39.556 1.00 59.81 692 ALA A CA 1
ATOM 5562 C C . ALA A 1 692 ? -42.787 8.113 38.147 1.00 59.81 692 ALA A C 1
ATOM 5564 O O . ALA A 1 692 ? -43.492 7.695 37.228 1.00 59.81 692 ALA A O 1
ATOM 5565 N N . CYS A 1 693 ? -41.480 8.341 37.982 1.00 57.69 693 CYS A N 1
ATOM 5566 C CA . CYS A 1 693 ? -40.757 8.063 36.736 1.00 57.69 693 CYS A CA 1
ATOM 5567 C C . CYS A 1 693 ? -40.734 6.563 36.394 1.00 57.69 693 CYS A C 1
ATOM 5569 O O . CYS A 1 693 ? -40.823 6.181 35.230 1.00 57.69 693 CYS A O 1
ATOM 5571 N N . LEU A 1 694 ? -40.611 5.694 37.403 1.00 56.25 694 LEU A N 1
ATOM 5572 C CA . LEU A 1 694 ? -40.644 4.237 37.238 1.00 56.25 694 LEU A CA 1
ATOM 5573 C C . LEU A 1 694 ? -41.996 3.706 36.754 1.00 56.25 694 LEU A C 1
ATOM 5575 O O . LEU A 1 694 ? -42.031 2.722 36.006 1.00 56.25 694 LEU A O 1
ATOM 5579 N N . ALA A 1 695 ? -43.073 4.334 37.220 1.00 57.22 695 ALA A N 1
ATOM 5580 C CA . ALA A 1 695 ? -44.455 4.001 36.904 1.00 57.22 695 ALA A CA 1
ATOM 5581 C C . ALA A 1 695 ? -44.937 4.583 35.562 1.00 57.22 695 ALA A C 1
ATOM 5583 O O . ALA A 1 695 ? -46.023 4.237 35.107 1.00 57.22 695 ALA A O 1
ATOM 5584 N N . GLY A 1 696 ? -44.145 5.446 34.917 1.00 54.59 696 GLY A N 1
ATOM 5585 C CA . GLY A 1 696 ? -44.538 6.100 33.667 1.00 54.59 696 GLY A CA 1
ATOM 5586 C C . GLY A 1 696 ? -45.407 7.350 33.859 1.00 54.59 696 GLY A C 1
ATOM 5587 O O . GLY A 1 696 ? -45.989 7.843 32.902 1.00 54.59 696 GLY A O 1
ATOM 5588 N N . PHE A 1 697 ? -45.508 7.899 35.077 1.00 57.22 697 PHE A N 1
ATOM 5589 C CA . PHE A 1 697 ? -46.319 9.093 35.376 1.00 57.22 697 PHE A CA 1
ATOM 5590 C C . PHE A 1 697 ? -45.604 10.422 35.043 1.00 57.22 697 PHE A C 1
ATOM 5592 O O . PHE A 1 697 ? -45.979 11.485 35.554 1.00 57.22 697 PHE A O 1
ATOM 5599 N N . ARG A 1 698 ? -44.528 10.384 34.241 1.00 61.22 698 ARG A N 1
ATOM 5600 C CA . ARG A 1 698 ? -43.703 11.545 33.862 1.00 61.22 698 ARG A CA 1
ATOM 5601 C C . ARG A 1 698 ? -43.405 11.568 32.355 1.00 61.22 698 ARG A C 1
ATOM 5603 O O . ARG A 1 698 ? -43.303 10.499 31.753 1.00 61.22 698 ARG A O 1
ATOM 5610 N N . PRO A 1 699 ? -43.216 12.758 31.750 1.00 47.62 699 PRO A N 1
ATOM 5611 C CA . PRO A 1 699 ? -42.827 12.879 30.342 1.00 47.62 699 PRO A CA 1
ATOM 5612 C C . PRO A 1 699 ? -41.518 12.124 30.044 1.00 47.62 699 PRO A C 1
ATOM 5614 O O . PRO A 1 699 ? -40.641 12.068 30.903 1.00 47.62 699 PRO A O 1
ATOM 5617 N N . ASP A 1 700 ? -41.387 11.557 28.840 1.00 49.81 700 ASP A N 1
ATOM 5618 C CA . ASP A 1 700 ? -40.185 10.857 28.338 1.00 49.81 700 ASP A CA 1
ATOM 5619 C C . ASP A 1 700 ? -39.750 9.596 29.118 1.00 49.81 700 ASP A C 1
ATOM 5621 O O . ASP A 1 700 ? -38.606 9.143 29.007 1.00 49.81 700 ASP A O 1
ATOM 5625 N N . THR A 1 701 ? -40.663 8.983 29.878 1.00 49.41 701 THR A N 1
ATOM 5626 C CA . THR A 1 701 ? -40.433 7.694 30.554 1.00 49.41 701 THR A CA 1
ATOM 5627 C C . THR A 1 701 ? -41.143 6.543 29.820 1.00 49.41 701 THR A C 1
ATOM 5629 O O . THR A 1 701 ? -42.227 6.752 29.282 1.00 49.41 701 THR A O 1
ATOM 5632 N N . PRO A 1 702 ? -40.540 5.337 29.717 1.00 46.19 702 PRO A N 1
ATOM 5633 C CA . PRO A 1 702 ? -41.158 4.214 29.009 1.00 46.19 702 PRO A CA 1
ATOM 5634 C C . PRO A 1 702 ? -42.391 3.693 29.758 1.00 46.19 702 PRO A C 1
ATOM 5636 O O . PRO A 1 702 ? -42.305 3.438 30.965 1.00 46.19 702 PRO A O 1
ATOM 5639 N N . ASP A 1 703 ? -43.491 3.484 29.025 1.00 48.94 703 ASP A N 1
ATOM 5640 C CA . ASP A 1 703 ? -44.742 2.914 29.542 1.00 48.94 703 ASP A CA 1
ATOM 5641 C C . ASP A 1 703 ? -44.479 1.585 30.269 1.00 48.94 703 ASP A C 1
ATOM 5643 O O . ASP A 1 703 ? -43.686 0.744 29.827 1.00 48.94 703 ASP A O 1
ATOM 5647 N N . ASN A 1 704 ? -45.092 1.421 31.442 1.00 51.84 704 ASN A N 1
ATOM 5648 C CA . ASN A 1 704 ? -44.867 0.274 32.314 1.00 51.84 704 ASN A CA 1
ATOM 5649 C C . ASN A 1 704 ? -46.199 -0.343 32.750 1.00 51.84 704 ASN A C 1
ATOM 5651 O O . ASN A 1 704 ? -46.679 -0.084 33.856 1.00 51.84 704 ASN A O 1
ATOM 5655 N N . ASP A 1 705 ? -46.745 -1.205 31.892 1.00 47.72 705 ASP A N 1
ATOM 5656 C CA . ASP A 1 705 ? -48.011 -1.918 32.108 1.00 47.72 705 ASP A CA 1
ATOM 5657 C C . ASP A 1 705 ? -48.054 -2.657 33.459 1.00 47.72 705 ASP A C 1
ATOM 5659 O O . ASP A 1 705 ? -49.101 -2.743 34.095 1.00 47.72 705 ASP A O 1
ATOM 5663 N N . GLY A 1 706 ? -46.917 -3.166 33.951 1.00 43.91 706 GLY A N 1
ATOM 5664 C CA . GLY A 1 706 ? -46.850 -3.889 35.226 1.00 43.91 706 GLY A CA 1
ATOM 5665 C C . GLY A 1 706 ? -47.066 -3.010 36.463 1.00 43.91 706 GLY A C 1
ATOM 5666 O O . GLY A 1 706 ? -47.617 -3.483 37.451 1.00 43.91 706 GLY A O 1
ATOM 5667 N N . VAL A 1 707 ? -46.666 -1.734 36.412 1.00 45.62 707 VAL A N 1
ATOM 5668 C CA . VAL A 1 707 ? -46.807 -0.789 37.538 1.00 45.62 707 VAL A CA 1
ATOM 5669 C C . VAL A 1 707 ? -48.091 0.033 37.412 1.00 45.62 707 VAL A C 1
ATOM 5671 O O . VAL A 1 707 ? -48.763 0.263 38.414 1.00 45.62 707 VAL A O 1
ATOM 5674 N N . GLN A 1 708 ? -48.503 0.399 36.196 1.00 45.44 708 GLN A N 1
ATOM 5675 C CA . GLN A 1 708 ? -49.775 1.096 35.965 1.00 45.44 708 GLN A CA 1
ATOM 5676 C C . GLN A 1 708 ? -50.984 0.244 36.390 1.00 45.44 708 GLN A C 1
ATOM 5678 O O . GLN A 1 708 ? -51.899 0.753 37.029 1.00 45.44 708 GLN A O 1
ATOM 5683 N N . ASN A 1 709 ? -50.938 -1.074 36.162 1.00 42.00 709 ASN A N 1
ATOM 5684 C CA . ASN A 1 709 ? -51.990 -2.004 36.597 1.00 42.00 709 ASN A CA 1
ATOM 5685 C C . ASN A 1 709 ? -52.010 -2.273 38.116 1.00 42.00 709 ASN A C 1
ATOM 5687 O O . ASN A 1 709 ? -52.952 -2.885 38.614 1.00 42.00 709 ASN A O 1
ATOM 5691 N N . SER A 1 710 ? -50.988 -1.827 38.857 1.00 41.09 710 SER A N 1
ATOM 5692 C CA . SER A 1 710 ? -50.902 -1.983 40.318 1.00 41.09 710 SER A CA 1
ATOM 5693 C C . SER A 1 710 ? -51.469 -0.792 41.106 1.00 41.09 710 SER A C 1
ATOM 5695 O O . SER A 1 710 ? -51.528 -0.849 42.332 1.00 41.09 710 SER A O 1
ATOM 5697 N N . VAL A 1 711 ? -51.934 0.269 40.428 1.00 41.06 711 VAL A N 1
ATOM 5698 C CA . VAL A 1 711 ? -52.498 1.471 41.071 1.00 41.06 711 VAL A CA 1
ATOM 5699 C C . VAL A 1 711 ? -53.872 1.836 40.481 1.00 41.06 711 VAL A C 1
ATOM 5701 O O . VAL A 1 711 ? -53.964 2.750 39.665 1.00 41.06 711 VAL A O 1
ATOM 5704 N N . PRO A 1 712 ? -54.970 1.183 40.908 1.00 37.84 712 PRO A N 1
ATOM 5705 C CA . PRO A 1 712 ? -56.316 1.589 40.492 1.00 37.84 712 PRO A CA 1
ATOM 5706 C C . PRO A 1 712 ? -56.846 2.822 41.255 1.00 37.84 712 PRO A C 1
ATOM 5708 O O . PRO A 1 712 ? -57.670 3.562 40.739 1.00 37.84 712 PRO A O 1
ATOM 5711 N N . GLN A 1 713 ? -56.364 3.093 42.475 1.00 42.66 713 GLN A N 1
ATOM 5712 C CA . GLN A 1 713 ? -57.066 3.989 43.415 1.00 42.66 713 GLN A CA 1
ATOM 5713 C C . GLN A 1 713 ? -56.652 5.474 43.402 1.00 42.66 713 GLN A C 1
ATOM 5715 O O . GLN A 1 713 ? -57.321 6.289 44.031 1.00 42.66 713 GLN A O 1
ATOM 5720 N N . LEU A 1 714 ? -55.581 5.870 42.704 1.00 36.97 714 LEU A N 1
ATOM 5721 C CA . LEU A 1 714 ? -55.104 7.268 42.729 1.00 36.97 714 LEU A CA 1
ATOM 5722 C C . LEU A 1 714 ? -55.683 8.160 41.619 1.00 36.97 714 LEU A C 1
ATOM 5724 O O . LEU A 1 714 ? -55.602 9.379 41.727 1.00 36.97 714 LEU A O 1
ATOM 5728 N N . HIS A 1 715 ? -56.298 7.587 40.581 1.00 33.62 715 HIS A N 1
ATOM 5729 C CA . HIS A 1 715 ? -56.818 8.362 39.447 1.00 33.62 715 HIS A CA 1
ATOM 5730 C C . HIS A 1 715 ? -58.168 9.050 39.711 1.00 33.62 715 HIS A C 1
ATOM 5732 O O . HIS A 1 715 ? -58.526 9.968 38.978 1.00 33.62 715 HIS A O 1
ATOM 5738 N N . ALA A 1 716 ? -58.912 8.653 40.748 1.00 37.44 716 ALA A N 1
ATOM 5739 C CA . ALA A 1 716 ? -60.259 9.172 40.983 1.00 37.44 716 ALA A CA 1
ATOM 5740 C C . ALA A 1 716 ? -60.285 10.565 41.649 1.00 37.44 716 ALA A C 1
ATOM 5742 O O . ALA A 1 716 ? -61.248 11.300 41.480 1.00 37.44 716 ALA A O 1
ATOM 5743 N N . TYR A 1 717 ? -59.240 10.984 42.369 1.00 37.06 717 TYR A N 1
ATOM 5744 C CA . TYR A 1 717 ? -59.341 12.103 43.320 1.00 37.06 717 TYR A CA 1
ATOM 5745 C C . TYR A 1 717 ? -59.201 13.535 42.762 1.00 37.06 717 TYR A C 1
ATOM 5747 O O . TYR A 1 717 ? -59.337 14.490 43.528 1.00 37.06 717 TYR A O 1
ATOM 5755 N N . GLU A 1 718 ? -58.955 13.734 41.463 1.00 38.09 718 GLU A N 1
ATOM 5756 C CA . GLU A 1 718 ? -58.627 15.069 40.917 1.00 38.09 718 GLU A CA 1
ATOM 5757 C C . GLU A 1 718 ? -59.799 15.852 40.290 1.00 38.09 718 GLU A C 1
ATOM 5759 O O . GLU A 1 718 ? -59.634 17.030 39.965 1.00 38.09 718 GLU A O 1
ATOM 5764 N N . GLU A 1 719 ? -61.015 15.301 40.191 1.00 34.03 719 GLU A N 1
ATOM 5765 C CA . GLU A 1 719 ? -62.165 16.068 39.681 1.00 34.03 719 GLU A CA 1
ATOM 5766 C C . GLU A 1 719 ? -62.939 16.809 40.786 1.00 34.03 719 GLU A C 1
ATOM 5768 O O . GLU A 1 719 ? -64.081 16.494 41.112 1.00 34.03 719 GLU A O 1
ATOM 5773 N N . THR A 1 720 ? -62.359 17.887 41.321 1.00 25.94 720 THR A N 1
ATOM 5774 C CA . THR A 1 720 ? -63.168 19.023 41.805 1.00 25.94 720 THR A CA 1
ATOM 5775 C C . THR A 1 720 ? -62.529 20.373 41.453 1.00 25.94 720 THR A C 1
ATOM 5777 O O . THR A 1 720 ? -61.527 20.766 42.046 1.00 25.94 720 THR A O 1
ATOM 5780 N N . PRO A 1 721 ? -63.141 21.168 40.556 1.00 32.62 721 PRO A N 1
ATOM 5781 C CA . PRO A 1 721 ? -62.928 22.606 40.515 1.00 32.62 721 PRO A CA 1
ATOM 5782 C C . PRO A 1 721 ? -63.804 23.281 41.581 1.00 32.62 721 PRO A C 1
ATOM 5784 O O . PRO A 1 721 ? -65.031 23.154 41.566 1.00 32.62 721 PRO A O 1
ATOM 5787 N N . GLN A 1 722 ? -63.199 24.067 42.475 1.00 26.52 722 GLN A N 1
ATOM 5788 C CA . GLN A 1 722 ? -63.933 25.077 43.240 1.00 26.52 722 GLN A CA 1
ATOM 5789 C C . GLN A 1 722 ? -64.466 26.144 42.265 1.00 26.52 722 GLN A C 1
ATOM 5791 O O . GLN A 1 722 ? -63.743 27.054 41.867 1.00 26.52 722 GLN A O 1
ATOM 5796 N N . LYS A 1 723 ? -65.739 26.038 41.865 1.00 28.66 723 LYS A N 1
ATOM 5797 C CA . LYS A 1 723 ? -66.488 27.139 41.243 1.00 28.66 723 LYS A CA 1
ATOM 5798 C C . LYS A 1 723 ? -67.251 27.903 42.324 1.00 28.66 723 LYS A C 1
ATOM 5800 O O . LYS A 1 723 ? -68.286 27.439 42.794 1.00 28.66 723 LYS A O 1
ATOM 5805 N N . GLY A 1 724 ? -66.735 29.078 42.676 1.00 28.33 724 GLY A N 1
ATOM 5806 C CA . GLY A 1 724 ? -67.533 30.176 43.215 1.00 28.33 724 GLY A CA 1
ATOM 5807 C C . GLY A 1 724 ? -68.310 30.861 42.084 1.00 28.33 724 GLY A C 1
ATOM 5808 O O . GLY A 1 724 ? -67.757 31.155 41.030 1.00 28.33 724 GLY A O 1
ATOM 5809 N N . GLU A 1 725 ? -69.605 31.007 42.332 1.00 28.62 725 GLU A N 1
ATOM 5810 C CA . GLU A 1 725 ? -70.703 31.701 41.644 1.00 28.62 725 GLU A CA 1
ATOM 5811 C C . GLU A 1 725 ? -70.380 32.772 40.571 1.00 28.62 725 GLU A C 1
ATOM 5813 O O . GLU A 1 725 ? -69.590 33.691 40.767 1.00 28.62 725 GLU A O 1
ATOM 5818 N N . GLN A 1 726 ? -71.108 32.697 39.446 1.00 29.00 726 GLN A N 1
ATOM 5819 C CA . GLN A 1 726 ? -71.333 33.802 38.500 1.00 29.00 726 GLN A CA 1
ATOM 5820 C C . GLN A 1 726 ? -72.538 34.644 38.950 1.00 29.00 726 GLN A C 1
ATOM 5822 O O . GLN A 1 726 ? -73.548 34.052 39.334 1.00 29.00 726 GLN A O 1
ATOM 5827 N N . SER A 1 727 ? -72.505 35.975 38.764 1.00 25.20 727 SER A N 1
ATOM 5828 C CA . SER A 1 727 ? -73.490 36.737 37.949 1.00 25.20 727 SER A CA 1
ATOM 5829 C C . SER A 1 727 ? -73.369 38.271 38.061 1.00 25.20 727 SER A C 1
ATOM 5831 O O . SER A 1 727 ? -73.046 38.795 39.122 1.00 25.20 727 SER A O 1
ATOM 5833 N N . ALA A 1 728 ? -73.780 38.923 36.957 1.00 28.22 728 ALA A N 1
ATOM 5834 C CA . ALA A 1 728 ? -74.122 40.341 36.702 1.00 28.22 728 ALA A CA 1
ATOM 5835 C C . ALA A 1 728 ? -72.952 41.300 36.365 1.00 28.22 728 ALA A C 1
ATOM 5837 O O . ALA A 1 728 ? -72.111 41.585 37.208 1.00 28.22 728 ALA A O 1
ATOM 5838 N N . GLU A 1 729 ? -72.742 41.656 35.080 1.00 26.95 729 GLU A N 1
ATOM 5839 C CA . GLU A 1 729 ? -73.385 42.770 34.314 1.00 26.95 729 GLU A CA 1
ATOM 5840 C C . GLU A 1 729 ? -73.035 44.159 34.896 1.00 26.95 729 GLU A C 1
ATOM 5842 O O . GLU A 1 729 ? -73.148 44.349 36.096 1.00 26.95 729 GLU A O 1
ATOM 5847 N N . LEU A 1 730 ? -72.653 45.235 34.194 1.00 29.55 730 LEU A N 1
ATOM 5848 C CA . LEU A 1 730 ? -72.574 45.685 32.789 1.00 29.55 730 LEU A CA 1
ATOM 5849 C C . LEU A 1 730 ? -71.768 47.046 32.831 1.00 29.55 730 LEU A C 1
ATOM 5851 O O . LEU A 1 730 ? -71.273 47.395 33.900 1.00 29.55 730 LEU A O 1
ATOM 5855 N N . PRO A 1 731 ? -71.550 47.825 31.745 1.00 38.97 731 PRO A N 1
ATOM 5856 C CA . PRO A 1 731 ? -70.254 48.432 31.378 1.00 38.97 731 PRO A CA 1
ATOM 5857 C C . PRO A 1 731 ? -70.378 49.989 31.304 1.00 38.97 731 PRO A C 1
ATOM 5859 O O . PRO A 1 731 ? -71.116 50.533 32.119 1.00 38.97 731 PRO A O 1
ATOM 5862 N N . PRO A 1 732 ? -69.883 50.761 30.301 1.00 50.44 732 PRO A N 1
ATOM 5863 C CA . PRO A 1 732 ? -68.633 50.795 29.518 1.00 50.44 732 PRO A CA 1
ATOM 5864 C C . PRO A 1 732 ? -67.951 52.209 29.525 1.00 50.44 732 PRO A C 1
ATOM 5866 O O . PRO A 1 732 ? -68.485 53.175 30.057 1.00 50.44 732 PRO A O 1
ATOM 5869 N N . SER A 1 733 ? -66.862 52.349 28.748 1.00 26.95 733 SER A N 1
ATOM 5870 C CA . SER A 1 733 ? -66.609 53.479 27.814 1.00 26.95 733 SER A CA 1
ATOM 5871 C C . SER A 1 733 ? -65.744 54.696 28.216 1.00 26.95 733 SER A C 1
ATOM 5873 O O . SER A 1 733 ? -66.074 55.441 29.129 1.00 26.95 733 SER A O 1
ATOM 5875 N N . ALA A 1 734 ? -64.791 54.974 27.299 1.00 28.33 734 ALA A N 1
ATOM 5876 C CA . ALA A 1 734 ? -64.252 56.278 26.852 1.00 28.33 734 ALA A CA 1
ATOM 5877 C C . ALA A 1 734 ? -63.358 57.057 27.841 1.00 28.33 734 ALA A C 1
ATOM 5879 O O . ALA A 1 734 ? -63.632 57.101 29.025 1.00 28.33 734 ALA A O 1
ATOM 5880 N N . ALA A 1 735 ? -62.302 57.789 27.481 1.00 28.34 735 ALA A N 1
ATOM 5881 C CA . ALA A 1 735 ? -61.596 58.181 26.253 1.00 28.34 735 ALA A CA 1
ATOM 5882 C C . ALA A 1 735 ? -60.355 59.028 26.724 1.00 28.34 735 ALA A C 1
ATOM 5884 O O . ALA A 1 735 ? -60.233 59.272 27.924 1.00 28.34 735 ALA A O 1
ATOM 5885 N N . PRO A 1 736 ? -59.421 59.456 25.844 1.00 37.97 736 PRO A N 1
ATOM 5886 C CA . PRO A 1 736 ? -58.016 59.816 26.158 1.00 37.97 736 PRO A CA 1
ATOM 5887 C C . PRO A 1 736 ? -57.761 61.351 26.298 1.00 37.97 736 PRO A C 1
ATOM 5889 O O . PRO A 1 736 ? -58.713 62.085 26.544 1.00 37.97 736 PRO A O 1
ATOM 5892 N N . PRO A 1 737 ? -56.552 61.893 25.994 1.00 50.09 737 PRO A N 1
ATOM 5893 C CA . PRO A 1 737 ? -55.308 62.067 26.779 1.00 50.09 737 PRO A CA 1
ATOM 5894 C C . PRO A 1 737 ? -55.094 63.584 27.145 1.00 50.09 737 PRO A C 1
ATOM 5896 O O . PRO A 1 737 ? -56.108 64.282 27.161 1.00 50.09 737 PRO A O 1
ATOM 5899 N N . PRO A 1 738 ? -53.893 64.167 27.460 1.00 44.06 738 PRO A N 1
ATOM 5900 C CA . PRO A 1 738 ? -52.731 64.291 26.552 1.00 44.06 738 PRO A CA 1
ATOM 5901 C C . PRO A 1 738 ? -51.308 64.305 27.189 1.00 44.06 738 PRO A C 1
ATOM 5903 O O . PRO A 1 738 ? -51.100 64.308 28.397 1.00 44.06 738 PRO A O 1
ATOM 5906 N N . ASN A 1 739 ? -50.346 64.326 26.262 1.00 30.36 739 ASN A N 1
ATOM 5907 C CA . ASN A 1 739 ? -48.879 64.417 26.288 1.00 30.36 739 ASN A CA 1
ATOM 5908 C C . ASN A 1 739 ? -48.139 65.344 27.280 1.00 30.36 739 ASN A C 1
ATOM 5910 O O . ASN A 1 739 ? -48.565 66.460 27.560 1.00 30.36 739 ASN A O 1
ATOM 5914 N N . GLY A 1 740 ? -46.874 64.948 27.519 1.00 26.38 740 GLY A N 1
ATOM 5915 C CA . GLY A 1 740 ? -45.679 65.807 27.669 1.00 26.38 740 GLY A CA 1
ATOM 5916 C C . GLY A 1 740 ? -44.814 65.406 28.876 1.00 26.38 740 GLY A C 1
ATOM 5917 O O . GLY A 1 740 ? -45.321 65.394 29.983 1.00 26.38 740 GLY A O 1
ATOM 5918 N N . GLY A 1 741 ? -43.524 65.063 28.807 1.00 26.22 741 GLY A N 1
ATOM 5919 C CA . GLY A 1 741 ? -42.512 65.127 27.757 1.00 26.22 741 GLY A CA 1
ATOM 5920 C C . GLY A 1 741 ? -41.239 64.347 28.161 1.00 26.22 741 GLY A C 1
ATOM 5921 O O . GLY A 1 741 ? -41.172 63.728 29.217 1.00 26.22 741 GLY A O 1
ATOM 5922 N N . ALA A 1 742 ? -40.265 64.358 27.254 1.00 25.94 742 ALA A N 1
ATOM 5923 C CA . ALA A 1 742 ? -39.095 63.486 27.115 1.00 25.94 742 ALA A CA 1
ATOM 5924 C C . ALA A 1 742 ? -38.029 63.498 28.240 1.00 25.94 742 ALA A C 1
ATOM 5926 O O . ALA A 1 742 ? -37.716 64.558 28.770 1.00 25.94 742 ALA A O 1
ATOM 5927 N N . HIS A 1 743 ? -37.345 62.361 28.472 1.00 26.53 743 HIS A N 1
ATOM 5928 C CA . HIS A 1 743 ? -35.998 62.070 27.924 1.00 26.53 743 HIS A CA 1
ATOM 5929 C C . HIS A 1 743 ? -35.385 60.731 28.409 1.00 26.53 743 HIS A C 1
ATOM 5931 O O . HIS A 1 743 ? -35.361 60.479 29.604 1.00 26.53 743 HIS A O 1
ATOM 5937 N N . GLN A 1 744 ? -34.754 60.008 27.458 1.00 23.98 744 GLN A N 1
ATOM 5938 C CA . GLN A 1 744 ? -33.625 59.045 27.590 1.00 23.98 744 GLN A CA 1
ATOM 5939 C C . GLN A 1 744 ? -33.935 57.720 28.335 1.00 23.98 744 GLN A C 1
ATOM 5941 O O . GLN A 1 744 ? -34.570 57.722 29.367 1.00 23.98 744 GLN A O 1
ATOM 5946 N N . GLN A 1 745 ? -33.544 56.515 27.909 1.00 24.81 745 GLN A N 1
ATOM 5947 C CA . GLN A 1 745 ? -32.440 56.060 27.070 1.00 24.81 745 GLN A CA 1
ATOM 5948 C C . GLN A 1 745 ? -32.770 54.645 26.529 1.00 24.81 745 GLN A C 1
ATOM 5950 O O . GLN A 1 745 ? -33.190 53.767 27.270 1.00 24.81 745 GLN A O 1
ATOM 5955 N N . LYS A 1 746 ? -32.574 54.488 25.216 1.00 24.41 746 LYS A N 1
ATOM 5956 C CA . LYS A 1 746 ? -32.438 53.294 24.355 1.00 24.41 746 LYS A CA 1
ATOM 5957 C C . LYS A 1 746 ? -32.561 51.884 24.975 1.00 24.41 746 LYS A C 1
ATOM 5959 O O . LYS A 1 746 ? -31.634 51.390 25.608 1.00 24.41 746 LYS A O 1
ATOM 5964 N N . PHE A 1 747 ? -33.642 51.213 24.572 1.00 24.80 747 PHE A N 1
ATOM 5965 C CA . PHE A 1 747 ? -33.776 49.767 24.361 1.00 24.80 747 PHE A CA 1
ATOM 5966 C C . PHE A 1 747 ? -33.670 49.476 22.850 1.00 24.80 747 PHE A C 1
ATOM 5968 O O . PHE A 1 747 ? -34.024 50.335 22.043 1.00 24.80 747 PHE A O 1
ATOM 5975 N N . ASN A 1 748 ? -33.220 48.278 22.482 1.00 26.38 748 ASN A N 1
ATOM 5976 C CA . ASN A 1 748 ? -33.711 47.504 21.331 1.00 26.38 748 ASN A CA 1
ATOM 5977 C C . ASN A 1 748 ? -33.132 46.089 21.504 1.00 26.38 748 ASN A C 1
ATOM 5979 O O . ASN A 1 748 ? -31.924 45.957 21.661 1.00 26.38 748 ASN A O 1
ATOM 5983 N N . GLY A 1 749 ? -33.880 44.996 21.549 1.00 24.66 749 GLY A N 1
ATOM 5984 C CA . GLY A 1 749 ? -35.250 44.759 21.115 1.00 24.66 749 GLY A CA 1
ATOM 5985 C C . GLY A 1 749 ? -35.244 43.391 20.438 1.00 24.66 749 GLY A C 1
ATOM 5986 O O . GLY A 1 749 ? -34.763 43.273 19.317 1.00 24.66 749 GLY A O 1
ATOM 5987 N N . GLN A 1 750 ? -35.690 42.365 21.165 1.00 25.81 750 GLN A N 1
ATOM 5988 C CA . GLN A 1 750 ? -36.342 41.200 20.569 1.00 25.81 750 GLN A CA 1
ATOM 5989 C C . GLN A 1 750 ? -37.714 41.666 20.086 1.00 25.81 750 GLN A C 1
ATOM 5991 O O . GLN A 1 750 ? -38.366 42.372 20.855 1.00 25.81 750 GLN A O 1
ATOM 5996 N N . ALA A 1 751 ? -38.141 41.243 18.898 1.00 25.12 751 ALA A N 1
ATOM 5997 C CA . ALA A 1 751 ? -39.545 40.991 18.575 1.00 25.12 751 ALA A CA 1
ATOM 5998 C C . ALA A 1 751 ? -39.671 40.369 17.171 1.00 25.12 751 ALA A C 1
ATOM 6000 O O . ALA A 1 751 ? -38.947 40.798 16.273 1.00 25.12 751 ALA A O 1
ATOM 6001 N N . GLU A 1 752 ? -40.631 39.437 17.070 1.00 25.98 752 GLU A N 1
ATOM 6002 C CA . GLU A 1 752 ? -41.521 39.170 15.917 1.00 25.98 752 GLU A CA 1
ATOM 6003 C C . GLU A 1 752 ? -40.900 38.498 14.681 1.00 25.98 752 GLU A C 1
ATOM 6005 O O . GLU A 1 752 ? -39.755 38.751 14.325 1.00 25.98 752 GLU A O 1
ATOM 6010 N N . ASP A 1 753 ? -41.567 37.622 13.939 1.00 24.78 753 ASP A N 1
ATOM 6011 C CA . ASP A 1 753 ? -42.872 36.945 13.995 1.00 24.78 753 ASP A CA 1
ATOM 6012 C C . ASP A 1 753 ? -42.755 35.767 13.000 1.00 24.78 753 ASP A C 1
ATOM 6014 O O . ASP A 1 753 ? -41.847 35.768 12.165 1.00 24.78 753 ASP A O 1
ATOM 6018 N N . ASP A 1 754 ? -43.605 34.744 13.112 1.00 25.20 754 ASP A N 1
ATOM 6019 C CA . ASP A 1 754 ? -44.425 34.260 11.986 1.00 25.20 754 ASP A CA 1
ATOM 6020 C C . ASP A 1 754 ? -45.173 32.969 12.356 1.00 25.20 754 ASP A C 1
ATOM 6022 O O . ASP A 1 754 ? -44.665 32.060 13.019 1.00 25.20 754 ASP A O 1
ATOM 6026 N N . ASP A 1 755 ? -46.427 32.979 11.925 1.00 25.34 755 ASP A N 1
ATOM 6027 C CA . ASP A 1 755 ? -47.536 32.081 12.193 1.00 25.34 755 ASP A CA 1
ATOM 6028 C C . ASP A 1 755 ? -47.424 30.656 11.604 1.00 25.34 755 ASP A C 1
ATOM 6030 O O . ASP A 1 755 ? -46.720 30.392 10.632 1.00 25.34 755 ASP A O 1
ATOM 6034 N N . GLU A 1 756 ? -48.303 29.811 12.158 1.00 27.12 756 GLU A N 1
ATOM 6035 C CA . GLU A 1 756 ? -49.107 28.776 11.483 1.00 27.12 756 GLU A CA 1
ATOM 6036 C C . GLU A 1 756 ? -48.594 27.325 11.311 1.00 27.12 756 GLU A C 1
ATOM 6038 O O . GLU A 1 756 ? -47.476 27.042 10.904 1.00 27.12 756 GLU A O 1
ATOM 6043 N N . GLU A 1 757 ? -49.548 26.414 11.579 1.00 27.83 757 GLU A N 1
ATOM 6044 C CA . GLU A 1 757 ? -49.603 24.961 11.313 1.00 27.83 757 GLU A CA 1
ATOM 6045 C C . GLU A 1 757 ? -48.929 23.994 12.314 1.00 27.83 757 GLU A C 1
ATOM 6047 O O . GLU A 1 757 ? -47.763 23.641 12.208 1.00 27.83 757 GLU A O 1
ATOM 6052 N N . ASP A 1 758 ? -49.706 23.513 13.301 1.00 26.50 758 ASP A N 1
ATOM 6053 C CA . ASP A 1 758 ? -50.141 22.096 13.363 1.00 26.50 758 ASP A CA 1
ATOM 6054 C C . ASP A 1 758 ? -50.834 21.757 14.701 1.00 26.50 758 ASP A C 1
ATOM 6056 O O . ASP A 1 758 ? -50.274 21.202 15.649 1.00 26.50 758 ASP A O 1
ATOM 6060 N N . LEU A 1 759 ? -52.132 22.062 14.763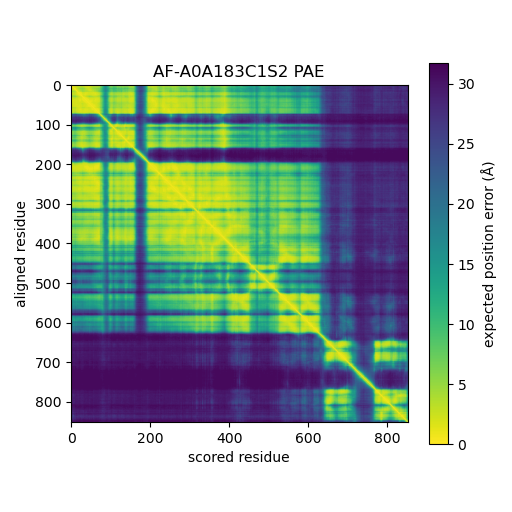 1.00 27.84 759 LEU A N 1
ATOM 6061 C CA . LEU A 1 759 ? -53.073 21.580 15.778 1.00 27.84 759 LEU A CA 1
ATOM 6062 C C . LEU A 1 759 ? -53.662 20.224 15.347 1.00 27.84 759 LEU A C 1
ATOM 6064 O O . LEU A 1 759 ? -54.858 20.126 15.095 1.00 27.84 759 LEU A O 1
ATOM 6068 N N . VAL A 1 760 ? -52.857 19.157 15.252 1.00 33.06 760 VAL A N 1
ATOM 6069 C CA . VAL A 1 760 ? -53.387 17.787 15.056 1.00 33.06 760 VAL A CA 1
ATOM 6070 C C . VAL A 1 760 ? -52.521 16.732 15.761 1.00 33.06 760 VAL A C 1
ATOM 6072 O O . VAL A 1 760 ? -51.755 16.018 15.125 1.00 33.06 760 VAL A O 1
ATOM 6075 N N . ASN A 1 761 ? -52.635 16.650 17.094 1.00 28.20 761 ASN A N 1
ATOM 6076 C CA . ASN A 1 761 ? -52.560 15.430 17.934 1.00 28.20 761 ASN A CA 1
ATOM 6077 C C . ASN A 1 761 ? -52.170 15.780 19.380 1.00 28.20 761 ASN A C 1
ATOM 6079 O O . ASN A 1 761 ? -51.100 15.418 19.870 1.00 28.20 761 ASN A O 1
ATOM 6083 N N . ALA A 1 762 ? -53.061 16.456 20.106 1.00 25.66 762 ALA A N 1
ATOM 6084 C CA . ALA A 1 762 ? -52.957 16.505 21.559 1.00 25.66 762 ALA A CA 1
ATOM 6085 C C . ALA A 1 762 ? -53.517 15.194 22.140 1.00 25.66 762 ALA A C 1
ATOM 6087 O O . ALA A 1 762 ? -54.728 14.973 22.145 1.00 25.66 762 ALA A O 1
ATOM 6088 N N . LYS A 1 763 ? -52.627 14.314 22.619 1.00 24.97 763 LYS A N 1
ATOM 6089 C CA . LYS A 1 763 ? -52.980 13.267 23.594 1.00 24.97 763 LYS A CA 1
ATOM 6090 C C . LYS A 1 763 ? -53.645 13.933 24.816 1.00 24.97 763 LYS A C 1
ATOM 6092 O O . LYS A 1 763 ? -53.268 15.061 25.141 1.00 24.97 763 LYS A O 1
ATOM 6097 N N . PRO A 1 764 ? -54.602 13.280 25.501 1.00 26.69 764 PRO A N 1
ATOM 6098 C CA . PRO A 1 764 ? -55.239 13.859 26.681 1.00 26.69 764 PRO A CA 1
ATOM 6099 C C . PRO A 1 764 ? -54.170 14.211 27.721 1.00 26.69 764 PRO A C 1
ATOM 6101 O O . PRO A 1 764 ? -53.306 13.394 28.040 1.00 26.69 764 PRO A O 1
ATOM 6104 N N . ALA A 1 765 ? -54.198 15.458 28.191 1.00 27.28 765 ALA A N 1
ATOM 6105 C CA . ALA A 1 765 ? -53.265 15.975 29.179 1.00 27.28 765 ALA A CA 1
ATOM 6106 C C . ALA A 1 765 ? -53.397 15.171 30.481 1.00 27.28 765 ALA A C 1
ATOM 6108 O O . ALA A 1 765 ? -54.383 15.301 31.202 1.00 27.28 765 ALA A O 1
ATOM 6109 N N . VAL A 1 766 ? -52.400 14.334 30.773 1.00 35.00 766 VAL A N 1
ATOM 6110 C CA . VAL A 1 766 ? -52.222 13.724 32.092 1.00 35.00 766 VAL A CA 1
ATOM 6111 C C . VAL A 1 766 ? -51.948 14.865 33.070 1.00 35.00 766 VAL A C 1
ATOM 6113 O O . VAL A 1 766 ? -50.935 15.558 32.955 1.00 35.00 766 VAL A O 1
ATOM 6116 N N . VAL A 1 767 ? -52.879 15.103 33.992 1.00 35.00 767 VAL A N 1
ATOM 6117 C CA . VAL A 1 767 ? -52.738 16.100 35.055 1.00 35.00 767 VAL A CA 1
ATOM 6118 C C . VAL A 1 767 ? -51.510 15.737 35.894 1.00 35.00 767 VAL A C 1
ATOM 6120 O O . VAL A 1 767 ? -51.338 14.614 36.364 1.00 35.00 767 VAL A O 1
ATOM 6123 N N . GLN A 1 768 ? -50.580 16.680 36.003 1.00 36.06 768 GLN A N 1
ATOM 6124 C CA . GLN A 1 768 ? -49.278 16.470 36.621 1.00 36.06 768 GLN A CA 1
ATOM 6125 C C . GLN A 1 768 ? -49.413 16.589 38.148 1.00 36.06 768 GLN A C 1
ATOM 6127 O O . GLN A 1 768 ? -49.345 17.686 38.703 1.00 36.06 768 GLN A O 1
ATOM 6132 N N . CYS A 1 769 ? -49.625 15.465 38.838 1.00 48.56 769 CYS A N 1
ATOM 6133 C CA . CYS A 1 769 ? -49.767 15.445 40.296 1.00 48.56 769 CYS A CA 1
ATOM 6134 C C . CYS A 1 769 ? -48.452 15.872 40.994 1.00 48.56 769 CYS A C 1
ATOM 6136 O O . CYS A 1 769 ? -47.370 15.355 40.688 1.00 48.56 769 CYS A O 1
ATOM 6138 N N . ARG A 1 770 ? -48.516 16.823 41.941 1.00 60.38 770 ARG A N 1
ATOM 6139 C CA . ARG A 1 770 ? -47.355 17.264 42.746 1.00 60.38 770 ARG A CA 1
ATOM 6140 C C . ARG A 1 770 ? -47.033 16.220 43.824 1.00 60.38 770 ARG A C 1
ATOM 6142 O O . ARG A 1 770 ? -47.894 15.898 44.635 1.00 60.38 770 ARG A O 1
ATOM 6149 N N . ASN A 1 771 ? -45.775 15.767 43.891 1.00 68.12 771 ASN A N 1
ATOM 6150 C CA . ASN A 1 771 ? -45.304 14.748 44.851 1.00 68.12 771 ASN A CA 1
ATOM 6151 C C . ASN A 1 771 ? -45.691 15.025 46.310 1.00 68.12 771 ASN A C 1
ATOM 6153 O O . ASN A 1 771 ? -46.002 14.093 47.044 1.00 68.12 771 ASN A O 1
ATOM 6157 N N . ASP A 1 772 ? -45.695 16.291 46.728 1.00 73.50 772 ASP A N 1
ATOM 6158 C CA . ASP A 1 772 ? -46.009 16.676 48.107 1.00 73.50 772 ASP A CA 1
ATOM 6159 C C . ASP A 1 772 ? -47.465 16.347 48.492 1.00 73.50 772 ASP A C 1
ATOM 6161 O O . ASP A 1 772 ? -47.714 15.969 49.634 1.00 73.50 772 ASP A O 1
ATOM 6165 N N . SER A 1 773 ? -48.415 16.397 47.549 1.00 72.50 773 SER A N 1
ATOM 6166 C CA . SER A 1 773 ? -49.812 16.008 47.797 1.00 72.50 773 SER A CA 1
ATOM 6167 C C . SER A 1 773 ? -49.946 14.502 48.034 1.00 72.50 773 SER A C 1
ATOM 6169 O O . SER A 1 773 ? -50.625 14.076 48.966 1.00 72.50 773 SER A O 1
ATOM 6171 N N . VAL A 1 774 ? -49.247 13.696 47.228 1.00 75.94 774 VAL A N 1
ATOM 6172 C CA . VAL A 1 774 ? -49.221 12.229 47.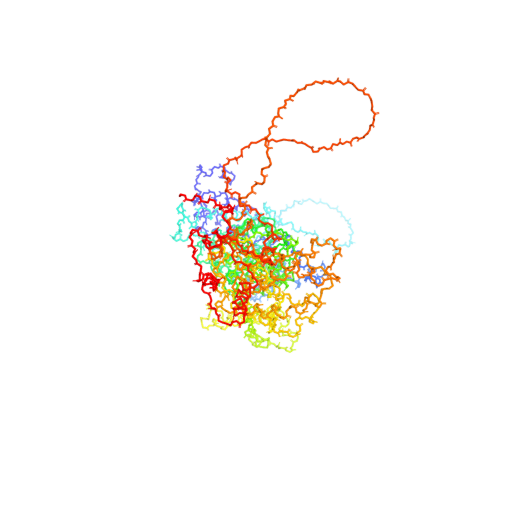355 1.00 75.94 774 VAL A CA 1
ATOM 6173 C C . VAL A 1 774 ? -48.544 11.817 48.659 1.00 75.94 774 VAL A C 1
ATOM 6175 O O . VAL A 1 774 ? -49.071 11.000 49.409 1.00 75.94 774 VAL A O 1
ATOM 6178 N N . LEU A 1 775 ? -47.397 12.421 48.972 1.00 75.38 775 LEU A N 1
ATOM 6179 C CA . LEU A 1 775 ? -46.677 12.177 50.219 1.00 75.38 775 LEU A CA 1
ATOM 6180 C C . LEU A 1 775 ? -47.499 12.572 51.449 1.00 75.38 775 LEU A C 1
ATOM 6182 O O . LEU A 1 775 ? -47.454 11.868 52.457 1.00 75.38 775 LEU A O 1
ATOM 6186 N N . LYS A 1 776 ? -48.273 13.662 51.371 1.00 79.94 776 LYS A N 1
ATOM 6187 C CA . LYS A 1 776 ? -49.186 14.072 52.442 1.00 79.94 776 LYS A CA 1
ATOM 6188 C C . LYS A 1 776 ? -50.299 13.047 52.650 1.00 79.94 776 LYS A C 1
ATOM 6190 O O . LYS A 1 776 ? -50.495 12.632 53.786 1.00 79.94 776 LYS A O 1
ATOM 6195 N N . LEU A 1 777 ? -50.947 12.589 51.575 1.00 80.06 777 LEU A N 1
ATOM 6196 C CA . LEU A 1 777 ? -51.983 11.551 51.633 1.00 80.06 777 LEU A CA 1
ATOM 6197 C C . LEU A 1 777 ? -51.443 10.237 52.220 1.00 80.06 777 LEU A C 1
ATOM 6199 O O . LEU A 1 777 ? -52.060 9.645 53.102 1.00 80.06 777 LEU A O 1
ATOM 6203 N N . LEU A 1 778 ? -50.257 9.805 51.776 1.00 78.75 778 LEU A N 1
ATOM 6204 C CA . LEU A 1 778 ? -49.615 8.586 52.272 1.00 78.75 778 LEU A CA 1
ATOM 6205 C C . LEU A 1 778 ? -49.278 8.659 53.762 1.00 78.75 778 LEU A C 1
ATOM 6207 O O . LEU A 1 778 ? -49.228 7.617 54.399 1.00 78.75 778 LEU A O 1
ATOM 6211 N N . ASN A 1 779 ? -49.061 9.847 54.326 1.00 81.31 779 ASN A N 1
ATOM 6212 C CA . ASN A 1 779 ? -48.712 10.022 55.738 1.00 81.31 779 ASN A CA 1
ATOM 6213 C C . ASN A 1 779 ? -49.870 10.582 56.585 1.00 81.31 779 ASN A C 1
ATOM 6215 O O . ASN A 1 779 ? -49.684 10.840 57.775 1.00 81.31 779 ASN A O 1
ATOM 6219 N N . SER A 1 780 ? -51.066 10.739 56.010 1.00 80.38 780 SER A N 1
ATOM 6220 C CA . SER A 1 780 ? -52.290 11.095 56.729 1.00 80.38 780 SER A CA 1
ATOM 6221 C C . SER A 1 780 ? -53.182 9.873 56.964 1.00 80.38 780 SER A C 1
ATOM 6223 O O . SER A 1 780 ? -52.971 8.803 56.395 1.00 80.38 780 SER A O 1
ATOM 6225 N N . ASN A 1 781 ? -54.180 10.027 57.835 1.00 83.44 781 ASN A N 1
ATOM 6226 C CA . ASN A 1 781 ? -55.286 9.078 57.927 1.00 83.44 781 ASN A CA 1
ATOM 6227 C C . ASN A 1 781 ? -56.436 9.591 57.065 1.00 83.44 781 ASN A C 1
ATOM 6229 O O . ASN A 1 781 ? -56.829 10.751 57.203 1.00 83.44 781 ASN A O 1
ATOM 6233 N N . THR A 1 782 ? -56.976 8.717 56.229 1.00 80.50 782 THR A N 1
ATOM 6234 C CA . THR A 1 782 ? -58.080 9.000 55.320 1.00 80.50 782 THR A CA 1
ATOM 6235 C C . THR A 1 782 ? -59.075 7.853 55.419 1.00 80.50 782 THR A C 1
ATOM 6237 O O . THR A 1 782 ? -58.709 6.695 55.239 1.00 80.50 782 THR A O 1
ATOM 6240 N N . GLU A 1 783 ? -60.327 8.164 55.737 1.00 80.12 783 GLU A N 1
ATOM 6241 C CA . GLU A 1 783 ? -61.421 7.195 55.718 1.00 80.12 783 GLU A CA 1
ATOM 6242 C C . GLU A 1 783 ? -62.611 7.840 55.014 1.00 80.12 783 GLU A C 1
ATOM 6244 O O . GLU A 1 783 ? -63.378 8.616 55.591 1.00 80.12 783 GLU A O 1
ATOM 6249 N N . ASP A 1 784 ? -62.727 7.544 53.730 1.00 81.12 784 ASP A N 1
ATOM 6250 C CA . ASP A 1 784 ? -63.787 8.035 52.867 1.00 81.12 784 ASP A CA 1
ATOM 6251 C C . ASP A 1 784 ? -64.306 6.897 51.970 1.00 81.12 784 ASP A C 1
ATOM 6253 O O . ASP A 1 784 ? -63.766 5.786 51.989 1.00 81.12 784 ASP A O 1
ATOM 6257 N N . PRO A 1 785 ? -65.398 7.113 51.217 1.00 78.25 785 PRO A N 1
ATOM 6258 C CA . PRO A 1 785 ? -65.998 6.064 50.403 1.00 78.25 785 PRO A CA 1
ATOM 6259 C C . PRO A 1 785 ? -65.082 5.431 49.342 1.00 78.25 785 PRO A C 1
ATOM 6261 O O . PRO A 1 785 ? -65.451 4.371 48.840 1.00 78.25 785 PRO A O 1
ATOM 6264 N N . TYR A 1 786 ? -63.922 6.016 49.017 1.00 70.38 786 TYR A N 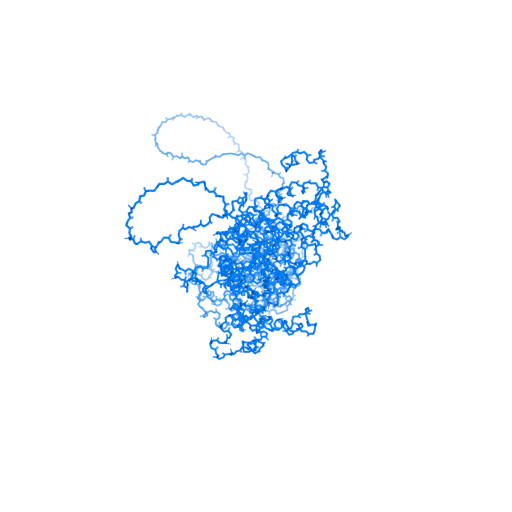1
ATOM 6265 C CA . TYR A 1 786 ? -62.959 5.480 48.042 1.00 70.38 786 TYR A CA 1
ATOM 6266 C C . TYR A 1 786 ? -61.697 4.888 48.677 1.00 70.38 786 TYR A C 1
ATOM 6268 O O . TYR A 1 786 ? -61.065 4.017 48.077 1.00 70.38 786 TYR A O 1
ATOM 6276 N N . LEU A 1 787 ? -61.308 5.343 49.868 1.00 76.06 787 LEU A N 1
ATOM 6277 C CA . LEU A 1 787 ? -60.045 4.973 50.491 1.00 76.06 787 LEU A CA 1
ATOM 6278 C C . LEU A 1 787 ? -60.196 4.787 52.005 1.00 76.06 787 LEU A C 1
ATOM 6280 O O . LEU A 1 787 ? -60.539 5.711 52.739 1.00 76.06 787 LEU A O 1
ATOM 6284 N N . ILE A 1 788 ? -59.841 3.587 52.472 1.00 78.81 788 ILE A N 1
ATOM 6285 C CA . ILE A 1 788 ? -59.553 3.314 53.885 1.00 78.81 788 ILE A CA 1
ATOM 6286 C C . ILE A 1 788 ? -58.036 3.241 54.021 1.00 78.81 788 ILE A C 1
ATOM 6288 O O . ILE A 1 788 ? -57.413 2.285 53.551 1.00 78.81 788 ILE A O 1
ATOM 6292 N N . TRP A 1 789 ? -57.453 4.273 54.622 1.00 83.69 789 TRP A N 1
ATOM 6293 C CA . TRP A 1 789 ? -56.018 4.425 54.809 1.00 83.69 789 TRP A CA 1
ATOM 6294 C C . TRP A 1 789 ? -55.712 4.973 56.198 1.00 83.69 789 TRP A C 1
ATOM 6296 O O . TRP A 1 789 ? -55.914 6.151 56.483 1.00 83.69 789 TRP A O 1
ATOM 6306 N N . ASP A 1 790 ? -55.203 4.126 57.082 1.00 82.06 790 ASP A N 1
ATOM 6307 C CA . ASP A 1 790 ? -54.860 4.491 58.450 1.00 82.06 790 ASP A CA 1
ATOM 6308 C C . ASP A 1 790 ? -53.493 3.923 58.867 1.00 82.06 790 ASP A C 1
ATOM 6310 O O . ASP A 1 790 ? -52.741 3.355 58.073 1.00 82.06 790 ASP A O 1
ATOM 6314 N N . ASN A 1 791 ? -53.128 4.092 60.140 1.00 81.44 791 ASN A N 1
ATOM 6315 C CA . ASN A 1 791 ? -51.878 3.538 60.662 1.00 81.44 791 ASN A CA 1
ATOM 6316 C C . ASN A 1 791 ? -51.807 2.002 60.542 1.00 81.44 791 ASN A C 1
ATOM 6318 O O . ASN A 1 791 ? -50.705 1.467 60.428 1.00 81.44 791 ASN A O 1
ATOM 6322 N N . SER A 1 792 ? -52.944 1.299 60.580 1.00 80.12 792 SER A N 1
ATOM 6323 C CA . SER A 1 792 ? -52.997 -0.164 60.511 1.00 80.12 792 SER A CA 1
ATOM 6324 C C . SER A 1 792 ? -52.790 -0.671 59.083 1.00 80.12 792 SER A C 1
ATOM 6326 O O . SER A 1 792 ? -51.943 -1.538 58.872 1.00 80.12 792 SER A O 1
ATOM 6328 N N . THR A 1 793 ? -53.440 -0.056 58.088 1.00 81.38 793 THR A N 1
ATOM 6329 C CA . THR A 1 793 ? -53.246 -0.392 56.668 1.00 81.38 793 THR A CA 1
ATOM 6330 C C . THR A 1 793 ? -51.833 -0.041 56.201 1.00 81.38 793 THR A C 1
ATOM 6332 O O . THR A 1 793 ? -51.238 -0.767 55.404 1.00 81.38 793 THR A O 1
ATOM 6335 N N . ARG A 1 794 ? -51.251 1.041 56.738 1.00 83.69 794 ARG A N 1
ATOM 6336 C CA . ARG A 1 794 ? -49.849 1.410 56.492 1.00 83.69 794 ARG A CA 1
ATOM 6337 C C . ARG A 1 794 ? -48.859 0.409 57.068 1.00 83.69 794 ARG A C 1
ATOM 6339 O O . ARG A 1 794 ? -47.900 0.059 56.386 1.00 83.69 794 ARG A O 1
ATOM 6346 N N . ALA A 1 795 ? -49.084 -0.049 58.298 1.00 80.50 795 ALA A N 1
ATOM 6347 C CA . ALA A 1 795 ? -48.241 -1.064 58.923 1.00 80.50 795 ALA A CA 1
ATOM 6348 C C . ALA A 1 795 ? -48.303 -2.395 58.156 1.00 80.50 795 ALA A C 1
ATOM 6350 O O . ALA A 1 795 ? -47.263 -2.985 57.890 1.00 80.50 795 ALA A O 1
ATOM 6351 N N . GLU A 1 796 ? -49.494 -2.814 57.717 1.00 82.94 796 GLU A N 1
ATOM 6352 C CA . GLU A 1 796 ? -49.678 -4.035 56.923 1.00 82.94 796 GLU A CA 1
ATOM 6353 C C . GLU A 1 796 ? -48.914 -3.983 55.586 1.00 82.94 796 GLU A C 1
ATOM 6355 O O . GLU A 1 796 ? -48.257 -4.953 55.199 1.00 82.94 796 GLU A O 1
ATOM 6360 N N . LEU A 1 797 ? -48.938 -2.833 54.901 1.00 80.00 797 LEU A N 1
ATOM 6361 C CA . LEU A 1 797 ? -48.154 -2.624 53.683 1.00 80.00 797 LEU A CA 1
ATOM 6362 C C . LEU A 1 797 ? -46.644 -2.628 53.963 1.00 80.00 797 LEU A C 1
ATOM 6364 O O . LEU A 1 797 ? -45.884 -3.229 53.205 1.00 80.00 797 LEU A O 1
ATOM 6368 N N . LEU A 1 798 ? -46.191 -1.970 55.033 1.00 79.44 798 LEU A N 1
ATOM 6369 C CA . LEU A 1 798 ? -44.771 -1.932 55.393 1.00 79.44 798 LEU A CA 1
ATOM 6370 C C . LEU A 1 798 ? -44.237 -3.315 55.782 1.00 79.44 798 LEU A C 1
ATOM 6372 O O . LEU A 1 798 ? -43.149 -3.671 55.338 1.00 79.44 798 LEU A O 1
ATOM 6376 N N . ASP A 1 799 ? -45.013 -4.126 56.503 1.00 80.19 799 ASP A N 1
ATOM 6377 C CA . ASP A 1 799 ? -44.656 -5.514 56.822 1.00 80.19 799 ASP A CA 1
ATOM 6378 C C . ASP A 1 799 ? -44.523 -6.365 55.549 1.00 80.19 799 ASP A C 1
ATOM 6380 O O . ASP A 1 799 ? -43.587 -7.162 55.405 1.00 80.19 799 ASP A O 1
ATOM 6384 N N . PHE A 1 800 ? -45.430 -6.174 54.585 1.00 77.25 800 PHE A N 1
ATOM 6385 C CA . PHE A 1 800 ? -45.344 -6.822 53.278 1.00 77.25 800 PHE A CA 1
ATOM 6386 C C . PHE A 1 800 ? -44.082 -6.394 52.514 1.00 77.25 800 PHE A C 1
ATOM 6388 O O . PHE A 1 800 ? -43.368 -7.248 51.979 1.00 77.25 800 PHE A O 1
ATOM 6395 N N . VAL A 1 801 ? -43.763 -5.098 52.508 1.00 73.50 801 VAL A N 1
ATOM 6396 C CA . VAL A 1 801 ? -42.560 -4.538 51.871 1.00 73.50 801 VAL A CA 1
ATOM 6397 C C . VAL A 1 801 ? -41.282 -5.053 52.533 1.00 73.50 801 VAL A C 1
ATOM 6399 O O . VAL A 1 801 ? -40.374 -5.499 51.832 1.00 73.50 801 VAL A O 1
ATOM 6402 N N . ASP A 1 802 ? -41.202 -5.057 53.865 1.00 71.12 802 ASP A N 1
ATOM 6403 C CA . ASP A 1 802 ? -40.017 -5.508 54.602 1.00 71.12 802 ASP A CA 1
ATOM 6404 C C . ASP A 1 802 ? -39.775 -7.016 54.442 1.00 71.12 802 ASP A C 1
ATOM 6406 O O . ASP A 1 802 ? -38.624 -7.461 54.373 1.00 71.12 802 ASP A O 1
ATOM 6410 N N . LYS A 1 803 ? -40.835 -7.818 54.291 1.00 72.94 803 LYS A N 1
ATOM 6411 C CA . LYS A 1 803 ? -40.712 -9.242 53.948 1.00 72.94 803 LYS A CA 1
ATOM 6412 C C . LYS A 1 803 ? -40.046 -9.451 52.583 1.00 72.94 803 LYS A C 1
ATOM 6414 O O . LYS A 1 803 ? -39.206 -10.340 52.452 1.00 72.94 803 LYS A O 1
ATOM 6419 N N . HIS A 1 804 ? -40.375 -8.626 51.590 1.00 67.06 804 HIS A N 1
ATOM 6420 C CA . HIS A 1 804 ? -39.778 -8.697 50.250 1.00 67.06 804 HIS A CA 1
ATOM 6421 C C . HIS A 1 804 ? -38.376 -8.081 50.206 1.00 67.06 804 HIS A C 1
ATOM 6423 O O . HIS A 1 804 ? -37.500 -8.588 49.509 1.00 67.06 804 HIS A O 1
ATOM 6429 N N . ARG A 1 805 ? -38.127 -7.047 51.015 1.00 64.25 805 ARG A N 1
ATOM 6430 C CA . ARG A 1 805 ? -36.820 -6.394 51.163 1.00 64.25 805 ARG A CA 1
ATOM 6431 C C . ARG A 1 805 ? -35.741 -7.329 51.715 1.00 64.25 805 ARG A C 1
ATOM 6433 O O . ARG A 1 805 ? -34.579 -7.199 51.342 1.00 64.25 805 ARG A O 1
ATOM 6440 N N . ASN A 1 806 ? -36.133 -8.254 52.591 1.00 59.56 806 ASN A N 1
ATOM 6441 C CA . ASN A 1 806 ? -35.234 -9.193 53.266 1.00 59.56 806 ASN A CA 1
ATOM 6442 C C . ASN A 1 806 ? -35.241 -10.609 52.648 1.00 59.56 806 ASN A C 1
ATOM 6444 O O . ASN A 1 806 ? -34.553 -11.498 53.147 1.00 59.56 806 ASN A O 1
ATOM 6448 N N . SER A 1 807 ? -36.011 -10.836 51.577 1.00 56.31 807 SER A N 1
ATOM 6449 C CA . SER A 1 807 ? -36.074 -12.122 50.871 1.00 56.31 807 SER A CA 1
ATOM 6450 C C . SER A 1 807 ? -34.987 -12.221 49.797 1.00 56.31 807 SER A C 1
ATOM 6452 O O . SER A 1 807 ? -34.835 -11.327 48.969 1.00 56.31 807 SER A O 1
ATOM 6454 N N . HIS A 1 808 ? -34.265 -13.345 49.759 1.00 45.50 808 HIS A N 1
ATOM 6455 C CA . HIS A 1 808 ? -33.310 -13.665 48.687 1.00 45.50 808 HIS A CA 1
ATOM 6456 C C . HIS A 1 808 ? -33.956 -14.378 47.483 1.00 45.50 808 HIS A C 1
ATOM 6458 O O . HIS A 1 808 ? -33.297 -14.590 46.465 1.00 45.50 808 HIS A O 1
ATOM 6464 N N . GLU A 1 809 ? -35.238 -14.735 47.583 1.00 48.12 809 GLU A N 1
ATOM 6465 C CA . GLU A 1 809 ? -36.020 -15.365 46.516 1.00 48.12 809 GLU A CA 1
ATOM 6466 C C . GLU A 1 809 ? -36.999 -14.359 45.896 1.00 48.12 809 GLU A C 1
ATOM 6468 O O . GLU A 1 809 ? -37.592 -13.533 46.601 1.00 48.12 809 GLU A O 1
ATOM 6473 N N . ASN A 1 810 ? -37.175 -14.436 44.571 1.00 51.06 810 ASN A N 1
ATOM 6474 C CA . ASN A 1 810 ? -38.132 -13.615 43.831 1.00 51.06 810 ASN A CA 1
ATOM 6475 C C . ASN A 1 810 ? -39.555 -14.088 44.164 1.00 51.06 810 ASN A C 1
ATOM 6477 O O . ASN A 1 810 ? -40.037 -15.065 43.599 1.00 51.06 810 ASN A O 1
ATOM 6481 N N . THR A 1 811 ? -40.184 -13.433 45.135 1.00 51.50 811 THR A N 1
ATOM 6482 C CA . THR A 1 811 ? -41.438 -13.875 45.767 1.00 51.50 811 THR A CA 1
ATOM 6483 C C . THR A 1 811 ? -42.696 -13.292 45.123 1.00 51.50 811 THR A C 1
ATOM 6485 O O . THR A 1 811 ? -43.788 -13.766 45.420 1.00 51.50 811 THR A O 1
ATOM 6488 N N . SER A 1 812 ? -42.551 -12.327 44.207 1.00 54.19 812 SER A N 1
ATOM 6489 C CA . SER A 1 812 ? -43.661 -11.648 43.535 1.00 54.19 812 SER A CA 1
ATOM 6490 C C . SER A 1 812 ? -43.489 -11.662 42.013 1.00 54.19 812 SER A C 1
ATOM 6492 O O . SER A 1 812 ? -42.557 -11.059 41.474 1.00 54.19 812 SER A O 1
ATOM 6494 N N . GLU A 1 813 ? -44.395 -12.341 41.305 1.00 53.47 813 GLU A N 1
ATOM 6495 C CA . GLU A 1 813 ? -44.466 -12.324 39.833 1.00 53.47 813 GLU A CA 1
ATOM 6496 C C . GLU A 1 813 ? -45.196 -11.080 39.291 1.00 53.47 813 GLU A C 1
ATOM 6498 O O . GLU A 1 813 ? -45.041 -10.747 38.117 1.00 53.47 813 GLU A O 1
ATOM 6503 N N . LEU A 1 814 ? -45.953 -10.372 40.142 1.00 55.00 814 LEU A N 1
ATOM 6504 C CA . LEU A 1 814 ? -46.806 -9.233 39.779 1.00 55.00 814 LEU A CA 1
ATOM 6505 C C . LEU A 1 814 ? -46.363 -7.909 40.430 1.00 55.00 814 LEU A C 1
ATOM 6507 O O . LEU A 1 814 ? -47.155 -6.977 40.540 1.00 55.00 814 LEU A O 1
ATOM 6511 N N . PHE A 1 815 ? -45.102 -7.809 40.858 1.00 56.75 815 PHE A N 1
ATOM 6512 C CA . PHE A 1 815 ? -44.515 -6.587 41.432 1.00 56.75 815 PHE A CA 1
ATOM 6513 C C . PHE A 1 815 ? -45.290 -6.015 42.638 1.00 56.75 815 PHE A C 1
ATOM 6515 O O . PHE A 1 815 ? -45.294 -4.806 42.858 1.00 56.75 815 PHE A O 1
ATOM 6522 N N . GLY A 1 816 ? -45.931 -6.880 43.428 1.00 61.12 816 GLY A N 1
ATOM 6523 C CA . GLY A 1 816 ? -46.721 -6.513 44.601 1.00 61.12 816 GLY A CA 1
ATOM 6524 C C . GLY A 1 816 ? -48.212 -6.304 44.333 1.00 61.12 816 GLY A C 1
ATOM 6525 O O . GLY A 1 816 ? -48.946 -6.066 45.288 1.00 61.12 816 GLY A O 1
ATOM 6526 N N . ALA A 1 817 ? -48.690 -6.433 43.088 1.00 59.09 817 ALA A N 1
ATOM 6527 C CA . ALA A 1 817 ? -50.117 -6.305 42.765 1.00 59.09 817 ALA A CA 1
ATOM 6528 C C . ALA A 1 817 ? -50.991 -7.424 43.375 1.00 59.09 817 ALA A C 1
ATOM 6530 O O . ALA A 1 817 ? -52.215 -7.317 43.416 1.00 59.09 817 ALA A O 1
ATOM 6531 N N . GLU A 1 818 ? -50.381 -8.501 43.873 1.00 66.00 818 GLU A N 1
ATOM 6532 C CA . GLU A 1 818 ? -51.049 -9.532 44.666 1.00 66.00 818 GLU A CA 1
ATOM 6533 C C . GLU A 1 818 ? -51.378 -9.095 46.106 1.00 66.00 818 GLU A C 1
ATOM 6535 O O . GLU A 1 818 ? -52.161 -9.774 46.778 1.00 66.00 818 GLU A O 1
ATOM 6540 N N . PHE A 1 819 ? -50.798 -7.989 46.590 1.00 74.88 819 PHE A N 1
ATOM 6541 C CA . PHE A 1 819 ? -51.066 -7.466 47.927 1.00 74.88 819 PHE A CA 1
ATOM 6542 C C . PHE A 1 819 ? -52.521 -7.003 48.044 1.00 74.88 819 PHE A C 1
ATOM 6544 O O . PHE A 1 819 ? -53.026 -6.235 47.226 1.00 74.88 819 PHE A O 1
ATOM 6551 N N . LYS A 1 820 ? -53.203 -7.460 49.095 1.00 71.06 820 LYS A N 1
ATOM 6552 C CA . LYS A 1 820 ? -54.563 -7.042 49.437 1.00 71.06 820 LYS A CA 1
ATOM 6553 C C . LYS A 1 820 ? -54.612 -6.713 50.915 1.00 71.06 820 LYS A C 1
ATOM 6555 O O . LYS A 1 820 ? -54.222 -7.547 51.726 1.00 71.06 820 LYS A O 1
ATOM 6560 N N . LEU A 1 821 ? -55.135 -5.535 51.238 1.00 76.19 821 LEU A N 1
ATOM 6561 C CA . LEU A 1 821 ? -55.353 -5.123 52.619 1.00 76.19 821 LEU A CA 1
ATOM 6562 C C . LEU A 1 821 ? -56.387 -6.031 53.282 1.00 76.19 821 LEU A C 1
ATOM 6564 O O . LEU A 1 821 ? -57.492 -6.220 52.763 1.00 76.19 821 LEU A O 1
ATOM 6568 N N . SER A 1 822 ? -56.039 -6.557 54.451 1.00 79.69 822 SER A N 1
ATOM 6569 C CA . SER A 1 822 ? -56.902 -7.422 55.255 1.00 79.69 822 SER A CA 1
ATOM 6570 C C . SER A 1 822 ? -58.250 -6.769 55.583 1.00 79.69 822 SER A C 1
ATOM 6572 O O . SER A 1 822 ? -59.284 -7.441 55.568 1.00 79.69 822 SER A O 1
ATOM 6574 N N . VAL A 1 823 ? -58.258 -5.446 55.781 1.00 76.75 823 VAL A N 1
ATOM 6575 C CA . VAL A 1 823 ? -59.457 -4.638 56.056 1.00 76.75 823 VAL A CA 1
ATOM 6576 C C . VAL A 1 823 ? -60.490 -4.745 54.929 1.00 76.75 823 VAL A C 1
ATOM 6578 O O . VAL A 1 823 ? -61.688 -4.783 55.198 1.00 76.75 823 VAL A O 1
ATOM 6581 N N . TYR A 1 824 ? -60.062 -4.886 53.670 1.00 75.62 824 TYR A N 1
ATOM 6582 C CA . TYR A 1 824 ? -60.984 -4.940 52.529 1.00 75.62 824 TYR A CA 1
ATOM 6583 C C . TYR A 1 824 ? -61.755 -6.261 52.445 1.00 75.62 824 TYR A C 1
ATOM 6585 O O . TYR A 1 824 ? -62.818 -6.306 51.833 1.00 75.62 824 TYR A O 1
ATOM 6593 N N . ALA A 1 825 ? -61.274 -7.333 53.085 1.00 74.38 825 ALA A N 1
ATOM 6594 C CA . ALA A 1 825 ? -61.964 -8.624 53.088 1.00 74.38 825 ALA A CA 1
ATOM 6595 C C . ALA A 1 825 ? -63.302 -8.592 53.853 1.00 74.38 825 ALA A C 1
ATOM 6597 O O . ALA A 1 825 ? -64.163 -9.440 53.616 1.00 74.38 825 ALA A O 1
ATOM 6598 N N . ALA A 1 826 ? -63.475 -7.630 54.764 1.00 71.81 826 ALA A N 1
ATOM 6599 C CA . ALA A 1 826 ? -64.683 -7.454 55.567 1.00 71.81 826 ALA A CA 1
ATOM 6600 C C . ALA A 1 826 ? -65.651 -6.395 54.999 1.00 71.81 826 ALA A C 1
ATOM 6602 O O . ALA A 1 826 ? -66.734 -6.206 55.555 1.00 71.81 826 ALA A O 1
ATOM 6603 N N . GLU A 1 827 ? -65.287 -5.715 53.907 1.00 78.88 827 GLU A N 1
ATOM 6604 C CA . GLU A 1 827 ? -66.044 -4.593 53.347 1.00 78.88 827 GLU A CA 1
ATOM 6605 C C . GLU A 1 827 ? -66.849 -4.980 52.097 1.00 78.88 827 GLU A C 1
ATOM 6607 O O . GLU A 1 827 ? -66.406 -5.761 51.254 1.00 78.88 827 GLU A O 1
ATOM 6612 N N . LEU A 1 828 ? -68.037 -4.384 51.938 1.00 78.38 828 LEU A N 1
ATOM 6613 C CA . LEU A 1 828 ? -68.823 -4.491 50.707 1.00 78.38 828 LEU A CA 1
ATOM 6614 C C . LEU A 1 828 ? -68.406 -3.377 49.740 1.00 78.38 828 LEU A C 1
ATOM 6616 O O . LEU A 1 828 ? -68.730 -2.209 49.968 1.00 78.38 828 LEU A O 1
ATOM 6620 N N . VAL A 1 829 ? -67.724 -3.753 48.656 1.00 73.12 829 VAL A N 1
ATOM 6621 C CA . VAL A 1 829 ? -67.266 -2.828 47.610 1.00 73.12 829 VAL A CA 1
ATOM 6622 C C . VAL A 1 829 ? -68.145 -2.959 46.365 1.00 73.12 829 VAL A C 1
ATOM 6624 O O . VAL A 1 829 ? -68.284 -4.053 45.817 1.00 73.12 829 VAL A O 1
ATOM 6627 N N . VAL A 1 830 ? -68.733 -1.852 45.903 1.00 70.31 830 VAL A N 1
ATOM 6628 C CA . VAL A 1 830 ? -69.526 -1.788 44.660 1.00 70.31 830 VAL A CA 1
ATOM 6629 C C . VAL A 1 830 ? -68.978 -0.662 43.792 1.00 70.31 830 VAL A C 1
ATOM 6631 O O . VAL A 1 830 ? -69.023 0.489 44.205 1.00 70.31 830 VAL A O 1
ATOM 6634 N N . GLY A 1 831 ? -68.456 -0.986 42.603 1.00 59.41 831 GLY A N 1
ATOM 6635 C CA . GLY A 1 831 ? -67.908 0.019 41.680 1.00 59.41 831 GLY A CA 1
ATOM 6636 C C . GLY A 1 831 ? -66.807 0.882 42.306 1.00 59.41 831 GLY A C 1
ATOM 6637 O O . GLY A 1 831 ? -66.838 2.091 42.141 1.00 59.41 831 GLY A O 1
ATOM 6638 N N . GLU A 1 832 ? -65.896 0.256 43.065 1.00 69.00 832 GLU A N 1
ATOM 6639 C CA . GLU A 1 832 ? -64.794 0.899 43.816 1.00 69.00 832 GLU A CA 1
ATOM 6640 C C . GLU A 1 832 ? -65.208 1.684 45.074 1.00 69.00 832 GLU A C 1
ATOM 6642 O O . GLU A 1 832 ? -64.360 2.275 45.736 1.00 69.00 832 GLU A O 1
ATOM 6647 N N . ILE A 1 833 ? -66.486 1.628 45.463 1.00 74.25 833 ILE A N 1
ATOM 6648 C CA . ILE A 1 833 ? -67.011 2.355 46.623 1.00 74.25 833 ILE A CA 1
ATOM 6649 C C . ILE A 1 833 ? -67.208 1.419 47.814 1.00 74.25 833 ILE A C 1
ATOM 6651 O O . ILE A 1 833 ? -67.936 0.425 47.723 1.00 74.25 833 ILE A O 1
ATOM 6655 N N . PHE A 1 834 ? -66.636 1.783 48.962 1.00 79.38 834 PHE A N 1
ATOM 6656 C CA . PHE A 1 834 ? -66.900 1.157 50.257 1.00 79.38 834 PHE A CA 1
ATOM 6657 C C . PHE A 1 834 ? -68.301 1.549 50.748 1.00 79.38 834 PHE A C 1
ATOM 6659 O O . PHE A 1 834 ? -68.504 2.598 51.367 1.00 79.38 834 PHE A O 1
ATOM 6666 N N . VAL A 1 835 ? -69.293 0.691 50.480 1.00 78.69 835 VAL A N 1
ATOM 6667 C CA . VAL A 1 835 ? -70.725 0.975 50.705 1.00 78.69 835 VAL A CA 1
ATOM 6668 C C . VAL A 1 835 ? -71.020 1.317 52.168 1.00 78.69 835 VAL A C 1
ATOM 6670 O O . VAL A 1 835 ? -71.847 2.184 52.451 1.00 78.69 835 VAL A O 1
ATOM 6673 N N . ARG A 1 836 ? -70.319 0.678 53.113 1.00 85.69 836 ARG A N 1
ATOM 6674 C CA . ARG A 1 836 ? -70.436 0.982 54.546 1.00 85.69 836 ARG A CA 1
ATOM 6675 C C . ARG A 1 836 ? -70.081 2.441 54.841 1.00 85.69 836 ARG A C 1
ATOM 6677 O O . ARG A 1 836 ? -70.830 3.103 55.554 1.00 85.69 836 ARG A O 1
ATOM 6684 N N . ILE A 1 837 ? -68.975 2.932 54.283 1.00 81.75 837 ILE A N 1
ATOM 6685 C CA . ILE A 1 837 ? -68.471 4.288 54.531 1.00 81.75 837 ILE A CA 1
ATOM 6686 C C . ILE A 1 837 ? -69.339 5.318 53.812 1.00 81.75 837 ILE A C 1
ATOM 6688 O O . ILE A 1 837 ? -69.713 6.324 54.414 1.00 81.75 837 ILE A O 1
ATOM 6692 N N . TYR A 1 838 ? -69.766 5.029 52.580 1.00 77.94 838 TYR A N 1
ATOM 6693 C CA . TYR A 1 838 ? -70.720 5.877 51.863 1.00 77.94 838 TYR A CA 1
ATOM 6694 C C . TYR A 1 838 ? -72.034 6.055 52.634 1.00 77.94 838 TYR A C 1
ATOM 6696 O O . TYR A 1 838 ? -72.511 7.173 52.802 1.00 77.94 838 TYR A O 1
ATOM 6704 N N . ASN A 1 839 ? -72.577 4.974 53.202 1.00 81.00 839 ASN A N 1
ATOM 6705 C CA . ASN A 1 839 ? -73.789 5.047 54.022 1.00 81.00 839 ASN A CA 1
ATOM 6706 C C . ASN A 1 839 ? -73.602 5.893 55.294 1.00 81.00 839 ASN A C 1
ATOM 6708 O O . ASN A 1 839 ? -74.567 6.480 55.781 1.00 81.00 839 ASN A O 1
ATOM 6712 N N . THR A 1 840 ? -72.381 5.969 55.836 1.00 81.25 840 THR A N 1
ATOM 6713 C CA . THR A 1 840 ? -72.053 6.858 56.966 1.00 81.25 840 THR A CA 1
ATOM 6714 C C . THR A 1 840 ? -71.736 8.295 56.545 1.00 81.25 840 THR A C 1
ATOM 6716 O O . THR A 1 840 ? -71.841 9.199 57.371 1.00 81.25 840 THR A O 1
ATOM 6719 N N . GLN A 1 841 ? -71.397 8.522 55.274 1.00 82.38 841 GLN A N 1
ATOM 6720 C CA . GLN A 1 841 ? -71.074 9.825 54.687 1.00 82.38 841 GLN A CA 1
ATOM 6721 C C . GLN A 1 841 ? -71.949 10.092 53.440 1.00 82.38 841 GLN A C 1
ATOM 6723 O O . GLN A 1 841 ? -71.425 10.226 52.335 1.00 82.38 841 GLN A O 1
ATOM 6728 N N . PRO A 1 842 ? -73.287 10.178 53.575 1.00 72.38 842 PRO A N 1
ATOM 6729 C CA . PRO A 1 842 ? -74.200 10.206 52.426 1.00 72.38 842 PRO A CA 1
ATOM 6730 C C . PRO A 1 842 ? -74.095 11.478 51.568 1.00 72.38 842 PRO A C 1
ATOM 6732 O O . PRO A 1 842 ? -74.526 11.480 50.419 1.00 72.38 842 PRO A O 1
ATOM 6735 N N . GLU A 1 843 ? -73.523 12.562 52.104 1.00 76.00 843 GLU A N 1
ATOM 6736 C CA . GLU A 1 843 ? -73.263 13.798 51.350 1.00 76.00 843 GLU A CA 1
ATOM 6737 C C . GLU A 1 843 ? -71.936 13.773 50.574 1.00 76.00 843 GLU A C 1
ATOM 6739 O O . GLU A 1 843 ? -71.633 14.711 49.832 1.00 76.00 843 GLU A O 1
ATOM 6744 N N . PHE A 1 844 ? -71.137 12.710 50.721 1.00 76.31 844 PHE A N 1
ATOM 6745 C CA . PHE A 1 844 ? -69.887 12.562 49.991 1.00 76.31 844 PHE A CA 1
ATOM 6746 C C . PHE A 1 844 ? -70.175 12.449 48.489 1.00 76.31 844 PHE A C 1
ATOM 6748 O O . PHE A 1 844 ? -70.899 11.561 48.032 1.00 76.31 844 PHE A O 1
ATOM 6755 N N . LYS A 1 845 ? -69.633 13.376 47.695 1.00 73.44 845 LYS A N 1
ATOM 6756 C CA . LYS A 1 845 ? -69.855 13.390 46.246 1.00 73.44 845 LYS A CA 1
ATOM 6757 C C . LYS A 1 845 ? -69.027 12.292 45.594 1.00 73.44 845 LYS A C 1
ATOM 6759 O O . LYS A 1 845 ? -67.803 12.356 45.584 1.00 73.44 845 LYS A O 1
ATOM 6764 N N . LEU A 1 846 ? -69.709 11.302 45.027 1.00 72.94 846 LEU A N 1
ATOM 6765 C CA . LEU A 1 846 ? -69.061 10.281 44.220 1.00 72.94 846 LEU A CA 1
ATOM 6766 C C . LEU A 1 846 ? -68.620 10.885 42.879 1.00 72.94 846 LEU A C 1
ATOM 6768 O O . LEU A 1 846 ? -69.384 11.605 42.234 1.00 72.94 846 LEU A O 1
ATOM 6772 N N . LEU A 1 847 ? -67.389 10.591 42.476 1.00 60.31 847 LEU A N 1
ATOM 6773 C CA . LEU A 1 847 ? -66.806 10.961 41.198 1.00 60.31 847 LEU A CA 1
ATOM 6774 C C . LEU A 1 847 ? -67.389 10.014 40.143 1.00 60.31 847 LEU A C 1
ATOM 6776 O O . LEU A 1 847 ? -67.152 8.810 40.170 1.00 60.31 847 LEU A O 1
ATOM 6780 N N . ILE A 1 848 ? -68.249 10.533 39.268 1.00 46.75 848 ILE A N 1
ATOM 6781 C CA . ILE A 1 848 ? -68.962 9.717 38.283 1.00 46.75 848 ILE A CA 1
ATOM 6782 C C . ILE A 1 848 ? -68.074 9.554 37.044 1.00 46.75 848 ILE A C 1
ATOM 6784 O O . ILE A 1 848 ? -68.107 10.400 36.152 1.00 46.75 848 ILE A O 1
ATOM 6788 N N . SER A 1 849 ? -67.327 8.454 36.944 1.00 38.50 849 SER A N 1
ATOM 6789 C CA . SER A 1 849 ? -66.680 8.059 35.690 1.00 38.50 849 SER A CA 1
ATOM 6790 C C . SER A 1 849 ? -67.635 7.186 34.861 1.00 38.50 849 SER A C 1
ATOM 6792 O O . SER A 1 849 ? -67.718 5.969 35.012 1.00 38.50 849 SER A O 1
ATOM 6794 N N . TRP A 1 850 ? -68.407 7.796 33.957 1.00 31.50 850 TRP A N 1
ATOM 6795 C CA . TRP A 1 850 ? -69.053 7.019 32.892 1.00 31.50 850 TRP A CA 1
ATOM 6796 C C . TRP A 1 850 ? -67.976 6.620 31.881 1.00 31.50 850 TRP A C 1
ATOM 6798 O O . TRP A 1 850 ? -67.552 7.443 31.074 1.00 31.50 850 TRP A O 1
ATOM 6808 N N . THR A 1 851 ? -67.532 5.367 31.919 1.00 30.59 851 THR A N 1
ATOM 6809 C CA . THR A 1 851 ? -66.782 4.758 30.815 1.00 30.59 851 THR A CA 1
ATOM 6810 C C . THR A 1 851 ? -67.745 3.895 29.999 1.00 30.59 851 THR A C 1
ATOM 6812 O O . THR A 1 851 ? -68.289 2.909 30.493 1.00 30.59 851 THR A O 1
ATOM 6815 N N . SER A 1 852 ? -68.026 4.328 28.767 1.00 27.61 852 SER A N 1
ATOM 6816 C CA . SER A 1 852 ? -68.642 3.519 27.706 1.00 27.61 852 SER A CA 1
ATOM 6817 C C . SER A 1 852 ? -67.570 2.891 26.837 1.00 27.61 852 SER A C 1
ATOM 6819 O O . SER A 1 852 ? -66.661 3.670 26.461 1.00 27.61 852 SER A O 1
#

Secondary structure (DSSP, 8-state):
-HHHHHHHHHHH-S-TTHHHHHHHHHH---HHHHHHHHHHHHHHTTSHHHHHHHHHTTHHHHHHHHHGGGGGSS-----TT-HHHHGGG--SS--GGGS---EEEE-TTS-EEEEE-HHHHHHHHHTTSS-TT-EEE-TT-SS-EEGGGSHHHIIIIITGGG----PPPP------------SS-SS---------SS-HHHHHHHHHHHHHHHHHTS-SB-TTSPBPSSPPHHHHHHTSHHHHHHHHHGGGG--HHHHHHHHHHHHHHHTT-TTGGGGGGGTHHHHHHT---S--HHHHHHHHHHTTSSS---SS--SHHHHH-TTTTTS-HHHHHHHHT-HHHHHHHHHS-EESSS-EE-HHHHHHHHHHHHHHHHHHHHHTTT-TTPPP---PPPP---GGGTT--EETTEEHHHHH-TTTSTT---S-HHHHHHHHHHHHHHHHT-PPPSS-HHHHHHHHT-BSS-SSSBTT-HHHHHHHHHHHHHHH-TTT-GGGHHHHHHHHHHHHHHH-HHHHHTT-SS--HHHHHHHHHHHHHHHHH-HHHHTTS--TTHHHHHHHHHHHHH-TTTTTS-TTTSSHHHHHHHHHHHHHHHH-HHHHHHHHHTTHHHHHHHHHHHHHHHHHHH-SS--------TT-TTTHHHHHHHHHTT--HHHHHT-----TTT-HHHHHHHHHHHHHHHHHHHTT-STTPPP-HHHHTT--SSSSTT----------------------------------------------------HHHHHHHHHS-EESSS-EE-HHHHHHHHHHHHHHHT-SS---SSTTTT---GGGGGS-EETTEEHHHHHH-TT---------

Mean predicted aligned error: 18.11 Å

InterPro domains:
  IPR001623 DnaJ domain [PF00226] (477-518)
  IPR001623 DnaJ domain [PS50076] (459-527)
  IPR001623 DnaJ domain [SM00271] (458-519)
  IPR001623 DnaJ domain [cd06257] (477-515)
  IPR025640 GYF domain 2 [PF14237] (103-153)
  IPR035445 GYF-like domain superfamily [SSF55277] (96-147)
  IPR036869 Chaperone J-domain superfamily [G3DSA:1.10.287.110] (450-521)
  IPR036869 Chaperone J-domain superfamily [SSF46565] (456-522)
  IPR044978 DnaJ homologue subfamily C, GRV2/DNAJC13 [PTHR36983] (1-634)

pLDDT: mean 74.32, std 21.65, range [23.98, 98.56]

Nearest PDB structures (foldseek):
  7rup-assembly1_A  TM=8.165E-01  e=4.025E-01  Homo sapiens
  7ruq-assembly2_C  TM=8.215E-01  e=4.535E-01  Homo sapiens
  8z9y-assembly1_E  TM=9.247E-01  e=2.611E+00  Arabidopsis thaliana
  5ve8-assembly1_A  TM=1.925E-01  e=5.135E+00  Kluyveromyces lactis

Radius of gyration: 44.39 Å; Cα contacts (8 Å, |Δi|>4): 946; chains: 1; bounding box: 134×96×107 Å

Organism: Globodera pallida (NCBI:txid36090)

Solvent-accessible surface area (backbone atoms only — not comparable to full-atom values): 50863 Å² total; per-residue (Å²): 107,42,76,57,41,63,77,36,41,85,82,67,51,69,57,89,59,50,45,56,53,42,54,48,51,75,66,51,66,47,59,48,59,41,44,54,47,51,52,29,52,41,38,47,38,77,36,70,65,30,33,55,40,34,58,72,53,52,38,62,63,56,44,52,57,56,32,32,48,32,53,69,41,95,72,62,68,72,63,87,68,49,58,80,74,39,66,88,60,79,56,101,62,91,54,82,86,75,53,48,52,49,36,31,35,45,49,100,85,68,48,82,44,69,66,35,28,45,68,55,54,55,46,37,38,76,73,66,76,41,51,62,75,34,42,29,39,40,72,71,54,98,54,78,36,37,39,51,71,39,57,72,42,22,72,70,46,62,48,55,78,72,78,79,83,83,84,78,83,91,78,90,82,89,83,90,81,84,93,77,89,87,88,86,79,82,87,77,74,74,74,80,69,76,79,44,85,53,57,44,56,59,45,25,37,52,43,45,53,32,54,39,46,49,45,66,74,47,52,50,46,51,99,84,68,46,76,48,77,77,68,40,66,69,42,54,58,50,62,38,67,70,55,33,30,52,52,42,53,50,32,74,39,63,42,67,72,46,34,36,43,46,31,44,41,52,39,64,47,45,48,95,35,91,61,42,38,57,45,64,50,48,39,42,69,59,41,56,64,56,54,84,63,89,72,35,49,40,47,28,42,34,46,55,76,42,37,68,52,35,80,47,69,51,89,81,50,87,47,72,68,44,14,32,27,68,51,45,38,66,43,59,64,52,65,56,54,35,31,77,76,29,27,66,57,27,36,52,55,72,72,39,76,41,83,51,33,56,38,78,41,38,69,66,58,54,46,52,41,31,42,55,47,47,63,73,44,37,70,62,61,54,36,33,70,39,34,56,58,57,68,71,75,66,70,89,69,63,50,64,84,55,80,92,48,70,89,57,49,75,52,91,63,31,30,34,66,50,58,60,31,60,85,85,38,63,86,68,85,72,92,54,57,68,64,48,46,53,42,42,52,51,53,47,51,48,46,74,63,51,70,65,59,96,61,54,75,67,56,27,27,56,68,48,72,36,42,93,82,43,79,91,58,8,62,86,32,67,66,50,45,50,52,35,42,50,61,48,45,71,68,22,31,51,94,83,24,77,87,22,42,67,60,33,54,51,44,49,50,28,50,45,50,65,60,26,65,64,60,55,64,67,37,57,76,68,65,59,66,68,60,49,31,40,43,39,41,44,49,27,51,47,37,69,76,38,29,83,80,46,35,89,54,67,71,84,57,51,74,58,47,41,50,53,42,46,56,49,60,67,41,90,54,40,83,71,42,55,94,88,68,37,51,54,56,44,53,29,47,52,50,29,50,50,34,49,41,73,35,22,71,64,28,48,55,50,35,53,74,73,49,35,57,60,47,52,49,55,38,47,63,67,48,49,62,54,54,70,73,48,72,75,76,86,88,79,90,82,90,88,70,91,84,47,70,84,63,39,57,48,65,36,54,66,39,39,70,53,35,61,65,61,62,75,73,61,77,58,93,78,42,67,92,80,31,73,64,51,46,35,34,53,49,13,52,53,37,47,52,53,51,36,44,62,37,32,77,40,88,98,40,70,82,30,71,70,50,50,74,55,55,81,80,75,76,67,79,75,88,70,82,91,77,81,84,89,85,83,90,84,90,84,85,89,83,88,88,87,90,86,83,89,82,89,80,90,85,86,79,89,77,89,85,88,85,88,90,82,97,82,81,84,70,84,82,76,79,81,79,59,62,68,59,55,39,44,57,70,60,44,75,44,81,51,36,76,45,82,38,40,76,65,57,50,48,55,51,47,55,54,35,51,55,58,60,75,44,94,62,93,85,58,96,52,82,58,55,82,68,73,66,75,73,58,79,81,52,59,69,59,96,73,28,36,50,70,46,31,72,76,39,74,83,62,80,78,78,83,78,87,83,130

Foldseek 3Di:
DLVVCLVQVVPVDADPCLLVLLVCLLVDLAQQSVQVSLSSLLSNLVHLVSLVSCLVSVVLVVLLLLLLLLLQFPCQPDQPLCVVVCVVVPDPDPDLVPADQFKWWQFPVRDIDDSHFQVVVLVCVVVVRADQQTWMDGALDPDTDGQCNRSNCSQFRVNLVPPDDDDDDDDDDDDDDDDDDDPPPPPPPPSDTNDYPDDSNVSSLSSLSSLLSSLVSQFQADPVRHGDPPHDSSLVVCLDQLNVLSLLCQLSSLDPSSLLSSLQNVQRSPVVDPCLQVSVQSVNLLSLLLHQDLSCLSVLSSQLSRQLVHVAADPPDPDPQLRRGPCNLQDDPLLSVQSVVHSVSSSDLQNDQDDAFQDHDDPVSSSLSSSQSCVVCVVVSSCCNGPSSHGDGDDDGARRDDPVCLPFDDWDRTRLVRVLPCPNQPPPDDDCLVVRLVRLLVVLVCLVVPDADPDDLVRLCVLLVFDPPDPVQHLVDLVNLRVSLVVLCVVLPCVVHVPSVVSNVSNSSSSNCSRDPSNVVSRDPDRDLVSNLSSLSSLLSSLVNPLVVPAVDADPCLLVLLVQLQVLLVDPCQVVDDPVPHCSSNVSSVSSLVSNVVSYVNNLVVCVVSVVVVSVVSSCVSCVVVCVVPPPDDDDDDDDDDNCLQQVVLVLVVLLQLQDCCVVVVPDDDDVVRDVSVVSNVSNLVSLVVVCLVCVVDPPHDHDPLNVLLDPQPVQPPPDDPDDDDDDDDDDYDDDDDDDDDDDDDDDDDDDDDDDDDPPDDDPDRPRDRSSVVSVVQNDQDDAFQDGHDPQQNVLVNVVSVVSNPDPDSPDPRSCSPDDRPVCVPFDADPNTRVVRCVVVVVDDGRDDDDD

Sequence (852 aa):
MALVYERHCISIGPFADTRHIVEMLAKCTNVAERDHFLFFINKLSLDKQNVRELITANSVALLVDIAVLAHLHTNRAKLHGQTNVIEANKDGIQCEETEPKEWYYNDRQGQRQGPISFRKMKRLYFDGVLFEKSEVWAEGLDKWCHFSSVAQFRWTVCCVGKTTTAAAPSTGDGGSGTIGEEVETRETAEMALPVGLYNLTDLCSLILDTLIQMCTFFPSRDETDAVIRPMPRIKKVLSEPVLLYQLVQLLLTYDPSVVQRVATLVNDVMQDNPFVPRLYLSGVFFFILMYNGSNILPVARFLKDTHLKQAFRSTLSKSELASRSVLCPMLPEANIFYLEYGAEKYAEVFLGEFENPECIWNSEMRRNMIEKIAIHVSDFSSRLSSNVKALYRYCPIPPIDYPQLKEELFCQFYYLPHLTDHHRFPNWPIREPVEFLRACLSAWQDEITRKPAQMSVEQACERLGLSTTDSAAGWKDTSAVRRAYFKLAQKYHPDKNPDGREQFEQINYAYEFLTSTLVRASSSSSPDMNRIVIIIRAQSIVYRRNLQVLSPYKYAGYSQLIKTINLESTDDTLFARSKEDGGQLLVAAVELCYWTLRSSALNAEQLRRDGGLDALYKTFERCVPMITAGSHENLRSSTDWPVLRQSVIWQLLPHLFRFDYTLDEGGVAHSEKSNQQAVLNRLARSCCEALACLAGFRPDTPDNDGVQNSVPQLHAYEETPQKGEQSAELPPSAAPPPNGGAHQQKFNGQAEDDDEEDLVNAKPAVVQCRNDSVLKLLNSNTEDPYLIWDNSTRAELLDFVDKHRNSHENTSELFGAEFKLSVYAAELVVGEIFVRIYNTQPEFKLLISWTS